Protein AF-0000000076995446 (afdb_homodimer)

Structure (mmCIF, N/CA/C/O backbone):
data_AF-0000000076995446-model_v1
#
loop_
_entity.id
_entity.type
_entity.pdbx_description
1 polymer 'Uncharacterized protein'
#
loop_
_atom_site.group_PDB
_atom_site.id
_atom_site.type_symbol
_atom_site.label_atom_id
_atom_site.label_alt_id
_atom_site.label_comp_id
_atom_site.label_asym_id
_atom_site.label_entity_id
_atom_site.label_seq_id
_atom_site.pdbx_PDB_ins_code
_atom_site.Cartn_x
_atom_site.Cartn_y
_atom_site.Cartn_z
_atom_site.occupancy
_atom_site.B_iso_or_equiv
_atom_site.auth_seq_id
_atom_site.auth_comp_id
_atom_site.auth_asym_id
_atom_site.auth_atom_id
_atom_site.pdbx_PDB_model_num
ATOM 1 N N . MET A 1 1 ? 25.984 18.891 -43.125 1 27.05 1 MET A N 1
ATOM 2 C CA . MET A 1 1 ? 24.797 18.078 -43.375 1 27.05 1 MET A CA 1
ATOM 3 C C . MET A 1 1 ? 23.609 18.578 -42.562 1 27.05 1 MET A C 1
ATOM 5 O O . MET A 1 1 ? 23.734 18.844 -41.375 1 27.05 1 MET A O 1
ATOM 9 N N . ASP A 1 2 ? 22.688 19.281 -43.188 1 31.23 2 ASP A N 1
ATOM 10 C CA . ASP A 1 2 ? 21.547 20.062 -42.719 1 31.23 2 ASP A CA 1
ATOM 11 C C . ASP A 1 2 ? 20.719 19.266 -41.719 1 31.23 2 ASP A C 1
ATOM 13 O O . ASP A 1 2 ? 20.219 18.203 -42.031 1 31.23 2 ASP A O 1
ATOM 17 N N . SER A 1 3 ? 21.016 19.406 -40.562 1 40.22 3 SER A N 1
ATOM 18 C CA . SER A 1 3 ? 20.422 18.797 -39.375 1 40.22 3 SER A CA 1
ATOM 19 C C . SER A 1 3 ? 18.906 18.766 -39.469 1 40.22 3 SER A C 1
ATOM 21 O O . SER A 1 3 ? 18.234 18.188 -38.594 1 40.22 3 SER A O 1
ATOM 23 N N . SER A 1 4 ? 18.359 19.656 -40.188 1 42.06 4 SER A N 1
ATOM 24 C CA . SER A 1 4 ? 16.922 19.797 -40.438 1 42.06 4 SER A CA 1
ATOM 25 C C . SER A 1 4 ? 16.391 18.609 -41.219 1 42.06 4 SER A C 1
ATOM 27 O O . SER A 1 4 ? 15.195 18.328 -41.188 1 42.06 4 SER A O 1
ATOM 29 N N . ALA A 1 5 ? 17.125 18.141 -42.25 1 45.09 5 ALA A N 1
ATOM 30 C CA . ALA A 1 5 ? 16.766 17 -43.094 1 45.09 5 ALA A CA 1
ATOM 31 C C . ALA A 1 5 ? 16.516 15.758 -42.25 1 45.09 5 ALA A C 1
ATOM 33 O O . ALA A 1 5 ? 15.789 14.859 -42.656 1 45.09 5 ALA A O 1
ATOM 34 N N . PHE A 1 6 ? 17.188 15.695 -41.25 1 43.59 6 PHE A N 1
ATOM 35 C CA . PHE A 1 6 ? 17.172 14.516 -40.375 1 43.59 6 PHE A CA 1
ATOM 36 C C . PHE A 1 6 ? 15.82 14.375 -39.688 1 43.59 6 PHE A C 1
ATOM 38 O O . PHE A 1 6 ? 15.445 13.289 -39.25 1 43.59 6 PHE A O 1
ATOM 45 N N . MET A 1 7 ? 15.102 15.492 -39.438 1 52.88 7 MET A N 1
ATOM 46 C CA . MET A 1 7 ? 13.922 15.367 -38.562 1 52.88 7 MET A CA 1
ATOM 47 C C . MET A 1 7 ? 12.664 15.188 -39.406 1 52.88 7 MET A C 1
ATOM 49 O O . MET A 1 7 ? 11.562 15.078 -38.875 1 52.88 7 MET A O 1
ATOM 53 N N . SER A 1 8 ? 12.828 15.18 -40.719 1 58.09 8 SER A N 1
ATOM 54 C CA . SER A 1 8 ? 11.719 15.008 -41.656 1 58.09 8 SER A CA 1
ATOM 55 C C . SER A 1 8 ? 11.078 13.633 -41.5 1 58.09 8 SER A C 1
ATOM 57 O O . SER A 1 8 ? 9.852 13.508 -41.5 1 58.09 8 SER A O 1
ATOM 59 N N . PRO A 1 9 ? 11.852 12.781 -41.375 1 59.41 9 PRO A N 1
ATOM 60 C CA . PRO A 1 9 ? 11.203 11.477 -41.219 1 59.41 9 PRO A CA 1
ATOM 61 C C . PRO A 1 9 ? 10.391 11.359 -39.938 1 59.41 9 PRO A C 1
ATOM 63 O O . PRO A 1 9 ? 9.344 10.703 -39.906 1 59.41 9 PRO A O 1
ATOM 66 N N . MET A 1 10 ? 10.773 12.086 -39 1 64.38 10 MET A N 1
ATOM 67 C CA . MET A 1 10 ? 10.047 12.023 -37.75 1 64.38 10 MET A CA 1
ATOM 68 C C . MET A 1 10 ? 8.688 12.703 -37.844 1 64.38 10 MET A C 1
ATOM 70 O O . MET A 1 10 ? 7.691 12.211 -37.312 1 64.38 10 MET A O 1
ATOM 74 N N . LEU A 1 11 ? 8.719 13.711 -38.531 1 70.06 11 LEU A N 1
ATOM 75 C CA . LEU A 1 11 ? 7.477 14.453 -38.75 1 70.06 11 LEU A CA 1
ATOM 76 C C . LEU A 1 11 ? 6.551 13.688 -39.688 1 70.06 11 LEU A C 1
ATOM 78 O O . LEU A 1 11 ? 5.332 13.688 -39.531 1 70.06 11 LEU A O 1
ATOM 82 N N . GLY A 1 12 ? 7.191 13.008 -40.656 1 65.94 12 GLY A N 1
ATOM 83 C CA . GLY A 1 12 ? 6.418 12.219 -41.594 1 65.94 12 GLY A CA 1
ATOM 84 C C . GLY A 1 12 ? 5.711 11.039 -40.969 1 65.94 12 GLY A C 1
ATOM 85 O O . GLY A 1 12 ? 4.582 10.711 -41.344 1 65.94 12 GLY A O 1
ATOM 86 N N . THR A 1 13 ? 6.27 10.609 -39.938 1 67.75 13 THR A N 1
ATOM 87 C CA . THR A 1 13 ? 5.707 9.445 -39.281 1 67.75 13 THR A CA 1
ATOM 88 C C . THR A 1 13 ? 4.609 9.875 -38.281 1 67.75 13 THR A C 1
ATOM 90 O O . THR A 1 13 ? 3.613 9.164 -38.125 1 67.75 13 THR A O 1
ATOM 93 N N . ASN A 1 14 ? 4.699 11.008 -37.812 1 68.75 14 ASN A N 1
ATOM 94 C CA . ASN A 1 14 ? 3.781 11.422 -36.75 1 68.75 14 ASN A CA 1
ATOM 95 C C . ASN A 1 14 ? 2.672 12.32 -37.312 1 68.75 14 ASN A C 1
ATOM 97 O O . ASN A 1 14 ? 1.592 12.398 -36.719 1 68.75 14 ASN A O 1
ATOM 101 N N . ILE A 1 15 ? 3.061 12.969 -38.406 1 74 15 ILE A N 1
ATOM 102 C CA . ILE A 1 15 ? 2.062 13.789 -39.062 1 74 15 ILE A CA 1
ATOM 103 C C . ILE A 1 15 ? 2.172 13.594 -40.594 1 74 15 ILE A C 1
ATOM 105 O O . ILE A 1 15 ? 2.59 14.5 -41.312 1 74 15 ILE A O 1
ATOM 109 N N . PRO A 1 16 ? 1.633 12.516 -41 1 71 16 PRO A N 1
ATOM 110 C CA . PRO A 1 16 ? 1.875 12.086 -42.375 1 71 16 PRO A CA 1
ATOM 111 C C . PRO A 1 16 ? 1.373 13.102 -43.406 1 71 16 PRO A C 1
ATOM 113 O O . PRO A 1 16 ? 2.047 13.352 -44.406 1 71 16 PRO A O 1
ATOM 116 N N . PRO A 1 17 ? 0.377 13.727 -43.094 1 71.19 17 PRO A N 1
ATOM 117 C CA . PRO A 1 17 ? -0.119 14.602 -44.156 1 71.19 17 PRO A CA 1
ATOM 118 C C . PRO A 1 17 ? 0.825 15.773 -44.438 1 71.19 17 PRO A C 1
ATOM 120 O O . PRO A 1 17 ? 0.764 16.359 -45.531 1 71.19 17 PRO A O 1
ATOM 123 N N . LEU A 1 18 ? 1.74 15.914 -43.594 1 75.62 18 LEU A N 1
ATOM 124 C CA . LEU A 1 18 ? 2.645 17.047 -43.781 1 75.62 18 LEU A CA 1
ATOM 125 C C . LEU A 1 18 ? 3.748 16.703 -44.781 1 75.62 18 LEU A C 1
ATOM 127 O O . LEU A 1 18 ? 4.297 17.594 -45.438 1 75.62 18 LEU A O 1
ATOM 131 N N . GLN A 1 19 ? 3.938 15.344 -44.969 1 69.19 19 GLN A N 1
ATOM 132 C CA . GLN A 1 19 ? 5.004 14.938 -45.875 1 69.19 19 GLN A CA 1
ATOM 133 C C . GLN A 1 19 ? 4.434 14.305 -47.156 1 69.19 19 GLN A C 1
ATOM 135 O O . GLN A 1 19 ? 5.168 14.039 -48.094 1 69.19 19 GLN A O 1
ATOM 140 N N . ASP A 1 20 ? 3.199 14.164 -47.094 1 72.75 20 ASP A N 1
ATOM 141 C CA . ASP A 1 20 ? 2.562 13.578 -48.281 1 72.75 20 ASP A CA 1
ATOM 142 C C . ASP A 1 20 ? 2.439 14.602 -49.406 1 72.75 20 ASP A C 1
ATOM 144 O O . ASP A 1 20 ? 1.846 15.664 -49.219 1 72.75 20 ASP A O 1
ATOM 148 N N . SER A 1 21 ? 2.965 14.336 -50.5 1 69.62 21 SER A N 1
ATOM 149 C CA . SER A 1 21 ? 2.969 15.234 -51.656 1 69.62 21 SER A CA 1
ATOM 150 C C . SER A 1 21 ? 1.562 15.422 -52.219 1 69.62 21 SER A C 1
ATOM 152 O O . SER A 1 21 ? 1.282 16.422 -52.875 1 69.62 21 SER A O 1
ATOM 154 N N . ARG A 1 22 ? 0.635 14.617 -51.969 1 65.12 22 ARG A N 1
ATOM 155 C CA . ARG A 1 22 ? -0.716 14.68 -52.5 1 65.12 22 ARG A CA 1
ATOM 156 C C . ARG A 1 22 ? -1.607 15.594 -51.688 1 65.12 22 ARG A C 1
ATOM 158 O O . ARG A 1 22 ? -2.723 15.922 -52.094 1 65.12 22 ARG A O 1
ATOM 165 N N . SER A 1 23 ? -1.071 16.016 -50.469 1 75.06 23 SER A N 1
ATOM 166 C CA . SER A 1 23 ? -1.89 16.844 -49.594 1 75.06 23 SER A CA 1
ATOM 167 C C . SER A 1 23 ? -1.974 18.281 -50.094 1 75.06 23 SER A C 1
ATOM 169 O O . SER A 1 23 ? -0.963 18.859 -50.5 1 75.06 23 SER A O 1
ATOM 171 N N . PRO A 1 24 ? -3.102 18.766 -50.156 1 77.75 24 PRO A N 1
ATOM 172 C CA . PRO A 1 24 ? -3.27 20.141 -50.656 1 77.75 24 PRO A CA 1
ATOM 173 C C . PRO A 1 24 ? -2.473 21.156 -49.844 1 77.75 24 PRO A C 1
ATOM 175 O O . PRO A 1 24 ? -2.34 21.016 -48.625 1 77.75 24 PRO A O 1
ATOM 178 N N . LEU A 1 25 ? -1.937 22.047 -50.562 1 77.44 25 LEU A N 1
ATOM 179 C CA . LEU A 1 25 ? -1.091 23.078 -49.969 1 77.44 25 LEU A CA 1
ATOM 180 C C . LEU A 1 25 ? -1.832 23.828 -48.875 1 77.44 25 LEU A C 1
ATOM 182 O O . LEU A 1 25 ? -1.242 24.172 -47.844 1 77.44 25 LEU A O 1
ATOM 186 N N . GLU A 1 26 ? -3.096 24.031 -49.094 1 78.5 26 GLU A N 1
ATOM 187 C CA . GLU A 1 26 ? -3.893 24.75 -48.125 1 78.5 26 GLU A CA 1
ATOM 188 C C . GLU A 1 26 ? -4.035 23.953 -46.812 1 78.5 26 GLU A C 1
ATOM 190 O O . GLU A 1 26 ? -4.012 24.531 -45.719 1 78.5 26 GLU A O 1
ATOM 195 N N . GLN A 1 27 ? -4.023 22.719 -46.969 1 81.5 27 GLN A N 1
ATOM 196 C CA . GLN A 1 27 ? -4.133 21.859 -45.812 1 81.5 27 GLN A CA 1
ATOM 197 C C . GLN A 1 27 ? -2.822 21.828 -45.031 1 81.5 27 GLN A C 1
ATOM 199 O O . GLN A 1 27 ? -2.828 21.875 -43.812 1 81.5 27 GLN A O 1
ATOM 204 N N . LYS A 1 28 ? -1.796 21.75 -45.719 1 81.62 28 LYS A N 1
ATOM 205 C CA . LYS A 1 28 ? -0.488 21.781 -45.062 1 81.62 28 LYS A CA 1
ATOM 206 C C . LYS A 1 28 ? -0.26 23.094 -44.344 1 81.62 28 LYS A C 1
ATOM 208 O O . LYS A 1 28 ? 0.239 23.094 -43.188 1 81.62 28 LYS A O 1
ATOM 213 N N . ARG A 1 29 ? -0.708 24.094 -44.969 1 81.44 29 ARG A N 1
ATOM 214 C CA . ARG A 1 29 ? -0.586 25.406 -44.344 1 81.44 29 ARG A CA 1
ATOM 215 C C . ARG A 1 29 ? -1.423 25.5 -43.062 1 81.44 29 ARG A C 1
ATOM 217 O O . ARG A 1 29 ? -0.958 26 -42.062 1 81.44 29 ARG A O 1
ATOM 224 N N . TRP A 1 30 ? -2.584 24.938 -43.25 1 82.19 30 TRP A N 1
ATOM 225 C CA . TRP A 1 30 ? -3.482 24.906 -42.094 1 82.19 30 TRP A CA 1
ATOM 226 C C . TRP A 1 30 ? -2.879 24.109 -40.969 1 82.19 30 TRP A C 1
ATOM 228 O O . TRP A 1 30 ? -2.914 24.531 -39.812 1 82.19 30 TRP A O 1
ATOM 238 N N . MET A 1 31 ? -2.285 22.984 -41.188 1 83.94 31 MET A N 1
ATOM 239 C CA . MET A 1 31 ? -1.716 22.125 -40.188 1 83.94 31 MET A CA 1
ATOM 240 C C . MET A 1 31 ? -0.51 22.781 -39.5 1 83.94 31 MET A C 1
ATOM 242 O O . MET A 1 31 ? -0.397 22.781 -38.281 1 83.94 31 MET A O 1
ATOM 246 N N . LEU A 1 32 ? 0.295 23.281 -40.312 1 85.25 32 LEU A N 1
ATOM 247 C CA . LEU A 1 32 ? 1.512 23.906 -39.812 1 85.25 32 LEU A CA 1
ATOM 248 C C . LEU A 1 32 ? 1.185 25.141 -39 1 85.25 32 LEU A C 1
ATOM 250 O O . LEU A 1 32 ? 1.78 25.375 -37.938 1 85.25 32 LEU A O 1
ATOM 254 N N . ASP A 1 33 ? 0.224 25.938 -39.438 1 81.81 33 ASP A N 1
ATOM 255 C CA . ASP A 1 33 ? -0.201 27.109 -38.688 1 81.81 33 ASP A CA 1
ATOM 256 C C . ASP A 1 33 ? -0.81 26.719 -37.344 1 81.81 33 ASP A C 1
ATOM 258 O O . ASP A 1 33 ? -0.53 27.344 -36.312 1 81.81 33 ASP A O 1
ATOM 262 N N . THR A 1 34 ? -1.568 25.641 -37.406 1 83.06 34 THR A N 1
ATOM 263 C CA . THR A 1 34 ? -2.176 25.156 -36.188 1 83.06 34 THR A CA 1
ATOM 264 C C . THR A 1 34 ? -1.106 24.703 -35.188 1 83.06 34 THR A C 1
ATOM 266 O O . THR A 1 34 ? -1.139 25.062 -34.031 1 83.06 34 THR A O 1
ATOM 269 N N . LEU A 1 35 ? -0.159 24 -35.625 1 86.12 35 LEU A N 1
ATOM 270 C CA . LEU A 1 35 ? 0.861 23.438 -34.75 1 86.12 35 LEU A CA 1
ATOM 271 C C . LEU A 1 35 ? 1.791 24.531 -34.219 1 86.12 35 LEU A C 1
ATOM 273 O O . LEU A 1 35 ? 2.133 24.531 -33.031 1 86.12 35 LEU A O 1
ATOM 277 N N . LEU A 1 36 ? 2.17 25.391 -35 1 84.06 36 LEU A N 1
ATOM 278 C CA . LEU A 1 36 ? 3.145 26.406 -34.625 1 84.06 36 LEU A CA 1
ATOM 279 C C . LEU A 1 36 ? 2.49 27.5 -33.781 1 84.06 36 LEU A C 1
ATOM 281 O O . LEU A 1 36 ? 3.051 27.922 -32.781 1 84.06 36 LEU A O 1
ATOM 285 N N . CYS A 1 37 ? 1.251 27.891 -34.125 1 80.62 37 CYS A N 1
ATOM 286 C CA . CYS A 1 37 ? 0.617 29.031 -33.469 1 80.62 37 CYS A CA 1
ATOM 287 C C . CYS A 1 37 ? -0.143 28.578 -32.219 1 80.62 37 CYS A C 1
ATOM 289 O O . CYS A 1 37 ? -0.201 29.297 -31.234 1 80.62 37 CYS A O 1
ATOM 291 N N . ASP A 1 38 ? -0.56 27.328 -32.312 1 80.62 38 ASP A N 1
ATOM 292 C CA . ASP A 1 38 ? -1.447 26.953 -31.219 1 80.62 38 ASP A CA 1
ATOM 293 C C . ASP A 1 38 ? -0.757 25.969 -30.281 1 80.62 38 ASP A C 1
ATOM 295 O O . ASP A 1 38 ? -1.185 25.797 -29.141 1 80.62 38 ASP A O 1
ATOM 299 N N . VAL A 1 39 ? 0.287 25.344 -30.734 1 82.75 39 VAL A N 1
ATOM 300 C CA . VAL A 1 39 ? 0.919 24.344 -29.875 1 82.75 39 VAL A CA 1
ATOM 301 C C . VAL A 1 39 ? 2.33 24.812 -29.5 1 82.75 39 VAL A C 1
ATOM 303 O O . VAL A 1 39 ? 2.627 25.047 -28.328 1 82.75 39 VAL A O 1
ATOM 306 N N . VAL A 1 40 ? 3.119 25 -30.453 1 82.81 40 VAL A N 1
ATOM 307 C CA . VAL A 1 40 ? 4.527 25.297 -30.234 1 82.81 40 VAL A CA 1
ATOM 308 C C . VAL A 1 40 ? 4.66 26.672 -29.547 1 82.81 40 VAL A C 1
ATOM 310 O O . VAL A 1 40 ? 5.574 26.875 -28.75 1 82.81 40 VAL A O 1
ATOM 313 N N . SER A 1 41 ? 3.736 27.547 -29.812 1 78.5 41 SER A N 1
ATOM 314 C CA . SER A 1 41 ? 3.791 28.906 -29.25 1 78.5 41 SER A CA 1
ATOM 315 C C . SER A 1 41 ? 3.668 28.875 -27.734 1 78.5 41 SER A C 1
ATOM 317 O O . SER A 1 41 ? 4.062 29.812 -27.062 1 78.5 41 SER A O 1
ATOM 319 N N . TRP A 1 42 ? 3.203 27.75 -27.266 1 77.06 42 TRP A N 1
ATOM 320 C CA . TRP A 1 42 ? 3.006 27.656 -25.828 1 77.06 42 TRP A CA 1
ATOM 321 C C . TRP A 1 42 ? 4.133 26.875 -25.172 1 77.06 42 TRP A C 1
ATOM 323 O O . TRP A 1 42 ? 4.113 26.641 -23.953 1 77.06 42 TRP A O 1
ATOM 333 N N . ARG A 1 43 ? 5.02 26.484 -25.891 1 79.56 43 ARG A N 1
ATOM 334 C CA . ARG A 1 43 ? 6.168 25.781 -25.328 1 79.56 43 ARG A CA 1
ATOM 335 C C . ARG A 1 43 ? 7.008 26.703 -24.453 1 79.56 43 ARG A C 1
ATOM 337 O O . ARG A 1 43 ? 7.273 27.844 -24.844 1 79.56 43 ARG A O 1
ATOM 344 N N . PHE A 1 44 ? 7.477 26.078 -23.406 1 66.19 44 PHE A N 1
ATOM 345 C CA . PHE A 1 44 ? 8.297 26.859 -22.5 1 66.19 44 PHE A CA 1
ATOM 346 C C . PHE A 1 44 ? 9.695 27.062 -23.078 1 66.19 44 PHE A C 1
ATOM 348 O O . PHE A 1 44 ? 10.297 26.141 -23.609 1 66.19 44 PHE A O 1
ATOM 355 N N . THR A 1 45 ? 10.203 28.188 -23.109 1 59.81 45 THR A N 1
ATOM 356 C CA . THR A 1 45 ? 11.5 28.484 -23.719 1 59.81 45 THR A CA 1
ATOM 357 C C . THR A 1 45 ? 12.586 28.578 -22.656 1 59.81 45 THR A C 1
ATOM 359 O O . THR A 1 45 ? 13.781 28.5 -22.969 1 59.81 45 THR A O 1
ATOM 362 N N . VAL A 1 46 ? 12.125 28.812 -21.438 1 52.41 46 VAL A N 1
ATOM 363 C CA . VAL A 1 46 ? 13.094 28.906 -20.344 1 52.41 46 VAL A CA 1
ATOM 364 C C . VAL A 1 46 ? 12.875 27.766 -19.359 1 52.41 46 VAL A C 1
ATOM 366 O O . VAL A 1 46 ? 11.734 27.391 -19.078 1 52.41 46 VAL A O 1
ATOM 369 N N . GLY A 1 47 ? 13.938 26.969 -18.984 1 52 47 GLY A N 1
ATOM 370 C CA . GLY A 1 47 ? 13.836 25.828 -18.094 1 52 47 GLY A CA 1
ATOM 371 C C . GLY A 1 47 ? 13.688 24.516 -18.828 1 52 47 GLY A C 1
ATOM 372 O O . GLY A 1 47 ? 14.312 24.297 -19.875 1 52 47 GLY A O 1
ATOM 373 N N . PRO A 1 48 ? 12.742 23.688 -18.297 1 61.53 48 PRO A N 1
ATOM 374 C CA . PRO A 1 48 ? 12.523 22.484 -19.094 1 61.53 48 PRO A CA 1
ATOM 375 C C . PRO A 1 48 ? 11.656 22.734 -20.328 1 61.53 48 PRO A C 1
ATOM 377 O O . PRO A 1 48 ? 10.531 23.234 -20.203 1 61.53 48 PRO A O 1
ATOM 380 N N . ARG A 1 49 ? 12.07 23.25 -21.359 1 68.88 49 ARG A N 1
ATOM 381 C CA . ARG A 1 49 ? 11.484 23.547 -22.656 1 68.88 49 ARG A CA 1
ATOM 382 C C . ARG A 1 49 ? 10.391 22.547 -23.016 1 68.88 49 ARG A C 1
ATOM 384 O O . ARG A 1 49 ? 10.438 21.922 -24.062 1 68.88 49 ARG A O 1
ATOM 391 N N . LEU A 1 50 ? 9.477 22.5 -22.109 1 74.25 50 LEU A N 1
ATOM 392 C CA . LEU A 1 50 ? 8.383 21.547 -22.266 1 74.25 50 LEU A CA 1
ATOM 393 C C . LEU A 1 50 ? 7.156 22.219 -22.875 1 74.25 50 LEU A C 1
ATOM 395 O O . LEU A 1 50 ? 7.07 23.438 -22.922 1 74.25 50 LEU A O 1
ATOM 399 N N . PHE A 1 51 ? 6.309 21.359 -23.297 1 80.19 51 PHE A N 1
ATOM 400 C CA . PHE A 1 51 ? 4.984 21.812 -23.703 1 80.19 51 PHE A CA 1
ATOM 401 C C . PHE A 1 51 ? 3.996 21.734 -22.547 1 80.19 51 PHE A C 1
ATOM 403 O O . PHE A 1 51 ? 4.141 20.875 -21.656 1 80.19 51 PHE A O 1
ATOM 410 N N . PRO A 1 52 ? 3.062 22.703 -22.594 1 75.94 52 PRO A N 1
ATOM 411 C CA . PRO A 1 52 ? 1.956 22.547 -21.641 1 75.94 52 PRO A CA 1
ATOM 412 C C . PRO A 1 52 ? 1.241 21.203 -21.781 1 75.94 52 PRO A C 1
ATOM 414 O O . PRO A 1 52 ? 1.337 20.547 -22.828 1 75.94 52 PRO A O 1
ATOM 417 N N . ASP A 1 53 ? 0.493 20.891 -20.844 1 73.75 53 ASP A N 1
ATOM 418 C CA . ASP A 1 53 ? -0.217 19.625 -20.812 1 73.75 53 ASP A CA 1
ATOM 419 C C . ASP A 1 53 ? -1.326 19.578 -21.859 1 73.75 53 ASP A C 1
ATOM 421 O O . ASP A 1 53 ? -1.805 20.625 -22.312 1 73.75 53 ASP A O 1
ATOM 425 N N . ARG A 1 54 ? -1.751 18.391 -22.125 1 74.75 54 ARG A N 1
ATOM 426 C CA . ARG A 1 54 ? -2.762 18.125 -23.141 1 74.75 54 ARG A CA 1
ATOM 427 C C . ARG A 1 54 ? -4.07 18.844 -22.812 1 74.75 54 ARG A C 1
ATOM 429 O O . ARG A 1 54 ? -4.734 19.375 -23.719 1 74.75 54 ARG A O 1
ATOM 436 N N . GLU A 1 55 ? -4.418 18.859 -21.594 1 71.69 55 GLU A N 1
ATOM 437 C CA . GLU A 1 55 ? -5.66 19.5 -21.172 1 71.69 55 GLU A CA 1
ATOM 438 C C . GLU A 1 55 ? -5.633 21 -21.484 1 71.69 55 GLU A C 1
ATOM 440 O O . GLU A 1 55 ? -6.672 21.594 -21.781 1 71.69 55 GLU A O 1
ATOM 445 N N . PHE A 1 56 ? -4.562 21.453 -21.375 1 77.81 56 PHE A N 1
ATOM 446 C CA . PHE A 1 56 ? -4.387 22.859 -21.703 1 77.81 56 PHE A CA 1
ATOM 447 C C . PHE A 1 56 ? -4.793 23.141 -23.141 1 77.81 56 PHE A C 1
ATOM 449 O O . PHE A 1 56 ? -5.582 24.047 -23.406 1 77.81 56 PHE A O 1
ATOM 456 N N . TYR A 1 57 ? -4.328 22.281 -23.953 1 78.88 57 TYR A N 1
ATOM 457 C CA . TYR A 1 57 ? -4.594 22.5 -25.375 1 78.88 57 TYR A CA 1
ATOM 458 C C . TYR A 1 57 ? -6.051 22.188 -25.703 1 78.88 57 TYR A C 1
ATOM 460 O O . TYR A 1 57 ? -6.66 22.859 -26.531 1 78.88 57 TYR A O 1
ATOM 468 N N . PHE A 1 58 ? -6.5 21.281 -25.016 1 75.94 58 PHE A N 1
ATOM 469 C CA . PHE A 1 58 ? -7.898 20.938 -25.234 1 75.94 58 PHE A CA 1
ATOM 470 C C . PHE A 1 58 ? -8.805 22.125 -24.875 1 75.94 58 PHE A C 1
ATOM 472 O O . PHE A 1 58 ? -9.703 22.469 -25.641 1 75.94 58 PHE A O 1
ATOM 479 N N . THR A 1 59 ? -8.516 22.672 -23.812 1 74.38 59 THR A N 1
ATOM 480 C CA . THR A 1 59 ? -9.305 23.812 -23.391 1 74.38 59 THR A CA 1
ATOM 481 C C . THR A 1 59 ? -9.07 25 -24.312 1 74.38 59 THR A C 1
ATOM 483 O O . THR A 1 59 ? -10.016 25.688 -24.688 1 74.38 59 THR A O 1
ATOM 486 N N . LEU A 1 60 ? -7.895 25.141 -24.609 1 76.19 60 LEU A N 1
ATOM 487 C CA . LEU A 1 60 ? -7.488 26.266 -25.453 1 76.19 60 LEU A CA 1
ATOM 488 C C . LEU A 1 60 ? -8.18 26.219 -26.812 1 76.19 60 LEU A C 1
ATOM 490 O O . LEU A 1 60 ? -8.672 27.234 -27.297 1 76.19 60 LEU A O 1
ATOM 494 N N . LEU A 1 61 ? -8.289 25.031 -27.266 1 73.44 61 LEU A N 1
ATOM 495 C CA . LEU A 1 61 ? -8.75 24.875 -28.641 1 73.44 61 LEU A CA 1
ATOM 496 C C . LEU A 1 61 ? -10.258 24.625 -28.688 1 73.44 61 LEU A C 1
ATOM 498 O O . LEU A 1 61 ? -10.867 24.672 -29.75 1 73.44 61 LEU A O 1
ATOM 502 N N . SER A 1 62 ? -10.797 24.422 -27.656 1 71.5 62 SER A N 1
ATOM 503 C CA . SER A 1 62 ? -12.219 24.094 -27.594 1 71.5 62 SER A CA 1
ATOM 504 C C . SER A 1 62 ? -13.078 25.25 -28.094 1 71.5 62 SER A C 1
ATOM 506 O O . SER A 1 62 ? -14.227 25.047 -28.5 1 71.5 62 SER A O 1
ATOM 508 N N . LYS A 1 63 ? -12.523 26.375 -28.203 1 66.31 63 LYS A N 1
ATOM 509 C CA . LYS A 1 63 ? -13.281 27.547 -28.609 1 66.31 63 LYS A CA 1
ATOM 510 C C . LYS A 1 63 ? -13.188 27.766 -30.125 1 66.31 63 LYS A C 1
ATOM 512 O O . LYS A 1 63 ? -13.852 28.656 -30.656 1 66.31 63 LYS A O 1
ATOM 517 N N . ARG A 1 64 ? -12.391 26.969 -30.656 1 68.44 64 ARG A N 1
ATOM 518 C CA . ARG A 1 64 ? -12.242 27.109 -32.094 1 68.44 64 ARG A CA 1
ATOM 519 C C . ARG A 1 64 ? -13.43 26.5 -32.844 1 68.44 64 ARG A C 1
ATOM 521 O O . ARG A 1 64 ? -13.953 25.469 -32.438 1 68.44 64 ARG A O 1
ATOM 528 N N . ASP A 1 65 ? -13.898 27.281 -33.812 1 67.31 65 ASP A N 1
ATOM 529 C CA . ASP A 1 65 ? -14.984 26.797 -34.656 1 67.31 65 ASP A CA 1
ATOM 530 C C . ASP A 1 65 ? -14.609 25.484 -35.312 1 67.31 65 ASP A C 1
ATOM 532 O O . ASP A 1 65 ? -15.477 24.641 -35.562 1 67.31 65 ASP A O 1
ATOM 536 N N . ASP A 1 66 ? -13.344 25.375 -35.594 1 66.69 66 ASP A N 1
ATOM 537 C CA . ASP A 1 66 ? -12.883 24.172 -36.281 1 66.69 66 ASP A CA 1
ATOM 538 C C . ASP A 1 66 ? -12.234 23.188 -35.312 1 66.69 66 ASP A C 1
ATOM 540 O O . ASP A 1 66 ? -11.336 22.438 -35.688 1 66.69 66 ASP A O 1
ATOM 544 N N . PHE A 1 67 ? -12.695 23.109 -34 1 75.56 67 PHE A N 1
ATOM 545 C CA . PHE A 1 67 ? -12.102 22.297 -32.938 1 75.56 67 PHE A CA 1
ATOM 546 C C . PHE A 1 67 ? -12.031 20.844 -33.344 1 75.56 67 PHE A C 1
ATOM 548 O O . PHE A 1 67 ? -11.008 20.188 -33.156 1 75.56 67 PHE A O 1
ATOM 555 N N . PHE A 1 68 ? -13.031 20.359 -33.906 1 72.5 68 PHE A N 1
ATOM 556 C CA . PHE A 1 68 ? -13.109 18.938 -34.188 1 72.5 68 PHE A CA 1
ATOM 557 C C . PHE A 1 68 ? -12.172 18.547 -35.312 1 72.5 68 PHE A C 1
ATOM 559 O O . PHE A 1 68 ? -11.758 17.391 -35.438 1 72.5 68 PHE A O 1
ATOM 566 N N . ALA A 1 69 ? -11.852 19.547 -36.062 1 70.25 69 ALA A N 1
ATOM 567 C CA . ALA A 1 69 ? -10.891 19.312 -37.125 1 70.25 69 ALA A CA 1
ATOM 568 C C . ALA A 1 69 ? -9.461 19.484 -36.625 1 70.25 69 ALA A C 1
ATOM 570 O O . ALA A 1 69 ? -8.555 18.766 -37.062 1 70.25 69 ALA A O 1
ATOM 571 N N . VAL A 1 70 ? -9.281 20.281 -35.625 1 77.88 70 VAL A N 1
ATOM 572 C CA . VAL A 1 70 ? -7.957 20.672 -35.156 1 77.88 70 VAL A CA 1
ATOM 573 C C . VAL A 1 70 ? -7.48 19.719 -34.062 1 77.88 70 VAL A C 1
ATOM 575 O O . VAL A 1 70 ? -6.305 19.359 -34.031 1 77.88 70 VAL A O 1
ATOM 578 N N . TRP A 1 71 ? -8.414 19.219 -33.406 1 79.25 71 TRP A N 1
ATOM 579 C CA . TRP A 1 71 ? -8.023 18.516 -32.188 1 79.25 71 TRP A CA 1
ATOM 580 C C . TRP A 1 71 ? -7.328 17.203 -32.531 1 79.25 71 TRP A C 1
ATOM 582 O O . TRP A 1 71 ? -6.297 16.875 -31.922 1 79.25 71 TRP A O 1
ATOM 592 N N . PRO A 1 72 ? -7.836 16.562 -33.438 1 75.44 72 PRO A N 1
ATOM 593 C CA . PRO A 1 72 ? -7.121 15.328 -33.75 1 75.44 72 PRO A CA 1
ATOM 594 C C . PRO A 1 72 ? -5.668 15.57 -34.156 1 75.44 72 PRO A C 1
ATOM 596 O O . PRO A 1 72 ? -4.781 14.789 -33.781 1 75.44 72 PRO A O 1
ATOM 599 N N . LEU A 1 73 ? -5.445 16.594 -34.781 1 79.88 73 LEU A N 1
ATOM 600 C CA . LEU A 1 73 ? -4.102 16.969 -35.219 1 79.88 73 LEU A CA 1
ATOM 601 C C . LEU A 1 73 ? -3.25 17.359 -34 1 79.88 73 LEU A C 1
ATOM 603 O O . LEU A 1 73 ? -2.121 16.891 -33.875 1 79.88 73 LEU A O 1
ATOM 607 N N . VAL A 1 74 ? -3.75 18.141 -33.156 1 82.25 74 VAL A N 1
ATOM 608 C CA . VAL A 1 74 ? -3.02 18.656 -32 1 82.25 74 VAL A CA 1
ATOM 609 C C . VAL A 1 74 ? -2.781 17.531 -31 1 82.25 74 VAL A C 1
ATOM 611 O O . VAL A 1 74 ? -1.69 17.406 -30.438 1 82.25 74 VAL A O 1
ATOM 614 N N . ASP A 1 75 ? -3.783 16.828 -30.953 1 78.75 75 ASP A N 1
ATOM 615 C CA . ASP A 1 75 ? -3.672 15.719 -30.016 1 78.75 75 ASP A CA 1
ATOM 616 C C . ASP A 1 75 ? -2.572 14.742 -30.438 1 78.75 75 ASP A C 1
ATOM 618 O O . ASP A 1 75 ? -1.749 14.336 -29.625 1 78.75 75 ASP A O 1
ATOM 622 N N . LYS A 1 76 ? -2.543 14.484 -31.625 1 76.25 76 LYS A N 1
ATOM 623 C CA . LYS A 1 76 ? -1.529 13.594 -32.188 1 76.25 76 LYS A CA 1
ATOM 624 C C . LYS A 1 76 ? -0.137 14.211 -32.062 1 76.25 76 LYS A C 1
ATOM 626 O O . LYS A 1 76 ? 0.813 13.539 -31.656 1 76.25 76 LYS A O 1
ATOM 631 N N . PHE A 1 77 ? -0.033 15.406 -32.375 1 81.19 77 PHE A N 1
ATOM 632 C CA . PHE A 1 77 ? 1.249 16.094 -32.344 1 81.19 77 PHE A CA 1
ATOM 633 C C . PHE A 1 77 ? 1.728 16.25 -30.906 1 81.19 77 PHE A C 1
ATOM 635 O O . PHE A 1 77 ? 2.895 15.992 -30.594 1 81.19 77 PHE A O 1
ATOM 642 N N . HIS A 1 78 ? 0.871 16.609 -30.078 1 81.56 78 HIS A N 1
ATOM 643 C CA . HIS A 1 78 ? 1.245 16.828 -28.688 1 81.56 78 HIS A CA 1
ATOM 644 C C . HIS A 1 78 ? 1.7 15.523 -28.031 1 81.56 78 HIS A C 1
ATOM 646 O O . HIS A 1 78 ? 2.672 15.516 -27.266 1 81.56 78 HIS A O 1
ATOM 652 N N . SER A 1 79 ? 1.009 14.625 -28.406 1 75.12 79 SER A N 1
ATOM 653 C CA . SER A 1 79 ? 1.352 13.336 -27.828 1 75.12 79 SER A CA 1
ATOM 654 C C . SER A 1 79 ? 2.771 12.922 -28.203 1 75.12 79 SER A C 1
ATOM 656 O O . SER A 1 79 ? 3.49 12.344 -27.375 1 75.12 79 SER A O 1
ATOM 658 N N . TRP A 1 80 ? 3.121 13.305 -29.312 1 76.88 80 TRP A N 1
ATOM 659 C CA . TRP A 1 80 ? 4.449 13.008 -29.844 1 76.88 80 TRP A CA 1
ATOM 660 C C . TRP A 1 80 ? 5.477 14.008 -29.328 1 76.88 80 TRP A C 1
ATOM 662 O O . TRP A 1 80 ? 6.516 13.617 -28.781 1 76.88 80 TRP A O 1
ATOM 672 N N . VAL A 1 81 ? 5.168 15.258 -29.344 1 79.56 81 VAL A N 1
ATOM 673 C CA . VAL A 1 81 ? 6.184 16.281 -29.078 1 79.56 81 VAL A CA 1
ATOM 674 C C . VAL A 1 81 ? 6.375 16.453 -27.578 1 79.56 81 VAL A C 1
ATOM 676 O O . VAL A 1 81 ? 7.465 16.797 -27.125 1 79.56 81 VAL A O 1
ATOM 679 N N . TYR A 1 82 ? 5.348 16.203 -26.938 1 77.62 82 TYR A N 1
ATOM 680 C CA . TYR A 1 82 ? 5.453 16.312 -25.484 1 77.62 82 TYR A CA 1
ATOM 681 C C . TYR A 1 82 ? 6.496 15.352 -24.938 1 77.62 82 TYR A C 1
ATOM 683 O O . TYR A 1 82 ? 7.348 15.742 -24.125 1 77.62 82 TYR A O 1
ATOM 691 N N . GLN A 1 83 ? 6.441 14.305 -25.422 1 71.69 83 GLN A N 1
ATOM 692 C CA . GLN A 1 83 ? 7.406 13.297 -24.984 1 71.69 83 GLN A CA 1
ATOM 693 C C . GLN A 1 83 ? 8.805 13.617 -25.516 1 71.69 83 GLN A C 1
ATOM 695 O O . GLN A 1 83 ? 9.789 13.469 -24.781 1 71.69 83 GLN A O 1
ATOM 700 N N . LEU A 1 84 ? 8.82 14.055 -26.641 1 74.62 84 LEU A N 1
ATOM 701 C CA . LEU A 1 84 ? 10.094 14.445 -27.234 1 74.62 84 LEU A CA 1
ATOM 702 C C . LEU A 1 84 ? 10.742 15.578 -26.438 1 74.62 84 LEU A C 1
ATOM 704 O O . LEU A 1 84 ? 11.953 15.562 -26.188 1 74.62 84 LEU A O 1
ATOM 708 N N . ALA A 1 85 ? 9.969 16.406 -25.969 1 77.31 85 ALA A N 1
ATOM 709 C CA . ALA A 1 85 ? 10.477 17.547 -25.219 1 77.31 85 ALA A CA 1
ATOM 710 C C . ALA A 1 85 ? 10.977 17.125 -23.828 1 77.31 85 ALA A C 1
ATOM 712 O O . ALA A 1 85 ? 11.945 17.688 -23.312 1 77.31 85 ALA A O 1
ATOM 713 N N . PHE A 1 86 ? 10.359 16.234 -23.406 1 68.75 86 PHE A N 1
ATOM 714 C CA . PHE A 1 86 ? 10.773 15.695 -22.109 1 68.75 86 PHE A CA 1
ATOM 715 C C . PHE A 1 86 ? 12.078 14.922 -22.219 1 68.75 86 PHE A C 1
ATOM 717 O O . PHE A 1 86 ? 12.969 15.062 -21.391 1 68.75 86 PHE A O 1
ATOM 724 N N . ASP A 1 87 ? 12.297 14.25 -23.328 1 68 87 ASP A N 1
ATOM 725 C CA . ASP A 1 87 ? 13.445 13.367 -23.531 1 68 87 ASP A CA 1
ATOM 726 C C . ASP A 1 87 ? 14.633 14.133 -24.109 1 68 87 ASP A C 1
ATOM 728 O O . ASP A 1 87 ? 15.781 13.875 -23.734 1 68 87 ASP A O 1
ATOM 732 N N . ASP A 1 88 ? 14.375 14.969 -24.953 1 73.06 88 ASP A N 1
ATOM 733 C CA . ASP A 1 88 ? 15.422 15.656 -25.719 1 73.06 88 ASP A CA 1
ATOM 734 C C . ASP A 1 88 ? 14.953 17.047 -26.156 1 73.06 88 ASP A C 1
ATOM 736 O O . ASP A 1 88 ? 14.445 17.203 -27.266 1 73.06 88 ASP A O 1
ATOM 740 N N . PRO A 1 89 ? 15.195 17.812 -25.328 1 74.12 89 PRO A N 1
ATOM 741 C CA . PRO A 1 89 ? 14.734 19.172 -25.672 1 74.12 89 PRO A CA 1
ATOM 742 C C . PRO A 1 89 ? 15.422 19.734 -26.906 1 74.12 89 PRO A C 1
ATOM 744 O O . PRO A 1 89 ? 14.828 20.531 -27.641 1 74.12 89 PRO A O 1
ATOM 747 N N . GLU A 1 90 ? 16.641 19.312 -27.031 1 75.19 90 GLU A N 1
ATOM 748 C CA . GLU A 1 90 ? 17.359 19.828 -28.203 1 75.19 90 GLU A CA 1
ATOM 749 C C . GLU A 1 90 ? 16.766 19.297 -29.5 1 75.19 90 GLU A C 1
ATOM 751 O O . GLU A 1 90 ? 16.656 20.047 -30.484 1 75.19 90 GLU A O 1
ATOM 756 N N . LYS A 1 91 ? 16.359 18.109 -29.453 1 78.31 91 LYS A N 1
ATOM 757 C CA . LYS A 1 91 ? 15.719 17.547 -30.641 1 78.31 91 LYS A CA 1
ATOM 758 C C . LYS A 1 91 ? 14.367 18.203 -30.891 1 78.31 91 LYS A C 1
ATOM 760 O O . LYS A 1 91 ? 13.969 18.391 -32.062 1 78.31 91 LYS A O 1
ATOM 765 N N . THR A 1 92 ? 13.836 18.453 -29.828 1 80.62 92 THR A N 1
ATOM 766 C CA . THR A 1 92 ? 12.562 19.141 -29.969 1 80.62 92 THR A CA 1
ATOM 767 C C . THR A 1 92 ? 12.75 20.516 -30.609 1 80.62 92 THR A C 1
ATOM 769 O O . THR A 1 92 ? 11.922 20.938 -31.406 1 80.62 92 THR A O 1
ATOM 772 N N . ASP A 1 93 ? 13.844 20.984 -30.203 1 79.12 93 ASP A N 1
ATOM 773 C CA . ASP A 1 93 ? 14.172 22.266 -30.828 1 79.12 93 ASP A CA 1
ATOM 774 C C . ASP A 1 93 ? 14.344 22.109 -32.344 1 79.12 93 ASP A C 1
ATOM 776 O O . ASP A 1 93 ? 13.922 22.969 -33.094 1 79.12 93 ASP A O 1
ATOM 780 N N . LEU A 1 94 ? 14.852 21.031 -32.656 1 80.06 94 LEU A N 1
ATOM 781 C CA . LEU A 1 94 ? 15.07 20.75 -34.062 1 80.06 94 LEU A CA 1
ATOM 782 C C . LEU A 1 94 ? 13.742 20.516 -34.781 1 80.06 94 LEU A C 1
ATOM 784 O O . LEU A 1 94 ? 13.555 20.953 -35.906 1 80.06 94 LEU A O 1
ATOM 788 N N . VAL A 1 95 ? 12.867 19.891 -34.094 1 81.62 95 VAL A N 1
ATOM 789 C CA . VAL A 1 95 ? 11.547 19.641 -34.688 1 81.62 95 VAL A CA 1
ATOM 790 C C . VAL A 1 95 ? 10.82 20.969 -34.906 1 81.62 95 VAL A C 1
ATOM 792 O O . VAL A 1 95 ? 10.211 21.172 -35.969 1 81.62 95 VAL A O 1
ATOM 795 N N . VAL A 1 96 ? 10.984 21.734 -33.969 1 81.69 96 VAL A N 1
ATOM 796 C CA . VAL A 1 96 ? 10.32 23.031 -34.031 1 81.69 96 VAL A CA 1
ATOM 797 C C . VAL A 1 96 ? 10.93 23.859 -35.15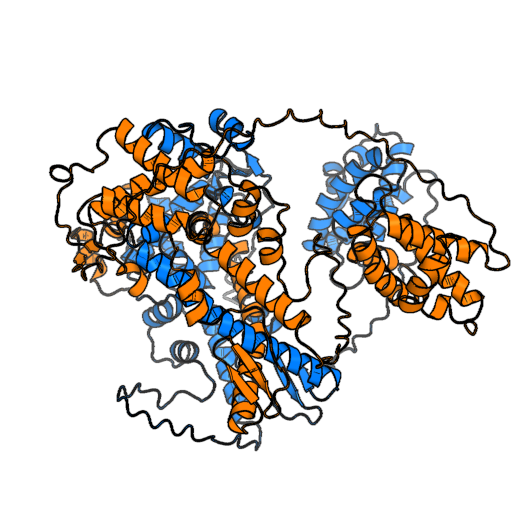6 1 81.69 96 VAL A C 1
ATOM 799 O O . VAL A 1 96 ? 10.203 24.5 -35.938 1 81.69 96 VAL A O 1
ATOM 802 N N . LYS A 1 97 ? 12.164 23.703 -35.25 1 81.62 97 LYS A N 1
ATOM 803 C CA . LYS A 1 97 ? 12.852 24.391 -36.344 1 81.62 97 LYS A CA 1
ATOM 804 C C . LYS A 1 97 ? 12.43 23.828 -37.719 1 81.62 97 LYS A C 1
ATOM 806 O O . LYS A 1 97 ? 12.258 24.594 -38.656 1 81.62 97 LYS A O 1
ATOM 811 N N . ALA A 1 98 ? 12.273 22.578 -37.719 1 80.88 98 ALA A N 1
ATOM 812 C CA . ALA A 1 98 ? 11.859 21.922 -38.969 1 80.88 98 ALA A CA 1
ATOM 813 C C . ALA A 1 98 ? 10.445 22.328 -39.344 1 80.88 98 ALA A C 1
ATOM 815 O O . ALA A 1 98 ? 10.18 22.578 -40.531 1 80.88 98 ALA A O 1
ATOM 816 N N . LEU A 1 99 ? 9.641 22.438 -38.406 1 82.38 99 LEU A N 1
ATOM 817 C CA . LEU A 1 99 ? 8.273 22.859 -38.656 1 82.38 99 LEU A CA 1
ATOM 818 C C . LEU A 1 99 ? 8.242 24.281 -39.219 1 82.38 99 LEU A C 1
ATOM 820 O O . LEU A 1 99 ? 7.5 24.562 -40.156 1 82.38 99 LEU A O 1
ATOM 824 N N . ARG A 1 100 ? 9.062 25.062 -38.656 1 82.06 100 ARG A N 1
ATOM 825 C CA . ARG A 1 100 ? 9.125 26.453 -39.094 1 82.06 100 ARG A CA 1
ATOM 826 C C . ARG A 1 100 ? 9.672 26.562 -40.5 1 82.06 100 ARG A C 1
ATOM 828 O O . ARG A 1 100 ? 9.172 27.344 -41.312 1 82.06 100 ARG A O 1
ATOM 835 N N . ARG A 1 101 ? 10.617 25.781 -40.719 1 80.44 101 ARG A N 1
ATOM 836 C CA . ARG A 1 101 ? 11.195 25.75 -42.062 1 80.44 101 ARG A CA 1
ATOM 837 C C . ARG A 1 101 ? 10.172 25.281 -43.094 1 80.44 101 ARG A C 1
ATOM 839 O O . ARG A 1 101 ? 10.07 25.844 -44.188 1 80.44 101 ARG A O 1
ATOM 846 N N . MET A 1 102 ? 9.461 24.328 -42.719 1 80.56 102 MET A N 1
ATOM 847 C CA . MET A 1 102 ? 8.438 23.781 -43.594 1 80.56 102 MET A CA 1
ATOM 848 C C . MET A 1 102 ? 7.383 24.828 -43.938 1 80.56 102 MET A C 1
ATOM 850 O O . MET A 1 102 ? 6.922 24.938 -45.062 1 80.56 102 MET A O 1
ATOM 854 N N . ARG A 1 103 ? 7.109 25.484 -42.906 1 82.44 103 ARG A N 1
ATOM 855 C CA . ARG A 1 103 ? 6.113 26.547 -43.094 1 82.44 103 ARG A CA 1
ATOM 856 C C . ARG A 1 103 ? 6.645 27.656 -44 1 82.44 103 ARG A C 1
ATOM 858 O O . ARG A 1 103 ? 5.93 28.141 -44.875 1 82.44 103 ARG A O 1
ATOM 865 N N . ASP A 1 104 ? 7.898 27.953 -43.719 1 78.81 104 ASP A N 1
ATOM 866 C CA . ASP A 1 104 ? 8.523 29.031 -44.5 1 78.81 104 ASP A CA 1
ATOM 867 C C . ASP A 1 104 ? 8.742 28.625 -45.938 1 78.81 104 ASP A C 1
ATOM 869 O O . ASP A 1 104 ? 8.781 29.484 -46.844 1 78.81 104 ASP A O 1
ATOM 873 N N . GLU A 1 105 ? 8.828 27.375 -46.156 1 76.25 105 GLU A N 1
ATOM 874 C CA . GLU A 1 105 ? 9.094 26.875 -47.5 1 76.25 105 GLU A CA 1
ATOM 875 C C . GLU A 1 105 ? 7.797 26.719 -48.281 1 76.25 105 GLU A C 1
ATOM 877 O O . GLU A 1 105 ? 7.832 26.484 -49.5 1 76.25 105 GLU A O 1
ATOM 882 N N . LEU A 1 106 ? 6.703 26.875 -47.5 1 76.69 106 LEU A N 1
ATOM 883 C CA . LEU A 1 106 ? 5.441 26.797 -48.219 1 76.69 106 LEU A CA 1
ATOM 884 C C . LEU A 1 106 ? 5.254 28.016 -49.125 1 76.69 106 LEU A C 1
ATOM 886 O O . LEU A 1 106 ? 5.543 29.141 -48.688 1 76.69 106 LEU A O 1
ATOM 890 N N . PRO A 1 107 ? 4.996 27.797 -50.188 1 72.19 107 PRO A N 1
ATOM 891 C CA . PRO A 1 107 ? 4.82 28.938 -51.094 1 72.19 107 PRO A CA 1
ATOM 892 C C . PRO A 1 107 ? 3.818 29.953 -50.562 1 72.19 107 PRO A C 1
ATOM 894 O O . PRO A 1 107 ? 2.76 29.578 -50.062 1 72.19 107 PRO A O 1
ATOM 897 N N . GLY A 1 108 ? 4.066 31.375 -50.375 1 64.38 108 GLY A N 1
ATOM 898 C CA . GLY A 1 108 ? 3.189 32.469 -49.969 1 64.38 108 GLY A CA 1
ATOM 899 C C . GLY A 1 108 ? 3.363 32.875 -48.531 1 64.38 108 GLY A C 1
ATOM 900 O O . GLY A 1 108 ? 2.639 33.75 -48.031 1 64.38 108 GLY A O 1
ATOM 901 N N . THR A 1 109 ? 3.916 31.953 -47.656 1 56.78 109 THR A N 1
ATOM 902 C CA . THR A 1 109 ? 4.023 32.312 -46.25 1 56.78 109 THR A CA 1
ATOM 903 C C . THR A 1 109 ? 5.09 33.375 -46.062 1 56.78 109 THR A C 1
ATOM 905 O O . THR A 1 109 ? 6.203 33.281 -46.562 1 56.78 109 THR A O 1
ATOM 908 N N . VAL A 1 110 ? 4.816 34.5 -45.594 1 51.22 110 VAL A N 1
ATOM 909 C CA . VAL A 1 110 ? 5.742 35.531 -45.156 1 51.22 110 VAL A CA 1
ATOM 910 C C . VAL A 1 110 ? 6.359 35.156 -43.812 1 51.22 110 VAL A C 1
ATOM 912 O O . VAL A 1 110 ? 5.652 34.688 -42.906 1 51.22 110 VAL A O 1
ATOM 915 N N . PRO A 1 111 ? 7.621 34.938 -43.594 1 44.09 111 PRO A N 1
ATOM 916 C CA . PRO A 1 111 ? 8.266 34.531 -42.312 1 44.09 111 PRO A CA 1
ATOM 917 C C . PRO A 1 111 ? 7.863 35.406 -41.156 1 44.09 111 PRO A C 1
ATOM 919 O O . PRO A 1 111 ? 7.984 36.625 -41.219 1 44.09 111 PRO A O 1
ATOM 922 N N . GLU A 1 112 ? 6.918 35.25 -40.375 1 38.72 112 GLU A N 1
ATOM 923 C CA . GLU A 1 112 ? 6.629 36.062 -39.219 1 38.72 112 GLU A CA 1
ATOM 924 C C . GLU A 1 112 ? 7.723 35.938 -38.156 1 38.72 112 GLU A C 1
ATOM 926 O O . GLU A 1 112 ? 8.125 34.844 -37.812 1 38.72 112 GLU A O 1
ATOM 931 N N . VAL A 1 113 ? 8.562 36.844 -37.781 1 33.53 113 VAL A N 1
ATOM 932 C CA . VAL A 1 113 ? 9.555 37 -36.719 1 33.53 113 VAL A CA 1
ATOM 933 C C . VAL A 1 113 ? 8.898 36.781 -35.375 1 33.53 113 VAL A C 1
ATOM 935 O O . VAL A 1 113 ? 8 37.531 -34.969 1 33.53 113 VAL A O 1
ATOM 938 N N . ALA A 1 114 ? 8.695 35.625 -34.938 1 35.09 114 ALA A N 1
ATOM 939 C CA . ALA A 1 114 ? 8.156 35.406 -33.594 1 35.09 114 ALA A CA 1
ATOM 940 C C . ALA A 1 114 ? 9 36.094 -32.531 1 35.09 114 ALA A C 1
ATOM 942 O O . ALA A 1 114 ? 10.219 35.906 -32.469 1 35.09 114 ALA A O 1
ATOM 943 N N . THR A 1 115 ? 8.742 37.125 -32 1 30.03 115 THR A N 1
ATOM 944 C CA . THR A 1 115 ? 9.352 37.812 -30.875 1 30.03 115 THR A CA 1
ATOM 945 C C . THR A 1 115 ? 9.422 36.906 -29.656 1 30.03 115 THR A C 1
ATOM 947 O O . THR A 1 115 ? 8.391 36.469 -29.141 1 30.03 115 THR A O 1
ATOM 950 N N . GLU A 1 116 ? 10.422 36.094 -29.516 1 30.55 116 GLU A N 1
ATOM 951 C CA . GLU A 1 116 ? 10.711 35.344 -28.312 1 30.55 116 GLU A CA 1
ATOM 952 C C . GLU A 1 116 ? 10.75 36.219 -27.078 1 30.55 116 GLU A C 1
ATOM 954 O O . GLU A 1 116 ? 11.516 37.188 -27.031 1 30.55 116 GLU A O 1
ATOM 959 N N . VAL A 1 117 ? 9.766 36.531 -26.453 1 26.95 117 VAL A N 1
ATOM 960 C CA . VAL A 1 117 ? 9.812 37.312 -25.219 1 26.95 117 VAL A CA 1
ATOM 961 C C . VAL A 1 117 ? 10.734 36.656 -24.203 1 26.95 117 VAL A C 1
ATOM 963 O O . VAL A 1 117 ? 10.484 35.5 -23.797 1 26.95 117 VAL A O 1
ATOM 966 N N . ALA A 1 118 ? 12.031 36.938 -24.141 1 25.52 118 ALA A N 1
ATOM 967 C CA . ALA A 1 118 ? 13.062 36.625 -23.156 1 25.52 118 ALA A CA 1
ATOM 968 C C . ALA A 1 118 ? 12.609 36.969 -21.75 1 25.52 118 ALA A C 1
ATOM 970 O O . ALA A 1 118 ? 12.305 38.125 -21.438 1 25.52 118 ALA A O 1
ATOM 971 N N . VAL A 1 119 ? 11.977 36.156 -21.031 1 26.06 119 VAL A N 1
ATOM 972 C CA . VAL A 1 119 ? 11.758 36.438 -19.625 1 26.06 119 VAL A CA 1
ATOM 973 C C . VAL A 1 119 ? 13.094 36.656 -18.922 1 26.06 119 VAL A C 1
ATOM 975 O O . VAL A 1 119 ? 14.055 35.906 -19.141 1 26.06 119 VAL A O 1
ATOM 978 N N . PRO A 1 120 ? 13.484 37.781 -18.422 1 24.59 120 PRO A N 1
ATOM 979 C CA . PRO A 1 120 ? 14.75 38.156 -17.797 1 24.59 120 PRO A CA 1
ATOM 980 C C . PRO A 1 120 ? 15.227 37.156 -16.766 1 24.59 120 PRO A C 1
ATOM 982 O O . PRO A 1 120 ? 14.414 36.469 -16.141 1 24.59 120 PRO A O 1
ATOM 985 N N . GLY A 1 121 ? 16.484 36.656 -16.891 1 24.78 121 GLY A N 1
ATOM 986 C CA . GLY A 1 121 ? 17.391 35.75 -16.234 1 24.78 121 GLY A CA 1
ATOM 987 C C . GLY A 1 121 ? 17.594 36.062 -14.758 1 24.78 121 GLY A C 1
ATOM 988 O O . GLY A 1 121 ? 18.359 36.969 -14.414 1 24.78 121 GLY A O 1
ATOM 989 N N . LEU A 1 122 ? 16.734 36.219 -13.875 1 23.47 122 LEU A N 1
ATOM 990 C CA . LEU A 1 122 ? 17.062 36.688 -12.539 1 23.47 122 LEU A CA 1
ATOM 991 C C . LEU A 1 122 ? 18.141 35.812 -11.891 1 23.47 122 LEU A C 1
ATOM 993 O O . LEU A 1 122 ? 18.484 36.031 -10.727 1 23.47 122 LEU A O 1
ATOM 997 N N . PHE A 1 123 ? 18.406 34.562 -12.273 1 21.34 123 PHE A N 1
ATOM 998 C CA . PHE A 1 123 ? 19.281 33.875 -11.328 1 21.34 123 PHE A CA 1
ATOM 999 C C . PHE A 1 123 ? 20.719 34.344 -11.508 1 21.34 123 PHE A C 1
ATOM 1001 O O . PHE A 1 123 ? 21.219 34.375 -12.633 1 21.34 123 PHE A O 1
ATOM 1008 N N . ARG A 1 124 ? 21.266 35.125 -10.578 1 21.89 124 ARG A N 1
ATOM 1009 C CA . ARG A 1 124 ? 22.656 35.531 -10.445 1 21.89 124 ARG A CA 1
ATOM 1010 C C . ARG A 1 124 ? 23.594 34.344 -10.523 1 21.89 124 ARG A C 1
ATOM 1012 O O . ARG A 1 124 ? 23.281 33.25 -10 1 21.89 124 ARG A O 1
ATOM 1019 N N . GLU A 1 125 ? 24.578 34.344 -11.336 1 22.81 125 GLU A N 1
ATOM 1020 C CA . GLU A 1 125 ? 25.656 33.406 -11.641 1 22.81 125 GLU A CA 1
ATOM 1021 C C . GLU A 1 125 ? 26.5 33.094 -10.406 1 22.81 125 GLU A C 1
ATOM 1023 O O . GLU A 1 125 ? 27 34.031 -9.758 1 22.81 125 GLU A O 1
ATOM 1028 N N . PRO A 1 126 ? 26.266 32.062 -9.562 1 20.42 126 PRO A N 1
ATOM 1029 C CA . PRO A 1 126 ? 27.188 31.922 -8.422 1 20.42 126 PRO A CA 1
ATOM 1030 C C . PRO A 1 126 ? 28.656 32.031 -8.836 1 20.42 126 PRO A C 1
ATOM 1032 O O . PRO A 1 126 ? 28.984 31.781 -9.992 1 20.42 126 PRO A O 1
ATOM 1035 N N . THR A 1 127 ? 29.469 32.656 -8.086 1 21.11 127 THR A N 1
ATOM 1036 C CA . THR A 1 127 ? 30.891 32.969 -8.211 1 21.11 127 THR A CA 1
ATOM 1037 C C . THR A 1 127 ? 31.688 31.688 -8.461 1 21.11 127 THR A C 1
ATOM 1039 O O . THR A 1 127 ? 31.359 30.625 -7.93 1 21.11 127 THR A O 1
ATOM 1042 N N . PRO A 1 128 ? 32.781 31.688 -9.297 1 21.47 128 PRO A N 1
ATOM 1043 C CA . PRO A 1 128 ? 33.688 30.703 -9.898 1 21.47 128 PRO A CA 1
ATOM 1044 C C . PRO A 1 128 ? 34.469 29.906 -8.852 1 21.47 128 PRO A C 1
ATOM 1046 O O . PRO A 1 128 ? 35.25 30.469 -8.102 1 21.47 128 PRO A O 1
ATOM 1049 N N . LEU A 1 129 ? 33.844 29.156 -7.898 1 19.97 129 LEU A N 1
ATOM 1050 C CA . LEU A 1 129 ? 34.719 28.578 -6.891 1 19.97 129 LEU A CA 1
ATOM 1051 C C . LEU A 1 129 ? 35.969 27.969 -7.539 1 19.97 129 LEU A C 1
ATOM 1053 O O . LEU A 1 129 ? 35.938 27.578 -8.703 1 19.97 129 LEU A O 1
ATOM 1057 N N . MET A 1 130 ? 37.156 27.844 -6.809 1 20.33 130 MET A N 1
ATOM 1058 C CA . MET A 1 130 ? 38.594 27.625 -7.012 1 20.33 130 MET A CA 1
ATOM 1059 C C . MET A 1 130 ? 38.844 26.297 -7.715 1 20.33 130 MET A C 1
ATOM 1061 O O . MET A 1 130 ? 38.031 25.375 -7.613 1 20.33 130 MET A O 1
ATOM 1065 N N . GLN A 1 131 ? 39.875 26.156 -8.523 1 21.56 131 GLN A N 1
ATOM 1066 C CA . GLN A 1 131 ? 40.594 25.312 -9.477 1 21.56 131 GLN A CA 1
ATOM 1067 C C . GLN A 1 131 ? 41 23.984 -8.844 1 21.56 131 GLN A C 1
ATOM 1069 O O . GLN A 1 131 ? 42 23.938 -8.109 1 21.56 131 GLN A O 1
ATOM 1074 N N . VAL A 1 132 ? 40.219 23.234 -8.062 1 21.02 132 VAL A N 1
ATOM 1075 C CA . VAL A 1 132 ? 40.906 22.094 -7.465 1 21.02 132 VAL A CA 1
ATOM 1076 C C . VAL A 1 132 ? 41.625 21.297 -8.547 1 21.02 132 VAL A C 1
ATOM 1078 O O . VAL A 1 132 ? 41.094 21.109 -9.648 1 21.02 132 VAL A O 1
ATOM 1081 N N . ILE A 1 133 ? 42.906 20.953 -8.414 1 21.19 133 ILE A N 1
ATOM 1082 C CA . ILE A 1 133 ? 44.062 20.406 -9.133 1 21.19 133 ILE A CA 1
ATOM 1083 C C . ILE A 1 133 ? 43.719 19.016 -9.656 1 21.19 133 ILE A C 1
ATOM 1085 O O . ILE A 1 133 ? 43.156 18.188 -8.93 1 21.19 133 ILE A O 1
ATOM 1089 N N . ASN A 1 134 ? 43.812 18.734 -10.984 1 21.77 134 ASN A N 1
ATOM 1090 C CA . ASN A 1 134 ? 43.594 17.766 -12.047 1 21.77 134 ASN A CA 1
ATOM 1091 C C . ASN A 1 134 ? 44.406 16.5 -11.828 1 21.77 134 ASN A C 1
ATOM 1093 O O . ASN A 1 134 ? 45.5 16.344 -12.398 1 21.77 134 ASN A O 1
ATOM 1097 N N . THR A 1 135 ? 44.625 15.922 -10.562 1 24.05 135 THR A N 1
ATOM 1098 C CA . THR A 1 135 ? 45.625 14.875 -10.742 1 24.05 135 THR A CA 1
ATOM 1099 C C . THR A 1 135 ? 45.188 13.852 -11.773 1 24.05 135 THR A C 1
ATOM 1101 O O . THR A 1 135 ? 44 13.508 -11.82 1 24.05 135 THR A O 1
ATOM 1104 N N . PRO A 1 136 ? 46 13.492 -12.789 1 25.14 136 PRO A N 1
ATOM 1105 C CA . PRO A 1 136 ? 45.844 12.734 -14.039 1 25.14 136 PRO A CA 1
ATOM 1106 C C . PRO A 1 136 ? 45.312 11.32 -13.805 1 25.14 136 PRO A C 1
ATOM 1108 O O . PRO A 1 136 ? 45.969 10.523 -13.102 1 25.14 136 PRO A O 1
ATOM 1111 N N . PRO A 1 137 ? 44.031 11.195 -13.438 1 24.28 137 PRO A N 1
ATOM 1112 C CA . PRO A 1 137 ? 43.656 9.828 -13.047 1 24.28 137 PRO A CA 1
ATOM 1113 C C . PRO A 1 137 ? 44 8.805 -14.133 1 24.28 137 PRO A C 1
ATOM 1115 O O . PRO A 1 137 ? 44.031 9.148 -15.312 1 24.28 137 PRO A O 1
ATOM 1118 N N . ASP A 1 138 ? 44.719 7.711 -13.82 1 24.22 138 ASP A N 1
ATOM 1119 C CA . ASP A 1 138 ? 45.25 6.598 -14.594 1 24.22 138 ASP A CA 1
ATOM 1120 C C . ASP A 1 138 ? 44.188 5.984 -15.484 1 24.22 138 ASP A C 1
ATOM 1122 O O . ASP A 1 138 ? 43 5.941 -15.109 1 24.22 138 ASP A O 1
ATOM 1126 N N . GLU A 1 139 ? 44.344 5.855 -16.875 1 25.55 139 GLU A N 1
ATOM 1127 C CA . GLU A 1 139 ? 43.688 5.602 -18.172 1 25.55 139 GLU A CA 1
ATOM 1128 C C . GLU A 1 139 ? 42.844 4.324 -18.125 1 25.55 139 GLU A C 1
ATOM 1130 O O . GLU A 1 139 ? 41.906 4.184 -18.891 1 25.55 139 GLU A O 1
ATOM 1135 N N . SER A 1 140 ? 43.375 3.197 -17.625 1 23.47 140 SER A N 1
ATOM 1136 C CA . SER A 1 140 ? 43.094 1.916 -18.281 1 23.47 140 SER A CA 1
ATOM 1137 C C . SER A 1 140 ? 41.656 1.498 -18.078 1 23.47 140 SER A C 1
ATOM 1139 O O . SER A 1 140 ? 41.031 0.915 -18.984 1 23.47 140 SER A O 1
ATOM 1141 N N . ALA A 1 141 ? 41.188 1.24 -16.859 1 22.02 141 ALA A N 1
ATOM 1142 C CA . ALA A 1 141 ? 40.094 0.292 -16.734 1 22.02 141 ALA A CA 1
ATOM 1143 C C . ALA A 1 141 ? 38.75 0.936 -17.141 1 22.02 141 ALA A C 1
ATOM 1145 O O . ALA A 1 141 ? 38.094 1.567 -16.328 1 22.02 141 ALA A O 1
ATOM 1146 N N . LYS A 1 142 ? 38.719 1.632 -18.25 1 25.94 142 LYS A N 1
ATOM 1147 C CA . LYS A 1 142 ? 37.469 2.176 -18.75 1 25.94 142 LYS A CA 1
ATOM 1148 C C . LYS A 1 142 ? 36.406 1.078 -18.906 1 25.94 142 LYS A C 1
ATOM 1150 O O . LYS A 1 142 ? 36.406 0.347 -19.891 1 25.94 142 LYS A O 1
ATOM 1155 N N . GLN A 1 143 ? 36.188 0.344 -17.844 1 23.94 143 GLN A N 1
ATOM 1156 C CA . GLN A 1 143 ? 35.094 -0.611 -17.953 1 23.94 143 GLN A CA 1
ATOM 1157 C C . GLN A 1 143 ? 33.812 0.051 -18.516 1 23.94 143 GLN A C 1
ATOM 1159 O O . GLN A 1 143 ? 33.469 1.147 -18.094 1 23.94 143 GLN A O 1
ATOM 1164 N N . GLN A 1 144 ? 33.5 -0.214 -19.812 1 26.22 144 GLN A N 1
ATOM 1165 C CA . GLN A 1 144 ? 32.344 0.138 -20.625 1 26.22 144 GLN A CA 1
ATOM 1166 C C . GLN A 1 144 ? 31.062 -0.012 -19.844 1 26.22 144 GLN A C 1
ATOM 1168 O O . GLN A 1 144 ? 30.672 -1.126 -19.484 1 26.22 144 GLN A O 1
ATOM 1173 N N . SER A 1 145 ? 30.938 0.792 -18.844 1 26.08 145 SER A N 1
ATOM 1174 C CA . SER A 1 145 ? 29.672 0.784 -18.125 1 26.08 145 SER A CA 1
ATOM 1175 C C . SER A 1 145 ? 28.484 0.949 -19.078 1 26.08 145 SER A C 1
ATOM 1177 O O . SER A 1 145 ? 28.453 1.886 -19.875 1 26.08 145 SER A O 1
ATOM 1179 N N . PHE A 1 146 ? 28.016 -0.115 -19.656 1 27.61 146 PHE A N 1
ATOM 1180 C CA . PHE A 1 146 ? 26.766 -0.276 -20.406 1 27.61 146 PHE A CA 1
ATOM 1181 C C . PHE A 1 146 ? 25.641 0.502 -19.766 1 27.61 146 PHE A C 1
ATOM 1183 O O . PHE A 1 146 ? 24.797 -0.076 -19.062 1 27.61 146 PHE A O 1
ATOM 1190 N N . LYS A 1 147 ? 25.906 1.582 -19.25 1 28.39 147 LYS A N 1
ATOM 1191 C CA . LYS A 1 147 ? 24.906 2.25 -18.422 1 28.39 147 LYS A CA 1
ATOM 1192 C C . LYS A 1 147 ? 23.719 2.703 -19.281 1 28.39 147 LYS A C 1
ATOM 1194 O O . LYS A 1 147 ? 22.906 3.523 -18.844 1 28.39 147 LYS A O 1
ATOM 1199 N N . LYS A 1 148 ? 23.656 2.346 -20.625 1 29.92 148 LYS A N 1
ATOM 1200 C CA . LYS A 1 148 ? 22.531 3.072 -21.219 1 29.92 148 LYS A CA 1
ATOM 1201 C C . LYS A 1 148 ? 21.234 2.748 -20.5 1 29.92 148 LYS A C 1
ATOM 1203 O O . LYS A 1 148 ? 20.812 1.59 -20.453 1 29.92 148 LYS A O 1
ATOM 1208 N N . LYS A 1 149 ? 20.766 3.557 -19.609 1 32.06 149 LYS A N 1
ATOM 1209 C CA . LYS A 1 149 ? 19.453 3.471 -19 1 32.06 149 LYS A CA 1
ATOM 1210 C C . LYS A 1 149 ? 18.344 3.434 -20.062 1 32.06 149 LYS A C 1
ATOM 1212 O O . LYS A 1 149 ? 18.141 4.41 -20.781 1 32.06 149 LYS A O 1
ATOM 1217 N N . THR A 1 150 ? 18.141 2.414 -20.859 1 31.19 150 THR A N 1
ATOM 1218 C CA . THR A 1 150 ? 17.047 2.238 -21.797 1 31.19 150 THR A CA 1
ATOM 1219 C C . THR A 1 150 ? 15.711 2.607 -21.141 1 31.19 150 THR A C 1
ATOM 1221 O O . THR A 1 150 ? 15.32 1.997 -20.141 1 31.19 150 THR A O 1
ATOM 1224 N N . ARG A 1 151 ? 15.258 3.912 -21.203 1 34.16 151 ARG A N 1
ATOM 1225 C CA . ARG A 1 151 ? 13.969 4.422 -20.75 1 34.16 151 ARG A CA 1
ATOM 1226 C C . ARG A 1 151 ? 12.82 3.574 -21.281 1 34.16 151 ARG A C 1
ATOM 1228 O O . ARG A 1 151 ? 12.781 3.266 -22.469 1 34.16 151 ARG A O 1
ATOM 1235 N N . ALA A 1 152 ? 12.031 2.943 -20.516 1 40.47 152 ALA A N 1
ATOM 1236 C CA . ALA A 1 152 ? 10.875 2.094 -20.797 1 40.47 152 ALA A CA 1
ATOM 1237 C C . ALA A 1 152 ? 9.852 2.83 -21.656 1 40.47 152 ALA A C 1
ATOM 1239 O O . ALA A 1 152 ? 9.484 3.967 -21.344 1 40.47 152 ALA A O 1
ATOM 1240 N N . ARG A 1 153 ? 9.523 2.686 -22.922 1 40.5 153 ARG A N 1
ATOM 1241 C CA . ARG A 1 153 ? 8.531 3.16 -23.875 1 40.5 153 ARG A CA 1
ATOM 1242 C C . ARG A 1 153 ? 7.113 2.967 -23.344 1 40.5 153 ARG A C 1
ATOM 1244 O O . ARG A 1 153 ? 6.824 1.961 -22.688 1 40.5 153 ARG A O 1
ATOM 1251 N N . ARG A 1 154 ? 6.23 4.043 -23.328 1 42.81 154 ARG A N 1
ATOM 1252 C CA . ARG A 1 154 ? 4.848 4.086 -22.859 1 42.81 154 ARG A CA 1
ATOM 1253 C C . ARG A 1 154 ? 3.986 3.084 -23.625 1 42.81 154 ARG A C 1
ATOM 1255 O O . ARG A 1 154 ? 3.904 3.133 -24.859 1 42.81 154 ARG A O 1
ATOM 1262 N N . SER A 1 155 ? 3.637 1.869 -23.266 1 51.97 155 SER A N 1
ATOM 1263 C CA . SER A 1 155 ? 2.902 0.759 -23.859 1 51.97 155 SER A CA 1
ATOM 1264 C C . SER A 1 155 ? 1.396 0.994 -23.797 1 51.97 155 SER A C 1
ATOM 1266 O O . SER A 1 155 ? 0.909 1.688 -22.891 1 51.97 155 SER A O 1
ATOM 1268 N N . GLN A 1 156 ? 0.717 1.146 -25.031 1 53.53 156 GLN A N 1
ATOM 1269 C CA . GLN A 1 156 ? -0.738 1.199 -25.125 1 53.53 156 GLN A CA 1
ATOM 1270 C C . GLN A 1 156 ? -1.376 -0.04 -24.5 1 53.53 156 GLN A C 1
ATOM 1272 O O . GLN A 1 156 ? -0.885 -1.155 -24.688 1 53.53 156 GLN A O 1
ATOM 1277 N N . GLN A 1 157 ? -2.289 0.292 -23.656 1 62.31 157 GLN A N 1
ATOM 1278 C CA . GLN A 1 157 ? -3.037 -0.769 -22.984 1 62.31 157 GLN A CA 1
ATOM 1279 C C . GLN A 1 157 ? -4.062 -1.397 -23.938 1 62.31 157 GLN A C 1
ATOM 1281 O O . GLN A 1 157 ? -4.762 -0.689 -24.656 1 62.31 157 GLN A O 1
ATOM 1286 N N . THR A 1 158 ? -3.826 -2.594 -24.406 1 61.59 158 THR A N 1
ATOM 1287 C CA . THR A 1 158 ? -4.867 -3.336 -25.109 1 61.59 158 THR A CA 1
ATOM 1288 C C . THR A 1 158 ? -5.574 -4.305 -24.172 1 61.59 158 THR A C 1
ATOM 1290 O O . THR A 1 158 ? -4.941 -4.914 -23.297 1 61.59 158 THR A O 1
ATOM 1293 N N . ALA A 1 159 ? -6.793 -4.078 -23.938 1 59.16 159 ALA A N 1
ATOM 1294 C CA . ALA A 1 159 ? -7.492 -4.988 -23.031 1 59.16 159 ALA A CA 1
ATOM 1295 C C . ALA A 1 159 ? -7.645 -6.371 -23.656 1 59.16 159 ALA A C 1
ATOM 1297 O O . ALA A 1 159 ? -7.945 -6.492 -24.844 1 59.16 159 ALA A O 1
ATOM 1298 N N . HIS A 1 160 ? -6.887 -7.426 -23.109 1 62.81 160 HIS A N 1
ATOM 1299 C CA . HIS A 1 160 ? -7.184 -8.812 -23.453 1 62.81 160 HIS A CA 1
ATOM 1300 C C . HIS A 1 160 ? -8.617 -9.172 -23.094 1 62.81 160 HIS A C 1
ATOM 1302 O O . HIS A 1 160 ? -9.07 -8.914 -21.984 1 62.81 160 HIS A O 1
ATOM 1308 N N . GLN A 1 161 ? -9.328 -9.422 -24.156 1 67.75 161 GLN A N 1
ATOM 1309 C CA . GLN A 1 161 ? -10.75 -9.367 -23.844 1 67.75 161 GLN A CA 1
ATOM 1310 C C . GLN A 1 161 ? -11.328 -10.766 -23.672 1 67.75 161 GLN A C 1
ATOM 1312 O O . GLN A 1 161 ? -11.148 -11.625 -24.531 1 67.75 161 GLN A O 1
ATOM 1317 N N . HIS A 1 162 ? -11.398 -11.25 -22.5 1 86.88 162 HIS A N 1
ATOM 1318 C CA . HIS A 1 162 ? -12.344 -12.305 -22.156 1 86.88 162 HIS A CA 1
ATOM 1319 C C . HIS A 1 162 ? -13.781 -11.82 -22.281 1 86.88 162 HIS A C 1
ATOM 1321 O O . HIS A 1 162 ? -14.227 -10.992 -21.469 1 86.88 162 HIS A O 1
ATOM 1327 N N . PRO A 1 163 ? -14.43 -12.289 -23.344 1 89.12 163 PRO A N 1
ATOM 1328 C CA . PRO A 1 163 ? -15.727 -11.703 -23.688 1 89.12 163 PRO A CA 1
ATOM 1329 C C . PRO A 1 163 ? -16.688 -11.656 -22.484 1 89.12 163 PRO A C 1
ATOM 1331 O O . PRO A 1 163 ? -17.328 -10.633 -22.25 1 89.12 163 PRO A O 1
ATOM 1334 N N . PHE A 1 164 ? -16.75 -12.773 -21.781 1 93.06 164 PHE A N 1
ATOM 1335 C CA . PHE A 1 164 ? -17.641 -12.844 -20.625 1 93.06 164 PHE A CA 1
ATOM 1336 C C . PHE A 1 164 ? -17.312 -11.758 -19.625 1 93.06 164 PHE A C 1
ATOM 1338 O O . PHE A 1 164 ? -18.188 -11.023 -19.172 1 93.06 164 PHE A O 1
ATOM 1345 N N . LEU A 1 165 ? -16.047 -11.695 -19.266 1 94.38 165 LEU A N 1
ATOM 1346 C CA . LEU A 1 165 ? -15.617 -10.727 -18.266 1 94.38 165 LEU A CA 1
ATOM 1347 C C . LEU A 1 165 ? -15.812 -9.297 -18.766 1 94.38 165 LEU A C 1
ATOM 1349 O O . LEU A 1 165 ? -16.266 -8.43 -18.016 1 94.38 165 LEU A O 1
ATOM 1353 N N . ALA A 1 166 ? -15.492 -9.062 -20 1 90.56 166 ALA A N 1
ATOM 1354 C CA . ALA A 1 166 ? -15.625 -7.734 -20.594 1 90.56 166 ALA A CA 1
ATOM 1355 C C . ALA A 1 166 ? -17.062 -7.242 -20.516 1 90.56 166 ALA A C 1
ATOM 1357 O O . ALA A 1 166 ? -17.328 -6.078 -20.203 1 90.56 166 ALA A O 1
ATOM 1358 N N . GLU A 1 167 ? -17.938 -8.133 -20.75 1 92.06 167 GLU A N 1
ATOM 1359 C CA . GLU A 1 167 ? -19.359 -7.789 -20.719 1 92.06 167 GLU A CA 1
ATOM 1360 C C . GLU A 1 167 ? -19.812 -7.504 -19.281 1 92.06 167 GLU A C 1
ATOM 1362 O O . GLU A 1 167 ? -20.531 -6.535 -19.047 1 92.06 167 GLU A O 1
ATOM 1367 N N . GLU A 1 168 ? -19.375 -8.297 -18.375 1 94.62 168 GLU A N 1
ATOM 1368 C CA . GLU A 1 168 ? -19.781 -8.141 -16.984 1 94.62 168 GLU A CA 1
ATOM 1369 C C . GLU A 1 168 ? -19.234 -6.855 -16.391 1 94.62 168 GLU A C 1
ATOM 1371 O O . GLU A 1 168 ? -19.891 -6.211 -15.57 1 94.62 168 GLU A O 1
ATOM 1376 N N . LEU A 1 169 ? -18.062 -6.465 -16.781 1 92.62 169 LEU A N 1
ATOM 1377 C CA . LEU A 1 169 ? -17.438 -5.266 -16.25 1 92.62 169 LEU A CA 1
ATOM 1378 C C . LEU A 1 169 ? -18.141 -4.012 -16.75 1 92.62 169 LEU A C 1
ATOM 1380 O O . LEU A 1 169 ? -18.094 -2.965 -16.094 1 92.62 169 LEU A O 1
ATOM 1384 N N . LYS A 1 170 ? -18.812 -4.117 -17.828 1 90.19 170 LYS A N 1
ATOM 1385 C CA . LYS A 1 170 ? -19.484 -2.973 -18.438 1 90.19 170 LYS A CA 1
ATOM 1386 C C . LYS A 1 170 ? -20.922 -2.846 -17.906 1 90.19 170 LYS A C 1
ATOM 1388 O O . LYS A 1 170 ? -21.547 -1.797 -18.062 1 90.19 170 LYS A O 1
ATOM 1393 N N . ARG A 1 171 ? -21.375 -3.887 -17.328 1 90.94 171 ARG A N 1
ATOM 1394 C CA . ARG A 1 171 ? -22.734 -3.887 -16.828 1 90.94 171 ARG A CA 1
ATOM 1395 C C . ARG A 1 171 ? -22.891 -2.938 -15.633 1 90.94 171 ARG A C 1
ATOM 1397 O O . ARG A 1 171 ? -22 -2.84 -14.797 1 90.94 171 ARG A O 1
ATOM 1404 N N . GLN A 1 172 ? -24 -2.314 -15.633 1 88 172 GLN A N 1
ATOM 1405 C CA . GLN A 1 172 ? -24.297 -1.481 -14.477 1 88 172 GLN A CA 1
ATOM 1406 C C . GLN A 1 172 ? -24.438 -2.326 -13.211 1 88 172 GLN A C 1
ATOM 1408 O O . GLN A 1 172 ? -25.156 -3.316 -13.195 1 88 172 GLN A O 1
ATOM 1413 N N . PRO A 1 173 ? -23.781 -1.918 -12.25 1 89.94 173 PRO A N 1
ATOM 1414 C CA . PRO A 1 173 ? -23.844 -2.703 -11.016 1 89.94 173 PRO A CA 1
ATOM 1415 C C . PRO A 1 173 ? -25.234 -2.699 -10.383 1 89.94 173 PRO A C 1
ATOM 1417 O O . PRO A 1 173 ? -25.906 -1.665 -10.367 1 89.94 173 PRO A O 1
ATOM 1420 N N . THR A 1 174 ? -25.672 -3.811 -9.953 1 90.56 174 THR A N 1
ATOM 1421 C CA . THR A 1 174 ? -26.969 -3.947 -9.281 1 90.56 174 THR A CA 1
ATOM 1422 C C . THR A 1 174 ? -26.766 -4.082 -7.77 1 90.56 174 THR A C 1
ATOM 1424 O O . THR A 1 174 ? -27.719 -3.877 -7 1 90.56 174 THR A O 1
ATOM 1427 N N . TYR A 1 175 ? -25.609 -4.551 -7.367 1 90.44 175 TYR A N 1
ATOM 1428 C CA . TYR A 1 175 ? -25.234 -4.789 -5.977 1 90.44 175 TYR A CA 1
ATOM 1429 C C . TYR A 1 175 ? -26.156 -5.809 -5.328 1 90.44 175 TYR A C 1
ATOM 1431 O O . TYR A 1 175 ? -26.547 -5.66 -4.168 1 90.44 175 TYR A O 1
ATOM 1439 N N . ALA A 1 176 ? -26.625 -6.594 -6.168 1 94.5 176 ALA A N 1
ATOM 1440 C CA . ALA A 1 176 ? -27.344 -7.801 -5.77 1 94.5 176 ALA A CA 1
ATOM 1441 C C . ALA A 1 176 ? -26.625 -9.055 -6.27 1 94.5 176 ALA A C 1
ATOM 1443 O O . ALA A 1 176 ? -26.156 -9.094 -7.41 1 94.5 176 ALA A O 1
ATOM 1444 N N . TYR A 1 177 ? -26.562 -9.867 -5.281 1 97.12 177 TYR A N 1
ATOM 1445 C CA . TYR A 1 177 ? -25.891 -11.102 -5.668 1 97.12 177 TYR A CA 1
ATOM 1446 C C . TYR A 1 177 ? -26.672 -11.852 -6.734 1 97.12 177 TYR A C 1
ATOM 1448 O O . TYR A 1 177 ? -27.875 -12.094 -6.57 1 97.12 177 TYR A O 1
ATOM 1456 N N . SER A 1 178 ? -26.031 -12.25 -7.855 1 96.12 178 SER A N 1
ATOM 1457 C CA . SER A 1 178 ? -26.719 -12.953 -8.938 1 96.12 178 SER A CA 1
ATOM 1458 C C . SER A 1 178 ? -25.969 -14.219 -9.336 1 96.12 178 SER A C 1
ATOM 1460 O O . SER A 1 178 ? -26.391 -14.922 -10.258 1 96.12 178 SER A O 1
ATOM 1462 N N . GLY A 1 179 ? -24.875 -14.5 -8.672 1 97.69 179 GLY A N 1
ATOM 1463 C CA . GLY A 1 179 ? -24.109 -15.703 -9 1 97.69 179 GLY A CA 1
ATOM 1464 C C . GLY A 1 179 ? -23.484 -15.656 -10.383 1 97.69 179 GLY A C 1
ATOM 1465 O O . GLY A 1 179 ? -23.594 -16.609 -11.148 1 97.69 179 GLY A O 1
ATOM 1466 N N . ILE A 1 180 ? -22.891 -14.484 -10.672 1 97.75 180 ILE A N 1
ATOM 1467 C CA . ILE A 1 180 ? -22.219 -14.328 -11.961 1 97.75 180 ILE A CA 1
ATOM 1468 C C . ILE A 1 180 ? -21.156 -15.406 -12.117 1 97.75 180 ILE A C 1
ATOM 1470 O O . ILE A 1 180 ? -21.016 -16.016 -13.18 1 97.75 180 ILE A O 1
ATOM 1474 N N . ILE A 1 181 ? -20.359 -15.641 -11.062 1 98.44 181 ILE A N 1
ATOM 1475 C CA . ILE A 1 181 ? -19.375 -16.703 -11.016 1 98.44 181 ILE A CA 1
ATOM 1476 C C . ILE A 1 181 ? -20 -17.984 -10.453 1 98.44 181 ILE A C 1
ATOM 1478 O O . ILE A 1 181 ? -20.484 -17.984 -9.312 1 98.44 181 ILE A O 1
ATOM 1482 N N . ARG A 1 182 ? -19.922 -19.031 -11.094 1 96.94 182 ARG A N 1
ATOM 1483 C CA . ARG A 1 182 ? -20.75 -20.203 -10.852 1 96.94 182 ARG A CA 1
ATOM 1484 C C . ARG A 1 182 ? -20.094 -21.156 -9.852 1 96.94 182 ARG A C 1
ATOM 1486 O O . ARG A 1 182 ? -20.766 -21.781 -9.039 1 96.94 182 ARG A O 1
ATOM 1493 N N . ASP A 1 183 ? -18.797 -21.328 -10.07 1 96.94 183 ASP A N 1
ATOM 1494 C CA . ASP A 1 183 ? -18.031 -22.281 -9.242 1 96.94 183 ASP A CA 1
ATOM 1495 C C . ASP A 1 183 ? -16.547 -21.938 -9.25 1 96.94 183 ASP A C 1
ATOM 1497 O O . ASP A 1 183 ? -16.141 -20.906 -9.812 1 96.94 183 ASP A O 1
ATOM 1501 N N . ASN A 1 184 ? -15.789 -22.75 -8.586 1 96.62 184 ASN A N 1
ATOM 1502 C CA . ASN A 1 184 ? -14.367 -22.5 -8.438 1 96.62 184 ASN A CA 1
ATOM 1503 C C . ASN A 1 184 ? -13.641 -22.547 -9.773 1 96.62 184 ASN A C 1
ATOM 1505 O O . ASN A 1 184 ? -12.672 -21.812 -9.992 1 96.62 184 ASN A O 1
ATOM 1509 N N . LYS A 1 185 ? -14.062 -23.5 -10.562 1 95.5 185 LYS A N 1
ATOM 1510 C CA . LYS A 1 185 ? -13.461 -23.578 -11.883 1 95.5 185 LYS A CA 1
ATOM 1511 C C . LYS A 1 185 ? -13.711 -22.297 -12.68 1 95.5 185 LYS A C 1
ATOM 1513 O O . LYS A 1 185 ? -12.789 -21.75 -13.297 1 95.5 185 LYS A O 1
ATOM 1518 N N . HIS A 1 186 ? -14.977 -21.844 -12.672 1 97.12 186 HIS A N 1
ATOM 1519 C CA . HIS A 1 186 ? -15.32 -20.594 -13.328 1 97.12 186 HIS A CA 1
ATOM 1520 C C . HIS A 1 186 ? -14.562 -19.422 -12.711 1 97.12 186 HIS A C 1
ATOM 1522 O O . HIS A 1 186 ? -14.102 -18.531 -13.422 1 97.12 186 HIS A O 1
ATOM 1528 N N . PHE A 1 187 ? -14.422 -19.391 -11.414 1 98.19 187 PHE A N 1
ATOM 1529 C CA . PHE A 1 187 ? -13.664 -18.375 -10.711 1 98.19 187 PHE A CA 1
ATOM 1530 C C . PHE A 1 187 ? -12.234 -18.297 -11.227 1 98.19 187 PHE A C 1
ATOM 1532 O O . PHE A 1 187 ? -11.727 -17.219 -11.523 1 98.19 187 PHE A O 1
ATOM 1539 N N . ALA A 1 188 ? -11.586 -19.438 -11.242 1 96.75 188 ALA A N 1
ATOM 1540 C CA . ALA A 1 188 ? -10.195 -19.484 -11.695 1 96.75 188 ALA A CA 1
ATOM 1541 C C . ALA A 1 188 ? -10.055 -18.891 -13.094 1 96.75 188 ALA A C 1
ATOM 1543 O O . ALA A 1 188 ? -9.102 -18.156 -13.367 1 96.75 188 ALA A O 1
ATOM 1544 N N . GLU A 1 189 ? -11.031 -19.203 -13.93 1 95.38 189 GLU A N 1
ATOM 1545 C CA . GLU A 1 189 ? -11.023 -18.688 -15.297 1 95.38 189 GLU A CA 1
ATOM 1546 C C . GLU A 1 189 ? -11.203 -17.172 -15.312 1 95.38 189 GLU A C 1
ATOM 1548 O O . GLU A 1 189 ? -10.438 -16.469 -15.969 1 95.38 189 GLU A O 1
ATOM 1553 N N . VAL A 1 190 ? -12.18 -16.703 -14.57 1 96.38 190 VAL A N 1
ATOM 1554 C CA . VAL A 1 190 ? -12.5 -15.281 -14.57 1 96.38 190 VAL A CA 1
ATOM 1555 C C . VAL A 1 190 ? -11.391 -14.508 -13.867 1 96.38 190 VAL A C 1
ATOM 1557 O O . VAL A 1 190 ? -11.047 -13.391 -14.281 1 96.38 190 VAL A O 1
ATOM 1560 N N . LYS A 1 191 ? -10.859 -15.078 -12.828 1 96.38 191 LYS A N 1
ATOM 1561 C CA . LYS A 1 191 ? -9.758 -14.461 -12.102 1 96.38 191 LYS A CA 1
ATOM 1562 C C . LYS A 1 191 ? -8.547 -14.266 -13.008 1 96.38 191 LYS A C 1
ATOM 1564 O O . LYS A 1 191 ? -7.918 -13.203 -13 1 96.38 191 LYS A O 1
ATOM 1569 N N . TRP A 1 192 ? -8.227 -15.289 -13.711 1 93.81 192 TRP A N 1
ATOM 1570 C CA . TRP A 1 192 ? -7.125 -15.195 -14.656 1 93.81 192 TRP A CA 1
ATOM 1571 C C . TRP A 1 192 ? -7.395 -14.117 -15.703 1 93.81 192 TRP A C 1
ATOM 1573 O O . TRP A 1 192 ? -6.516 -13.32 -16.016 1 93.81 192 TRP A O 1
ATOM 1583 N N . ALA A 1 193 ? -8.602 -14.125 -16.234 1 93.56 193 ALA A N 1
ATOM 1584 C CA . ALA A 1 193 ? -8.992 -13.117 -17.219 1 93.56 193 ALA A CA 1
ATOM 1585 C C . ALA A 1 193 ? -8.891 -11.711 -16.625 1 93.56 193 ALA A C 1
ATOM 1587 O O . ALA A 1 193 ? -8.469 -10.773 -17.297 1 93.56 193 ALA A O 1
ATOM 1588 N N . TYR A 1 194 ? -9.242 -11.586 -15.367 1 94.75 194 TYR A N 1
ATOM 1589 C CA . TYR A 1 194 ? -9.227 -10.289 -14.695 1 94.75 194 TYR A CA 1
ATOM 1590 C C . TYR A 1 194 ? -7.801 -9.812 -14.477 1 94.75 194 TYR A C 1
ATOM 1592 O O . TYR A 1 194 ? -7.488 -8.641 -14.711 1 94.75 194 TYR A O 1
ATOM 1600 N N . ASP A 1 195 ? -6.938 -10.688 -14.039 1 92.44 195 ASP A N 1
ATOM 1601 C CA . ASP A 1 195 ? -5.535 -10.367 -13.789 1 92.44 195 ASP A CA 1
ATOM 1602 C C . ASP A 1 195 ? -4.816 -10 -15.078 1 92.44 195 ASP A C 1
ATOM 1604 O O . ASP A 1 195 ? -3.861 -9.219 -15.062 1 92.44 195 ASP A O 1
ATOM 1608 N N . THR A 1 196 ? -5.281 -10.555 -16.172 1 89.88 196 THR A N 1
ATOM 1609 C CA . THR A 1 196 ? -4.633 -10.328 -17.453 1 89.88 196 THR A CA 1
ATOM 1610 C C . THR A 1 196 ? -5.457 -9.367 -18.312 1 89.88 196 THR A C 1
ATOM 1612 O O . THR A 1 196 ? -5.254 -9.281 -19.531 1 89.88 196 THR A O 1
ATOM 1615 N N . HIS A 1 197 ? -6.348 -8.75 -17.672 1 88.69 197 HIS A N 1
ATOM 1616 C CA . HIS A 1 197 ? -7.293 -7.918 -18.406 1 88.69 197 HIS A CA 1
ATOM 1617 C C . HIS A 1 197 ? -6.586 -6.754 -19.094 1 88.69 197 HIS A C 1
ATOM 1619 O O . HIS A 1 197 ? -6.953 -6.375 -20.203 1 88.69 197 HIS A O 1
ATOM 1625 N N . LEU A 1 198 ? -5.664 -6.254 -18.422 1 83.06 198 LEU A N 1
ATOM 1626 C CA . LEU A 1 198 ? -4.902 -5.133 -18.969 1 83.06 198 LEU A CA 1
ATOM 1627 C C . LEU A 1 198 ? -3.658 -5.625 -19.703 1 83.06 198 LEU A C 1
ATOM 1629 O O . LEU A 1 198 ? -2.875 -6.402 -19.141 1 83.06 198 LEU A O 1
ATOM 1633 N N . LYS A 1 199 ? -3.678 -5.324 -20.969 1 79.62 199 LYS A N 1
ATOM 1634 C CA . LYS A 1 199 ? -2.557 -5.734 -21.812 1 79.62 199 LYS A CA 1
ATOM 1635 C C . LYS A 1 199 ? -1.932 -4.531 -22.516 1 79.62 199 LYS A C 1
ATOM 1637 O O . LYS A 1 199 ? -2.635 -3.592 -22.891 1 79.62 199 LYS A O 1
ATOM 1642 N N . TRP A 1 200 ? -0.624 -4.707 -22.562 1 80.06 200 TRP A N 1
ATOM 1643 C CA . TRP A 1 200 ? 0.118 -3.611 -23.172 1 80.06 200 TRP A CA 1
ATOM 1644 C C . TRP A 1 200 ? 0.763 -4.055 -24.484 1 80.06 200 TRP A C 1
ATOM 1646 O O . TRP A 1 200 ? 0.816 -5.25 -24.781 1 80.06 200 TRP A O 1
ATOM 1656 N N . GLU A 1 201 ? 0.98 -3.148 -25.344 1 68.44 201 GLU A N 1
ATOM 1657 C CA . GLU A 1 201 ? 1.539 -3.496 -26.641 1 68.44 201 GLU A CA 1
ATOM 1658 C C . GLU A 1 201 ? 3.039 -3.758 -26.547 1 68.44 201 GLU A C 1
ATOM 1660 O O . GLU A 1 201 ? 3.742 -3.096 -25.781 1 68.44 201 GLU A O 1
ATOM 1665 N N . THR A 1 202 ? 3.396 -5.07 -26.75 1 64.62 202 THR A N 1
ATOM 1666 C CA . THR A 1 202 ? 4.836 -5.301 -26.828 1 64.62 202 THR A CA 1
ATOM 1667 C C . THR A 1 202 ? 5.297 -5.379 -28.281 1 64.62 202 THR A C 1
ATOM 1669 O O . THR A 1 202 ? 4.523 -5.75 -29.172 1 64.62 202 THR A O 1
ATOM 1672 N N . ARG A 1 203 ? 6.543 -5.105 -28.406 1 62.56 203 ARG A N 1
ATOM 1673 C CA . ARG A 1 203 ? 7.148 -5.039 -29.734 1 62.56 203 ARG A CA 1
ATOM 1674 C C . ARG A 1 203 ? 7.57 -6.426 -30.203 1 62.56 203 ARG A C 1
ATOM 1676 O O . ARG A 1 203 ? 7.387 -6.766 -31.375 1 62.56 203 ARG A O 1
ATOM 1683 N N . LEU A 1 204 ? 8.125 -7.262 -29.219 1 78 204 LEU A N 1
ATOM 1684 C CA . LEU A 1 204 ? 8.711 -8.516 -29.688 1 78 204 LEU A CA 1
ATOM 1685 C C . LEU A 1 204 ? 8.023 -9.711 -29.031 1 78 204 LEU A C 1
ATOM 1687 O O . LEU A 1 204 ? 7.766 -9.695 -27.828 1 78 204 LEU A O 1
ATOM 1691 N N . ALA A 1 205 ? 7.746 -10.688 -29.844 1 81.94 205 ALA A N 1
ATOM 1692 C CA . ALA A 1 205 ? 7.289 -11.977 -29.328 1 81.94 205 ALA A CA 1
ATOM 1693 C C . ALA A 1 205 ? 8.445 -12.758 -28.703 1 81.94 205 ALA A C 1
ATOM 1695 O O . ALA A 1 205 ? 9.609 -12.547 -29.062 1 81.94 205 ALA A O 1
ATOM 1696 N N . PRO A 1 206 ? 8.086 -13.625 -27.766 1 87.81 206 PRO A N 1
ATOM 1697 C CA . PRO A 1 206 ? 9.133 -14.406 -27.109 1 87.81 206 PRO A CA 1
ATOM 1698 C C . PRO A 1 206 ? 10.047 -15.125 -28.109 1 87.81 206 PRO A C 1
ATOM 1700 O O . PRO A 1 206 ? 11.25 -15.219 -27.891 1 87.81 206 PRO A O 1
ATOM 1703 N N . GLU A 1 207 ? 9.477 -15.594 -29.125 1 86.69 207 GLU A N 1
ATOM 1704 C CA . GLU A 1 207 ? 10.234 -16.344 -30.125 1 86.69 207 GLU A CA 1
ATOM 1705 C C . GLU A 1 207 ? 11.234 -15.453 -30.859 1 86.69 207 GLU A C 1
ATOM 1707 O O . GLU A 1 207 ? 12.266 -15.93 -31.328 1 86.69 207 GLU A O 1
ATOM 1712 N N . ASP A 1 208 ? 10.945 -14.227 -30.844 1 89 208 ASP A N 1
ATOM 1713 C CA . ASP A 1 208 ? 11.797 -13.273 -31.547 1 89 208 ASP A CA 1
ATOM 1714 C C . ASP A 1 208 ? 12.766 -12.578 -30.594 1 89 208 ASP A C 1
ATOM 1716 O O . ASP A 1 208 ? 13.594 -11.773 -31.016 1 89 208 ASP A O 1
ATOM 1720 N N . ASP A 1 209 ? 12.594 -12.781 -29.359 1 92.62 209 ASP A N 1
ATOM 1721 C CA . ASP A 1 209 ? 13.461 -12.211 -28.328 1 92.62 209 ASP A CA 1
ATOM 1722 C C . ASP A 1 209 ? 14.547 -13.203 -27.922 1 92.62 209 ASP A C 1
ATOM 1724 O O . ASP A 1 209 ? 14.281 -14.141 -27.156 1 92.62 209 ASP A O 1
ATOM 1728 N N . PHE A 1 210 ? 15.758 -12.984 -28.375 1 92.25 210 PHE A N 1
ATOM 1729 C CA . PHE A 1 210 ? 16.859 -13.891 -28.094 1 92.25 210 PHE A CA 1
ATOM 1730 C C . PHE A 1 210 ? 17.156 -13.961 -26.609 1 92.25 210 PHE A C 1
ATOM 1732 O O . PHE A 1 210 ? 17.766 -14.922 -26.141 1 92.25 210 PHE A O 1
ATOM 1739 N N . SER A 1 211 ? 16.672 -12.945 -25.906 1 95.69 211 SER A N 1
ATOM 1740 C CA . SER A 1 211 ? 16.984 -12.883 -24.484 1 95.69 211 SER A CA 1
ATOM 1741 C C . SER A 1 211 ? 15.891 -13.555 -23.656 1 95.69 211 SER A C 1
ATOM 1743 O O . SER A 1 211 ? 16.016 -13.648 -22.422 1 95.69 211 SER A O 1
ATOM 1745 N N . TRP A 1 212 ? 14.914 -14.031 -24.312 1 96.5 212 TRP A N 1
ATOM 1746 C CA . TRP A 1 212 ? 13.844 -14.703 -23.578 1 96.5 212 TRP A CA 1
ATOM 1747 C C . TRP A 1 212 ? 14.367 -15.93 -22.844 1 96.5 212 TRP A C 1
ATOM 1749 O O . TRP A 1 212 ? 15.109 -16.734 -23.406 1 96.5 212 TRP A O 1
ATOM 1759 N N . PRO A 1 213 ? 14.062 -16 -21.578 1 96.5 213 PRO A N 1
ATOM 1760 C CA . PRO A 1 213 ? 14.547 -17.141 -20.812 1 96.5 213 PRO A CA 1
ATOM 1761 C C . PRO A 1 213 ? 13.789 -18.438 -21.125 1 96.5 213 PRO A C 1
ATOM 1763 O O . PRO A 1 213 ? 12.961 -18.875 -20.328 1 96.5 213 PRO A O 1
ATOM 1766 N N . ASN A 1 214 ? 14.273 -19.156 -22.125 1 92.25 214 ASN A N 1
ATOM 1767 C CA . ASN A 1 214 ? 13.555 -20.312 -22.641 1 92.25 214 ASN A CA 1
ATOM 1768 C C . ASN A 1 214 ? 14.18 -21.609 -22.156 1 92.25 214 ASN A C 1
ATOM 1770 O O . ASN A 1 214 ? 13.656 -22.703 -22.438 1 92.25 214 ASN A O 1
ATOM 1774 N N . THR A 1 215 ? 15.297 -21.547 -21.516 1 93.81 215 THR A N 1
ATOM 1775 C CA . THR A 1 215 ? 15.945 -22.719 -20.953 1 93.81 215 THR A CA 1
ATOM 1776 C C . THR A 1 215 ? 16.188 -22.531 -19.453 1 93.81 215 THR A C 1
ATOM 1778 O O . THR A 1 215 ? 16.266 -21.391 -18.969 1 93.81 215 THR A O 1
ATOM 1781 N N . THR A 1 216 ? 16.297 -23.625 -18.766 1 96.25 216 THR A N 1
ATOM 1782 C CA . THR A 1 216 ? 16.547 -23.578 -17.328 1 96.25 216 THR A CA 1
ATOM 1783 C C . THR A 1 216 ? 17.875 -22.891 -17.031 1 96.25 216 THR A C 1
ATOM 1785 O O . THR A 1 216 ? 17.984 -22.156 -16.047 1 96.25 216 THR A O 1
ATOM 1788 N N . ASP A 1 217 ? 18.828 -23.172 -17.844 1 96 217 ASP A N 1
ATOM 1789 C CA . ASP A 1 217 ? 20.141 -22.562 -17.656 1 96 217 ASP A CA 1
ATOM 1790 C C . ASP A 1 217 ? 20.047 -21.031 -17.781 1 96 217 ASP A C 1
ATOM 1792 O O . ASP A 1 217 ? 20.641 -20.297 -16.984 1 96 217 ASP A O 1
ATOM 1796 N N . LYS A 1 218 ? 19.328 -20.594 -18.734 1 96.56 218 LYS A N 1
ATOM 1797 C CA . LYS A 1 218 ? 19.141 -19.156 -18.922 1 96.56 218 LYS A CA 1
ATOM 1798 C C . LYS A 1 218 ? 18.375 -18.547 -17.766 1 96.56 218 LYS A C 1
ATOM 1800 O O . LYS A 1 218 ? 18.688 -17.438 -17.312 1 96.56 218 LYS A O 1
ATOM 1805 N N . GLU A 1 219 ? 17.359 -19.219 -17.328 1 98.25 219 GLU A N 1
ATOM 1806 C CA . GLU A 1 219 ? 16.609 -18.766 -16.156 1 98.25 219 GLU A CA 1
ATOM 1807 C C . GLU A 1 219 ? 17.5 -18.625 -14.938 1 98.25 219 GLU A C 1
ATOM 1809 O O . GLU A 1 219 ? 17.438 -17.625 -14.219 1 98.25 219 GLU A O 1
ATOM 1814 N N . ARG A 1 220 ? 18.391 -19.562 -14.734 1 98.38 220 ARG A N 1
ATOM 1815 C CA . ARG A 1 220 ? 19.297 -19.531 -13.594 1 98.38 220 ARG A CA 1
ATOM 1816 C C . ARG A 1 220 ? 20.281 -18.375 -13.711 1 98.38 220 ARG A C 1
ATOM 1818 O O . ARG A 1 220 ? 20.656 -17.766 -12.703 1 98.38 220 ARG A O 1
ATOM 1825 N N . GLU A 1 221 ? 20.656 -18.109 -14.898 1 98.19 221 GLU A N 1
ATOM 1826 C CA . GLU A 1 221 ? 21.547 -16.969 -15.125 1 98.19 221 GLU A CA 1
ATOM 1827 C C . GLU A 1 221 ? 20.875 -15.664 -14.688 1 98.19 221 GLU A C 1
ATOM 1829 O O . GLU A 1 221 ? 21.516 -14.82 -14.047 1 98.19 221 GLU A O 1
ATOM 1834 N N . TYR A 1 222 ? 19.656 -15.5 -15.078 1 98.75 222 TYR A N 1
ATOM 1835 C CA . TYR A 1 222 ? 18.906 -14.312 -14.695 1 98.75 222 TYR A CA 1
ATOM 1836 C C . TYR A 1 222 ? 18.703 -14.25 -13.188 1 98.75 222 TYR A C 1
ATOM 1838 O O . TYR A 1 222 ? 18.906 -13.203 -12.57 1 98.75 222 TYR A O 1
ATOM 1846 N N . VAL A 1 223 ? 18.375 -15.352 -12.594 1 98.81 223 VAL A N 1
ATOM 1847 C CA . VAL A 1 223 ? 18.156 -15.422 -11.156 1 98.81 223 VAL A CA 1
ATOM 1848 C C . VAL A 1 223 ? 19.438 -15.07 -10.414 1 98.81 223 VAL A C 1
ATOM 1850 O O . VAL A 1 223 ? 19.422 -14.312 -9.445 1 98.81 223 VAL A O 1
ATOM 1853 N N . GLU A 1 224 ? 20.531 -15.594 -10.906 1 98.75 224 GLU A N 1
ATOM 1854 C CA . GLU A 1 224 ? 21.828 -15.305 -10.297 1 98.75 224 GLU A CA 1
ATOM 1855 C C . GLU A 1 224 ? 22.141 -13.812 -10.367 1 98.75 224 GLU A C 1
ATOM 1857 O O . GLU A 1 224 ? 22.625 -13.234 -9.391 1 98.75 224 GLU A O 1
ATOM 1862 N N . ALA A 1 225 ? 21.844 -13.234 -11.453 1 98.69 225 ALA A N 1
ATOM 1863 C CA . ALA A 1 225 ? 22.109 -11.812 -11.625 1 98.69 225 ALA A CA 1
ATOM 1864 C C . ALA A 1 225 ? 21.328 -10.984 -10.617 1 98.69 225 ALA A C 1
ATOM 1866 O O . ALA A 1 225 ? 21.875 -10.062 -10 1 98.69 225 ALA A O 1
ATOM 1867 N N . MET A 1 226 ? 20.141 -11.312 -10.453 1 98.75 226 MET A N 1
ATOM 1868 C CA . MET A 1 226 ? 19.297 -10.562 -9.516 1 98.75 226 MET A CA 1
ATOM 1869 C C . MET A 1 226 ? 19.719 -10.836 -8.078 1 98.75 226 MET A C 1
ATOM 1871 O O . MET A 1 226 ? 19.75 -9.93 -7.25 1 98.75 226 MET A O 1
ATOM 1875 N N . PHE A 1 227 ? 19.969 -12.117 -7.82 1 98.69 227 PHE A N 1
ATOM 1876 C CA . PHE A 1 227 ? 20.484 -12.484 -6.504 1 98.69 227 PHE A CA 1
ATOM 1877 C C . PHE A 1 227 ? 21.672 -11.609 -6.125 1 98.69 227 PHE A C 1
ATOM 1879 O O . PHE A 1 227 ? 21.719 -11.039 -5.035 1 98.69 227 PHE A O 1
ATOM 1886 N N . ASN A 1 228 ? 22.547 -11.477 -6.992 1 98.31 228 ASN A N 1
ATOM 1887 C CA . ASN A 1 228 ? 23.766 -10.703 -6.77 1 98.31 228 ASN A CA 1
ATOM 1888 C C . ASN A 1 228 ? 23.453 -9.219 -6.578 1 98.31 228 ASN A C 1
ATOM 1890 O O . ASN A 1 228 ? 24.125 -8.539 -5.793 1 98.31 228 ASN A O 1
ATOM 1894 N N . SER A 1 229 ? 22.484 -8.758 -7.297 1 97.81 229 SER A N 1
ATOM 1895 C CA . SER A 1 229 ? 22.078 -7.371 -7.137 1 97.81 229 SER A CA 1
ATOM 1896 C C . SER A 1 229 ? 21.5 -7.121 -5.742 1 97.81 229 SER A C 1
ATOM 1898 O O . SER A 1 229 ? 21.797 -6.105 -5.117 1 97.81 229 SER A O 1
ATOM 1900 N N . ILE A 1 230 ? 20.703 -8.008 -5.238 1 97.81 230 ILE A N 1
ATOM 1901 C CA . ILE A 1 230 ? 20.031 -7.859 -3.957 1 97.81 230 ILE A CA 1
ATOM 1902 C C . ILE A 1 230 ? 21.047 -7.914 -2.824 1 97.81 230 ILE A C 1
ATOM 1904 O O . ILE A 1 230 ? 21 -7.109 -1.891 1 97.81 230 ILE A O 1
ATOM 1908 N N . VAL A 1 231 ? 22.047 -8.758 -2.926 1 96.94 231 VAL A N 1
ATOM 1909 C CA . VAL A 1 231 ? 22.938 -9.008 -1.789 1 96.94 231 VAL A CA 1
ATOM 1910 C C . VAL A 1 231 ? 24.094 -8.008 -1.809 1 96.94 231 VAL A C 1
ATOM 1912 O O . VAL A 1 231 ? 24.828 -7.895 -0.833 1 96.94 231 VAL A O 1
ATOM 1915 N N . ASN A 1 232 ? 24.266 -7.305 -2.891 1 95.25 232 ASN A N 1
ATOM 1916 C CA . ASN A 1 232 ? 25.297 -6.277 -2.938 1 95.25 232 ASN A CA 1
ATOM 1917 C C . ASN A 1 232 ? 24.953 -5.086 -2.053 1 95.25 232 ASN A C 1
ATOM 1919 O O . ASN A 1 232 ? 24.031 -4.316 -2.371 1 95.25 232 ASN A O 1
ATOM 1923 N N . THR A 1 233 ? 25.641 -4.891 -0.965 1 93.12 233 THR A N 1
ATOM 1924 C CA . THR A 1 233 ? 25.328 -3.832 -0.012 1 93.12 233 THR A CA 1
ATOM 1925 C C . THR A 1 233 ? 26.484 -2.828 0.074 1 93.12 233 THR A C 1
ATOM 1927 O O . THR A 1 233 ? 26.672 -2.178 1.104 1 93.12 233 THR A O 1
ATOM 1930 N N . GLU A 1 234 ? 27.234 -2.736 -0.843 1 89.56 234 GLU A N 1
ATOM 1931 C CA . GLU A 1 234 ? 28.406 -1.86 -0.825 1 89.56 234 GLU A CA 1
ATOM 1932 C C . GLU A 1 234 ? 28 -0.396 -0.957 1 89.56 234 GLU A C 1
ATOM 1934 O O . GLU A 1 234 ? 28.594 0.48 -0.329 1 89.56 234 GLU A O 1
ATOM 1939 N N . ASN A 1 235 ? 27.062 -0.1 -1.84 1 92 235 ASN A N 1
ATOM 1940 C CA . ASN A 1 235 ? 26.734 1.289 -2.146 1 92 235 ASN A CA 1
ATOM 1941 C C . ASN A 1 235 ? 25.281 1.438 -2.586 1 92 235 ASN A C 1
ATOM 1943 O O . ASN A 1 235 ? 25.016 1.974 -3.66 1 92 235 ASN A O 1
ATOM 1947 N N . PHE A 1 236 ? 24.438 1.13 -1.668 1 93.62 236 PHE A N 1
ATOM 1948 C CA . PHE A 1 236 ? 23.031 1.257 -2.021 1 93.62 236 PHE A CA 1
ATOM 1949 C C . PHE A 1 236 ? 22.438 2.539 -1.447 1 93.62 236 PHE A C 1
ATOM 1951 O O . PHE A 1 236 ? 23.062 3.193 -0.608 1 93.62 236 PHE A O 1
ATOM 1958 N N . PHE A 1 237 ? 21.359 2.939 -1.901 1 93.75 237 PHE A N 1
ATOM 1959 C CA . PHE A 1 237 ? 20.75 4.254 -1.723 1 93.75 237 PHE A CA 1
ATOM 1960 C C . PHE A 1 237 ? 20.594 4.574 -0.242 1 93.75 237 PHE A C 1
ATOM 1962 O O . PHE A 1 237 ? 20.984 5.652 0.214 1 93.75 237 PHE A O 1
ATOM 1969 N N . GLU A 1 238 ? 20.016 3.697 0.561 1 93.19 238 GLU A N 1
ATOM 1970 C CA . GLU A 1 238 ? 19.766 3.934 1.981 1 93.19 238 GLU A CA 1
ATOM 1971 C C . GLU A 1 238 ? 21.078 4.156 2.736 1 93.19 238 GLU A C 1
ATOM 1973 O O . GLU A 1 238 ? 21.125 4.945 3.68 1 93.19 238 GLU A O 1
ATOM 1978 N N . LEU A 1 239 ? 22.047 3.398 2.318 1 93.62 239 LEU A N 1
ATOM 1979 C CA . LEU A 1 239 ? 23.359 3.572 2.926 1 93.62 239 LEU A CA 1
ATOM 1980 C C . LEU A 1 239 ? 23.922 4.953 2.613 1 93.62 239 LEU A C 1
ATOM 1982 O O . LEU A 1 239 ? 24.453 5.625 3.498 1 93.62 239 LEU A O 1
ATOM 1986 N N . ARG A 1 240 ? 23.859 5.359 1.39 1 93.12 240 ARG A N 1
ATOM 1987 C CA . ARG A 1 240 ? 24.344 6.684 0.997 1 93.12 240 ARG A CA 1
ATOM 1988 C C . ARG A 1 240 ? 23.594 7.777 1.76 1 93.12 240 ARG A C 1
ATOM 1990 O O . ARG A 1 240 ? 24.203 8.75 2.199 1 93.12 240 ARG A O 1
ATOM 1997 N N . LYS A 1 241 ? 22.391 7.605 1.905 1 90.5 241 LYS A N 1
ATOM 1998 C CA . LYS A 1 241 ? 21.594 8.57 2.656 1 90.5 241 LYS A CA 1
ATOM 1999 C C . LYS A 1 241 ? 22.062 8.656 4.105 1 90.5 241 LYS A C 1
ATOM 2001 O O . LYS A 1 241 ? 22.188 9.75 4.66 1 90.5 241 LYS A O 1
ATOM 2006 N N . ALA A 1 242 ? 22.219 7.48 4.684 1 90.81 242 ALA A N 1
ATOM 2007 C CA . ALA A 1 242 ? 22.672 7.434 6.07 1 90.81 242 ALA A CA 1
ATOM 2008 C C . ALA A 1 242 ? 24.031 8.125 6.238 1 90.81 242 ALA A C 1
ATOM 2010 O O . ALA A 1 242 ? 24.25 8.844 7.215 1 90.81 242 ALA A O 1
ATOM 2011 N N . ARG A 1 243 ? 24.891 7.918 5.348 1 91.62 243 ARG A N 1
ATOM 2012 C CA . ARG A 1 243 ? 26.203 8.547 5.383 1 91.62 243 ARG A CA 1
ATOM 2013 C C . ARG A 1 243 ? 26.094 10.062 5.266 1 91.62 243 ARG A C 1
ATOM 2015 O O . ARG A 1 243 ? 26.781 10.797 5.965 1 91.62 243 ARG A O 1
ATOM 2022 N N . GLU A 1 244 ? 25.281 10.461 4.352 1 88.88 244 GLU A N 1
ATOM 2023 C CA . GLU A 1 244 ? 25.062 11.891 4.168 1 88.88 244 GLU A CA 1
ATOM 2024 C C . GLU A 1 244 ? 24.516 12.539 5.438 1 88.88 244 GLU A C 1
ATOM 2026 O O . GLU A 1 244 ? 24.938 13.617 5.828 1 88.88 244 GLU A O 1
ATOM 2031 N N . ARG A 1 245 ? 23.625 11.891 6.094 1 85.75 245 ARG A N 1
ATOM 2032 C CA . ARG A 1 245 ? 23.047 12.406 7.328 1 85.75 245 ARG A CA 1
ATOM 2033 C C . ARG A 1 245 ? 24.062 12.445 8.453 1 85.75 245 ARG A C 1
ATOM 2035 O O . ARG A 1 245 ? 24.078 13.375 9.258 1 85.75 245 ARG A O 1
ATOM 2042 N N . LEU A 1 246 ? 24.812 11.422 8.523 1 86.94 246 LEU A N 1
ATOM 2043 C CA . LEU A 1 246 ? 25.891 11.398 9.516 1 86.94 246 LEU A CA 1
ATOM 2044 C C . LEU A 1 246 ? 26.859 12.555 9.297 1 86.94 246 LEU A C 1
ATOM 2046 O O . LEU A 1 246 ? 27.281 13.195 10.266 1 86.94 246 LEU A O 1
ATOM 2050 N N . GLN A 1 247 ? 27.25 12.781 8.117 1 85.75 247 GLN A N 1
ATOM 2051 C CA . GLN A 1 247 ? 28.156 13.867 7.793 1 85.75 247 GLN A CA 1
ATOM 2052 C C . GLN A 1 247 ? 27.578 15.219 8.195 1 85.75 247 GLN A C 1
ATOM 2054 O O . GLN A 1 247 ? 28.281 16.078 8.742 1 85.75 247 GLN A O 1
ATOM 2059 N N . ARG A 1 248 ? 26.406 15.406 7.941 1 77.88 248 ARG A N 1
ATOM 2060 C CA . ARG A 1 248 ? 25.734 16.656 8.273 1 77.88 248 ARG A CA 1
ATOM 2061 C C . ARG A 1 248 ? 25.641 16.844 9.789 1 77.88 248 ARG A C 1
ATOM 2063 O O . ARG A 1 248 ? 25.828 17.953 10.289 1 77.88 248 ARG A O 1
ATOM 2070 N N . THR A 1 249 ? 25.328 15.82 10.414 1 76.31 249 THR A N 1
ATOM 2071 C CA . THR A 1 249 ? 25.219 15.875 11.867 1 76.31 249 THR A CA 1
ATOM 2072 C C . THR A 1 249 ? 26.578 16.172 12.5 1 76.31 249 THR A C 1
ATOM 2074 O O . THR A 1 249 ? 26.656 16.922 13.469 1 76.31 249 THR A O 1
ATOM 2077 N N . THR A 1 250 ? 27.609 15.625 12.016 1 76.56 250 THR A N 1
ATOM 2078 C CA . THR A 1 250 ? 28.953 15.836 12.547 1 76.56 250 THR A CA 1
ATOM 2079 C C . THR A 1 250 ? 29.453 17.234 12.219 1 76.56 250 THR A C 1
ATOM 2081 O O . THR A 1 250 ? 30.156 17.859 13.023 1 76.56 250 THR A O 1
ATOM 2084 N N . ALA A 1 251 ? 29.172 17.688 11.031 1 73.75 251 ALA A N 1
ATOM 2085 C CA . ALA A 1 251 ? 29.562 19.047 10.641 1 73.75 251 ALA A CA 1
ATOM 2086 C C . ALA A 1 251 ? 28.891 20.094 11.531 1 73.75 251 ALA A C 1
ATOM 2088 O O . ALA A 1 251 ? 29.5 21.109 11.859 1 73.75 251 ALA A O 1
ATOM 2089 N N . ASN A 1 252 ? 27.766 19.828 11.82 1 64.81 252 ASN A N 1
ATOM 2090 C CA . ASN A 1 252 ? 27.031 20.734 12.695 1 64.81 252 ASN A CA 1
ATOM 2091 C C . ASN A 1 252 ? 27.594 20.734 14.109 1 64.81 252 ASN A C 1
ATOM 2093 O O . ASN A 1 252 ? 27.547 21.75 14.805 1 64.81 252 ASN A O 1
ATOM 2097 N N . LEU A 1 253 ? 28.125 19.641 14.586 1 59.72 253 LEU A N 1
ATOM 2098 C CA . LEU A 1 253 ? 28.75 19.562 15.898 1 59.72 253 LEU A CA 1
ATOM 2099 C C . LEU A 1 253 ? 30.094 20.281 15.906 1 59.72 253 LEU A C 1
ATOM 2101 O O . LEU A 1 253 ? 30.484 20.859 16.922 1 59.72 253 LEU A O 1
ATOM 2105 N N . GLY A 1 254 ? 30.953 20.141 14.867 1 52.81 254 GLY A N 1
ATOM 2106 C CA . GLY A 1 254 ? 32.25 20.812 14.805 1 52.81 254 GLY A CA 1
ATOM 2107 C C . GLY A 1 254 ? 32.125 22.312 14.656 1 52.81 254 GLY A C 1
ATOM 2108 O O . GLY A 1 254 ? 33.062 23.047 14.961 1 52.81 254 GLY A O 1
ATOM 2109 N N . SER A 1 255 ? 31.469 22.812 13.609 1 48.47 255 SER A N 1
ATOM 2110 C CA . SER A 1 255 ? 31.406 24.266 13.469 1 48.47 255 SER A CA 1
ATOM 2111 C C . SER A 1 255 ? 30.906 24.938 14.742 1 48.47 255 SER A C 1
ATOM 2113 O O . SER A 1 255 ? 30.234 24.297 15.555 1 48.47 255 SER A O 1
ATOM 2115 N N . GLY A 1 256 ? 30.719 26.031 15.383 1 38.56 256 GLY A N 1
ATOM 2116 C CA . GLY A 1 256 ? 30.641 26.75 16.641 1 38.56 256 GLY A CA 1
ATOM 2117 C C . GLY A 1 256 ? 29.844 26.016 17.688 1 38.56 256 GLY A C 1
ATOM 2118 O O . GLY A 1 256 ? 29.25 24.969 17.406 1 38.56 256 GLY A O 1
ATOM 2119 N N . GLY A 1 257 ? 29.266 27 18.969 1 35.06 257 GLY A N 1
ATOM 2120 C CA . GLY A 1 257 ? 28.828 27.375 20.297 1 35.06 257 GLY A CA 1
ATOM 2121 C C . GLY A 1 257 ? 27.484 26.766 20.688 1 35.06 257 GLY A C 1
ATOM 2122 O O . GLY A 1 257 ? 26.922 27.109 21.719 1 35.06 257 GLY A O 1
ATOM 2123 N N . GLY A 1 258 ? 26.531 26.609 19.734 1 33.03 258 GLY A N 1
ATOM 2124 C CA . GLY A 1 258 ? 25.234 26.531 20.406 1 33.03 258 GLY A CA 1
ATOM 2125 C C . GLY A 1 258 ? 25.031 25.234 21.172 1 33.03 258 GLY A C 1
ATOM 2126 O O . GLY A 1 258 ? 25.141 24.156 20.594 1 33.03 258 GLY A O 1
ATOM 2127 N N . ALA A 1 259 ? 25.578 25.203 22.391 1 32.75 259 ALA A N 1
ATOM 2128 C CA . ALA A 1 259 ? 25.141 24.391 23.531 1 32.75 259 ALA A CA 1
ATOM 2129 C C . ALA A 1 259 ? 23.688 23.984 23.375 1 32.75 259 ALA A C 1
ATOM 2131 O O . ALA A 1 259 ? 22.781 24.781 23.688 1 32.75 259 ALA A O 1
ATOM 2132 N N . GLY A 1 260 ? 23.156 23.75 22.344 1 32.56 260 GLY A N 1
ATOM 2133 C CA . GLY A 1 260 ? 21.781 23.375 22.625 1 32.56 260 GLY A CA 1
ATOM 2134 C C . GLY A 1 260 ? 21.625 22.594 23.906 1 32.56 260 GLY A C 1
ATOM 2135 O O . GLY A 1 260 ? 22.531 21.875 24.328 1 32.56 260 GLY A O 1
ATOM 2136 N N . SER A 1 261 ? 20.875 23.188 24.844 1 30.92 261 SER A N 1
ATOM 2137 C CA . SER A 1 261 ? 20.438 22.703 26.141 1 30.92 261 SER A CA 1
ATOM 2138 C C . SER A 1 261 ? 20.266 21.188 26.109 1 30.92 261 SER A C 1
ATOM 2140 O O . SER A 1 261 ? 19.531 20.641 25.281 1 30.92 261 SER A O 1
ATOM 2142 N N . LYS A 1 262 ? 21.219 20.5 26.484 1 33.47 262 LYS A N 1
ATOM 2143 C CA . LYS A 1 262 ? 20.984 19.188 27.094 1 33.47 262 LYS A CA 1
ATOM 2144 C C . LYS A 1 262 ? 19.625 19.156 27.797 1 33.47 262 LYS A C 1
ATOM 2146 O O . LYS A 1 262 ? 19.531 19.531 28.969 1 33.47 262 LYS A O 1
ATOM 2151 N N . ARG A 1 263 ? 18.516 19.547 27.25 1 32.16 263 ARG A N 1
ATOM 2152 C CA . ARG A 1 263 ? 17.422 19.094 28.109 1 32.16 263 ARG A CA 1
ATOM 2153 C C . ARG A 1 263 ? 17.625 17.641 28.531 1 32.16 263 ARG A C 1
ATOM 2155 O O . ARG A 1 263 ? 17.766 16.75 27.688 1 32.16 263 ARG A O 1
ATOM 2162 N N . LYS A 1 264 ? 18.312 17.453 29.641 1 29.88 264 LYS A N 1
ATOM 2163 C CA . LYS A 1 264 ? 18.25 16.25 30.453 1 29.88 264 LYS A CA 1
ATOM 2164 C C . LYS A 1 264 ? 16.875 15.578 30.344 1 29.88 264 LYS A C 1
ATOM 2166 O O . LYS A 1 264 ? 15.891 16.094 30.875 1 29.88 264 LYS A O 1
ATOM 2171 N N . ARG A 1 265 ? 16.469 15.055 29.25 1 28.44 265 ARG A N 1
ATOM 2172 C CA . ARG A 1 265 ? 15.375 14.125 29.484 1 28.44 265 ARG A CA 1
ATOM 2173 C C . ARG A 1 265 ? 15.68 13.211 30.672 1 28.44 265 ARG A C 1
ATOM 2175 O O . ARG A 1 265 ? 16.719 12.539 30.688 1 28.44 265 ARG A O 1
ATOM 2182 N N . ASP A 1 266 ? 15.375 13.719 31.812 1 27.47 266 ASP A N 1
ATOM 2183 C CA . ASP A 1 266 ? 15.219 12.828 32.969 1 27.47 266 ASP A CA 1
ATOM 2184 C C . ASP A 1 266 ? 14.609 11.492 32.531 1 27.47 266 ASP A C 1
ATOM 2186 O O . ASP A 1 266 ? 13.406 11.398 32.281 1 27.47 266 ASP A O 1
ATOM 2190 N N . MET A 1 267 ? 15.164 10.898 31.516 1 28.64 267 MET A N 1
ATOM 2191 C CA . MET A 1 267 ? 14.703 9.531 31.312 1 28.64 267 MET A CA 1
ATOM 2192 C C . MET A 1 267 ? 14.812 8.727 32.625 1 28.64 267 MET A C 1
ATOM 2194 O O . MET A 1 267 ? 15.906 8.352 33.031 1 28.64 267 MET A O 1
ATOM 2198 N N . ASP A 1 268 ? 14.047 9.055 33.594 1 28.36 268 ASP A N 1
ATOM 2199 C CA . ASP A 1 268 ? 13.945 8.078 34.688 1 28.36 268 ASP A CA 1
ATOM 2200 C C . ASP A 1 268 ? 13.773 6.664 34.125 1 28.36 268 ASP A C 1
ATOM 2202 O O . ASP A 1 268 ? 13.703 5.699 34.906 1 28.36 268 ASP A O 1
ATOM 2206 N N . HIS A 1 269 ? 12.945 6.516 33.094 1 29.81 269 HIS A N 1
ATOM 2207 C CA . HIS A 1 269 ? 12.508 5.129 33.188 1 29.81 269 HIS A CA 1
ATOM 2208 C C . HIS A 1 269 ? 13.672 4.168 32.969 1 29.81 269 HIS A C 1
ATOM 2210 O O . HIS A 1 269 ? 14.469 4.348 32.031 1 29.81 269 HIS A O 1
ATOM 2216 N N . ASP A 1 270 ? 14.117 3.432 33.969 1 27.8 270 ASP A N 1
ATOM 2217 C CA . ASP A 1 270 ? 15.016 2.324 34.312 1 27.8 270 ASP A CA 1
ATOM 2218 C C . AS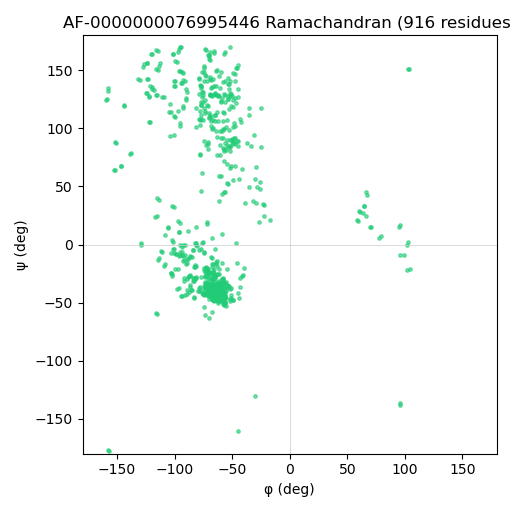P A 1 270 ? 14.945 1.235 33.219 1 27.8 270 ASP A C 1
ATOM 2220 O O . ASP A 1 270 ? 15.438 0.125 33.438 1 27.8 270 ASP A O 1
ATOM 2224 N N . ASP A 1 271 ? 13.961 1.143 32.406 1 31.08 271 ASP A N 1
ATOM 2225 C CA . ASP A 1 271 ? 14.07 -0.254 31.984 1 31.08 271 ASP A CA 1
ATOM 2226 C C . ASP A 1 271 ? 15.43 -0.534 31.344 1 31.08 271 ASP A C 1
ATOM 2228 O O . ASP A 1 271 ? 16 0.337 30.688 1 31.08 271 ASP A O 1
ATOM 2232 N N . GLY A 1 272 ? 16.234 -1.517 31.75 1 29.3 272 GLY A N 1
ATOM 2233 C CA . GLY A 1 272 ? 17.516 -2.193 31.594 1 29.3 272 GLY A CA 1
ATOM 2234 C C . GLY A 1 272 ? 17.906 -2.402 30.156 1 29.3 272 GLY A C 1
ATOM 2235 O O . GLY A 1 272 ? 18.859 -3.133 29.859 1 29.3 272 GLY A O 1
ATOM 2236 N N . ALA A 1 273 ? 17.047 -2.533 29.266 1 30.86 273 ALA A N 1
ATOM 2237 C CA . ALA A 1 273 ? 17.844 -3.037 28.141 1 30.86 273 ALA A CA 1
ATOM 2238 C C . ALA A 1 273 ? 18.922 -2.039 27.75 1 30.86 273 ALA A C 1
ATOM 2240 O O . ALA A 1 273 ? 18.625 -0.885 27.422 1 30.86 273 ALA A O 1
ATOM 2241 N N . GLU A 1 274 ? 20.047 -2.008 28.312 1 33.31 274 GLU A N 1
ATOM 2242 C CA . GLU A 1 274 ? 21.344 -1.442 27.938 1 33.31 274 GLU A CA 1
ATOM 2243 C C . GLU A 1 274 ? 21.531 -1.484 26.422 1 33.31 274 GLU A C 1
ATOM 2245 O O . GLU A 1 274 ? 21.953 -2.504 25.875 1 33.31 274 GLU A O 1
ATOM 2250 N N . SER A 1 275 ? 20.594 -1.283 25.594 1 36.56 275 SER A N 1
ATOM 2251 C CA . SER A 1 275 ? 21.141 -1.163 24.25 1 36.56 275 SER A CA 1
ATOM 2252 C C . SER A 1 275 ? 22.406 -0.316 24.234 1 36.56 275 SER A C 1
ATOM 2254 O O . SER A 1 275 ? 22.469 0.724 24.891 1 36.56 275 SER A O 1
ATOM 2256 N N . SER A 1 276 ? 23.578 -0.891 24.094 1 38.75 276 SER A N 1
ATOM 2257 C CA . SER A 1 276 ? 24.906 -0.379 23.75 1 38.75 276 SER A CA 1
ATOM 2258 C C . SER A 1 276 ? 24.812 0.893 22.906 1 38.75 276 SER A C 1
ATOM 2260 O O . SER A 1 276 ? 25.156 0.897 21.734 1 38.75 276 SER A O 1
ATOM 2262 N N . ASN A 1 277 ? 23.781 1.527 22.906 1 44.78 277 ASN A N 1
ATOM 2263 C CA . ASN A 1 277 ? 23.609 2.801 22.219 1 44.78 277 ASN A CA 1
ATOM 2264 C C . ASN A 1 277 ? 24.609 3.846 22.719 1 44.78 277 ASN A C 1
ATOM 2266 O O . ASN A 1 277 ? 24.359 5.047 22.609 1 44.78 277 ASN A O 1
ATOM 2270 N N . GLU A 1 278 ? 25.547 3.506 23.484 1 50.16 278 GLU A N 1
ATOM 2271 C CA . GLU A 1 278 ? 26.422 4.484 24.125 1 50.16 278 GLU A CA 1
ATOM 2272 C C . GLU A 1 278 ? 27.125 5.352 23.094 1 50.16 278 GLU A C 1
ATOM 2274 O O . GLU A 1 278 ? 27.359 6.539 23.312 1 50.16 278 GLU A O 1
ATOM 2279 N N . ASP A 1 279 ? 27.406 4.766 21.766 1 64.81 279 ASP A N 1
ATOM 2280 C CA . ASP A 1 279 ? 28.312 5.531 20.922 1 64.81 279 ASP A CA 1
ATOM 2281 C C . ASP A 1 279 ? 27.578 6.188 19.766 1 64.81 279 ASP A C 1
ATOM 2283 O O . ASP A 1 279 ? 28.188 6.723 18.844 1 64.81 279 ASP A O 1
ATOM 2287 N N . LYS A 1 280 ? 26.281 6.125 19.766 1 76.31 280 LYS A N 1
ATOM 2288 C CA . LYS A 1 280 ? 25.578 6.762 18.672 1 76.31 280 LYS A CA 1
ATOM 2289 C C . LYS A 1 280 ? 25.547 8.281 18.844 1 76.31 280 LYS A C 1
ATOM 2291 O O . LYS A 1 280 ? 25.109 8.781 19.875 1 76.31 280 LYS A O 1
ATOM 2296 N N . PRO A 1 281 ? 25.984 8.938 17.828 1 75.81 281 PRO A N 1
ATOM 2297 C CA . PRO A 1 281 ? 25.922 10.398 17.906 1 75.81 281 PRO A CA 1
ATOM 2298 C C . PRO A 1 281 ? 24.484 10.914 18.047 1 75.81 281 PRO A C 1
ATOM 2300 O O . PRO A 1 281 ? 23.547 10.297 17.516 1 75.81 281 PRO A O 1
ATOM 2303 N N . HIS A 1 282 ? 24.297 11.898 18.719 1 70.62 282 HIS A N 1
ATOM 2304 C CA . HIS A 1 282 ? 23 12.523 18.891 1 70.62 282 HIS A CA 1
ATOM 2305 C C . HIS A 1 282 ? 22.438 13 17.547 1 70.62 282 HIS A C 1
ATOM 2307 O O . HIS A 1 282 ? 23.172 13.547 16.734 1 70.62 282 HIS A O 1
ATOM 2313 N N . GLY A 1 283 ? 21.141 12.719 17.281 1 69.19 283 GLY A N 1
ATOM 2314 C CA . GLY A 1 283 ? 20.484 13.234 16.094 1 69.19 283 GLY A CA 1
ATOM 2315 C C . GLY A 1 283 ? 20.406 12.211 14.969 1 69.19 283 GLY A C 1
ATOM 2316 O O . GLY A 1 283 ? 19.734 12.438 13.969 1 69.19 283 GLY A O 1
ATOM 2317 N N . ILE A 1 284 ? 21.062 11.164 15.172 1 78.31 284 ILE A N 1
ATOM 2318 C CA . ILE A 1 284 ? 21.031 10.133 14.141 1 78.31 284 ILE A CA 1
ATOM 2319 C C . ILE A 1 284 ? 20.062 9.023 14.531 1 78.31 284 ILE A C 1
ATOM 2321 O O . ILE A 1 284 ? 20 8.633 15.703 1 78.31 284 ILE A O 1
ATOM 2325 N N . SER A 1 285 ? 19.312 8.617 13.57 1 80.38 285 SER A N 1
ATOM 2326 C CA . SER A 1 285 ? 18.375 7.543 13.859 1 80.38 285 SER A CA 1
ATOM 2327 C C . SER A 1 285 ? 19.094 6.223 14.109 1 80.38 285 SER A C 1
ATOM 2329 O O . SER A 1 285 ? 20.25 6.055 13.703 1 80.38 285 SER A O 1
ATOM 2331 N N . LYS A 1 286 ? 18.391 5.391 14.758 1 82.44 286 LYS A N 1
ATOM 2332 C CA . LYS A 1 286 ? 18.953 4.062 14.992 1 82.44 286 LYS A CA 1
ATOM 2333 C C . LYS A 1 286 ? 19.234 3.338 13.68 1 82.44 286 LYS A C 1
ATOM 2335 O O . LYS A 1 286 ? 20.266 2.691 13.523 1 82.44 286 LYS A O 1
ATOM 2340 N N . LEU A 1 287 ? 18.359 3.412 12.781 1 86.44 287 LEU A N 1
ATOM 2341 C CA . LEU A 1 287 ? 18.5 2.764 11.484 1 86.44 287 LEU A CA 1
ATOM 2342 C C . LEU A 1 287 ? 19.734 3.287 10.758 1 86.44 287 LEU A C 1
ATOM 2344 O O . LEU A 1 287 ? 20.547 2.504 10.242 1 86.44 287 LEU A O 1
ATOM 2348 N N . ASP A 1 288 ? 19.875 4.562 10.742 1 88.5 288 ASP A N 1
ATOM 2349 C CA . ASP A 1 288 ? 21.016 5.16 10.078 1 88.5 288 ASP A CA 1
ATOM 2350 C C . ASP A 1 288 ? 22.328 4.719 10.742 1 88.5 288 ASP A C 1
ATOM 2352 O O . ASP A 1 288 ? 23.297 4.41 10.055 1 88.5 288 ASP A O 1
ATOM 2356 N N . TRP A 1 289 ? 22.25 4.766 12 1 89.19 289 TRP A N 1
ATOM 2357 C CA . TRP A 1 289 ? 23.453 4.379 12.734 1 89.19 289 TRP A CA 1
ATOM 2358 C C . TRP A 1 289 ? 23.812 2.926 12.445 1 89.19 289 TRP A C 1
ATOM 2360 O O . TRP A 1 289 ? 24.984 2.607 12.219 1 89.19 289 TRP A O 1
ATOM 2370 N N . ASP A 1 290 ? 22.859 2.088 12.438 1 89.88 290 ASP A N 1
ATOM 2371 C CA . ASP A 1 290 ? 23.078 0.674 12.148 1 89.88 290 ASP A CA 1
ATOM 2372 C C . ASP A 1 290 ? 23.719 0.489 10.766 1 89.88 290 ASP A C 1
ATOM 2374 O O . ASP A 1 290 ? 24.484 -0.444 10.562 1 89.88 290 ASP A O 1
ATOM 2378 N N . LEU A 1 291 ? 23.438 1.361 9.891 1 92.81 291 LEU A N 1
ATOM 2379 C CA . LEU A 1 291 ? 23.922 1.247 8.516 1 92.81 291 LEU A CA 1
ATOM 2380 C C . LEU A 1 291 ? 25.359 1.756 8.406 1 92.81 291 LEU A C 1
ATOM 2382 O O . LEU A 1 291 ? 26.141 1.271 7.578 1 92.81 291 LEU A O 1
ATOM 2386 N N . VAL A 1 292 ? 25.75 2.703 9.281 1 91.38 292 VAL A N 1
ATOM 2387 C CA . VAL A 1 292 ? 26.984 3.408 8.992 1 91.38 292 VAL A CA 1
ATOM 2388 C C . VAL A 1 292 ? 28.031 3.08 10.055 1 91.38 292 VAL A C 1
ATOM 2390 O O . VAL A 1 292 ? 29.219 3.346 9.867 1 91.38 292 VAL A O 1
ATOM 2393 N N . ASN A 1 293 ? 27.734 2.496 11.164 1 86.88 293 ASN A N 1
ATOM 2394 C CA . ASN A 1 293 ? 28.656 2.367 12.273 1 86.88 293 ASN A CA 1
ATOM 2395 C C . ASN A 1 293 ? 29.688 1.271 12.016 1 86.88 293 ASN A C 1
ATOM 2397 O O . ASN A 1 293 ? 30.594 1.049 12.836 1 86.88 293 ASN A O 1
ATOM 2401 N N . GLY A 1 294 ? 29.609 0.59 11.008 1 85.31 294 GLY A N 1
ATOM 2402 C CA . GLY A 1 294 ? 30.625 -0.343 10.562 1 85.31 294 GLY A CA 1
ATOM 2403 C C . GLY A 1 294 ? 30.625 -1.65 11.328 1 85.31 294 GLY A C 1
ATOM 2404 O O . GLY A 1 294 ? 31.484 -2.51 11.117 1 85.31 294 GLY A O 1
ATOM 2405 N N . THR A 1 295 ? 29.672 -1.83 12.188 1 84 295 THR A N 1
ATOM 2406 C CA . THR A 1 295 ? 29.656 -3.012 13.039 1 84 295 THR A CA 1
ATOM 2407 C C . THR A 1 295 ? 28.859 -4.137 12.391 1 84 295 THR A C 1
ATOM 2409 O O . THR A 1 295 ? 28.953 -5.293 12.805 1 84 295 THR A O 1
ATOM 2412 N N . LYS A 1 296 ? 28.156 -3.777 11.406 1 86.12 296 LYS A N 1
ATOM 2413 C CA . LYS A 1 296 ? 27.25 -4.766 10.828 1 86.12 296 LYS A CA 1
ATOM 2414 C C . LYS A 1 296 ? 27.844 -5.379 9.562 1 86.12 296 LYS A C 1
ATOM 2416 O O . LYS A 1 296 ? 28.5 -4.688 8.789 1 86.12 296 LYS A O 1
ATOM 2421 N N . THR A 1 297 ? 27.594 -6.684 9.477 1 83.81 297 THR A N 1
ATOM 2422 C CA . THR A 1 297 ? 27.953 -7.402 8.266 1 83.81 297 THR A CA 1
ATOM 2423 C C . THR A 1 297 ? 27.031 -7.008 7.105 1 83.81 297 THR A C 1
ATOM 2425 O O . THR A 1 297 ? 25.969 -6.418 7.324 1 83.81 297 THR A O 1
ATOM 2428 N N . PRO A 1 298 ? 27.438 -7.301 5.949 1 79.94 298 PRO A N 1
ATOM 2429 C CA . PRO A 1 298 ? 26.578 -7.023 4.797 1 79.94 298 PRO A CA 1
ATOM 2430 C C . PRO A 1 298 ? 25.188 -7.629 4.938 1 79.94 298 PRO A C 1
ATOM 2432 O O . PRO A 1 298 ? 24.188 -7.004 4.547 1 79.94 298 PRO A O 1
ATOM 2435 N N . PHE A 1 299 ? 25.109 -8.742 5.523 1 80.19 299 PHE A N 1
ATOM 2436 C CA . PHE A 1 299 ? 23.844 -9.422 5.73 1 80.19 299 PHE A CA 1
ATOM 2437 C C . PHE A 1 299 ? 22.969 -8.648 6.707 1 80.19 299 PHE A C 1
ATOM 2439 O O . PHE A 1 299 ? 21.766 -8.492 6.484 1 80.19 299 PHE A O 1
ATOM 2446 N N . GLN A 1 300 ? 23.641 -8.211 7.672 1 85.88 300 GLN A N 1
ATOM 2447 C CA . GLN A 1 300 ? 22.922 -7.473 8.703 1 85.88 300 GLN A CA 1
ATOM 2448 C C . GLN A 1 300 ? 22.453 -6.117 8.18 1 85.88 300 GLN A C 1
ATOM 2450 O O . GLN A 1 300 ? 21.406 -5.605 8.602 1 85.88 300 GLN A O 1
ATOM 2455 N N . LEU A 1 301 ? 23.203 -5.598 7.219 1 91.5 301 LEU A N 1
ATOM 2456 C CA . LEU A 1 301 ? 22.812 -4.336 6.613 1 91.5 301 LEU A CA 1
ATOM 2457 C C . LEU A 1 301 ? 21.516 -4.5 5.824 1 91.5 301 LEU A C 1
ATOM 2459 O O . LEU A 1 301 ? 20.578 -3.705 5.977 1 91.5 301 LEU A O 1
ATOM 2463 N N . LEU A 1 302 ? 21.469 -5.527 5.016 1 93.12 302 LEU A N 1
ATOM 2464 C CA . LEU A 1 302 ? 20.266 -5.816 4.25 1 93.12 302 LEU A CA 1
ATOM 2465 C C . LEU A 1 302 ? 19.078 -6.078 5.176 1 93.12 302 LEU A C 1
ATOM 2467 O O . LEU A 1 302 ? 17.984 -5.543 4.969 1 93.12 302 LEU A O 1
ATOM 2471 N N . GLY A 1 303 ? 19.328 -6.848 6.215 1 91.75 303 GLY A N 1
ATOM 2472 C CA . GLY A 1 303 ? 18.297 -7.148 7.195 1 91.75 303 GLY A CA 1
ATOM 2473 C C . GLY A 1 303 ? 17.766 -5.914 7.902 1 91.75 303 GLY A C 1
ATOM 2474 O O . GLY A 1 303 ? 16.578 -5.84 8.227 1 91.75 303 GLY A O 1
ATOM 2475 N N . THR A 1 304 ? 18.641 -4.977 8.102 1 90.81 304 THR A N 1
ATOM 2476 C CA . THR A 1 304 ? 18.266 -3.729 8.75 1 90.81 304 THR A CA 1
ATOM 2477 C C . THR A 1 304 ? 17.266 -2.959 7.891 1 90.81 304 THR A C 1
ATOM 2479 O O . THR A 1 304 ? 16.297 -2.395 8.406 1 90.81 304 THR A O 1
ATOM 2482 N N . VAL A 1 305 ? 17.484 -2.996 6.605 1 93.44 305 VAL A N 1
ATOM 2483 C CA . VAL A 1 305 ? 16.625 -2.234 5.707 1 93.44 305 VAL A CA 1
ATOM 2484 C C . VAL A 1 305 ? 15.312 -2.99 5.477 1 93.44 305 VAL A C 1
ATOM 2486 O O . VAL A 1 305 ? 14.234 -2.395 5.484 1 93.44 305 VAL A O 1
ATOM 2489 N N . ILE A 1 306 ? 15.312 -4.254 5.332 1 93.06 306 ILE A N 1
ATOM 2490 C CA . ILE A 1 306 ? 14.133 -5.012 4.93 1 93.06 306 ILE A CA 1
ATOM 2491 C C . ILE A 1 306 ? 13.391 -5.504 6.168 1 93.06 306 ILE A C 1
ATOM 2493 O O . ILE A 1 306 ? 12.273 -6.031 6.062 1 93.06 306 ILE A O 1
ATOM 2497 N N . HIS A 1 307 ? 14 -5.363 7.41 1 89.75 307 HIS A N 1
ATOM 2498 C CA . HIS A 1 307 ? 13.414 -5.734 8.695 1 89.75 307 HIS A CA 1
ATOM 2499 C C . HIS A 1 307 ? 13.18 -7.238 8.781 1 89.75 307 HIS A C 1
ATOM 2501 O O . HIS A 1 307 ? 12.148 -7.68 9.289 1 89.75 307 HIS A O 1
ATOM 2507 N N . HIS A 1 308 ? 14.109 -7.953 8.109 1 91.56 308 HIS A N 1
ATOM 2508 C CA . HIS A 1 308 ? 14.102 -9.414 8.094 1 91.56 308 HIS A CA 1
ATOM 2509 C C . HIS A 1 308 ? 15.469 -9.969 7.734 1 91.56 308 HIS A C 1
ATOM 2511 O O . HIS A 1 308 ? 16.078 -9.547 6.75 1 91.56 308 HIS A O 1
ATOM 2517 N N . ASN A 1 309 ? 15.969 -10.828 8.625 1 90.5 309 ASN A N 1
ATOM 2518 C CA . ASN A 1 309 ? 17.203 -11.523 8.266 1 90.5 309 ASN A CA 1
ATOM 2519 C C . ASN A 1 309 ? 16.953 -12.562 7.18 1 90.5 309 ASN A C 1
ATOM 2521 O O . ASN A 1 309 ? 16.766 -13.742 7.477 1 90.5 309 ASN A O 1
ATOM 2525 N N . ILE A 1 310 ? 17.031 -12.156 6.008 1 94.56 310 ILE A N 1
ATOM 2526 C CA . ILE A 1 310 ? 16.625 -12.945 4.848 1 94.56 310 ILE A CA 1
ATOM 2527 C C . ILE A 1 310 ? 17.703 -13.977 4.531 1 94.56 310 ILE A C 1
ATOM 2529 O O . ILE A 1 310 ? 18.891 -13.68 4.59 1 94.56 310 ILE A O 1
ATOM 2533 N N . THR A 1 311 ? 17.344 -15.211 4.219 1 95.06 311 THR A N 1
ATOM 2534 C CA . THR A 1 311 ? 18.266 -16.312 3.938 1 95.06 311 THR A CA 1
ATOM 2535 C C . THR A 1 311 ? 18.5 -16.453 2.438 1 95.06 311 THR A C 1
ATOM 2537 O O . THR A 1 311 ? 17.797 -15.828 1.633 1 95.06 311 THR A O 1
ATOM 2540 N N . ASP A 1 312 ? 19.484 -17.297 2.074 1 96.5 312 ASP A N 1
ATOM 2541 C CA . ASP A 1 312 ? 19.812 -17.516 0.67 1 96.5 312 ASP A CA 1
ATOM 2542 C C . ASP A 1 312 ? 18.625 -18.094 -0.098 1 96.5 312 ASP A C 1
ATOM 2544 O O . ASP A 1 312 ? 18.328 -17.656 -1.207 1 96.5 312 ASP A O 1
ATOM 2548 N N . VAL A 1 313 ? 18 -19 0.523 1 97.75 313 VAL A N 1
ATOM 2549 C CA . VAL A 1 313 ? 16.891 -19.672 -0.154 1 97.75 313 VAL A CA 1
ATOM 2550 C C . VAL A 1 313 ? 15.734 -18.688 -0.355 1 97.75 313 VAL A C 1
ATOM 2552 O O . VAL A 1 313 ? 15.047 -18.734 -1.377 1 97.75 313 VAL A O 1
ATOM 2555 N N . GLU A 1 314 ? 15.508 -17.797 0.62 1 97.44 314 GLU A N 1
ATOM 2556 C CA . GLU A 1 314 ? 14.461 -16.797 0.496 1 97.44 314 GLU A CA 1
ATOM 2557 C C . GLU A 1 314 ? 14.758 -15.82 -0.637 1 97.44 314 GLU A C 1
ATOM 2559 O O . GLU A 1 314 ? 13.859 -15.43 -1.384 1 97.44 314 GLU A O 1
ATOM 2564 N N . ILE A 1 315 ? 15.977 -15.43 -0.743 1 98.06 315 ILE A N 1
ATOM 2565 C CA . ILE A 1 315 ? 16.359 -14.531 -1.824 1 98.06 315 ILE A CA 1
ATOM 2566 C C . ILE A 1 315 ? 16.156 -15.219 -3.17 1 98.06 315 ILE A C 1
ATOM 2568 O O . ILE A 1 315 ? 15.633 -14.617 -4.113 1 98.06 315 ILE A O 1
ATOM 2572 N N . GLU A 1 316 ? 16.547 -16.484 -3.279 1 98.62 316 GLU A N 1
ATOM 2573 C CA . GLU A 1 316 ? 16.328 -17.203 -4.531 1 98.62 316 GLU A CA 1
ATOM 2574 C C . GLU A 1 316 ? 14.836 -17.344 -4.832 1 98.62 316 GLU A C 1
ATOM 2576 O O . GLU A 1 316 ? 14.414 -17.219 -5.984 1 98.62 316 GLU A O 1
ATOM 2581 N N . LEU A 1 317 ? 14.039 -17.641 -3.758 1 98.56 317 LEU A N 1
ATOM 2582 C CA . LEU A 1 317 ? 12.594 -17.688 -3.932 1 98.56 317 LEU A CA 1
ATOM 2583 C C . LEU A 1 317 ? 12.07 -16.375 -4.512 1 98.56 317 LEU A C 1
ATOM 2585 O O . LEU A 1 317 ? 11.258 -16.375 -5.441 1 98.56 317 LEU A O 1
ATOM 2589 N N . LEU A 1 318 ? 12.539 -15.344 -3.939 1 98.56 318 LEU A N 1
ATOM 2590 C CA . LEU A 1 318 ? 12.148 -14.016 -4.387 1 98.56 318 LEU A CA 1
ATOM 2591 C C . LEU A 1 318 ? 12.523 -13.797 -5.848 1 98.56 318 LEU A C 1
ATOM 2593 O O . LEU A 1 318 ? 11.711 -13.32 -6.641 1 98.56 318 LEU A O 1
ATOM 2597 N N . CYS A 1 319 ? 13.656 -14.172 -6.246 1 98.81 319 CYS A N 1
ATOM 2598 C CA . CYS A 1 319 ? 14.172 -13.977 -7.594 1 98.81 319 CYS A CA 1
ATOM 2599 C C . CYS A 1 319 ? 13.391 -14.812 -8.602 1 98.81 319 CYS A C 1
ATOM 2601 O O . CYS A 1 319 ? 13.055 -14.336 -9.688 1 98.81 319 CYS A O 1
ATOM 2603 N N . TRP A 1 320 ? 13.148 -16.031 -8.258 1 98.81 320 TRP A N 1
ATOM 2604 C CA . TRP A 1 320 ? 12.383 -16.906 -9.148 1 98.81 320 TRP A CA 1
ATOM 2605 C C . TRP A 1 320 ? 10.969 -16.375 -9.344 1 98.81 320 TRP A C 1
ATOM 2607 O O . TRP A 1 320 ? 10.43 -16.422 -10.453 1 98.81 320 TRP A O 1
ATOM 2617 N N . ASN A 1 321 ? 10.406 -15.914 -8.25 1 98.62 321 ASN A N 1
ATOM 2618 C CA . ASN A 1 321 ? 9.086 -15.312 -8.367 1 98.62 321 ASN A CA 1
ATOM 2619 C C . ASN A 1 321 ? 9.102 -14.102 -9.297 1 98.62 321 ASN A C 1
ATOM 2621 O O . ASN A 1 321 ? 8.211 -13.953 -10.141 1 98.62 321 ASN A O 1
ATOM 2625 N N . LEU A 1 322 ? 10.062 -13.297 -9.141 1 98.75 322 LEU A N 1
ATOM 2626 C CA . LEU A 1 322 ? 10.195 -12.125 -10 1 98.75 322 LEU A CA 1
ATOM 2627 C C . LEU A 1 322 ? 10.422 -12.531 -11.453 1 98.75 322 LEU A C 1
ATOM 2629 O O . LEU A 1 322 ? 9.938 -11.875 -12.375 1 98.75 322 LEU A O 1
ATOM 2633 N N . LEU A 1 323 ? 11.227 -13.594 -11.648 1 98.69 323 LEU A N 1
ATOM 2634 C CA . LEU A 1 323 ? 11.461 -14.078 -13.008 1 98.69 323 LEU A CA 1
ATOM 2635 C C . LEU A 1 323 ? 10.148 -14.438 -13.688 1 98.69 323 LEU A C 1
ATOM 2637 O O . LEU A 1 323 ? 9.891 -14 -14.812 1 98.69 323 LEU A O 1
ATOM 2641 N N . ASN A 1 324 ? 9.352 -15.188 -13.016 1 97.88 324 ASN A N 1
ATOM 2642 C CA . ASN A 1 324 ? 8.078 -15.617 -13.57 1 97.88 324 ASN A CA 1
ATOM 2643 C C . ASN A 1 324 ? 7.141 -14.43 -13.805 1 97.88 324 ASN A C 1
ATOM 2645 O O . ASN A 1 324 ? 6.445 -14.375 -14.82 1 97.88 324 ASN A O 1
ATOM 2649 N N . THR A 1 325 ? 7.129 -13.516 -12.875 1 97.75 325 THR A N 1
ATOM 2650 C CA . THR A 1 325 ? 6.285 -12.336 -13 1 97.75 325 THR A CA 1
ATOM 2651 C C . THR A 1 325 ? 6.777 -11.445 -14.141 1 97.75 325 THR A C 1
ATOM 2653 O O . THR A 1 325 ? 5.973 -10.859 -14.867 1 97.75 325 THR A O 1
ATOM 2656 N N . ALA A 1 326 ? 8.055 -11.336 -14.25 1 97.69 326 ALA A N 1
ATOM 2657 C CA . ALA A 1 326 ? 8.641 -10.531 -15.32 1 97.69 326 ALA A CA 1
ATOM 2658 C C . ALA A 1 326 ? 8.328 -11.117 -16.688 1 97.69 326 ALA A C 1
ATOM 2660 O O . ALA A 1 326 ? 8.148 -10.383 -17.656 1 97.69 326 ALA A O 1
ATOM 2661 N N . LYS A 1 327 ? 8.359 -12.453 -16.766 1 95.69 327 LYS A N 1
ATOM 2662 C CA . LYS A 1 327 ? 7.969 -13.094 -18.016 1 95.69 327 LYS A CA 1
ATOM 2663 C C . LYS A 1 327 ? 6.559 -12.68 -18.422 1 95.69 327 LYS A C 1
ATOM 2665 O O . LYS A 1 327 ? 6.312 -12.352 -19.594 1 95.69 327 LYS A O 1
ATOM 2670 N N . MET A 1 328 ? 5.676 -12.664 -17.453 1 93.94 328 MET A N 1
ATOM 2671 C CA . MET A 1 328 ? 4.301 -12.258 -17.734 1 93.94 328 MET A CA 1
ATOM 2672 C C . MET A 1 328 ? 4.25 -10.797 -18.172 1 93.94 328 MET A C 1
ATOM 2674 O O . MET A 1 328 ? 3.521 -10.445 -19.109 1 93.94 328 MET A O 1
ATOM 2678 N N . ALA A 1 329 ? 4.988 -9.992 -17.484 1 93.94 329 ALA A N 1
ATOM 2679 C CA . ALA A 1 329 ? 5.043 -8.578 -17.844 1 93.94 329 ALA A CA 1
ATOM 2680 C C . ALA A 1 329 ? 5.559 -8.391 -19.266 1 93.94 329 ALA A C 1
ATOM 2682 O O . ALA A 1 329 ? 5.027 -7.578 -20.031 1 93.94 329 ALA A O 1
ATOM 2683 N N . GLN A 1 330 ? 6.578 -9.195 -19.578 1 93.12 330 GLN A N 1
ATOM 2684 C CA . GLN A 1 330 ? 7.16 -9.07 -20.906 1 93.12 330 GLN A CA 1
ATOM 2685 C C . GLN A 1 330 ? 6.195 -9.57 -21.984 1 93.12 330 GLN A C 1
ATOM 2687 O O . GLN A 1 330 ? 6.277 -9.164 -23.141 1 93.12 330 GLN A O 1
ATOM 2692 N N . LEU A 1 331 ? 5.32 -10.438 -21.578 1 89.5 331 LEU A N 1
ATOM 2693 C CA . LEU A 1 331 ? 4.258 -10.883 -22.484 1 89.5 331 LEU A CA 1
ATOM 2694 C C . LEU A 1 331 ? 3.129 -9.859 -22.531 1 89.5 331 LEU A C 1
ATOM 2696 O O . LEU A 1 331 ? 2.072 -10.125 -23.109 1 89.5 331 LEU A O 1
ATOM 2700 N N . ARG A 1 332 ? 3.244 -8.797 -21.781 1 85.62 332 ARG A N 1
ATOM 2701 C CA . ARG A 1 332 ? 2.385 -7.621 -21.891 1 85.62 332 ARG A CA 1
ATOM 2702 C C . ARG A 1 332 ? 1.244 -7.684 -20.875 1 85.62 332 ARG A C 1
ATOM 2704 O O . ARG A 1 332 ? 0.253 -6.961 -21.016 1 85.62 332 ARG A O 1
ATOM 2711 N N . PHE A 1 333 ? 1.438 -8.531 -19.938 1 86.81 333 PHE A N 1
ATOM 2712 C CA . PHE A 1 333 ? 0.474 -8.594 -18.844 1 86.81 333 PHE A CA 1
ATOM 2713 C C . PHE A 1 333 ? 1.032 -7.945 -17.594 1 86.81 333 PHE A C 1
ATOM 2715 O O . PHE A 1 333 ? 2.006 -8.43 -17.016 1 86.81 333 PHE A O 1
ATOM 2722 N N . SER A 1 334 ? 0.402 -6.848 -17.203 1 84.69 334 SER A N 1
ATOM 2723 C CA . SER A 1 334 ? 0.883 -6.18 -15.992 1 84.69 334 SER A CA 1
ATOM 2724 C C . SER A 1 334 ? 0.517 -6.965 -14.742 1 84.69 334 SER A C 1
ATOM 2726 O O . SER A 1 334 ? 1.124 -6.777 -13.688 1 84.69 334 SER A O 1
ATOM 2728 N N . MET A 1 335 ? -0.453 -7.832 -14.875 1 89.31 335 MET A N 1
ATOM 2729 C CA . MET A 1 335 ? -0.967 -8.625 -13.766 1 89.31 335 MET A CA 1
ATOM 2730 C C . MET A 1 335 ? -1.475 -7.723 -12.641 1 89.31 335 MET A C 1
ATOM 2732 O O . MET A 1 335 ? -1.472 -8.117 -11.477 1 89.31 335 MET A O 1
ATOM 2736 N N . ARG A 1 336 ? -1.783 -6.473 -12.945 1 91.56 336 ARG A N 1
ATOM 2737 C CA . ARG A 1 336 ? -2.395 -5.52 -12.031 1 91.56 336 ARG A CA 1
ATOM 2738 C C . ARG A 1 336 ? -3.895 -5.402 -12.273 1 91.56 336 ARG A C 1
ATOM 2740 O O . ARG A 1 336 ? -4.32 -4.84 -13.289 1 91.56 336 ARG A O 1
ATOM 2747 N N . PRO A 1 337 ? -4.621 -5.914 -11.32 1 92.69 337 PRO A N 1
ATOM 2748 C CA . PRO A 1 337 ? -6.07 -5.883 -11.547 1 92.69 337 PRO A CA 1
ATOM 2749 C C . PRO A 1 337 ? -6.621 -4.461 -11.641 1 92.69 337 PRO A C 1
ATOM 2751 O O . PRO A 1 337 ? -6.148 -3.564 -10.938 1 92.69 337 PRO A O 1
ATOM 2754 N N . PRO A 1 338 ? -7.66 -4.293 -12.383 1 91.06 338 PRO A N 1
ATOM 2755 C CA . PRO A 1 338 ? -8.266 -2.969 -12.555 1 91.06 338 PRO A CA 1
ATOM 2756 C C . PRO A 1 338 ? -8.727 -2.354 -11.234 1 91.06 338 PRO A C 1
ATOM 2758 O O . PRO A 1 338 ? -8.648 -1.135 -11.055 1 91.06 338 PRO A O 1
ATOM 2761 N N . TRP A 1 339 ? -9.086 -3.131 -10.328 1 95.31 339 TRP A N 1
ATOM 2762 C CA . TRP A 1 339 ? -9.641 -2.586 -9.094 1 95.31 339 TRP A CA 1
ATOM 2763 C C . TRP A 1 339 ? -8.539 -1.981 -8.227 1 95.31 339 TRP A C 1
ATOM 2765 O O . TRP A 1 339 ? -8.828 -1.367 -7.195 1 95.31 339 TRP A O 1
ATOM 2775 N N . SER A 1 340 ? -7.305 -2.131 -8.578 1 93.94 340 SER A N 1
ATOM 2776 C CA . SER A 1 340 ? -6.207 -1.613 -7.766 1 93.94 340 SER A CA 1
ATOM 2777 C C . SER A 1 340 ? -6.082 -0.101 -7.91 1 93.94 340 SER A C 1
ATOM 2779 O O . SER A 1 340 ? -5.219 0.517 -7.281 1 93.94 340 SER A O 1
ATOM 2781 N N . GLY A 1 341 ? -6.879 0.507 -8.617 1 88 341 GLY A N 1
ATOM 2782 C CA . GLY A 1 341 ? -6.828 1.942 -8.844 1 88 341 GLY A CA 1
ATOM 2783 C C . GLY A 1 341 ? -6.25 2.309 -10.195 1 88 341 GLY A C 1
ATOM 2784 O O . GLY A 1 341 ? -5.352 1.629 -10.695 1 88 341 GLY A O 1
ATOM 2785 N N . GLN A 1 342 ? -6.676 3.33 -10.602 1 82.69 342 GLN A N 1
ATOM 2786 C CA . GLN A 1 342 ? -6.316 3.734 -11.961 1 82.69 342 GLN A CA 1
ATOM 2787 C C . GLN A 1 342 ? -4.812 3.93 -12.094 1 82.69 342 GLN A C 1
ATOM 2789 O O . GLN A 1 342 ? -4.195 3.414 -13.031 1 82.69 342 GLN A O 1
ATOM 2794 N N . LYS A 1 343 ? -4.246 4.598 -11.227 1 83.81 343 LYS A N 1
ATOM 2795 C CA . LYS A 1 343 ? -2.814 4.879 -11.289 1 83.81 343 LYS A CA 1
ATOM 2796 C C . LYS A 1 343 ? -1.997 3.596 -11.195 1 83.81 343 LYS A C 1
ATOM 2798 O O . LYS A 1 343 ? -1.086 3.375 -12 1 83.81 343 LYS A O 1
ATOM 2803 N N . SER A 1 344 ? -2.355 2.811 -10.281 1 89.69 344 SER A N 1
ATOM 2804 C CA . SER A 1 344 ? -1.642 1.554 -10.094 1 89.69 344 SER A CA 1
ATOM 2805 C C . SER A 1 344 ? -1.824 0.625 -11.289 1 89.69 344 SER A C 1
ATOM 2807 O O . SER A 1 344 ? -0.854 0.054 -11.789 1 89.69 344 SER A O 1
ATOM 2809 N N . ALA A 1 345 ? -2.979 0.532 -11.781 1 86.56 345 ALA A N 1
ATOM 2810 C CA . ALA A 1 345 ? -3.307 -0.405 -12.852 1 86.56 345 ALA A CA 1
ATOM 2811 C C . ALA A 1 345 ? -2.67 0.024 -14.172 1 86.56 345 ALA A C 1
ATOM 2813 O O . ALA A 1 345 ? -2.346 -0.815 -15.016 1 86.56 345 ALA A O 1
ATOM 2814 N N . SER A 1 346 ? -2.406 1.284 -14.258 1 84.31 346 SER A N 1
ATOM 2815 C CA . SER A 1 346 ? -1.953 1.783 -15.555 1 84.31 346 SER A CA 1
ATOM 2816 C C . SER A 1 346 ? -0.442 1.984 -15.57 1 84.31 346 SER A C 1
ATOM 2818 O O . SER A 1 346 ? 0.132 2.34 -16.594 1 84.31 346 SER A O 1
ATOM 2820 N N . SER A 1 347 ? 0.217 1.782 -14.492 1 89.06 347 SER A N 1
ATOM 2821 C CA . SER A 1 347 ? 1.667 1.936 -14.438 1 89.06 347 SER A CA 1
ATOM 2822 C C . SER A 1 347 ? 2.367 0.864 -15.266 1 89.06 347 SER A C 1
ATOM 2824 O O . SER A 1 347 ? 2.09 -0.327 -15.109 1 89.06 347 SER A O 1
ATOM 2826 N N . TRP A 1 348 ? 3.275 1.319 -16.156 1 90.44 348 TRP A N 1
ATOM 2827 C CA . TRP A 1 348 ? 3.9 0.38 -17.078 1 90.44 348 TRP A CA 1
ATOM 2828 C C . TRP A 1 348 ? 5.223 0.93 -17.594 1 90.44 348 TRP A C 1
ATOM 2830 O O . TRP A 1 348 ? 5.328 2.119 -17.906 1 90.44 348 TRP A O 1
ATOM 2840 N N . ASN A 1 349 ? 6.23 0.053 -17.594 1 91.62 349 ASN A N 1
ATOM 2841 C CA . ASN A 1 349 ? 7.477 0.332 -18.297 1 91.62 349 ASN A CA 1
ATOM 2842 C C . ASN A 1 349 ? 7.652 -0.589 -19.516 1 91.62 349 ASN A C 1
ATOM 2844 O O . ASN A 1 349 ? 7.586 -1.812 -19.375 1 91.62 349 ASN A O 1
ATOM 2848 N N . GLN A 1 350 ? 7.883 0.034 -20.594 1 88.62 350 GLN A N 1
ATOM 2849 C CA . GLN A 1 350 ? 8.055 -0.745 -21.812 1 88.62 350 GLN A CA 1
ATOM 2850 C C . GLN A 1 350 ? 9.523 -1.119 -22.016 1 88.62 350 GLN A C 1
ATOM 2852 O O . GLN A 1 350 ? 10.414 -0.29 -21.828 1 88.62 350 GLN A O 1
ATOM 2857 N N . PHE A 1 351 ? 9.719 -2.377 -22.344 1 92.12 351 PHE A N 1
ATOM 2858 C CA . PHE A 1 351 ? 11.031 -2.889 -22.719 1 92.12 351 PHE A CA 1
ATOM 2859 C C . PHE A 1 351 ? 10.945 -3.719 -24 1 92.12 351 PHE A C 1
ATOM 2861 O O . PHE A 1 351 ? 9.984 -4.469 -24.188 1 92.12 351 PH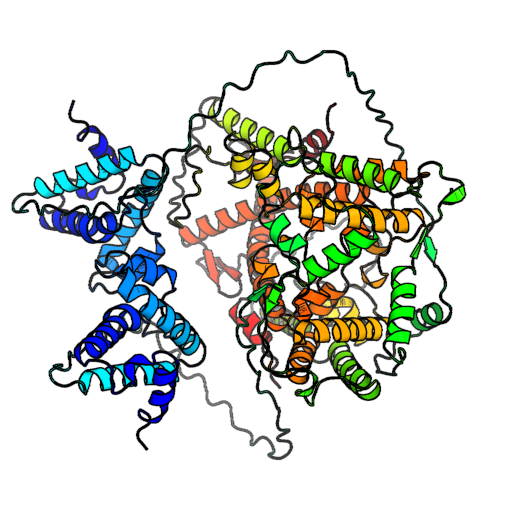E A O 1
ATOM 2868 N N . ASP A 1 352 ? 11.914 -3.6 -24.797 1 89.12 352 ASP A N 1
ATOM 2869 C CA . ASP A 1 352 ? 11.898 -4.328 -26.062 1 89.12 352 ASP A CA 1
ATOM 2870 C C . ASP A 1 352 ? 12.188 -5.812 -25.844 1 89.12 352 ASP A C 1
ATOM 2872 O O . ASP A 1 352 ? 11.586 -6.672 -26.5 1 89.12 352 ASP A O 1
ATOM 2876 N N . THR A 1 353 ? 13.133 -6.039 -25.031 1 93.38 353 THR A N 1
ATOM 2877 C CA . THR A 1 353 ? 13.531 -7.418 -24.781 1 93.38 353 THR A CA 1
ATOM 2878 C C . THR A 1 353 ? 13.367 -7.777 -23.312 1 93.38 353 THR A C 1
ATOM 2880 O O . THR A 1 353 ? 13.25 -6.895 -22.453 1 93.38 353 THR A O 1
ATOM 2883 N N . PHE A 1 354 ? 13.383 -9.039 -23.062 1 96.44 354 PHE A N 1
ATOM 2884 C CA . PHE A 1 354 ? 13.297 -9.516 -21.688 1 96.44 354 PHE A CA 1
ATOM 2885 C C . PHE A 1 354 ? 14.523 -9.078 -20.891 1 96.44 354 PHE A C 1
ATOM 2887 O O . PHE A 1 354 ? 14.398 -8.68 -19.734 1 96.44 354 PHE A O 1
ATOM 2894 N N . GLN A 1 355 ? 15.617 -9.156 -21.516 1 97.56 355 GLN A N 1
ATOM 2895 C CA . GLN A 1 355 ? 16.875 -8.797 -20.859 1 97.56 355 GLN A CA 1
ATOM 2896 C C . GLN A 1 355 ? 16.844 -7.34 -20.391 1 97.56 355 GLN A C 1
ATOM 2898 O O . GLN A 1 355 ? 17.344 -7.02 -19.312 1 97.56 355 GLN A O 1
ATOM 2903 N N . GLU A 1 356 ? 16.328 -6.512 -21.172 1 96.06 356 GLU A N 1
ATOM 2904 C CA . GLU A 1 356 ? 16.234 -5.105 -20.797 1 96.06 356 GLU A CA 1
ATOM 2905 C C . GLU A 1 356 ? 15.375 -4.922 -19.547 1 96.06 356 GLU A C 1
ATOM 2907 O O . GLU A 1 356 ? 15.742 -4.188 -18.641 1 96.06 356 GLU A O 1
ATOM 2912 N N . ARG A 1 357 ? 14.266 -5.551 -19.547 1 96.25 357 ARG A N 1
ATOM 2913 C CA . ARG A 1 357 ? 13.391 -5.496 -18.391 1 96.25 357 ARG A CA 1
ATOM 2914 C C . ARG A 1 357 ? 14.086 -6.039 -17.141 1 96.25 357 ARG A C 1
ATOM 2916 O O . ARG A 1 357 ? 14.055 -5.41 -16.078 1 96.25 357 ARG A O 1
ATOM 2923 N N . TRP A 1 358 ? 14.711 -7.176 -17.344 1 98.56 358 TRP A N 1
ATOM 2924 C CA . TRP A 1 358 ? 15.367 -7.832 -16.219 1 98.56 358 TRP A CA 1
ATOM 2925 C C . TRP A 1 358 ? 16.5 -6.965 -15.672 1 98.56 358 TRP A C 1
ATOM 2927 O O . TRP A 1 358 ? 16.656 -6.828 -14.461 1 98.56 358 TRP A O 1
ATOM 2937 N N . SER A 1 359 ? 17.234 -6.398 -16.516 1 98.12 359 SER A N 1
ATOM 2938 C CA . SER A 1 359 ? 18.344 -5.551 -16.109 1 98.12 359 SER A CA 1
ATOM 2939 C C . SER A 1 359 ? 17.859 -4.32 -15.359 1 98.12 359 SER A C 1
ATOM 2941 O O . SER A 1 359 ? 18.484 -3.902 -14.383 1 98.12 359 SER A O 1
ATOM 2943 N N . ALA A 1 360 ? 16.797 -3.82 -15.836 1 97.56 360 ALA A N 1
ATOM 2944 C CA . ALA A 1 360 ? 16.219 -2.674 -15.141 1 97.56 360 ALA A CA 1
ATOM 2945 C C . ALA A 1 360 ? 15.828 -3.043 -13.711 1 97.56 360 ALA A C 1
ATOM 2947 O O . ALA A 1 360 ? 16.094 -2.285 -12.773 1 97.56 360 ALA A O 1
ATOM 2948 N N . MET A 1 361 ? 15.242 -4.141 -13.578 1 98.56 361 MET A N 1
ATOM 2949 C CA . MET A 1 361 ? 14.844 -4.613 -12.258 1 98.56 361 MET A CA 1
ATOM 2950 C C . MET A 1 361 ? 16.062 -4.848 -11.367 1 98.56 361 MET A C 1
ATOM 2952 O O . MET A 1 361 ? 16.078 -4.445 -10.203 1 98.56 361 MET A O 1
ATOM 2956 N N . CYS A 1 362 ? 17.062 -5.469 -11.906 1 98.56 362 CYS A N 1
ATOM 2957 C CA . CYS A 1 362 ? 18.281 -5.734 -11.156 1 98.56 362 CYS A CA 1
ATOM 2958 C C . CYS A 1 362 ? 18.938 -4.434 -10.695 1 98.56 362 CYS A C 1
ATOM 2960 O O . CYS A 1 362 ? 19.391 -4.328 -9.555 1 98.56 362 CYS A O 1
ATOM 2962 N N . ASP A 1 363 ? 18.922 -3.49 -11.547 1 97.06 363 ASP A N 1
ATOM 2963 C CA . ASP A 1 363 ? 19.516 -2.199 -11.227 1 97.06 363 ASP A CA 1
ATOM 2964 C C . ASP A 1 363 ? 18.797 -1.538 -10.055 1 97.06 363 ASP A C 1
ATOM 2966 O O . ASP A 1 363 ? 19.438 -0.985 -9.156 1 97.06 363 ASP A O 1
ATOM 2970 N N . GLU A 1 364 ? 17.531 -1.578 -10.133 1 97.38 364 GLU A N 1
ATOM 2971 C CA . GLU A 1 364 ? 16.75 -0.968 -9.055 1 97.38 364 GLU A CA 1
ATOM 2972 C C . GLU A 1 364 ? 17 -1.685 -7.73 1 97.38 364 GLU A C 1
ATOM 2974 O O . GLU A 1 364 ? 17.172 -1.042 -6.691 1 97.38 364 GLU A O 1
ATOM 2979 N N . LEU A 1 365 ? 17.078 -3.01 -7.742 1 97.81 365 LEU A N 1
ATOM 2980 C CA . LEU A 1 365 ? 17.281 -3.781 -6.52 1 97.81 365 LEU A CA 1
ATOM 2981 C C . LEU A 1 365 ? 18.703 -3.654 -6.02 1 97.81 365 LEU A C 1
ATOM 2983 O O . LEU A 1 365 ? 18.969 -3.832 -4.824 1 97.81 365 LEU A O 1
ATOM 2987 N N . LEU A 1 366 ? 19.578 -3.404 -6.945 1 96.81 366 LEU A N 1
ATOM 2988 C CA . LEU A 1 366 ? 20.953 -3.125 -6.562 1 96.81 366 LEU A CA 1
ATOM 2989 C C . LEU A 1 366 ? 21.047 -1.832 -5.762 1 96.81 366 LEU A C 1
ATOM 2991 O O . LEU A 1 366 ? 21.766 -1.764 -4.766 1 96.81 366 LEU A O 1
ATOM 2995 N N . ASP A 1 367 ? 20.25 -0.953 -6.121 1 95.38 367 ASP A N 1
ATOM 2996 C CA . ASP A 1 367 ? 20.406 0.399 -5.594 1 95.38 367 ASP A CA 1
ATOM 2997 C C . ASP A 1 367 ? 19.469 0.643 -4.418 1 95.38 367 ASP A C 1
ATOM 2999 O O . ASP A 1 367 ? 19.797 1.406 -3.504 1 95.38 367 ASP A O 1
ATOM 3003 N N . CYS A 1 368 ? 18.297 0.131 -4.477 1 96.06 368 CYS A N 1
ATOM 3004 C CA . CYS A 1 368 ? 17.281 0.429 -3.467 1 96.06 368 CYS A CA 1
ATOM 3005 C C . CYS A 1 368 ? 16.797 -0.846 -2.787 1 96.06 368 CYS A C 1
ATOM 3007 O O . CYS A 1 368 ? 15.922 -1.541 -3.309 1 96.06 368 CYS A O 1
ATOM 3009 N N . LYS A 1 369 ? 17.234 -1.031 -1.574 1 96.44 369 LYS A N 1
ATOM 3010 C CA . LYS A 1 369 ? 16.938 -2.266 -0.858 1 96.44 369 LYS A CA 1
ATOM 3011 C C . LYS A 1 369 ? 15.539 -2.205 -0.236 1 96.44 369 LYS A C 1
ATOM 3013 O O . LYS A 1 369 ? 14.961 -3.238 0.104 1 96.44 369 LYS A O 1
ATOM 3018 N N . THR A 1 370 ? 14.984 -0.975 -0.11 1 96.12 370 THR A N 1
ATOM 3019 C CA . THR A 1 370 ? 13.617 -0.838 0.377 1 96.12 370 THR A CA 1
ATOM 3020 C C . THR A 1 370 ? 12.633 -1.512 -0.576 1 96.12 370 THR A C 1
ATOM 3022 O O . THR A 1 370 ? 11.555 -1.941 -0.162 1 96.12 370 THR A O 1
ATOM 3025 N N . LEU A 1 371 ? 12.977 -1.646 -1.825 1 97.69 371 LEU A N 1
ATOM 3026 C CA . LEU A 1 371 ? 12.141 -2.357 -2.785 1 97.69 371 LEU A CA 1
ATOM 3027 C C . LEU A 1 371 ? 12.023 -3.832 -2.412 1 97.69 371 LEU A C 1
ATOM 3029 O O . LEU A 1 371 ? 10.969 -4.441 -2.611 1 97.69 371 LEU A O 1
ATOM 3033 N N . VAL A 1 372 ? 13.094 -4.367 -1.862 1 97.81 372 VAL A N 1
ATOM 3034 C CA . VAL A 1 372 ? 13.055 -5.75 -1.398 1 97.81 372 VAL A CA 1
ATOM 3035 C C . VAL A 1 372 ? 12.062 -5.879 -0.243 1 97.81 372 VAL A C 1
ATOM 3037 O O . VAL A 1 372 ? 11.297 -6.844 -0.178 1 97.81 372 VAL A O 1
ATOM 3040 N N . HIS A 1 373 ? 12.094 -4.906 0.593 1 97 373 HIS A N 1
ATOM 3041 C CA . HIS A 1 373 ? 11.133 -4.891 1.689 1 97 373 HIS A CA 1
ATOM 3042 C C . HIS A 1 373 ? 9.695 -4.891 1.166 1 97 373 HIS A C 1
ATOM 3044 O O . HIS A 1 373 ? 8.844 -5.609 1.69 1 97 373 HIS A O 1
ATOM 3050 N N . SER A 1 374 ? 9.445 -4.121 0.175 1 97.25 374 SER A N 1
ATOM 3051 C CA . SER A 1 374 ? 8.117 -4.059 -0.426 1 97.25 374 SER A CA 1
ATOM 3052 C C . SER A 1 374 ? 7.699 -5.41 -0.994 1 97.25 374 SER A C 1
ATOM 3054 O O . SER A 1 374 ? 6.535 -5.801 -0.895 1 97.25 374 SER A O 1
ATOM 3056 N N . LEU A 1 375 ? 8.602 -6.113 -1.53 1 97.94 375 LEU A N 1
ATOM 3057 C CA . LEU A 1 375 ? 8.344 -7.398 -2.172 1 97.94 375 LEU A CA 1
ATOM 3058 C C . LEU A 1 375 ? 8.008 -8.469 -1.136 1 97.94 375 LEU A C 1
ATOM 3060 O O . LEU A 1 375 ? 7.402 -9.484 -1.464 1 97.94 375 LEU A O 1
ATOM 3064 N N . THR A 1 376 ? 8.398 -8.273 0.127 1 96.69 376 THR A N 1
ATOM 3065 C CA . THR A 1 376 ? 8.242 -9.305 1.147 1 96.69 376 THR A CA 1
ATOM 3066 C C . THR A 1 376 ? 6.961 -9.078 1.947 1 96.69 376 THR A C 1
ATOM 3068 O O . THR A 1 376 ? 6.727 -9.75 2.957 1 96.69 376 THR A O 1
ATOM 3071 N N . ARG A 1 377 ? 6.113 -8.18 1.481 1 95.19 377 ARG A N 1
ATOM 3072 C CA . ARG A 1 377 ? 4.855 -7.922 2.18 1 95.19 377 ARG A CA 1
ATOM 3073 C C . ARG A 1 377 ? 3.879 -9.078 1.994 1 95.19 377 ARG A C 1
ATOM 3075 O O . ARG A 1 377 ? 3.809 -9.672 0.916 1 95.19 377 ARG A O 1
ATOM 3082 N N . ALA A 1 378 ? 3.129 -9.305 3.055 1 94.81 378 ALA A N 1
ATOM 3083 C CA . ALA A 1 378 ? 2.135 -10.375 2.996 1 94.81 378 ALA A CA 1
ATOM 3084 C C . ALA A 1 378 ? 0.932 -9.961 2.152 1 94.81 378 ALA A C 1
ATOM 3086 O O . ALA A 1 378 ? 0.569 -8.781 2.113 1 94.81 378 ALA A O 1
ATOM 3087 N N . ASP A 1 379 ? 0.337 -10.945 1.505 1 94.94 379 ASP A N 1
ATOM 3088 C CA . ASP A 1 379 ? -0.868 -10.758 0.704 1 94.94 379 ASP A CA 1
ATOM 3089 C C . ASP A 1 379 ? -2.064 -10.406 1.586 1 94.94 379 ASP A C 1
ATOM 3091 O O . ASP A 1 379 ? -2.258 -11.008 2.645 1 94.94 379 ASP A O 1
ATOM 3095 N N . TRP A 1 380 ? -2.852 -9.438 1.204 1 96.94 380 TRP A N 1
ATOM 3096 C CA . TRP A 1 380 ? -3.949 -8.938 2.027 1 96.94 380 TRP A CA 1
ATOM 3097 C C . TRP A 1 380 ? -5.039 -9.992 2.176 1 96.94 380 TRP A C 1
ATOM 3099 O O . TRP A 1 380 ? -5.707 -10.062 3.209 1 96.94 380 TRP A O 1
ATOM 3109 N N . PHE A 1 381 ? -5.309 -10.844 1.106 1 98 381 PHE A N 1
ATOM 3110 C CA . PHE A 1 381 ? -6.309 -11.898 1.237 1 98 381 PHE A CA 1
ATOM 3111 C C . PHE A 1 381 ? -5.914 -12.891 2.326 1 98 381 PHE A C 1
ATOM 3113 O O . PHE A 1 381 ? -6.75 -13.281 3.143 1 98 381 PHE A O 1
ATOM 3120 N N . ALA A 1 382 ? -4.625 -13.172 2.35 1 96.56 382 ALA A N 1
ATOM 3121 C CA . ALA A 1 382 ? -4.113 -14.086 3.369 1 96.56 382 ALA A CA 1
ATOM 3122 C C . ALA A 1 382 ? -4.188 -13.461 4.758 1 96.56 382 ALA A C 1
ATOM 3124 O O . ALA A 1 382 ? -4.613 -14.109 5.715 1 96.56 382 ALA A O 1
ATOM 3125 N N . ARG A 1 383 ? -3.775 -12.203 4.852 1 96.5 383 ARG A N 1
ATOM 3126 C CA . ARG A 1 383 ? -3.805 -11.484 6.121 1 96.5 383 ARG A CA 1
ATOM 3127 C C . ARG A 1 383 ? -5.215 -11.453 6.699 1 96.5 383 ARG A C 1
ATOM 3129 O O . ARG A 1 383 ? -5.426 -11.844 7.852 1 96.5 383 ARG A O 1
ATOM 3136 N N . PHE A 1 384 ? -6.168 -11.109 5.859 1 98 384 PHE A N 1
ATOM 3137 C CA . PHE A 1 384 ? -7.527 -10.914 6.34 1 98 384 PHE A CA 1
ATOM 3138 C C . PHE A 1 384 ? -8.195 -12.242 6.648 1 98 384 PHE A C 1
ATOM 3140 O O . PHE A 1 384 ? -8.891 -12.383 7.656 1 98 384 PHE A O 1
ATOM 3147 N N . ALA A 1 385 ? -8 -13.25 5.797 1 97.81 385 ALA A N 1
ATOM 3148 C CA . ALA A 1 385 ? -8.641 -14.547 5.992 1 97.81 385 ALA A CA 1
ATOM 3149 C C . ALA A 1 385 ? -8.109 -15.234 7.246 1 97.81 385 ALA A C 1
ATOM 3151 O O . ALA A 1 385 ? -8.859 -15.922 7.949 1 97.81 385 ALA A O 1
ATOM 3152 N N . SER A 1 386 ? -6.84 -15.023 7.551 1 94.94 386 SER A N 1
ATOM 3153 C CA . SER A 1 386 ? -6.23 -15.734 8.664 1 94.94 386 SER A CA 1
ATOM 3154 C C . SER A 1 386 ? -6.504 -15.031 9.992 1 94.94 386 SER A C 1
ATOM 3156 O O . SER A 1 386 ? -6.582 -15.672 11.039 1 94.94 386 SER A O 1
ATOM 3158 N N . ALA A 1 387 ? -6.617 -13.727 9.906 1 95.56 387 ALA A N 1
ATOM 3159 C CA . ALA A 1 387 ? -6.789 -12.969 11.148 1 95.56 387 ALA A CA 1
ATOM 3160 C C . ALA A 1 387 ? -7.676 -11.75 10.93 1 95.56 387 ALA A C 1
ATOM 3162 O O . ALA A 1 387 ? -7.238 -10.609 11.125 1 95.56 387 ALA A O 1
ATOM 3163 N N . PRO A 1 388 ? -8.977 -12.031 10.641 1 96.69 388 PRO A N 1
ATOM 3164 C CA . PRO A 1 388 ? -9.867 -10.922 10.312 1 96.69 388 PRO A CA 1
ATOM 3165 C C . PRO A 1 388 ? -10 -9.914 11.453 1 96.69 388 PRO A C 1
ATOM 3167 O O . PRO A 1 388 ? -10.008 -8.703 11.219 1 96.69 388 PRO A O 1
ATOM 3170 N N . SER A 1 389 ? -10 -10.297 12.703 1 91.88 389 SER A N 1
ATOM 3171 C CA . SER A 1 389 ? -10.156 -9.398 13.836 1 91.88 389 SER A CA 1
ATOM 3172 C C . SER A 1 389 ? -8.891 -8.578 14.078 1 91.88 389 SER A C 1
ATOM 3174 O O . SER A 1 389 ? -8.969 -7.406 14.453 1 91.88 389 SER A O 1
ATOM 3176 N N . GLU A 1 390 ? -7.762 -9.227 13.859 1 92 390 GLU A N 1
ATOM 3177 C CA . GLU A 1 390 ? -6.5 -8.516 14.031 1 92 390 GLU A CA 1
ATOM 3178 C C . GLU A 1 390 ? -6.348 -7.414 12.984 1 92 390 GLU A C 1
ATOM 3180 O O . GLU A 1 390 ? -5.871 -6.32 13.289 1 92 390 GLU A O 1
ATOM 3185 N N . GLU A 1 391 ? -6.793 -7.766 11.789 1 95 391 GLU A N 1
ATOM 3186 C CA . GLU A 1 391 ? -6.688 -6.773 10.719 1 95 391 GLU A CA 1
ATOM 3187 C C . GLU A 1 391 ? -7.621 -5.594 10.977 1 95 391 GLU A C 1
ATOM 3189 O O . GLU A 1 391 ? -7.25 -4.441 10.742 1 95 391 GLU A O 1
ATOM 3194 N N . ARG A 1 392 ? -8.805 -5.848 11.461 1 92.69 392 ARG A N 1
ATOM 3195 C CA . ARG A 1 392 ? -9.727 -4.781 11.844 1 92.69 392 ARG A CA 1
ATOM 3196 C C . ARG A 1 392 ? -9.164 -3.943 12.984 1 92.69 392 ARG A C 1
ATOM 3198 O O . ARG A 1 392 ? -9.242 -2.713 12.953 1 92.69 392 ARG A O 1
ATOM 3205 N N . GLY A 1 393 ? -8.664 -4.652 13.969 1 88.44 393 GLY A N 1
ATOM 3206 C CA . GLY A 1 393 ? -8.031 -3.949 15.078 1 88.44 393 GLY A CA 1
ATOM 3207 C C . GLY A 1 393 ? -6.883 -3.062 14.641 1 88.44 393 GLY A C 1
ATOM 3208 O O . GLY A 1 393 ? -6.711 -1.959 15.156 1 88.44 393 GLY A O 1
ATOM 3209 N N . GLY A 1 394 ? -6.152 -3.564 13.656 1 89.56 394 GLY A N 1
ATOM 3210 C CA . GLY A 1 394 ? -5.062 -2.771 13.117 1 89.56 394 GLY A CA 1
ATOM 3211 C C . GLY A 1 394 ? -5.531 -1.493 12.445 1 89.56 394 GLY A C 1
ATOM 3212 O O . GLY A 1 394 ? -4.914 -0.439 12.609 1 89.56 394 GLY A O 1
ATOM 3213 N N . LYS A 1 395 ? -6.621 -1.588 11.695 1 91.44 395 LYS A N 1
ATOM 3214 C CA . LYS A 1 395 ? -7.184 -0.406 11.047 1 91.44 395 LYS A CA 1
ATOM 3215 C C . LYS A 1 395 ? -7.605 0.638 12.078 1 91.44 395 LYS A C 1
ATOM 3217 O O . LYS A 1 395 ? -7.379 1.834 11.883 1 91.44 395 LYS A O 1
ATOM 3222 N N . LEU A 1 396 ? -8.195 0.243 13.164 1 85 396 LEU A N 1
ATOM 3223 C CA . LEU A 1 396 ? -8.672 1.145 14.211 1 85 396 LEU A CA 1
ATOM 3224 C C . LEU A 1 396 ? -7.496 1.816 14.914 1 85 396 LEU A C 1
ATOM 3226 O O . LEU A 1 396 ? -7.508 3.031 15.125 1 85 396 LEU A O 1
ATOM 3230 N N . THR A 1 397 ? -6.531 0.986 15.227 1 85.19 397 THR A N 1
ATOM 3231 C CA . THR A 1 397 ? -5.348 1.509 15.906 1 85.19 397 THR A CA 1
ATOM 3232 C C . THR A 1 397 ? -4.617 2.512 15.016 1 85.19 397 THR A C 1
ATOM 3234 O O . THR A 1 397 ? -4.199 3.572 15.484 1 85.19 397 THR A O 1
ATOM 3237 N N . ASN A 1 398 ? -4.543 2.148 13.789 1 87.31 398 ASN A N 1
ATOM 3238 C CA . ASN A 1 398 ? -3.863 3.029 12.844 1 87.31 398 ASN A CA 1
ATOM 3239 C C . ASN A 1 398 ? -4.613 4.348 12.672 1 87.31 398 ASN A C 1
ATOM 3241 O O . ASN A 1 398 ? -3.996 5.395 12.477 1 87.31 398 ASN A O 1
ATOM 3245 N N . GLU A 1 399 ? -5.812 4.344 12.688 1 85.31 399 GLU A N 1
ATOM 3246 C CA . GLU A 1 399 ? -6.609 5.562 12.555 1 85.31 399 GLU A CA 1
ATOM 3247 C C . GLU A 1 399 ? -6.367 6.508 13.727 1 85.31 399 GLU A C 1
ATOM 3249 O O . GLU A 1 399 ? -6.27 7.723 13.539 1 85.31 399 GLU A O 1
ATOM 3254 N N . VAL A 1 400 ? -6.312 5.996 14.898 1 80.06 400 VAL A N 1
ATOM 3255 C CA . VAL A 1 400 ? -6.07 6.797 16.094 1 80.06 400 VAL A CA 1
ATOM 3256 C C . VAL A 1 400 ? -4.676 7.418 16.031 1 80.06 400 VAL A C 1
ATOM 3258 O O . VAL A 1 400 ? -4.508 8.609 16.297 1 80.06 400 VAL A O 1
ATOM 3261 N N . LEU A 1 401 ? -3.764 6.602 15.656 1 84.38 401 LEU A N 1
ATOM 3262 C CA . LEU A 1 401 ? -2.391 7.078 15.562 1 84.38 401 LEU A CA 1
ATOM 3263 C C . LEU A 1 401 ? -2.26 8.141 14.477 1 84.38 401 LEU A C 1
ATOM 3265 O O . LEU A 1 401 ? -1.556 9.141 14.656 1 84.38 401 LEU A O 1
ATOM 3269 N N . ASN A 1 402 ? -2.961 7.918 13.406 1 85.31 402 ASN A N 1
ATOM 3270 C CA . ASN A 1 402 ? -2.922 8.883 12.312 1 85.31 402 ASN A CA 1
ATOM 3271 C C . ASN A 1 402 ? -3.598 10.195 12.695 1 85.31 402 ASN A C 1
ATOM 3273 O O . ASN A 1 402 ? -3.17 11.266 12.266 1 85.31 402 ASN A O 1
ATOM 3277 N N . ALA A 1 403 ? -4.621 10.102 13.438 1 81.12 403 ALA A N 1
ATOM 3278 C CA . ALA A 1 403 ? -5.297 11.305 13.914 1 81.12 403 ALA A CA 1
ATOM 3279 C C . ALA A 1 403 ? -4.363 12.156 14.766 1 81.12 403 ALA A C 1
ATOM 3281 O O . ALA A 1 403 ? -4.289 13.375 14.594 1 81.12 403 ALA A O 1
ATOM 3282 N N . LYS A 1 404 ? -3.68 11.516 15.656 1 80.62 404 LYS A N 1
ATOM 3283 C CA . LYS A 1 404 ? -2.717 12.211 16.5 1 80.62 404 LYS A CA 1
ATOM 3284 C C . LYS A 1 404 ? -1.631 12.883 15.672 1 80.62 404 LYS A C 1
ATOM 3286 O O . LYS A 1 404 ? -1.286 14.039 15.906 1 80.62 404 LYS A O 1
ATOM 3291 N N . ARG A 1 405 ? -1.161 12.125 14.773 1 85.69 405 ARG A N 1
ATOM 3292 C CA . ARG A 1 405 ? -0.117 12.641 13.891 1 85.69 405 ARG A CA 1
ATOM 3293 C C . ARG A 1 405 ? -0.63 13.812 13.062 1 85.69 405 ARG A C 1
ATOM 3295 O O . ARG A 1 405 ? 0.092 14.789 12.836 1 85.69 405 ARG A O 1
ATOM 3302 N N . ASP A 1 406 ? -1.795 13.703 12.586 1 83.69 406 ASP A N 1
ATOM 3303 C CA . ASP A 1 406 ? -2.387 14.742 11.75 1 83.69 406 ASP A CA 1
ATOM 3304 C C . ASP A 1 406 ? -2.525 16.047 12.516 1 83.69 406 ASP A C 1
ATOM 3306 O O . ASP A 1 406 ? -2.338 17.125 11.953 1 83.69 406 ASP A O 1
ATOM 3310 N N . VAL A 1 407 ? -2.883 15.961 13.758 1 81.5 407 VAL A N 1
ATOM 3311 C CA . VAL A 1 407 ? -3 17.141 14.594 1 81.5 407 VAL A CA 1
ATOM 3312 C C . VAL A 1 407 ? -1.638 17.828 14.727 1 81.5 407 VAL A C 1
ATOM 3314 O O . VAL A 1 407 ? -1.524 19.047 14.547 1 81.5 407 VAL A O 1
ATOM 3317 N N . GLN A 1 408 ? -0.69 17.031 15.062 1 84.81 408 GLN A N 1
ATOM 3318 C CA . GLN A 1 408 ? 0.665 17.562 15.18 1 84.81 408 GLN A CA 1
ATOM 3319 C C . GLN A 1 408 ? 1.126 18.188 13.867 1 84.81 408 GLN A C 1
ATOM 3321 O O . GLN A 1 408 ? 1.704 19.281 13.867 1 84.81 408 GLN A O 1
ATOM 3326 N N . ASN A 1 409 ? 0.841 17.469 12.828 1 87.75 409 ASN A N 1
ATOM 3327 C CA . ASN A 1 409 ? 1.233 17.953 11.508 1 87.75 409 ASN A CA 1
ATOM 3328 C C . ASN A 1 409 ? 0.549 19.266 11.156 1 87.75 409 ASN A C 1
ATOM 3330 O O . ASN A 1 409 ? 1.174 20.156 10.586 1 87.75 409 ASN A O 1
ATOM 3334 N N . GLN A 1 410 ? -0.664 19.359 11.438 1 84.88 410 GLN A N 1
ATOM 3335 C CA . GLN A 1 410 ? -1.411 20.578 11.117 1 84.88 410 GLN A CA 1
ATOM 3336 C C . GLN A 1 410 ? -0.901 21.766 11.93 1 84.88 410 GLN A C 1
ATOM 3338 O O . GLN A 1 410 ? -0.75 22.859 11.391 1 84.88 410 GLN A O 1
ATOM 3343 N N . ILE A 1 411 ? -0.702 21.562 13.164 1 85.19 411 ILE A N 1
ATOM 3344 C CA . ILE A 1 411 ? -0.179 22.625 14.016 1 85.19 411 ILE A CA 1
ATOM 3345 C C . ILE A 1 411 ? 1.199 23.047 13.523 1 85.19 411 ILE A C 1
ATOM 3347 O O . ILE A 1 411 ? 1.481 24.25 13.406 1 85.19 411 ILE A O 1
ATOM 3351 N N . GLY A 1 412 ? 1.957 22.078 13.266 1 87.12 412 GLY A N 1
ATOM 3352 C CA . GLY A 1 412 ? 3.273 22.391 12.734 1 87.12 412 GLY A CA 1
ATOM 3353 C C . GLY A 1 412 ? 3.221 23.188 11.445 1 87.12 412 GLY A C 1
ATOM 3354 O O . GLY A 1 412 ? 3.975 24.141 11.273 1 87.12 412 GLY A O 1
ATOM 3355 N N . ARG A 1 413 ? 2.402 22.75 10.57 1 87.25 413 ARG A N 1
ATOM 3356 C CA . ARG A 1 413 ? 2.246 23.422 9.289 1 87.25 413 ARG A CA 1
ATOM 3357 C C . ARG A 1 413 ? 1.802 24.875 9.484 1 87.25 413 ARG A C 1
ATOM 3359 O O . ARG A 1 413 ? 2.311 25.781 8.82 1 87.25 413 ARG A O 1
ATOM 3366 N N . GLU A 1 414 ? 0.882 25.125 10.359 1 85 414 GLU A N 1
ATOM 3367 C CA . GLU A 1 414 ? 0.342 26.453 10.609 1 85 414 GLU A CA 1
ATOM 3368 C C . GLU A 1 414 ? 1.384 27.359 11.258 1 85 414 GLU A C 1
ATOM 3370 O O . GLU A 1 414 ? 1.496 28.547 10.906 1 85 414 GLU A O 1
ATOM 3375 N N . ILE A 1 415 ? 2.053 26.828 12.133 1 86.06 415 ILE A N 1
ATOM 3376 C CA . ILE A 1 415 ? 3.068 27.625 12.812 1 86.06 415 ILE A CA 1
ATOM 3377 C C . ILE A 1 415 ? 4.18 27.984 11.836 1 86.06 415 ILE A C 1
ATOM 3379 O O . ILE A 1 415 ? 4.664 29.125 11.836 1 86.06 415 ILE A O 1
ATOM 3383 N N . ILE A 1 416 ? 4.559 27.047 11.086 1 85.31 416 ILE A N 1
ATOM 3384 C CA . ILE A 1 416 ? 5.594 27.312 10.094 1 85.31 416 ILE A CA 1
ATOM 3385 C C . ILE A 1 416 ? 5.121 28.391 9.133 1 85.31 416 ILE A C 1
ATOM 3387 O O . ILE A 1 416 ? 5.875 29.312 8.805 1 85.31 416 ILE A O 1
ATOM 3391 N N . LYS A 1 417 ? 3.922 28.25 8.711 1 85.75 417 LYS A N 1
ATOM 3392 C CA . LYS A 1 417 ? 3.348 29.234 7.805 1 85.75 417 LYS A CA 1
ATOM 3393 C C . LYS A 1 417 ? 3.307 30.625 8.453 1 85.75 417 LYS A C 1
ATOM 3395 O O . LYS A 1 417 ? 3.656 31.625 7.816 1 85.75 417 LYS A O 1
ATOM 3400 N N . GLU A 1 418 ? 2.854 30.672 9.656 1 87.19 418 GLU A N 1
ATOM 3401 C CA . GLU A 1 418 ? 2.736 31.922 10.398 1 87.19 418 GLU A CA 1
ATOM 3402 C C . GLU A 1 418 ? 4.102 32.594 10.594 1 87.19 418 GLU A C 1
ATOM 3404 O O . GLU A 1 418 ? 4.273 33.781 10.312 1 87.19 418 GLU A O 1
ATOM 3409 N N . LYS A 1 419 ? 5.008 31.844 11.008 1 89.12 419 LYS A N 1
ATOM 3410 C CA . LYS A 1 419 ? 6.32 32.406 11.336 1 89.12 419 LYS A CA 1
ATOM 3411 C C . LYS A 1 419 ? 7.098 32.75 10.07 1 89.12 419 LYS A C 1
ATOM 3413 O O . LYS A 1 419 ? 7.879 33.688 10.062 1 89.12 419 LYS A O 1
ATOM 3418 N N . THR A 1 420 ? 6.914 31.953 9.117 1 86.38 420 THR A N 1
ATOM 3419 C CA . THR A 1 420 ? 7.562 32.281 7.848 1 86.38 420 THR A CA 1
ATOM 3420 C C . THR A 1 420 ? 6.918 33.5 7.203 1 86.38 420 THR A C 1
ATOM 3422 O O . THR A 1 420 ? 7.609 34.312 6.598 1 86.38 420 THR A O 1
ATOM 3425 N N . GLY A 1 421 ? 5.582 33.562 7.27 1 84 421 GLY A N 1
ATOM 3426 C CA . GLY A 1 421 ? 4.871 34.719 6.773 1 84 421 GLY A CA 1
ATOM 3427 C C . GLY A 1 421 ? 5.277 36.031 7.465 1 84 421 GLY A C 1
ATOM 3428 O O . GLY A 1 421 ? 5.363 37.062 6.828 1 84 421 GLY A O 1
ATOM 3429 N N . ALA A 1 422 ? 5.543 35.938 8.727 1 90.44 422 ALA A N 1
ATOM 3430 C CA . ALA A 1 422 ? 5.973 37.094 9.523 1 90.44 422 ALA A CA 1
ATOM 3431 C C . ALA A 1 422 ? 7.465 37.344 9.359 1 90.44 422 ALA A C 1
ATOM 3433 O O . ALA A 1 422 ? 8.031 38.219 10.023 1 90.44 422 ALA A O 1
ATOM 3434 N N . LYS A 1 423 ? 8.156 36.562 8.555 1 88.38 423 LYS A N 1
ATOM 3435 C CA . LYS A 1 423 ? 9.578 36.688 8.258 1 88.38 423 LYS A CA 1
ATOM 3436 C C . LYS A 1 423 ? 10.422 36.406 9.5 1 88.38 423 LYS A C 1
ATOM 3438 O O . LYS A 1 423 ? 11.516 36.969 9.641 1 88.38 423 LYS A O 1
ATOM 3443 N N . GLU A 1 424 ? 9.836 35.656 10.383 1 89.25 424 GLU A N 1
ATOM 3444 C CA . GLU A 1 424 ? 10.57 35.281 11.578 1 89.25 424 GLU A CA 1
ATOM 3445 C C . GLU A 1 424 ? 11.406 34 11.312 1 89.25 424 GLU A C 1
ATOM 3447 O O . GLU A 1 424 ? 12.422 33.781 11.977 1 89.25 424 GLU A O 1
ATOM 3452 N N . TRP A 1 425 ? 10.75 33.188 10.484 1 88.94 425 TRP A N 1
ATOM 3453 C CA . TRP A 1 425 ? 11.438 31.953 10.102 1 88.94 425 TRP A CA 1
ATOM 3454 C C . TRP A 1 425 ? 11.734 31.922 8.609 1 88.94 425 TRP A C 1
ATOM 3456 O O . TRP A 1 425 ? 11.047 32.594 7.824 1 88.94 425 TRP A O 1
ATOM 3466 N N . ARG A 1 426 ? 12.828 31.219 8.266 1 83.19 426 ARG A N 1
ATOM 3467 C CA . ARG A 1 426 ? 13.195 30.938 6.879 1 83.19 426 ARG A CA 1
ATOM 3468 C C . ARG A 1 426 ? 13.359 29.438 6.652 1 83.19 426 ARG A C 1
ATOM 3470 O O . ARG A 1 426 ? 13.969 28.75 7.469 1 83.19 426 ARG A O 1
ATOM 3477 N N . ASN A 1 427 ? 12.68 29.016 5.566 1 78.75 427 ASN A N 1
ATOM 3478 C CA . ASN A 1 427 ? 12.773 27.609 5.188 1 78.75 427 ASN A CA 1
ATOM 3479 C C . ASN A 1 427 ? 13.883 27.375 4.168 1 78.75 427 ASN A C 1
ATOM 3481 O O . ASN A 1 427 ? 14.102 28.203 3.279 1 78.75 427 ASN A O 1
ATOM 3485 N N . PHE A 1 428 ? 14.562 26.25 4.355 1 74.5 428 PHE A N 1
ATOM 3486 C CA . PHE A 1 428 ? 15.617 25.906 3.412 1 74.5 428 PHE A CA 1
ATOM 3487 C C . PHE A 1 428 ? 15.273 24.625 2.662 1 74.5 428 PHE A C 1
ATOM 3489 O O . PHE A 1 428 ? 14.367 23.875 3.064 1 74.5 428 PHE A O 1
ATOM 3496 N N . GLU A 1 429 ? 15.992 24.312 1.589 1 70.44 429 GLU A N 1
ATOM 3497 C CA . GLU A 1 429 ? 15.75 23.156 0.721 1 70.44 429 GLU A CA 1
ATOM 3498 C C . GLU A 1 429 ? 16.016 21.844 1.453 1 70.44 429 GLU A C 1
ATOM 3500 O O . GLU A 1 429 ? 15.453 20.812 1.089 1 70.44 429 GLU A O 1
ATOM 3505 N N . ASP A 1 430 ? 16.812 21.953 2.457 1 72 430 ASP A N 1
ATOM 3506 C CA . ASP A 1 430 ? 17.109 20.734 3.211 1 72 430 ASP A CA 1
ATOM 3507 C C . ASP A 1 430 ? 16.188 20.609 4.43 1 72 430 ASP A C 1
ATOM 3509 O O . ASP A 1 430 ? 16.547 19.969 5.418 1 72 430 ASP A O 1
ATOM 3513 N N . PHE A 1 431 ? 15.07 21.344 4.422 1 75.5 431 PHE A N 1
ATOM 3514 C CA . PHE A 1 431 ? 14 21.297 5.41 1 75.5 431 PHE A CA 1
ATOM 3515 C C . PHE A 1 431 ? 14.461 21.906 6.73 1 75.5 431 PHE A C 1
ATOM 3517 O O . PHE A 1 431 ? 13.875 21.641 7.781 1 75.5 431 PHE A O 1
ATOM 3524 N N . ARG A 1 432 ? 15.609 22.641 6.633 1 77.31 432 ARG A N 1
ATOM 3525 C CA . ARG A 1 432 ? 16.031 23.375 7.816 1 77.31 432 ARG A CA 1
ATOM 3526 C C . ARG A 1 432 ? 15.234 24.656 7.977 1 77.31 432 ARG A C 1
ATOM 3528 O O . ARG A 1 432 ? 14.844 25.281 6.988 1 77.31 432 ARG A O 1
ATOM 3535 N N . ILE A 1 433 ? 14.969 24.953 9.172 1 82.56 433 ILE A N 1
ATOM 3536 C CA . ILE A 1 433 ? 14.273 26.188 9.492 1 82.56 433 ILE A CA 1
ATOM 3537 C C . ILE A 1 433 ? 15.125 27.016 10.445 1 82.56 433 ILE A C 1
ATOM 3539 O O . ILE A 1 433 ? 15.625 26.516 11.453 1 82.56 433 ILE A O 1
ATOM 3543 N N . ARG A 1 434 ? 15.328 28.266 10.062 1 83.38 434 ARG A N 1
ATOM 3544 C CA . ARG A 1 434 ? 16.078 29.203 10.898 1 83.38 434 ARG A CA 1
ATOM 3545 C C . ARG A 1 434 ? 15.289 30.484 11.141 1 83.38 434 ARG A C 1
ATOM 3547 O O . ARG A 1 434 ? 14.398 30.828 10.367 1 83.38 434 ARG A O 1
ATOM 3554 N N . THR A 1 435 ? 15.625 31.031 12.227 1 86.94 435 THR A N 1
ATOM 3555 C CA . THR A 1 435 ? 15.039 32.344 12.5 1 86.94 435 THR A CA 1
ATOM 3556 C C . THR A 1 435 ? 15.664 33.406 11.602 1 86.94 435 THR A C 1
ATOM 3558 O O . THR A 1 435 ? 16.656 33.156 10.914 1 86.94 435 THR A O 1
ATOM 3561 N N . LYS A 1 436 ? 15.016 34.531 11.617 1 83.69 436 LYS A N 1
ATOM 3562 C CA . LYS A 1 436 ? 15.531 35.688 10.859 1 83.69 436 LYS A CA 1
ATOM 3563 C C . LYS A 1 436 ? 16.969 36 11.242 1 83.69 436 LYS A C 1
ATOM 3565 O O . LYS A 1 436 ? 17.781 36.375 10.391 1 83.69 436 LYS A O 1
ATOM 3570 N N . ASP A 1 437 ? 17.297 35.812 12.469 1 86.38 437 ASP A N 1
ATOM 3571 C CA . ASP A 1 437 ? 18.625 36.125 12.984 1 86.38 437 ASP A CA 1
ATOM 3572 C C . ASP A 1 437 ? 19.594 34.969 12.727 1 86.38 437 ASP A C 1
ATOM 3574 O O . ASP A 1 437 ? 20.766 35.031 13.109 1 86.38 437 ASP A O 1
ATOM 3578 N N . GLY A 1 438 ? 19.062 33.781 12.148 1 79.31 438 GLY A N 1
ATOM 3579 C CA . GLY A 1 438 ? 19.938 32.719 11.734 1 79.31 438 GLY A CA 1
ATOM 3580 C C . GLY A 1 438 ? 19.969 31.562 12.719 1 79.31 438 GLY A C 1
ATOM 3581 O O . GLY A 1 438 ? 20.672 30.578 12.508 1 79.31 438 GLY A O 1
ATOM 3582 N N . GLU A 1 439 ? 19.188 31.734 13.789 1 80.69 439 GLU A N 1
ATOM 3583 C CA . GLU A 1 439 ? 19.156 30.672 14.789 1 80.69 439 GLU A CA 1
ATOM 3584 C C . GLU A 1 439 ? 18.406 29.453 14.273 1 80.69 439 GLU A C 1
ATOM 3586 O O . GLU A 1 439 ? 17.359 29.594 13.625 1 80.69 439 GLU A O 1
ATOM 3591 N N . LEU A 1 440 ? 18.922 28.312 14.594 1 78.56 440 LEU A N 1
ATOM 3592 C CA . LEU A 1 440 ? 18.344 27.078 14.117 1 78.56 440 LEU A CA 1
ATOM 3593 C C . LEU A 1 440 ? 17.078 26.719 14.898 1 78.56 440 LEU A C 1
ATOM 3595 O O . LEU A 1 440 ? 17.109 26.672 16.125 1 78.56 440 LEU A O 1
ATOM 3599 N N . VAL A 1 441 ? 16 26.625 14.211 1 76.62 441 VAL A N 1
ATOM 3600 C CA . VAL A 1 441 ? 14.734 26.203 14.805 1 76.62 441 VAL A CA 1
ATOM 3601 C C . VAL A 1 441 ? 14.562 24.688 14.633 1 76.62 441 VAL A C 1
ATOM 3603 O O . VAL A 1 441 ? 14.133 24 15.562 1 76.62 441 VAL A O 1
ATOM 3606 N N . TYR A 1 442 ? 14.859 24.219 13.438 1 77.62 442 TYR A N 1
ATOM 3607 C CA . TYR A 1 442 ? 14.719 22.797 13.141 1 77.62 442 TYR A CA 1
ATOM 3608 C C . TYR A 1 442 ? 15.82 22.328 12.203 1 77.62 442 TYR A C 1
ATOM 3610 O O . TYR A 1 442 ? 16.094 22.969 11.188 1 77.62 442 TYR A O 1
ATOM 3618 N N . ASP A 1 443 ? 16.547 21.438 12.656 1 66.62 443 ASP A N 1
ATOM 3619 C CA . ASP A 1 443 ? 17.578 20.828 11.82 1 66.62 443 ASP A CA 1
ATOM 3620 C C . ASP A 1 443 ? 17.281 19.344 11.586 1 66.62 443 ASP A C 1
ATOM 3622 O O . ASP A 1 443 ? 18.125 18.609 11.086 1 66.62 443 ASP A O 1
ATOM 3626 N N . GLY A 1 444 ? 16.047 19.078 11.391 1 59.59 444 GLY A N 1
ATOM 3627 C CA . GLY A 1 444 ? 15.773 17.656 11.281 1 59.59 444 GLY A CA 1
ATOM 3628 C C . GLY A 1 444 ? 16.734 16.938 10.352 1 59.59 444 GLY A C 1
ATOM 3629 O O . GLY A 1 444 ? 17.516 17.562 9.656 1 59.59 444 GLY A O 1
ATOM 3630 N N . SER A 1 445 ? 17.062 15.625 10.484 1 65.12 445 SER A N 1
ATOM 3631 C CA . SER A 1 445 ? 18 14.727 9.812 1 65.12 445 SER A CA 1
ATOM 3632 C C . SER A 1 445 ? 17.531 14.391 8.406 1 65.12 445 SER A C 1
ATOM 3634 O O . SER A 1 445 ? 18.094 13.508 7.754 1 65.12 445 SER A O 1
ATOM 3636 N N . HIS A 1 446 ? 16.578 15.281 7.836 1 77.38 446 HIS A N 1
ATOM 3637 C CA . HIS A 1 446 ? 16.047 14.891 6.535 1 77.38 446 HIS A CA 1
ATOM 3638 C C . HIS A 1 446 ? 16.828 15.562 5.402 1 77.38 446 HIS A C 1
ATOM 3640 O O . HIS A 1 446 ? 17.375 16.656 5.582 1 77.38 446 HIS A O 1
ATOM 3646 N N . LEU A 1 447 ? 16.875 14.867 4.355 1 81 447 LEU A N 1
ATOM 3647 C CA . LEU A 1 447 ? 17.531 15.367 3.158 1 81 447 LEU A CA 1
ATOM 3648 C C . LEU A 1 447 ? 16.531 16.031 2.221 1 81 447 LEU A C 1
ATOM 3650 O O . LEU A 1 447 ? 15.391 15.562 2.09 1 81 447 LEU A O 1
ATOM 3654 N N . GLY A 1 448 ? 16.953 17.172 1.638 1 77.94 448 GLY A N 1
ATOM 3655 C CA . GLY A 1 448 ? 16.125 17.844 0.663 1 77.94 448 GLY A CA 1
ATOM 3656 C C . GLY A 1 448 ? 15.922 17.047 -0.611 1 77.94 448 GLY A C 1
ATOM 3657 O O . GLY A 1 448 ? 16.609 16.031 -0.829 1 77.94 448 GLY A O 1
ATOM 3658 N N . ASP A 1 449 ? 14.977 17.453 -1.344 1 79.12 449 ASP A N 1
ATOM 3659 C CA . ASP A 1 449 ? 14.609 16.75 -2.57 1 79.12 449 ASP A CA 1
ATOM 3660 C C . ASP A 1 449 ? 15.805 16.625 -3.514 1 79.12 449 ASP A C 1
ATOM 3662 O O . ASP A 1 449 ? 16.125 15.539 -3.988 1 79.12 449 ASP A O 1
ATOM 3666 N N . ALA A 1 450 ? 16.469 17.734 -3.738 1 78.31 450 ALA A N 1
ATOM 3667 C CA . ALA A 1 450 ? 17.609 17.75 -4.656 1 78.31 450 ALA A CA 1
ATOM 3668 C C . ALA A 1 450 ? 18.703 16.797 -4.18 1 78.31 450 ALA A C 1
ATOM 3670 O O . ALA A 1 450 ? 19.266 16.047 -4.973 1 78.31 450 ALA A O 1
ATOM 3671 N N . ALA A 1 451 ? 18.984 16.891 -2.926 1 82.06 451 ALA A N 1
ATOM 3672 C CA . ALA A 1 451 ? 20.016 16.031 -2.357 1 82.06 451 ALA A CA 1
ATOM 3673 C C . ALA A 1 451 ? 19.641 14.562 -2.479 1 82.06 451 ALA A C 1
ATOM 3675 O O . ALA A 1 451 ? 20.484 13.727 -2.789 1 82.06 451 ALA A O 1
ATOM 3676 N N . GLN A 1 452 ? 18.469 14.266 -2.234 1 82.38 452 GLN A N 1
ATOM 3677 C CA . GLN A 1 452 ? 18 12.883 -2.318 1 82.38 452 GLN A CA 1
ATOM 3678 C C . GLN A 1 452 ? 18.109 12.352 -3.744 1 82.38 452 GLN A C 1
ATOM 3680 O O . GLN A 1 452 ? 18.547 11.219 -3.957 1 82.38 452 GLN A O 1
ATOM 3685 N N . ARG A 1 453 ? 17.719 13.117 -4.617 1 81.25 453 ARG A N 1
ATOM 3686 C CA . ARG A 1 453 ? 17.75 12.688 -6.012 1 81.25 453 ARG A CA 1
ATOM 3687 C C . ARG A 1 453 ? 19.188 12.516 -6.496 1 81.25 453 ARG A C 1
ATOM 3689 O O . ARG A 1 453 ? 19.469 11.641 -7.316 1 81.25 453 ARG A O 1
ATOM 3696 N N . ASP A 1 454 ? 19.984 13.406 -5.996 1 83.25 454 ASP A N 1
ATOM 3697 C CA . ASP A 1 454 ? 21.391 13.266 -6.328 1 83.25 454 ASP A CA 1
ATOM 3698 C C . ASP A 1 454 ? 21.953 11.945 -5.801 1 83.25 454 ASP A C 1
ATOM 3700 O O . ASP A 1 454 ? 22.719 11.266 -6.492 1 83.25 454 ASP A O 1
ATOM 3704 N N . LEU A 1 455 ? 21.531 11.633 -4.637 1 86.44 455 LEU A N 1
ATOM 3705 C CA . LEU A 1 455 ? 22.031 10.414 -4 1 86.44 455 LEU A CA 1
ATOM 3706 C C . LEU A 1 455 ? 21.422 9.172 -4.664 1 86.44 455 LEU A C 1
ATOM 3708 O O . LEU A 1 455 ? 21.969 8.078 -4.547 1 86.44 455 LEU A O 1
ATOM 3712 N N . ALA A 1 456 ? 20.281 9.359 -5.277 1 83.06 456 ALA A N 1
ATOM 3713 C CA . ALA A 1 456 ? 19.594 8.227 -5.91 1 83.06 456 ALA A CA 1
ATOM 3714 C C . ALA A 1 456 ? 20.297 7.82 -7.203 1 83.06 456 ALA A C 1
ATOM 3716 O O . ALA A 1 456 ? 20.078 6.715 -7.707 1 83.06 456 ALA A O 1
ATOM 3717 N N . MET A 1 457 ? 21.062 8.766 -7.758 1 74.56 457 MET A N 1
ATOM 3718 C CA . MET A 1 457 ? 21.859 8.43 -8.938 1 74.56 457 MET A CA 1
ATOM 3719 C C . MET A 1 457 ? 23.109 7.648 -8.547 1 74.56 457 MET A C 1
ATOM 3721 O O . MET A 1 457 ? 23.906 8.109 -7.734 1 74.56 457 MET A O 1
ATOM 3725 N N . ARG A 1 458 ? 23.094 6.348 -8.844 1 64.5 458 ARG A N 1
ATOM 3726 C CA . ARG A 1 458 ? 24.266 5.539 -8.508 1 64.5 458 ARG A CA 1
ATOM 3727 C C . ARG A 1 458 ? 25.5 5.992 -9.297 1 64.5 458 ARG A C 1
ATOM 3729 O O . ARG A 1 458 ? 25.453 6.086 -10.523 1 64.5 458 ARG A O 1
ATOM 3736 N N . ARG A 1 459 ? 26.344 6.758 -8.773 1 49 459 ARG A N 1
ATOM 3737 C CA . ARG A 1 459 ? 27.578 7.141 -9.445 1 49 459 ARG A CA 1
ATOM 3738 C C . ARG A 1 459 ? 28.516 5.945 -9.578 1 49 459 ARG A C 1
ATOM 3740 O O . ARG A 1 459 ? 28.688 5.172 -8.633 1 49 459 ARG A O 1
ATOM 3747 N N . SER A 1 460 ? 28.609 5.328 -10.766 1 42.5 460 SER A N 1
ATOM 3748 C CA . SER A 1 460 ? 29.578 4.293 -11.102 1 42.5 460 SER A CA 1
ATOM 3749 C C . SER A 1 460 ? 30.969 4.652 -10.586 1 42.5 460 SER A C 1
ATOM 3751 O O . SER A 1 460 ? 31.328 5.832 -10.531 1 42.5 460 SER A O 1
ATOM 3753 N N . MET B 1 1 ? -37.031 44.719 -9.023 1 26.72 1 MET B N 1
ATOM 3754 C CA . MET B 1 1 ? -35.781 45.031 -8.32 1 26.72 1 MET B CA 1
ATOM 3755 C C . MET B 1 1 ? -34.594 44.406 -9.016 1 26.72 1 MET B C 1
ATOM 3757 O O . MET B 1 1 ? -34.625 43.219 -9.352 1 26.72 1 MET B O 1
ATOM 3761 N N . ASP B 1 2 ? -33.875 45.156 -9.797 1 30.11 2 ASP B N 1
ATOM 3762 C CA . ASP B 1 2 ? -32.812 44.875 -10.75 1 30.11 2 ASP B CA 1
ATOM 3763 C C . ASP B 1 2 ? -31.781 43.938 -10.141 1 30.11 2 ASP B C 1
ATOM 3765 O O . ASP B 1 2 ? -31.188 44.219 -9.102 1 30.11 2 ASP B O 1
ATOM 3769 N N . SER B 1 3 ? -31.984 42.719 -10.344 1 39.81 3 SER B N 1
ATOM 3770 C CA . SER B 1 3 ? -31.203 41.562 -9.898 1 39.81 3 SER B CA 1
ATOM 3771 C C . SER B 1 3 ? -29.703 41.844 -10.023 1 39.81 3 SER B C 1
ATOM 3773 O O . SER B 1 3 ? -28.891 40.969 -9.648 1 39.81 3 SER B O 1
ATOM 3775 N N . SER B 1 4 ? -29.344 42.688 -10.891 1 41.72 4 SER B N 1
ATOM 3776 C CA . SER B 1 4 ? -27.969 43.062 -11.148 1 41.72 4 SER B CA 1
ATOM 3777 C C . SER B 1 4 ? -27.375 43.844 -9.969 1 41.72 4 SER B C 1
ATOM 3779 O O . SER B 1 4 ? -26.156 43.875 -9.797 1 41.72 4 SER B O 1
ATOM 3781 N N . ALA B 1 5 ? -28.141 44.688 -9.352 1 45.41 5 ALA B N 1
ATOM 3782 C CA . ALA B 1 5 ? -27.75 45.5 -8.195 1 45.41 5 ALA B CA 1
ATOM 3783 C C . ALA B 1 5 ? -27.266 44.625 -7.047 1 45.41 5 ALA B C 1
ATOM 3785 O O . ALA B 1 5 ? -26.422 45.031 -6.242 1 45.41 5 ALA B O 1
ATOM 3786 N N . PHE B 1 6 ? -27.859 43.531 -6.996 1 43.91 6 PHE B N 1
ATOM 3787 C CA . PHE B 1 6 ? -27.594 42.594 -5.914 1 43.91 6 PHE B CA 1
ATOM 3788 C C . PHE B 1 6 ? -26.188 42.031 -6.004 1 43.91 6 PHE B C 1
ATOM 3790 O O . PHE B 1 6 ? -25.625 41.594 -5.008 1 43.91 6 PHE B O 1
ATOM 3797 N N . MET B 1 7 ? -25.641 41.938 -7.215 1 52.56 7 MET B N 1
ATOM 3798 C CA . MET B 1 7 ? -24.375 41.219 -7.305 1 52.56 7 MET B CA 1
ATOM 3799 C C . MET B 1 7 ? -23.203 42.156 -7.203 1 52.56 7 MET B C 1
ATOM 3801 O O . MET B 1 7 ? -22.047 41.75 -7.273 1 52.56 7 MET B O 1
ATOM 3805 N N . SER B 1 8 ? -23.484 43.438 -7.094 1 57.47 8 SER B N 1
ATOM 3806 C CA . SER B 1 8 ? -22.469 44.5 -6.969 1 57.47 8 SER B CA 1
ATOM 3807 C C . SER B 1 8 ? -21.672 44.312 -5.68 1 57.47 8 SER B C 1
ATOM 3809 O O . SER B 1 8 ? -20.453 44.469 -5.684 1 57.47 8 SER B O 1
ATOM 3811 N N . PRO B 1 9 ? -22.297 44.062 -4.742 1 58.69 9 PRO B N 1
ATOM 3812 C CA . PRO B 1 9 ? -21.5 43.875 -3.523 1 58.69 9 PRO B CA 1
ATOM 3813 C C . PRO B 1 9 ? -20.562 42.688 -3.602 1 58.69 9 PRO B C 1
ATOM 3815 O O . PRO B 1 9 ? -19.453 42.719 -3.055 1 58.69 9 PRO B O 1
ATOM 3818 N N . MET B 1 10 ? -20.938 41.781 -4.383 1 64.44 10 MET B N 1
ATOM 3819 C CA . MET B 1 10 ? -20.078 40.594 -4.5 1 64.44 10 MET B CA 1
ATOM 3820 C C . MET B 1 10 ? -18.828 40.906 -5.301 1 64.44 10 MET B C 1
ATOM 3822 O O . MET B 1 10 ? -17.734 40.469 -4.965 1 64.44 10 MET B O 1
ATOM 3826 N N . LEU B 1 11 ? -19.062 41.656 -6.246 1 70.31 11 LEU B N 1
ATOM 3827 C CA . LEU B 1 11 ? -17.938 42.094 -7.074 1 70.31 11 LEU B CA 1
ATOM 3828 C C . LEU B 1 11 ? -17.031 43.062 -6.32 1 70.31 11 LEU B C 1
ATOM 3830 O O . LEU B 1 11 ? -15.812 43.031 -6.457 1 70.31 11 LEU B O 1
ATOM 3834 N N . GLY B 1 12 ? -17.703 43.906 -5.535 1 65.69 12 GLY B N 1
ATOM 3835 C CA . GLY B 1 12 ? -16.953 44.844 -4.742 1 65.69 12 GLY B CA 1
ATOM 3836 C C . GLY B 1 12 ? -16.078 44.219 -3.688 1 65.69 12 GLY B C 1
ATOM 3837 O O . GLY B 1 12 ? -14.969 44.656 -3.428 1 65.69 12 GLY B O 1
ATOM 3838 N N . THR B 1 13 ? -16.469 43.125 -3.268 1 68.62 13 THR B N 1
ATOM 3839 C CA . THR B 1 13 ? -15.727 42.406 -2.229 1 68.62 13 THR B CA 1
ATOM 3840 C C . THR B 1 13 ? -14.586 41.594 -2.834 1 68.62 13 THR B C 1
ATOM 3842 O O . THR B 1 13 ? -13.523 41.469 -2.232 1 68.62 13 THR B O 1
ATOM 3845 N N . ASN B 1 14 ? -14.75 41.188 -4.004 1 69.5 14 ASN B N 1
ATOM 3846 C CA . ASN B 1 14 ? -13.781 40.25 -4.578 1 69.5 14 ASN B CA 1
ATOM 3847 C C . ASN B 1 14 ? -12.828 40.969 -5.535 1 69.5 14 ASN B C 1
ATOM 3849 O O . ASN B 1 14 ? -11.703 40.5 -5.754 1 69.5 14 ASN B O 1
ATOM 3853 N N . ILE B 1 15 ? -13.398 42.094 -6.055 1 74.81 15 ILE B N 1
ATOM 3854 C CA . ILE B 1 15 ? -12.562 42.906 -6.91 1 74.81 15 ILE B CA 1
ATOM 3855 C C . ILE B 1 15 ? -12.805 44.406 -6.586 1 74.81 15 ILE B C 1
ATOM 3857 O O . ILE B 1 15 ? -13.391 45.125 -7.391 1 74.81 15 ILE B O 1
ATOM 3861 N N . PRO B 1 16 ? -12.227 44.781 -5.566 1 70.44 16 PRO B N 1
ATOM 3862 C CA . PRO B 1 16 ? -12.562 46.094 -5.012 1 70.44 16 PRO B CA 1
ATOM 3863 C C . PRO B 1 16 ? -12.266 47.219 -5.977 1 70.44 16 PRO B C 1
ATOM 3865 O O . PRO B 1 16 ? -13.055 48.156 -6.094 1 70.44 16 PRO B O 1
ATOM 3868 N N . PRO B 1 17 ? -11.289 47.062 -6.711 1 71.88 17 PRO B N 1
ATOM 3869 C CA . PRO B 1 17 ? -10.992 48.25 -7.547 1 71.88 17 PRO B CA 1
ATOM 3870 C C . PRO B 1 17 ? -12.078 48.5 -8.586 1 71.88 17 PRO B C 1
ATOM 3872 O O . PRO B 1 17 ? -12.195 49.625 -9.086 1 71.88 17 PRO B O 1
ATOM 3875 N N . LEU B 1 18 ? -12.891 47.594 -8.727 1 75.44 18 LEU B N 1
ATOM 3876 C CA . LEU B 1 18 ? -13.922 47.75 -9.742 1 75.44 18 LEU B CA 1
ATOM 3877 C C . LEU B 1 18 ? -15.078 48.594 -9.219 1 75.44 18 LEU B C 1
ATOM 3879 O O . LEU B 1 18 ? -15.781 49.25 -9.984 1 75.44 18 LEU B O 1
ATOM 3883 N N . GLN B 1 19 ? -15.125 48.656 -7.859 1 68.31 19 GLN B N 1
ATOM 3884 C CA . GLN B 1 19 ? -16.234 49.438 -7.277 1 68.31 19 GLN B CA 1
ATOM 3885 C C . GLN B 1 19 ? -15.727 50.688 -6.605 1 68.31 19 GLN B C 1
ATOM 3887 O O . GLN B 1 19 ? -16.516 51.531 -6.195 1 68.31 19 GLN B O 1
ATOM 3892 N N . ASP B 1 20 ? -14.461 50.781 -6.559 1 70.25 20 ASP B N 1
ATOM 3893 C CA . ASP B 1 20 ? -13.891 51.969 -5.945 1 70.25 20 ASP B CA 1
ATOM 3894 C C . ASP B 1 20 ? -14 53.188 -6.879 1 70.25 20 ASP B C 1
ATOM 3896 O O . ASP B 1 20 ? -13.492 53.156 -8.008 1 70.25 20 ASP B O 1
ATOM 3900 N N . SER B 1 21 ? -14.57 54.125 -6.457 1 68.12 21 SER B N 1
ATOM 3901 C CA . SER B 1 21 ? -14.797 55.344 -7.238 1 68.12 21 SER B CA 1
ATOM 3902 C C . SER B 1 21 ? -13.492 56.062 -7.508 1 68.12 21 SER B C 1
ATOM 3904 O O . SER B 1 21 ? -13.398 56.844 -8.461 1 68.12 21 SER B O 1
ATOM 3906 N N . ARG B 1 22 ? -12.508 55.812 -6.883 1 66.25 22 ARG B N 1
ATOM 3907 C CA . ARG B 1 22 ? -11.242 56.531 -7.035 1 66.25 22 ARG B CA 1
ATOM 3908 C C . ARG B 1 22 ? -10.367 55.844 -8.094 1 66.25 22 ARG B C 1
ATOM 3910 O O . ARG B 1 22 ? -9.344 56.406 -8.5 1 66.25 22 ARG B O 1
ATOM 3917 N N . SER B 1 23 ? -10.766 54.719 -8.516 1 74.75 23 SER B N 1
ATOM 3918 C CA . SER B 1 23 ? -9.961 54 -9.5 1 74.75 23 SER B CA 1
ATOM 3919 C C . SER B 1 23 ? -10.094 54.625 -10.883 1 74.75 23 SER B C 1
ATOM 3921 O O . SER B 1 23 ? -11.203 54.938 -11.32 1 74.75 23 SER B O 1
ATOM 3923 N N . PRO B 1 24 ? -9.047 54.875 -11.438 1 77.5 24 PRO B N 1
ATOM 3924 C CA . PRO B 1 24 ? -9.086 55.5 -12.773 1 77.5 24 PRO B CA 1
ATOM 3925 C C . PRO B 1 24 ? -9.906 54.656 -13.766 1 77.5 24 PRO B C 1
ATOM 3927 O O . PRO B 1 24 ? -9.898 53.438 -13.703 1 77.5 24 PRO B O 1
ATOM 3930 N N . LEU B 1 25 ? -10.602 55.344 -14.539 1 77.06 25 LEU B N 1
ATOM 3931 C CA . LEU B 1 25 ? -11.484 54.75 -15.531 1 77.06 25 LEU B CA 1
ATOM 3932 C C . LEU B 1 25 ? -10.719 53.781 -16.438 1 77.06 25 LEU B C 1
ATOM 3934 O O . LEU B 1 25 ? -11.234 52.719 -16.797 1 77.06 25 LEU B O 1
ATOM 3938 N N . GLU B 1 26 ? -9.547 54.125 -16.75 1 78.06 26 GLU B N 1
ATOM 3939 C CA . GLU B 1 26 ? -8.734 53.281 -17.625 1 78.06 26 GLU B CA 1
ATOM 3940 C C . GLU B 1 26 ? -8.375 51.969 -16.953 1 78.06 26 GLU B C 1
ATOM 3942 O O . GLU B 1 26 ? -8.352 50.938 -17.609 1 78.06 26 GLU B O 1
ATOM 3947 N N . GLN B 1 27 ? -8.281 52.031 -15.727 1 81.25 27 GLN B N 1
ATOM 3948 C CA . GLN B 1 27 ? -7.953 50.812 -14.984 1 81.25 27 GLN B CA 1
ATOM 3949 C C . GLN B 1 27 ? -9.164 49.906 -14.875 1 81.25 27 GLN B C 1
ATOM 3951 O O . GLN B 1 27 ? -9.039 48.688 -15.016 1 81.25 27 GLN B O 1
ATOM 3956 N N . LYS B 1 28 ? -10.234 50.469 -14.641 1 80.38 28 LYS B N 1
ATOM 3957 C CA . LYS B 1 28 ? -11.461 49.688 -14.578 1 80.38 28 LYS B CA 1
ATOM 3958 C C . LYS B 1 28 ? -11.75 49.031 -15.914 1 80.38 28 LYS B C 1
ATOM 3960 O O . LYS B 1 28 ? -12.133 47.844 -15.953 1 80.38 28 LYS B O 1
ATOM 3965 N N . ARG B 1 29 ? -11.484 49.75 -16.922 1 81.06 29 ARG B N 1
ATOM 3966 C CA . ARG B 1 29 ? -11.688 49.219 -18.25 1 81.06 29 ARG B CA 1
ATOM 3967 C C . ARG B 1 29 ? -10.734 48.062 -18.516 1 81.06 29 ARG B C 1
ATOM 3969 O O . ARG B 1 29 ? -11.141 47.031 -19.062 1 81.06 29 ARG B O 1
ATOM 3976 N N . TRP B 1 30 ? -9.547 48.312 -18.094 1 82.12 30 TRP B N 1
ATOM 3977 C CA . TRP B 1 30 ? -8.539 47.25 -18.25 1 82.12 30 TRP B CA 1
ATOM 3978 C C . TRP B 1 30 ? -8.93 46 -17.484 1 82.12 30 TRP B C 1
ATOM 3980 O O . TRP B 1 30 ? -8.82 44.875 -18 1 82.12 30 TRP B O 1
ATOM 3990 N N . MET B 1 31 ? -9.406 46.125 -16.312 1 83.56 31 MET B N 1
ATOM 3991 C CA . MET B 1 31 ? -9.773 44.969 -15.477 1 83.56 31 MET B CA 1
ATOM 3992 C C . MET B 1 31 ? -10.969 44.25 -16.062 1 83.56 31 MET B C 1
ATOM 3994 O O . MET B 1 31 ? -10.961 43 -16.141 1 83.56 31 MET B O 1
ATOM 3998 N N . LEU B 1 32 ? -11.883 44.969 -16.391 1 84 32 LEU B N 1
ATOM 3999 C CA . LEU B 1 32 ? -13.109 44.375 -16.922 1 84 32 LEU B CA 1
ATOM 4000 C C . LEU B 1 32 ? -12.844 43.688 -18.266 1 84 32 LEU B C 1
ATOM 4002 O O . LEU B 1 32 ? -13.352 42.594 -18.516 1 84 32 LEU B O 1
ATOM 4006 N N . ASP B 1 33 ? -12.016 44.281 -19.109 1 81.38 33 ASP B N 1
ATOM 4007 C CA . ASP B 1 33 ? -11.648 43.656 -20.375 1 81.38 33 ASP B CA 1
ATOM 4008 C C . ASP B 1 33 ? -10.867 42.344 -20.156 1 81.38 33 ASP B C 1
ATOM 4010 O O . ASP B 1 33 ? -11.109 41.344 -20.828 1 81.38 33 ASP B O 1
ATOM 4014 N N . THR B 1 34 ? -10.016 42.469 -19.188 1 82.88 34 THR B N 1
ATOM 4015 C CA . THR B 1 34 ? -9.234 41.281 -18.875 1 82.88 34 THR B CA 1
ATOM 4016 C C . THR B 1 34 ? -10.141 40.156 -18.375 1 82.88 34 THR B C 1
ATOM 4018 O O . THR B 1 34 ? -10.023 39 -18.828 1 82.88 34 THR B O 1
ATOM 4021 N N . LEU B 1 35 ? -11.031 40.406 -17.578 1 85.69 35 LEU B N 1
ATOM 4022 C CA . LEU B 1 35 ? -11.891 39.406 -16.969 1 85.69 35 LEU B CA 1
ATOM 4023 C C . LEU B 1 35 ? -12.875 38.844 -18 1 85.69 35 LEU B C 1
ATOM 4025 O O . LEU B 1 35 ? -13.094 37.625 -18.062 1 85.69 35 LEU B O 1
ATOM 4029 N N . LEU B 1 36 ? -13.414 39.688 -18.75 1 82.75 36 LEU B N 1
ATOM 4030 C CA . LEU B 1 36 ? -14.453 39.25 -19.688 1 82.75 36 LEU B CA 1
ATOM 4031 C C . LEU B 1 36 ? -13.836 38.562 -20.906 1 82.75 36 LEU B C 1
ATOM 4033 O O . LEU B 1 36 ? -14.336 37.531 -21.344 1 82.75 36 LEU B O 1
ATOM 4037 N N . CYS B 1 37 ? -12.688 39.031 -21.375 1 80.12 37 CYS B N 1
ATOM 4038 C CA . CYS B 1 37 ? -12.109 38.531 -22.609 1 80.12 37 CYS B CA 1
ATOM 4039 C C . CYS B 1 37 ? -11.195 37.344 -22.328 1 80.12 37 CYS B C 1
ATOM 4041 O O . CYS B 1 37 ? -11.117 36.406 -23.125 1 80.12 37 CYS B O 1
ATOM 4043 N N . ASP B 1 38 ? -10.656 37.406 -21.156 1 80.62 38 ASP B N 1
ATOM 4044 C CA . ASP B 1 38 ? -9.633 36.375 -20.938 1 80.62 38 ASP B CA 1
ATOM 4045 C C . ASP B 1 38 ? -10.109 35.312 -19.969 1 80.62 38 ASP B C 1
ATOM 4047 O O . ASP B 1 38 ? -9.555 34.219 -19.922 1 80.62 38 ASP B O 1
ATOM 4051 N N . VAL B 1 39 ? -11.125 35.594 -19.234 1 82 39 VAL B N 1
ATOM 4052 C CA . VAL B 1 39 ? -11.555 34.625 -18.25 1 82 39 VAL B CA 1
ATOM 4053 C C . VAL B 1 39 ? -12.969 34.125 -18.578 1 82 39 VAL B C 1
ATOM 4055 O O . VAL B 1 39 ? -13.172 32.938 -18.875 1 82 39 VAL B O 1
ATOM 4058 N N . VAL B 1 40 ? -13.859 35.062 -18.625 1 82.12 40 VAL B N 1
ATOM 4059 C CA . VAL B 1 40 ? -15.273 34.719 -18.812 1 82.12 40 VAL B CA 1
ATOM 4060 C C . VAL B 1 40 ? -15.484 34.125 -20.203 1 82.12 40 VAL B C 1
ATOM 4062 O O . VAL B 1 40 ? -16.344 33.25 -20.375 1 82.12 40 VAL B O 1
ATOM 4065 N N . SER B 1 41 ? -14.68 34.5 -21.125 1 78.62 41 SER B N 1
ATOM 4066 C CA . SER B 1 41 ? -14.82 34.031 -22.5 1 78.62 41 SER B CA 1
ATOM 4067 C C . SER B 1 41 ? -14.547 32.531 -22.594 1 78.62 41 SER B C 1
ATOM 4069 O O . SER B 1 41 ? -14.977 31.875 -23.547 1 78.62 41 SER B O 1
ATOM 4071 N N . TRP B 1 42 ? -13.938 32.062 -21.562 1 77.38 42 TRP B N 1
ATOM 4072 C CA . TRP B 1 42 ? -13.594 30.641 -21.609 1 77.38 42 TRP B CA 1
ATOM 4073 C C . TRP B 1 42 ? -14.555 29.812 -20.766 1 77.38 42 TRP B C 1
ATOM 4075 O O . TRP B 1 42 ? -14.391 28.594 -20.641 1 77.38 42 TRP B O 1
ATOM 4085 N N . ARG B 1 43 ? -15.477 30.422 -20.266 1 79.12 43 ARG B N 1
ATOM 4086 C CA . ARG B 1 43 ? -16.484 29.703 -19.5 1 79.12 43 ARG B CA 1
ATOM 4087 C C . ARG B 1 43 ? -17.344 28.828 -20.391 1 79.12 43 ARG B C 1
ATOM 4089 O O . ARG B 1 43 ? -17.75 29.25 -21.484 1 79.12 43 ARG B O 1
ATOM 4096 N N . PHE B 1 44 ? -17.672 27.719 -19.812 1 66.5 44 PHE B N 1
ATOM 4097 C CA . PHE B 1 44 ? -18.484 26.781 -20.594 1 66.5 44 PHE B CA 1
ATOM 4098 C C . PHE B 1 44 ? -19.938 27.219 -20.609 1 66.5 44 PHE B C 1
ATOM 4100 O O . PHE B 1 44 ? -20.484 27.625 -19.578 1 66.5 44 PHE B O 1
ATOM 4107 N N . THR B 1 45 ? -20.547 27.312 -21.641 1 59.06 45 THR B N 1
ATOM 4108 C CA . THR B 1 45 ? -21.906 27.812 -21.75 1 59.06 45 THR B CA 1
ATOM 4109 C C . THR B 1 45 ? -22.906 26.656 -21.797 1 59.06 45 THR B C 1
ATOM 4111 O O . THR B 1 45 ? -24.094 26.844 -21.516 1 59.06 45 THR B O 1
ATOM 4114 N N . VAL B 1 46 ? -22.391 25.469 -22.172 1 51.91 46 VAL B N 1
ATOM 4115 C CA . VAL B 1 46 ? -23.266 24.312 -22.234 1 51.91 46 VAL B CA 1
ATOM 4116 C C . VAL B 1 46 ? -22.812 23.266 -21.203 1 51.91 46 VAL B C 1
ATOM 4118 O O . VAL B 1 46 ? -21.625 23.078 -20.984 1 51.91 46 VAL B O 1
ATOM 4121 N N . GLY B 1 47 ? -23.766 22.75 -20.312 1 51.84 47 GLY B N 1
ATOM 4122 C CA . GLY B 1 47 ? -23.453 21.797 -19.266 1 51.84 47 GLY B CA 1
ATOM 4123 C C . GLY B 1 47 ? -23.203 22.453 -17.922 1 51.84 47 GLY B C 1
ATOM 4124 O O . GLY B 1 47 ? -23.875 23.422 -17.562 1 51.84 47 GLY B O 1
ATOM 4125 N N . PRO B 1 48 ? -22.141 21.938 -17.219 1 60.75 48 PRO B N 1
ATOM 4126 C CA . PRO B 1 48 ? -21.875 22.688 -15.984 1 60.75 48 PRO B CA 1
ATOM 4127 C C . PRO B 1 48 ? -21.125 24 -16.234 1 60.75 48 PRO B C 1
ATOM 4129 O O . PRO B 1 48 ? -20.047 23.984 -16.812 1 60.75 48 PRO B O 1
ATOM 4132 N N . ARG B 1 49 ? -21.688 25.062 -16.688 1 66.5 49 ARG B N 1
ATOM 4133 C CA . ARG B 1 49 ? -21.266 26.438 -16.938 1 66.5 49 ARG B CA 1
ATOM 4134 C C . ARG B 1 49 ? -20.109 26.828 -16.031 1 66.5 49 ARG B C 1
ATOM 4136 O O . ARG B 1 49 ? -20.188 27.828 -15.312 1 66.5 49 ARG B O 1
ATOM 4143 N N . LEU B 1 50 ? -19.094 25.969 -16.125 1 73.75 50 LEU B N 1
ATOM 4144 C CA . LEU B 1 50 ? -17.922 26.188 -15.281 1 73.75 50 LEU B CA 1
ATOM 4145 C C . LEU B 1 50 ? -16.828 26.938 -16.031 1 73.75 50 LEU B C 1
ATOM 4147 O O . LEU B 1 50 ? -16.891 27.078 -17.25 1 73.75 50 LEU B O 1
ATOM 4151 N N . PHE B 1 51 ? -15.906 27.344 -15.273 1 79.25 51 PHE B N 1
ATOM 4152 C CA . PHE B 1 51 ? -14.695 27.922 -15.828 1 79.25 51 PHE B CA 1
ATOM 4153 C C . PHE B 1 51 ? -13.586 26.875 -15.922 1 79.25 51 PHE B C 1
ATOM 4155 O O . PHE B 1 51 ? -13.555 25.938 -15.125 1 79.25 51 PHE B O 1
ATOM 4162 N N . PRO B 1 52 ? -12.773 27.062 -16.891 1 75.69 52 PRO B N 1
ATOM 4163 C CA . PRO B 1 52 ? -11.57 26.234 -16.922 1 75.69 52 PRO B CA 1
ATOM 4164 C C . PRO B 1 52 ? -10.734 26.359 -15.656 1 75.69 52 PRO B C 1
ATOM 4166 O O . PRO B 1 52 ? -10.859 27.344 -14.914 1 75.69 52 PRO B O 1
ATOM 4169 N N . ASP B 1 53 ? -9.883 25.484 -15.453 1 74.31 53 ASP B N 1
ATOM 4170 C CA . ASP B 1 53 ? -9.039 25.469 -14.266 1 74.31 53 ASP B CA 1
ATOM 4171 C C . ASP B 1 53 ? -8.039 26.625 -14.281 1 74.31 53 ASP B C 1
ATOM 4173 O O . ASP B 1 53 ? -7.719 27.156 -15.344 1 74.31 53 ASP B O 1
ATOM 4177 N N . ARG B 1 54 ? -7.527 26.766 -13.109 1 76.19 54 ARG B N 1
ATOM 4178 C CA . ARG B 1 54 ? -6.598 27.875 -12.875 1 76.19 54 ARG B CA 1
ATOM 4179 C C . ARG B 1 54 ? -5.348 27.719 -13.734 1 76.19 54 ARG B C 1
ATOM 4181 O O . ARG B 1 54 ? -4.828 28.719 -14.258 1 76.19 54 ARG B O 1
ATOM 4188 N N . GLU B 1 55 ? -4.926 26.578 -13.836 1 73.31 55 GLU B N 1
ATOM 4189 C CA . GLU B 1 55 ? -3.717 26.328 -14.625 1 73.31 55 GLU B CA 1
ATOM 4190 C C . GLU B 1 55 ? -3.922 26.703 -16.094 1 73.31 55 GLU B C 1
ATOM 4192 O O . GLU B 1 55 ? -2.982 27.141 -16.75 1 73.31 55 GLU B O 1
ATOM 4197 N N . PHE B 1 56 ? -4.984 26.516 -16.406 1 77.88 56 PHE B N 1
ATOM 4198 C CA . PHE B 1 56 ? -5.324 26.906 -17.766 1 77.88 56 PHE B CA 1
ATOM 4199 C C . PHE B 1 56 ? -5.086 28.391 -17.984 1 77.88 56 PHE B C 1
ATOM 4201 O O . PHE B 1 56 ? -4.418 28.797 -18.938 1 77.88 56 PHE B O 1
ATOM 4208 N N . TYR B 1 57 ? -5.562 29.109 -17.094 1 78.56 57 TYR B N 1
ATOM 4209 C CA . TYR B 1 57 ? -5.453 30.562 -17.234 1 78.56 57 TYR B CA 1
ATOM 4210 C C . TYR B 1 57 ? -4.012 31.016 -17.031 1 78.56 57 TYR B C 1
ATOM 4212 O O . TYR B 1 57 ? -3.555 31.953 -17.703 1 78.56 57 TYR B O 1
ATOM 4220 N N . PHE B 1 58 ? -3.453 30.312 -16.219 1 76.19 58 PHE B N 1
ATOM 4221 C CA . PHE B 1 58 ? -2.053 30.656 -15.984 1 76.19 58 PHE B CA 1
ATOM 4222 C C . PHE B 1 58 ? -1.239 30.469 -17.266 1 76.19 58 PHE B C 1
ATOM 4224 O O . PHE B 1 58 ? -0.455 31.344 -17.641 1 76.19 58 PHE B O 1
ATOM 4231 N N . THR B 1 59 ? -1.495 29.422 -17.875 1 74.88 59 THR B N 1
ATOM 4232 C CA . THR B 1 59 ? -0.793 29.141 -19.125 1 74.88 59 THR B CA 1
ATOM 4233 C C . THR B 1 59 ? -1.235 30.109 -20.219 1 74.88 59 THR B C 1
ATOM 4235 O O . THR B 1 59 ? -0.404 30.641 -20.953 1 74.88 59 THR B O 1
ATOM 4238 N N . LEU B 1 60 ? -2.43 30.328 -20.188 1 75.94 60 LEU B N 1
ATOM 4239 C CA . LEU B 1 60 ? -3.027 31.188 -21.203 1 75.94 60 LEU B CA 1
ATOM 4240 C C . LEU B 1 60 ? -2.471 32.594 -21.125 1 75.94 60 LEU B C 1
ATOM 4242 O O . LEU B 1 60 ? -2.131 33.188 -22.141 1 75.94 60 LEU B O 1
ATOM 4246 N N . LEU B 1 61 ? -2.281 33 -19.938 1 74.12 61 LEU B N 1
ATOM 4247 C CA . LEU B 1 61 ? -1.941 34.406 -19.75 1 74.12 61 LEU B CA 1
ATOM 4248 C C . LEU B 1 61 ? -0.431 34.594 -19.641 1 74.12 61 LEU B C 1
ATOM 4250 O O . LEU B 1 61 ? 0.065 35.719 -19.672 1 74.12 61 LEU B O 1
ATOM 4254 N N . SER B 1 62 ? 0.206 33.625 -19.547 1 71.38 62 SER B N 1
ATOM 4255 C CA . SER B 1 62 ? 1.65 33.688 -19.359 1 71.38 62 SER B CA 1
ATOM 4256 C C . SER B 1 62 ? 2.334 34.344 -20.547 1 71.38 62 SER B C 1
ATOM 4258 O O . SER B 1 62 ? 3.451 34.844 -20.438 1 71.38 62 SER B O 1
ATOM 4260 N N . LYS B 1 63 ? 1.632 34.469 -21.578 1 66.5 63 LYS B N 1
ATOM 4261 C CA . LYS B 1 63 ? 2.223 35.031 -22.797 1 66.5 63 LYS B CA 1
ATOM 4262 C C . LYS B 1 63 ? 1.949 36.531 -22.891 1 66.5 63 LYS B C 1
ATOM 4264 O O . LYS B 1 63 ? 2.455 37.219 -23.797 1 66.5 63 LYS B O 1
ATOM 4269 N N . ARG B 1 64 ? 1.191 36.969 -22.016 1 68 64 ARG B N 1
ATOM 4270 C CA . ARG B 1 64 ? 0.878 38.406 -22.047 1 68 64 ARG B CA 1
ATOM 4271 C C . ARG B 1 64 ? 2.039 39.219 -21.5 1 68 64 ARG B C 1
ATOM 4273 O O . ARG B 1 64 ? 2.709 38.812 -20.547 1 68 64 ARG B O 1
ATOM 4280 N N . ASP B 1 65 ? 2.283 40.281 -22.234 1 67.12 65 ASP B N 1
ATOM 4281 C CA . ASP B 1 65 ? 3.316 41.219 -21.797 1 67.12 65 ASP B CA 1
ATOM 4282 C C . ASP B 1 65 ? 3.016 41.75 -20.406 1 67.12 65 ASP B C 1
ATOM 4284 O O . ASP B 1 65 ? 3.932 42.062 -19.641 1 67.12 65 ASP B O 1
ATOM 4288 N N . ASP B 1 66 ? 1.775 41.875 -20.156 1 67.62 66 ASP B N 1
ATOM 4289 C CA . ASP B 1 66 ? 1.381 42.469 -18.875 1 67.62 66 ASP B CA 1
ATOM 4290 C C . ASP B 1 66 ? 0.942 41.344 -17.906 1 67.62 66 ASP B C 1
ATOM 4292 O O . ASP B 1 66 ? 0.089 41.594 -17.047 1 67.62 66 ASP B O 1
ATOM 4296 N N . PHE B 1 67 ? 1.549 40.125 -17.969 1 74.88 67 PHE B N 1
ATOM 4297 C CA . PHE B 1 67 ? 1.153 38.938 -17.188 1 74.88 67 PHE B CA 1
ATOM 4298 C C . PHE B 1 67 ? 1.185 39.281 -15.695 1 74.88 67 PHE B C 1
ATOM 4300 O O . PHE B 1 67 ? 0.247 38.938 -14.969 1 74.88 67 PHE B O 1
ATOM 4307 N N . PHE B 1 68 ? 2.129 39.906 -15.273 1 73.62 68 PHE B N 1
ATOM 4308 C CA . PHE B 1 68 ? 2.32 40.094 -13.844 1 73.62 68 PHE B CA 1
ATOM 4309 C C . PHE B 1 68 ? 1.312 41.125 -13.305 1 73.62 68 PHE B C 1
ATOM 4311 O O . PHE B 1 68 ? 1.002 41.125 -12.109 1 73.62 68 PHE B O 1
ATOM 4318 N N . ALA B 1 69 ? 0.839 41.875 -14.203 1 71.06 69 ALA B N 1
ATOM 4319 C CA . ALA B 1 69 ? -0.199 42.812 -13.812 1 71.06 69 ALA B CA 1
ATOM 4320 C C . ALA B 1 69 ? -1.58 42.188 -13.867 1 71.06 69 ALA B C 1
ATOM 4322 O O . ALA B 1 69 ? -2.441 42.469 -13.031 1 71.06 69 ALA B O 1
ATOM 4323 N N . VAL B 1 70 ? -1.684 41.219 -14.727 1 78.56 70 VAL B N 1
ATOM 4324 C CA . VAL B 1 70 ? -2.99 40.625 -15.016 1 78.56 70 VAL B CA 1
ATOM 4325 C C . VAL B 1 70 ? -3.248 39.438 -14.102 1 78.56 70 VAL B C 1
ATOM 4327 O O . VAL B 1 70 ? -4.371 39.25 -13.625 1 78.56 70 VAL B O 1
ATOM 4330 N N . TRP B 1 71 ? -2.201 38.812 -13.758 1 79.75 71 TRP B N 1
ATOM 4331 C CA . TRP B 1 71 ? -2.389 37.531 -13.117 1 79.75 71 TRP B CA 1
ATOM 4332 C C . TRP B 1 71 ? -2.979 37.688 -11.719 1 79.75 71 TRP B C 1
ATOM 4334 O O . TRP B 1 71 ? -3.908 36.969 -11.336 1 79.75 71 TRP B O 1
ATOM 4344 N N . PRO B 1 72 ? -2.529 38.625 -11.086 1 76.06 72 PRO B N 1
ATOM 4345 C CA . PRO B 1 72 ? -3.148 38.781 -9.766 1 76.06 72 PRO B CA 1
ATOM 4346 C C . PRO B 1 72 ? -4.652 39.031 -9.844 1 76.06 72 PRO B C 1
ATOM 4348 O O . PRO B 1 72 ? -5.414 38.531 -9.016 1 76.06 72 PRO B O 1
ATOM 4351 N N . LEU B 1 73 ? -5.008 39.75 -10.797 1 80.38 73 LEU B N 1
ATOM 4352 C CA . LEU B 1 73 ? -6.422 40.031 -11.016 1 80.38 73 LEU B CA 1
ATOM 4353 C C . LEU B 1 73 ? -7.176 38.75 -11.414 1 80.38 73 LEU B C 1
ATOM 4355 O O . LEU B 1 73 ? -8.227 38.438 -10.844 1 80.38 73 LEU B O 1
ATOM 4359 N N . VAL B 1 74 ? -6.648 38.031 -12.289 1 82.75 74 VAL B N 1
ATOM 4360 C CA . VAL B 1 74 ? -7.301 36.812 -12.812 1 82.75 74 VAL B CA 1
ATOM 4361 C C . VAL B 1 74 ? -7.312 35.719 -11.75 1 82.75 74 VAL B C 1
ATOM 4363 O O . VAL B 1 74 ? -8.32 35.031 -11.57 1 82.75 74 VAL B O 1
ATOM 4366 N N . ASP B 1 75 ? -6.266 35.719 -11.133 1 79.81 75 ASP B N 1
ATOM 4367 C CA . ASP B 1 75 ? -6.16 34.719 -10.078 1 79.81 75 ASP B CA 1
ATOM 4368 C C . ASP B 1 75 ? -7.195 34.969 -8.984 1 79.81 75 ASP B C 1
ATOM 4370 O O . ASP B 1 75 ? -7.879 34.031 -8.555 1 79.81 75 ASP B O 1
ATOM 4374 N N . LYS B 1 76 ? -7.332 36.125 -8.641 1 77.38 76 LYS B N 1
ATOM 4375 C CA . LYS B 1 76 ? -8.297 36.5 -7.609 1 77.38 76 LYS B CA 1
ATOM 4376 C C . LYS B 1 76 ? -9.727 36.281 -8.102 1 77.38 76 LYS B C 1
ATOM 4378 O O . LYS B 1 76 ? -10.562 35.75 -7.371 1 77.38 76 LYS B O 1
ATOM 4383 N N . PHE B 1 77 ? -9.969 36.656 -9.195 1 81.25 77 PHE B N 1
ATOM 4384 C CA . PHE B 1 77 ? -11.305 36.531 -9.766 1 81.25 77 PHE B CA 1
ATOM 4385 C C . PHE B 1 77 ? -11.656 35.062 -9.984 1 81.25 77 PHE B C 1
ATOM 4387 O O . PHE B 1 77 ? -12.758 34.625 -9.641 1 81.25 77 PHE B O 1
ATOM 4394 N N . HIS B 1 78 ? -10.742 34.375 -10.547 1 81.88 78 HIS B N 1
ATOM 4395 C CA . HIS B 1 78 ? -10.992 32.969 -10.836 1 81.88 78 HIS B CA 1
ATOM 4396 C C . HIS B 1 78 ? -11.234 32.188 -9.555 1 81.88 78 HIS B C 1
ATOM 4398 O O . HIS B 1 78 ? -12.109 31.312 -9.508 1 81.88 78 HIS B O 1
ATOM 4404 N N . SER B 1 79 ? -10.516 32.5 -8.68 1 76.56 79 SER B N 1
ATOM 4405 C CA . SER B 1 79 ? -10.664 31.812 -7.406 1 76.56 79 SER B CA 1
ATOM 4406 C C . SER B 1 79 ? -12.07 32 -6.84 1 76.56 79 SER B C 1
ATOM 4408 O O . SER B 1 79 ? -12.641 31.078 -6.27 1 76.56 79 SER B O 1
ATOM 4410 N N . TRP B 1 80 ? -12.578 33.094 -7.109 1 77.75 80 TRP B N 1
ATOM 4411 C CA . TRP B 1 80 ? -13.914 33.469 -6.637 1 77.75 80 TRP B CA 1
ATOM 4412 C C . TRP B 1 80 ? -14.992 32.906 -7.566 1 77.75 80 TRP B C 1
ATOM 4414 O O . TRP B 1 80 ? -15.914 32.25 -7.121 1 77.75 80 TRP B O 1
ATOM 4424 N N . VAL B 1 81 ? -14.805 33.062 -8.859 1 79.56 81 VAL B N 1
ATOM 4425 C CA . VAL B 1 81 ? -15.891 32.75 -9.781 1 79.56 81 VAL B CA 1
ATOM 4426 C C . VAL B 1 81 ? -15.945 31.266 -10.055 1 79.56 81 VAL B C 1
ATOM 4428 O O . VAL B 1 81 ? -17.016 30.719 -10.32 1 79.56 81 VAL B O 1
ATOM 4431 N N . TYR B 1 82 ? -14.852 30.719 -9.961 1 77.06 82 TYR B N 1
ATOM 4432 C CA . TYR B 1 82 ? -14.812 29.266 -10.172 1 77.06 82 TYR B CA 1
ATOM 4433 C C . TYR B 1 82 ? -15.672 28.547 -9.148 1 77.06 82 TYR B C 1
ATOM 4435 O O . TYR B 1 82 ? -16.469 27.672 -9.508 1 77.06 82 TYR B O 1
ATOM 4443 N N . GLN B 1 83 ? -15.562 28.953 -8.07 1 73.69 83 GLN B N 1
ATOM 4444 C CA . GLN B 1 83 ? -16.375 28.359 -7.012 1 73.69 83 GLN B CA 1
ATOM 4445 C C . GLN B 1 83 ? -17.844 28.75 -7.156 1 73.69 83 GLN B C 1
ATOM 4447 O O . GLN B 1 83 ? -18.734 27.922 -6.969 1 73.69 83 GLN B O 1
ATOM 4452 N N . LEU B 1 84 ? -18.016 29.891 -7.5 1 75.25 84 LEU B N 1
ATOM 4453 C CA . LEU B 1 84 ? -19.391 30.359 -7.703 1 75.25 84 LEU B CA 1
ATOM 4454 C C . LEU B 1 84 ? -20.062 29.578 -8.82 1 75.25 84 LEU B C 1
ATOM 4456 O O . LEU B 1 84 ? -21.234 29.219 -8.703 1 75.25 84 LEU B O 1
ATOM 4460 N N . ALA B 1 85 ? -19.359 29.281 -9.773 1 76.56 85 ALA B N 1
ATOM 4461 C CA . ALA B 1 85 ? -19.906 28.562 -10.93 1 76.56 85 ALA B CA 1
ATOM 4462 C C . ALA B 1 85 ? -20.219 27.109 -10.578 1 76.56 85 ALA B C 1
ATOM 4464 O O . ALA B 1 85 ? -21.188 26.547 -11.086 1 76.56 85 ALA B O 1
ATOM 4465 N N . PHE B 1 86 ? -19.516 26.656 -9.773 1 68.81 86 PHE B N 1
ATOM 4466 C CA . PHE B 1 86 ? -19.719 25.281 -9.32 1 68.81 86 PHE B CA 1
ATOM 4467 C C . PHE B 1 86 ? -20.953 25.188 -8.414 1 68.81 86 PHE B C 1
ATOM 4469 O O . PHE B 1 86 ? -21.766 24.281 -8.547 1 68.81 86 PHE B O 1
ATOM 4476 N N . ASP B 1 87 ? -21.203 26.188 -7.625 1 68.81 87 ASP B N 1
ATOM 4477 C CA . ASP B 1 87 ? -22.281 26.203 -6.629 1 68.81 87 ASP B CA 1
ATOM 4478 C C . ASP B 1 87 ? -23.594 26.703 -7.234 1 68.81 87 ASP B C 1
ATOM 4480 O O . ASP B 1 87 ? -24.656 26.203 -6.918 1 68.81 87 ASP B O 1
ATOM 4484 N N . ASP B 1 88 ? -23.484 27.641 -8 1 73.44 88 ASP B N 1
ATOM 4485 C CA . ASP B 1 88 ? -24.656 28.328 -8.523 1 73.44 88 ASP B CA 1
ATOM 4486 C C . ASP B 1 88 ? -24.391 28.922 -9.898 1 73.44 88 ASP B C 1
ATOM 4488 O O . ASP B 1 88 ? -24.016 30.094 -10.008 1 73.44 88 ASP B O 1
ATOM 4492 N N . PRO B 1 89 ? -24.594 28.172 -10.711 1 72.31 89 PRO B N 1
ATOM 4493 C CA . PRO B 1 89 ? -24.328 28.656 -12.07 1 72.31 89 PRO B CA 1
ATOM 4494 C C . PRO B 1 89 ? -25.188 29.859 -12.453 1 72.31 89 PRO B C 1
ATOM 4496 O O . PRO B 1 89 ? -24.766 30.703 -13.242 1 72.31 89 PRO B O 1
ATOM 4499 N N . GLU B 1 90 ? -26.344 29.812 -11.875 1 75 90 GLU B N 1
ATOM 4500 C CA . GLU B 1 90 ? -27.234 30.922 -12.203 1 75 90 GLU B CA 1
ATOM 4501 C C . GLU B 1 90 ? -26.719 32.219 -11.625 1 75 90 GLU B C 1
ATOM 4503 O O . GLU B 1 90 ? -26.781 33.281 -12.289 1 75 90 GLU B O 1
ATOM 4508 N N . LYS B 1 91 ? -26.141 32.156 -10.508 1 77.5 91 LYS B N 1
ATOM 4509 C CA . LYS B 1 91 ? -25.562 33.375 -9.914 1 77.5 91 LYS B CA 1
ATOM 4510 C C . LYS B 1 91 ? -24.328 33.812 -10.68 1 77.5 91 LYS B C 1
ATOM 4512 O O . LYS B 1 91 ? -24.062 35 -10.805 1 77.5 91 LYS B O 1
ATOM 4517 N N . THR B 1 92 ? -23.734 32.812 -11.102 1 79.69 92 THR B N 1
ATOM 4518 C CA . THR B 1 92 ? -22.562 33.156 -11.906 1 79.69 92 THR B CA 1
ATOM 4519 C C . THR B 1 92 ? -22.969 33.844 -13.195 1 79.69 92 THR B C 1
ATOM 4521 O O . THR B 1 92 ? -22.281 34.781 -13.648 1 79.69 92 THR B O 1
ATOM 4524 N N . ASP B 1 93 ? -24.062 33.344 -13.57 1 79.06 93 ASP B N 1
ATOM 4525 C CA . ASP B 1 93 ? -24.594 34.031 -14.75 1 79.06 93 ASP B CA 1
ATOM 4526 C C . ASP B 1 93 ? -24.891 35.5 -14.453 1 79.06 93 ASP B C 1
ATOM 4528 O O . ASP B 1 93 ? -24.641 36.375 -15.289 1 79.06 93 ASP B O 1
ATOM 4532 N N . LEU B 1 94 ? -25.297 35.688 -13.305 1 79.5 94 LEU B N 1
ATOM 4533 C CA . LEU B 1 94 ? -25.625 37.031 -12.898 1 79.5 94 LEU B CA 1
ATOM 4534 C C . LEU B 1 94 ? -24.359 37.875 -12.742 1 79.5 94 LEU B C 1
ATOM 4536 O O . LEU B 1 94 ? -24.344 39.062 -13.102 1 79.5 94 LEU B O 1
ATOM 4540 N N . VAL B 1 95 ? -23.344 37.281 -12.289 1 81.31 95 VAL B N 1
ATOM 4541 C CA . VAL B 1 95 ? -22.078 37.969 -12.125 1 81.31 95 VAL B CA 1
ATOM 4542 C C . VAL B 1 95 ? -21.516 38.344 -13.492 1 81.31 95 VAL B C 1
ATOM 4544 O O . VAL B 1 95 ? -21.047 39.469 -13.68 1 81.31 95 VAL B O 1
ATOM 4547 N N . VAL B 1 96 ? -21.672 37.438 -14.305 1 81.5 96 VAL B N 1
ATOM 4548 C CA . VAL B 1 96 ? -21.156 37.688 -15.648 1 81.5 96 VAL B CA 1
ATOM 4549 C C . VAL B 1 96 ? -21.969 38.812 -16.328 1 81.5 96 VAL B C 1
ATOM 4551 O O . VAL B 1 96 ? -21.391 39.688 -16.969 1 81.5 96 VAL B O 1
ATOM 4554 N N . LYS B 1 97 ? -23.172 38.719 -16.031 1 81.5 97 LYS B N 1
ATOM 4555 C CA . LYS B 1 97 ? -24.031 39.781 -16.562 1 81.5 97 LYS B CA 1
ATOM 4556 C C . LYS B 1 97 ? -23.703 41.125 -15.938 1 81.5 97 LYS B C 1
ATOM 4558 O O . LYS B 1 97 ? -23.703 42.156 -16.625 1 81.5 97 LYS B O 1
ATOM 4563 N N . ALA B 1 98 ? -23.391 41.094 -14.711 1 79.94 98 ALA B N 1
ATOM 4564 C CA . ALA B 1 98 ? -23.047 42.312 -14 1 79.94 98 ALA B CA 1
ATOM 4565 C C . ALA B 1 98 ? -21.734 42.906 -14.523 1 79.94 98 ALA B C 1
ATOM 4567 O O . ALA B 1 98 ? -21.609 44.125 -14.703 1 79.94 98 ALA B O 1
ATOM 4568 N N . LEU B 1 99 ? -20.859 42.062 -14.781 1 82.19 99 LEU B N 1
ATOM 4569 C CA . LEU B 1 99 ? -19.578 42.469 -15.32 1 82.19 99 LEU B CA 1
ATOM 4570 C C . LEU B 1 99 ? -19.75 43.125 -16.688 1 82.19 99 LEU B C 1
ATOM 4572 O O . LEU B 1 99 ? -19.141 44.156 -16.969 1 82.19 99 LEU B O 1
ATOM 4576 N N . ARG B 1 100 ? -20.578 42.531 -17.406 1 81.88 100 ARG B N 1
ATOM 4577 C CA . ARG B 1 100 ? -20.828 43.062 -18.75 1 81.88 100 ARG B CA 1
ATOM 4578 C C . ARG B 1 100 ? -21.516 44.406 -18.688 1 81.88 100 ARG B C 1
ATOM 4580 O O . ARG B 1 100 ? -21.188 45.312 -19.453 1 81.88 100 ARG B O 1
ATOM 4587 N N . ARG B 1 101 ? -22.406 44.469 -17.781 1 79.94 101 ARG B N 1
ATOM 4588 C CA . ARG B 1 101 ? -23.109 45.719 -17.594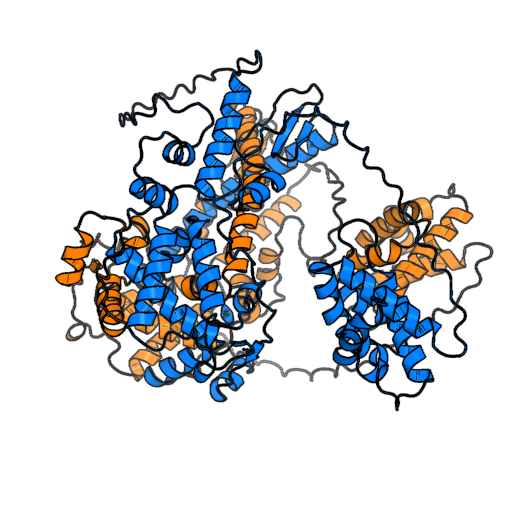 1 79.94 101 ARG B CA 1
ATOM 4589 C C . ARG B 1 101 ? -22.141 46.844 -17.141 1 79.94 101 ARG B C 1
ATOM 4591 O O . ARG B 1 101 ? -22.219 47.969 -17.625 1 79.94 101 ARG B O 1
ATOM 4598 N N . MET B 1 102 ? -21.281 46.469 -16.297 1 80.38 102 MET B N 1
ATOM 4599 C CA . MET B 1 102 ? -20.297 47.438 -15.797 1 80.38 102 MET B CA 1
ATOM 4600 C C . MET B 1 102 ? -19.406 47.938 -16.922 1 80.38 102 MET B C 1
ATOM 4602 O O . MET B 1 102 ? -19.078 49.125 -16.984 1 80.38 102 MET B O 1
ATOM 4606 N N . ARG B 1 103 ? -19.109 47 -17.672 1 82.25 103 ARG B N 1
ATOM 4607 C CA . ARG B 1 103 ? -18.266 47.375 -18.797 1 82.25 103 ARG B CA 1
ATOM 4608 C C . ARG B 1 103 ? -19 48.281 -19.781 1 82.25 103 ARG B C 1
ATOM 4610 O O . ARG B 1 103 ? -18.438 49.25 -20.266 1 82.25 103 ARG B O 1
ATOM 4617 N N . ASP B 1 104 ? -20.234 47.906 -19.938 1 78.44 104 ASP B N 1
ATOM 4618 C CA . ASP B 1 104 ? -21.031 48.656 -20.891 1 78.44 104 ASP B CA 1
ATOM 4619 C C . ASP B 1 104 ? -21.344 50.062 -20.344 1 78.44 104 ASP B C 1
ATOM 4621 O O . ASP B 1 104 ? -21.562 51 -21.125 1 78.44 104 ASP B O 1
ATOM 4625 N N . GLU B 1 105 ? -21.312 50.188 -19.062 1 75.19 105 GLU B N 1
ATOM 4626 C CA . GLU B 1 105 ? -21.656 51.469 -18.438 1 75.19 105 GLU B CA 1
ATOM 4627 C C . GLU B 1 105 ? -20.438 52.375 -18.359 1 75.19 105 GLU B C 1
ATOM 4629 O O . GLU B 1 105 ? -20.562 53.562 -18.047 1 75.19 105 GLU B O 1
ATOM 4634 N N . LEU B 1 106 ? -19.281 51.75 -18.656 1 76.06 106 LEU B N 1
ATOM 4635 C CA . LEU B 1 106 ? -18.094 52.594 -18.656 1 76.06 106 LEU B CA 1
ATOM 4636 C C . LEU B 1 106 ? -18.125 53.562 -19.828 1 76.06 106 LEU B C 1
ATOM 4638 O O . LEU B 1 106 ? -18.484 53.188 -20.938 1 76.06 106 LEU B O 1
ATOM 4642 N N . PRO B 1 107 ? -17.953 54.656 -19.531 1 71 107 PRO B N 1
ATOM 4643 C CA . PRO B 1 107 ? -18.016 55.625 -20.625 1 71 107 PRO B CA 1
ATOM 4644 C C . PRO B 1 107 ? -17.078 55.281 -21.781 1 71 107 PRO B C 1
ATOM 4646 O O . PRO B 1 107 ? -15.938 54.875 -21.562 1 71 107 PRO B O 1
ATOM 4649 N N . GLY B 1 108 ? -17.453 55.125 -23.141 1 64.12 108 GLY B N 1
ATOM 4650 C CA . GLY B 1 108 ? -16.688 54.906 -24.359 1 64.12 108 GLY B CA 1
ATOM 4651 C C . GLY B 1 108 ? -16.766 53.469 -24.859 1 64.12 108 GLY B C 1
ATOM 4652 O O . GLY B 1 108 ? -16.125 53.125 -25.844 1 64.12 108 GLY B O 1
ATOM 4653 N N . THR B 1 109 ? -17.125 52.469 -23.922 1 56.03 109 THR B N 1
ATOM 4654 C CA . THR B 1 109 ? -17.125 51.094 -24.391 1 56.03 109 THR B CA 1
ATOM 4655 C C . THR B 1 109 ? -18.297 50.844 -25.328 1 56.03 109 THR B C 1
ATOM 4657 O O . THR B 1 109 ? -19.438 51.219 -25.031 1 56.03 109 THR B O 1
ATOM 4660 N N . VAL B 1 110 ? -18.125 50.5 -26.438 1 51.41 110 VAL B N 1
ATOM 4661 C CA . VAL B 1 110 ? -19.125 50.031 -27.375 1 51.41 110 VAL B CA 1
ATOM 4662 C C . VAL B 1 110 ? -19.578 48.625 -27.016 1 51.41 110 VAL B C 1
ATOM 4664 O O . VAL B 1 110 ? -18.75 47.75 -26.734 1 51.41 110 VAL B O 1
ATOM 4667 N N . PRO B 1 111 ? -20.75 48.219 -26.625 1 43.38 111 PRO B N 1
ATOM 4668 C CA . PRO B 1 111 ? -21.234 46.906 -26.234 1 43.38 111 PRO B CA 1
ATOM 4669 C C . PRO B 1 111 ? -20.875 45.812 -27.25 1 43.38 111 PRO B C 1
ATOM 4671 O O . PRO B 1 111 ? -21.188 45.938 -28.438 1 43.38 111 PRO B O 1
ATOM 4674 N N . GLU B 1 112 ? -19.844 45.125 -27.25 1 38.34 112 GLU B N 1
ATOM 4675 C CA . GLU B 1 112 ? -19.609 44.062 -28.203 1 38.34 112 GLU B CA 1
ATOM 4676 C C . GLU B 1 112 ? -20.547 42.875 -27.953 1 38.34 112 GLU B C 1
ATOM 4678 O O . GLU B 1 112 ? -20.719 42.469 -26.797 1 38.34 112 GLU B O 1
ATOM 4683 N N . VAL B 1 113 ? -21.469 42.5 -28.672 1 33.22 113 VAL B N 1
ATOM 4684 C CA . VAL B 1 113 ? -22.391 41.344 -28.719 1 33.22 113 VAL B CA 1
ATOM 4685 C C . VAL B 1 113 ? -21.609 40.062 -28.656 1 33.22 113 VAL B C 1
ATOM 4687 O O . VAL B 1 113 ? -20.828 39.75 -29.562 1 33.22 113 VAL B O 1
ATOM 4690 N N . ALA B 1 114 ? -21.188 39.625 -27.578 1 33.91 114 ALA B N 1
ATOM 4691 C CA . ALA B 1 114 ? -20.484 38.344 -27.484 1 33.91 114 ALA B CA 1
ATOM 4692 C C . ALA B 1 114 ? -21.344 37.219 -28.031 1 33.91 114 ALA B C 1
ATOM 4694 O O . ALA B 1 114 ? -22.5 37.062 -27.641 1 33.91 114 ALA B O 1
ATOM 4695 N N . THR B 1 115 ? -21.219 36.75 -29.141 1 29.77 115 THR B N 1
ATOM 4696 C CA . THR B 1 115 ? -21.844 35.594 -29.781 1 29.77 115 THR B CA 1
ATOM 4697 C C . THR B 1 115 ? -21.656 34.344 -28.922 1 29.77 115 THR B C 1
ATOM 4699 O O . THR B 1 115 ? -20.531 33.906 -28.672 1 29.77 115 THR B O 1
ATOM 4702 N N . GLU B 1 116 ? -22.5 34.125 -27.953 1 30.5 116 GLU B N 1
ATOM 4703 C CA . GLU B 1 116 ? -22.578 32.875 -27.188 1 30.5 116 GLU B CA 1
ATOM 4704 C C . GLU B 1 116 ? -22.656 31.672 -28.109 1 30.5 116 GLU B C 1
ATOM 4706 O O . GLU B 1 116 ? -23.562 31.594 -28.969 1 30.5 116 GLU B O 1
ATOM 4711 N N . VAL B 1 117 ? -21.703 31.125 -28.562 1 26.12 117 VAL B N 1
ATOM 4712 C CA . VAL B 1 117 ? -21.812 29.922 -29.375 1 26.12 117 VAL B CA 1
ATOM 4713 C C . VAL B 1 117 ? -22.484 28.812 -28.562 1 26.12 117 VAL B C 1
ATOM 4715 O O . VAL B 1 117 ? -21.984 28.406 -27.5 1 26.12 117 VAL B O 1
ATOM 4718 N N . ALA B 1 118 ? -23.781 28.641 -28.594 1 25.31 118 ALA B N 1
ATOM 4719 C CA . ALA B 1 118 ? -24.672 27.578 -28.078 1 25.31 118 ALA B CA 1
ATOM 4720 C C . ALA B 1 118 ? -24.156 26.203 -28.484 1 25.31 118 ALA B C 1
ATOM 4722 O O . ALA B 1 118 ? -24.047 25.891 -29.672 1 25.31 118 ALA B O 1
ATOM 4723 N N . VAL B 1 119 ? -23.328 25.578 -27.797 1 25.66 119 VAL B N 1
ATOM 4724 C CA . VAL B 1 119 ? -23.016 24.203 -28.141 1 25.66 119 VAL B CA 1
ATOM 4725 C C . VAL B 1 119 ? -24.25 23.328 -28 1 25.66 119 VAL B C 1
ATOM 4727 O O . VAL B 1 119 ? -25.016 23.469 -27.047 1 25.66 119 VAL B O 1
ATOM 4730 N N . PRO B 1 120 ? -24.891 22.719 -28.969 1 23.72 120 PRO B N 1
ATOM 4731 C CA . PRO B 1 120 ? -26.125 21.938 -29.047 1 23.72 120 PRO B CA 1
ATOM 4732 C C . PRO B 1 120 ? -26.25 20.922 -27.922 1 23.72 120 PRO B C 1
ATOM 4734 O O . PRO B 1 120 ? -25.234 20.484 -27.375 1 23.72 120 PRO B O 1
ATOM 4737 N N . GLY B 1 121 ? -27.469 20.844 -27.266 1 23.78 121 GLY B N 1
ATOM 4738 C CA . GLY B 1 121 ? -28.125 20.172 -26.156 1 23.78 121 GLY B CA 1
ATOM 4739 C C . GLY B 1 121 ? -28.078 18.672 -26.266 1 23.78 121 GLY B C 1
ATOM 4740 O O . GLY B 1 121 ? -28.938 18.062 -26.922 1 23.78 121 GLY B O 1
ATOM 4741 N N . LEU B 1 122 ? -27.172 17.922 -26.547 1 22.47 122 LEU B N 1
ATOM 4742 C CA . LEU B 1 122 ? -27.391 16.5 -26.844 1 22.47 122 LEU B CA 1
ATOM 4743 C C . LEU B 1 122 ? -28.047 15.797 -25.672 1 22.47 122 LEU B C 1
ATOM 4745 O O . LEU B 1 122 ? -28.203 14.57 -25.688 1 22.47 122 LEU B O 1
ATOM 4749 N N . PHE B 1 123 ? -28.094 16.328 -24.438 1 20.86 123 PHE B N 1
ATOM 4750 C CA . PHE B 1 123 ? -28.453 15.344 -23.422 1 20.86 123 PHE B CA 1
ATOM 4751 C C . PHE B 1 123 ? -29.953 15.133 -23.375 1 20.86 123 PHE B C 1
ATOM 4753 O O . PHE B 1 123 ? -30.719 16.094 -23.266 1 20.86 123 PHE B O 1
ATOM 4760 N N . ARG B 1 124 ? -30.469 14.055 -23.969 1 21.38 124 ARG B N 1
ATOM 4761 C CA . ARG B 1 124 ? -31.844 13.602 -23.906 1 21.38 124 ARG B CA 1
ATOM 4762 C C . ARG B 1 124 ? -32.312 13.484 -22.469 1 21.38 124 ARG B C 1
ATOM 4764 O O . ARG B 1 124 ? -31.547 13.133 -21.578 1 21.38 124 ARG B O 1
ATOM 4771 N N . GLU B 1 125 ? -33.438 13.953 -22.109 1 22.02 125 GLU B N 1
ATOM 4772 C CA . GLU B 1 125 ? -34.188 14.07 -20.859 1 22.02 125 GLU B CA 1
ATOM 4773 C C . GLU B 1 125 ? -34.531 12.703 -20.281 1 22.02 125 GLU B C 1
ATOM 4775 O O . GLU B 1 125 ? -35.094 11.852 -20.953 1 22.02 125 GLU B O 1
ATOM 4780 N N . PRO B 1 126 ? -33.781 12.031 -19.391 1 19.88 126 PRO B N 1
ATOM 4781 C CA . PRO B 1 126 ? -34.156 10.695 -18.953 1 19.88 126 PRO B CA 1
ATOM 4782 C C . PRO B 1 126 ? -35.625 10.625 -18.484 1 19.88 126 PRO B C 1
ATOM 4784 O O . PRO B 1 126 ? -36.188 11.641 -18.047 1 19.88 126 PRO B O 1
ATOM 4787 N N . THR B 1 127 ? -36.375 9.711 -18.969 1 21.11 127 THR B N 1
ATOM 4788 C CA . THR B 1 127 ? -37.781 9.398 -18.75 1 21.11 127 THR B CA 1
ATOM 4789 C C . THR B 1 127 ? -38.094 9.273 -17.266 1 21.11 127 THR B C 1
ATOM 4791 O O . THR B 1 127 ? -37.25 8.82 -16.484 1 21.11 127 THR B O 1
ATOM 4794 N N . PRO B 1 128 ? -39.188 9.727 -16.797 1 20.89 128 PRO B N 1
ATOM 4795 C CA . PRO B 1 128 ? -39.75 9.914 -15.445 1 20.89 128 PRO B CA 1
ATOM 4796 C C . PRO B 1 128 ? -39.812 8.609 -14.656 1 20.89 128 PRO B C 1
ATOM 4798 O O . PRO B 1 128 ? -40.406 7.633 -15.133 1 20.89 128 PRO B O 1
ATOM 4801 N N . LEU B 1 129 ? -38.812 8.133 -14.008 1 19.08 129 LEU B N 1
ATOM 4802 C CA . LEU B 1 129 ? -38.781 6.879 -13.258 1 19.08 129 LEU B CA 1
ATOM 4803 C C . LEU B 1 129 ? -40 6.754 -12.375 1 19.08 129 LEU B C 1
ATOM 4805 O O . LEU B 1 129 ? -40.438 7.73 -11.758 1 19.08 129 LEU B O 1
ATOM 4809 N N . MET B 1 130 ? -40.812 5.672 -12.562 1 20.48 130 MET B N 1
ATOM 4810 C CA . MET B 1 130 ? -42.062 5.145 -12 1 20.48 130 MET B CA 1
ATOM 4811 C C . MET B 1 130 ? -42 5.133 -10.477 1 20.48 130 MET B C 1
ATOM 4813 O O . MET B 1 130 ? -40.906 5.07 -9.891 1 20.48 130 MET B O 1
ATOM 4817 N N . GLN B 1 131 ? -43.094 5.328 -9.766 1 21.5 131 GLN B N 1
ATOM 4818 C CA . GLN B 1 131 ? -43.594 5.508 -8.414 1 21.5 131 GLN B CA 1
ATOM 4819 C C . GLN B 1 131 ? -43.281 4.297 -7.539 1 21.5 131 GLN B C 1
ATOM 4821 O O . GLN B 1 131 ? -43.75 3.188 -7.82 1 21.5 131 GLN B O 1
ATOM 4826 N N . VAL B 1 132 ? -42.094 4.113 -7.062 1 20 132 VAL B N 1
ATOM 4827 C CA . VAL B 1 132 ? -41.719 3.008 -6.188 1 20 132 VAL B CA 1
ATOM 4828 C C . VAL B 1 132 ? -42.719 2.898 -5.035 1 20 132 VAL B C 1
ATOM 4830 O O . VAL B 1 132 ? -42.969 3.871 -4.312 1 20 132 VAL B O 1
ATOM 4833 N N . ILE B 1 133 ? -43.656 1.958 -5.109 1 21.61 133 ILE B N 1
ATOM 4834 C CA . ILE B 1 133 ? -44.719 1.522 -4.215 1 21.61 133 ILE B CA 1
ATOM 4835 C C . ILE B 1 133 ? -44.125 1.221 -2.832 1 21.61 133 ILE B C 1
ATOM 4837 O O . ILE B 1 133 ? -43.125 0.523 -2.715 1 21.61 133 ILE B O 1
ATOM 4841 N N . ASN B 1 134 ? -44.469 1.915 -1.77 1 21.36 134 ASN B N 1
ATOM 4842 C CA . ASN B 1 134 ? -44.25 2.025 -0.33 1 21.36 134 ASN B CA 1
ATOM 4843 C C . ASN B 1 134 ? -44.562 0.709 0.382 1 21.36 134 ASN B C 1
ATOM 4845 O O . ASN B 1 134 ? -45.719 0.444 0.749 1 21.36 134 ASN B O 1
ATOM 4849 N N . THR B 1 135 ? -44.125 -0.495 -0.087 1 23.2 135 THR B N 1
ATOM 4850 C CA . THR B 1 135 ? -44.688 -1.594 0.685 1 23.2 135 THR B CA 1
ATOM 4851 C C . THR B 1 135 ? -44.25 -1.533 2.137 1 23.2 135 THR B C 1
ATOM 4853 O O . THR B 1 135 ? -43.062 -1.258 2.408 1 23.2 135 THR B O 1
ATOM 4856 N N . PRO B 1 136 ? -45.094 -1.567 3.137 1 25.12 136 PRO B N 1
ATOM 4857 C CA . PRO B 1 136 ? -45 -1.399 4.586 1 25.12 136 PRO B CA 1
ATOM 4858 C C . PRO B 1 136 ? -44 -2.373 5.215 1 25.12 136 PRO B C 1
ATOM 4860 O O . PRO B 1 136 ? -43.812 -3.482 4.711 1 25.12 136 PRO B O 1
ATOM 4863 N N . PRO B 1 137 ? -42.969 -1.883 5.945 1 24.19 137 PRO B N 1
ATOM 4864 C CA . PRO B 1 137 ? -41.844 -2.561 6.57 1 24.19 137 PRO B CA 1
ATOM 4865 C C . PRO B 1 137 ? -42.281 -3.658 7.543 1 24.19 137 PRO B C 1
ATOM 4867 O O . PRO B 1 137 ? -43.094 -3.418 8.422 1 24.19 137 PRO B O 1
ATOM 4870 N N . ASP B 1 138 ? -42.5 -4.898 7.082 1 23.56 138 ASP B N 1
ATOM 4871 C CA . ASP B 1 138 ? -42.875 -6.004 7.957 1 23.56 138 ASP B CA 1
ATOM 4872 C C . ASP B 1 138 ? -41.938 -6.121 9.148 1 23.56 138 ASP B C 1
ATOM 4874 O O . ASP B 1 138 ? -40.719 -5.93 9 1 23.56 138 ASP B O 1
ATOM 4878 N N . GLU B 1 139 ? -42.312 -6.016 10.5 1 25.22 139 GLU B N 1
ATOM 4879 C CA . GLU B 1 139 ? -41.906 -5.918 11.898 1 25.22 139 GLU B CA 1
ATOM 4880 C C . GLU B 1 139 ? -40.906 -7.02 12.266 1 25.22 139 GLU B C 1
ATOM 4882 O O . GLU B 1 139 ? -40.094 -6.848 13.172 1 25.22 139 GLU B O 1
ATOM 4887 N N . SER B 1 140 ? -41.062 -8.312 11.867 1 24.03 140 SER B N 1
ATOM 4888 C CA . SER B 1 140 ? -40.719 -9.461 12.703 1 24.03 140 SER B CA 1
ATOM 4889 C C . SER B 1 140 ? -39.219 -9.711 12.734 1 24.03 140 SER B C 1
ATOM 4891 O O . SER B 1 140 ? -38.75 -10.648 13.383 1 24.03 140 SER B O 1
ATOM 4893 N N . ALA B 1 141 ? -38.375 -9.406 11.805 1 21.39 141 ALA B N 1
ATOM 4894 C CA . ALA B 1 141 ? -37.125 -10.18 11.805 1 21.39 141 ALA B CA 1
ATOM 4895 C C . ALA B 1 141 ? -36.188 -9.711 12.914 1 21.39 141 ALA B C 1
ATOM 4897 O O . ALA B 1 141 ? -35.469 -8.711 12.75 1 21.39 141 ALA B O 1
ATOM 4898 N N . LYS B 1 142 ? -36.469 -9.758 14.211 1 25.84 142 LYS B N 1
ATOM 4899 C CA . LYS B 1 142 ? -35.594 -9.586 15.344 1 25.84 142 LYS B CA 1
ATOM 4900 C C . LYS B 1 142 ? -34.375 -10.508 15.234 1 25.84 142 LYS B C 1
ATOM 4902 O O . LYS B 1 142 ? -34.5 -11.719 15.469 1 25.84 142 LYS B O 1
ATOM 4907 N N . GLN B 1 143 ? -33.469 -10.359 14.273 1 24.08 143 GLN B N 1
ATOM 4908 C CA . GLN B 1 143 ? -32.281 -11.203 14.18 1 24.08 143 GLN B CA 1
ATOM 4909 C C . GLN B 1 143 ? -31.453 -11.125 15.453 1 24.08 143 GLN B C 1
ATOM 4911 O O . GLN B 1 143 ? -31.156 -10.039 15.945 1 24.08 143 GLN B O 1
ATOM 4916 N N . GLN B 1 144 ? -31.438 -12.141 16.328 1 26 144 GLN B N 1
ATOM 4917 C CA . GLN B 1 144 ? -30.672 -12.484 17.516 1 26 144 GLN B CA 1
ATOM 4918 C C . GLN B 1 144 ? -29.172 -12.305 17.281 1 26 144 GLN B C 1
ATOM 4920 O O . GLN B 1 144 ? -28.609 -12.945 16.391 1 26 144 GLN B O 1
ATOM 4925 N N . SER B 1 145 ? -28.672 -11.148 17.484 1 26.41 145 SER B N 1
ATOM 4926 C CA . SER B 1 145 ? -27.281 -10.75 17.391 1 26.41 145 SER B CA 1
ATOM 4927 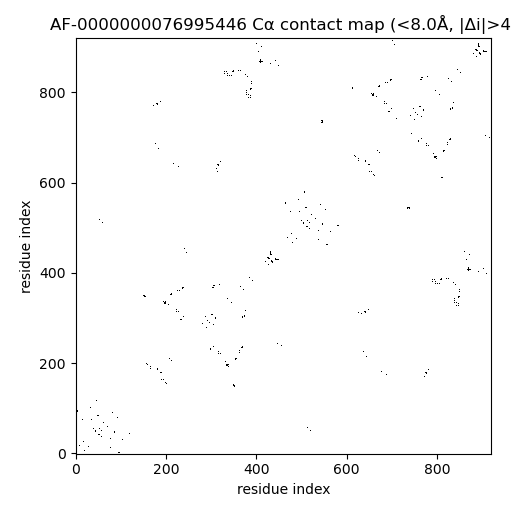C C . SER B 1 145 ? -26.406 -11.602 18.312 1 26.41 145 SER B C 1
ATOM 4929 O O . SER B 1 145 ? -26.656 -11.672 19.516 1 26.41 145 SER B O 1
ATOM 4931 N N . PHE B 1 146 ? -26.016 -12.789 17.969 1 26.67 146 PHE B N 1
ATOM 4932 C CA . PHE B 1 146 ? -25.031 -13.633 18.625 1 26.67 146 PHE B CA 1
ATOM 4933 C C . PHE B 1 146 ? -23.75 -12.852 18.938 1 26.67 146 PHE B C 1
ATOM 4935 O O . PHE B 1 146 ? -22.891 -12.688 18.078 1 26.67 146 PHE B O 1
ATOM 4942 N N . LYS B 1 147 ? -23.734 -11.891 19.828 1 29.14 147 LYS B N 1
ATOM 4943 C CA . LYS B 1 147 ? -22.656 -11.008 20.25 1 29.14 147 LYS B CA 1
ATOM 4944 C C . LYS B 1 147 ? -21.531 -11.797 20.922 1 29.14 147 LYS B C 1
ATOM 4946 O O . LYS B 1 147 ? -20.656 -11.211 21.578 1 29.14 147 LYS B O 1
ATOM 4951 N N . LYS B 1 148 ? -21.531 -13.148 21.188 1 31.31 148 LYS B N 1
ATOM 4952 C CA . LYS B 1 148 ? -20.469 -13.492 22.125 1 31.31 148 LYS B CA 1
ATOM 4953 C C . LYS B 1 148 ? -19.094 -13.273 21.5 1 31.31 148 LYS B C 1
ATOM 4955 O O . LYS B 1 148 ? -18.781 -13.852 20.453 1 31.31 148 LYS B O 1
ATOM 4960 N N . LYS B 1 149 ? -18.359 -12.258 21.891 1 32.72 149 LYS B N 1
ATOM 4961 C CA . LYS B 1 149 ? -16.969 -11.945 21.547 1 32.72 149 LYS B CA 1
ATOM 4962 C C . LYS B 1 149 ? -16.031 -13.078 21.969 1 32.72 149 LYS B C 1
ATOM 4964 O O . LYS B 1 149 ? -15.766 -13.273 23.156 1 32.72 149 LYS B O 1
ATOM 4969 N N . THR B 1 150 ? -16.125 -14.344 21.531 1 31.09 150 THR B N 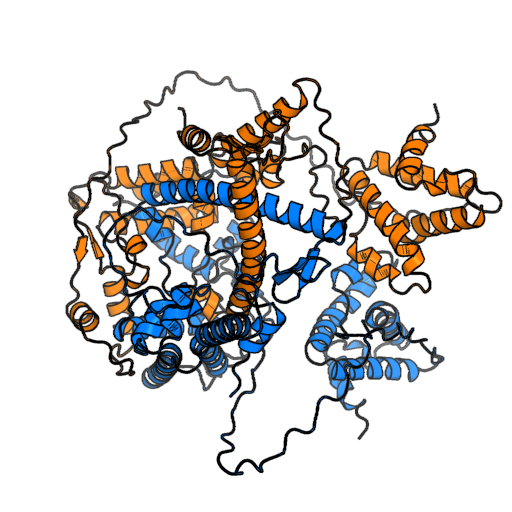1
ATOM 4970 C CA . THR B 1 150 ? -15.125 -15.344 21.906 1 31.09 150 THR B CA 1
ATOM 4971 C C . THR B 1 150 ? -13.719 -14.859 21.594 1 31.09 150 THR B C 1
ATOM 4973 O O . THR B 1 150 ? -13.422 -14.492 20.453 1 31.09 150 THR B O 1
ATOM 4976 N N . ARG B 1 151 ? -12.961 -14.32 22.594 1 34.09 151 ARG B N 1
ATOM 4977 C CA . ARG B 1 151 ? -11.539 -14.008 22.531 1 34.09 151 ARG B CA 1
ATOM 4978 C C . ARG B 1 151 ? -10.766 -15.141 21.859 1 34.09 151 ARG B C 1
ATOM 4980 O O . ARG B 1 151 ? -10.922 -16.312 22.219 1 34.09 151 ARG B O 1
ATOM 4987 N N . ALA B 1 152 ? -10.289 -15.023 20.719 1 41.88 152 ALA B N 1
ATOM 4988 C CA . ALA B 1 152 ? -9.469 -15.961 19.953 1 41.88 152 ALA B CA 1
ATOM 4989 C C . ALA B 1 152 ? -8.328 -16.516 20.797 1 41.88 152 ALA B C 1
ATOM 4991 O O . ALA B 1 152 ? -7.602 -15.75 21.438 1 41.88 152 ALA B O 1
ATOM 4992 N N . ARG B 1 153 ? -8.32 -17.672 21.328 1 42.25 153 ARG B N 1
ATOM 4993 C CA . ARG B 1 153 ? -7.277 -18.406 22.016 1 42.25 153 ARG B CA 1
ATOM 4994 C C . ARG B 1 153 ? -5.949 -18.328 21.266 1 42.25 153 ARG B C 1
ATOM 4996 O O . ARG B 1 153 ? -5.926 -18.312 20.031 1 42.25 153 ARG B O 1
ATOM 5003 N N . ARG B 1 154 ? -4.887 -17.922 21.953 1 46.16 154 ARG B N 1
ATOM 5004 C CA . ARG B 1 154 ? -3.514 -17.844 21.469 1 46.16 154 ARG B CA 1
ATOM 5005 C C . ARG B 1 154 ? -3.08 -19.172 20.844 1 46.16 154 ARG B C 1
ATOM 5007 O O . ARG B 1 154 ? -3.111 -20.219 21.5 1 46.16 154 ARG B O 1
ATOM 5014 N N . SER B 1 155 ? -3.246 -19.438 19.609 1 54.16 155 SER B N 1
ATOM 5015 C CA . SER B 1 155 ? -2.869 -20.656 18.891 1 54.16 155 SER B CA 1
ATOM 5016 C C . SER B 1 155 ? -1.354 -20.781 18.766 1 54.16 155 SER B C 1
ATOM 5018 O O . SER B 1 155 ? -0.646 -19.766 18.766 1 54.16 155 SER B O 1
ATOM 5020 N N . GLN B 1 156 ? -0.857 -21.953 19.141 1 59 156 GLN B N 1
ATOM 5021 C CA . GLN B 1 156 ? 0.559 -22.281 19.016 1 59 156 GLN B CA 1
ATOM 5022 C C . GLN B 1 156 ? 0.941 -22.547 17.562 1 59 156 GLN B C 1
ATOM 5024 O O . GLN B 1 156 ? 0.187 -23.188 16.828 1 59 156 GLN B O 1
ATOM 5029 N N . GLN B 1 157 ? 1.868 -21.875 17.062 1 63.94 157 GLN B N 1
ATOM 5030 C CA . GLN B 1 157 ? 2.436 -22.016 15.727 1 63.94 157 GLN B CA 1
ATOM 5031 C C . GLN B 1 157 ? 3.234 -23.312 15.594 1 63.94 157 GLN B C 1
ATOM 5033 O O . GLN B 1 157 ? 3.998 -23.672 16.5 1 63.94 157 GLN B O 1
ATOM 5038 N N . THR B 1 158 ? 2.682 -24.266 14.711 1 64.94 158 THR B N 1
ATOM 5039 C CA . THR B 1 158 ? 3.496 -25.438 14.383 1 64.94 158 THR B CA 1
ATOM 5040 C C . THR B 1 158 ? 4.09 -25.297 12.984 1 64.94 158 THR B C 1
ATOM 5042 O O . THR B 1 158 ? 3.455 -24.75 12.086 1 64.94 158 THR B O 1
ATOM 5045 N N . ALA B 1 159 ? 5.324 -25.312 12.836 1 60.16 159 ALA B N 1
ATOM 5046 C CA . ALA B 1 159 ? 5.938 -25.172 11.516 1 60.16 159 ALA B CA 1
ATOM 5047 C C . ALA B 1 159 ? 5.758 -26.453 10.703 1 60.16 159 ALA B C 1
ATOM 5049 O O . ALA B 1 159 ? 5.871 -27.562 11.234 1 60.16 159 ALA B O 1
ATOM 5050 N N . HIS B 1 160 ? 4.914 -26.406 9.523 1 63.56 160 HIS B N 1
ATOM 5051 C CA . HIS B 1 160 ? 4.883 -27.484 8.555 1 63.56 160 HIS B CA 1
ATOM 5052 C C . HIS B 1 160 ? 6.262 -27.719 7.941 1 63.56 160 HIS B C 1
ATOM 5054 O O . HIS B 1 160 ? 6.957 -26.766 7.594 1 63.56 160 HIS B O 1
ATOM 5060 N N . GLN B 1 161 ? 6.637 -28.984 8.117 1 68.88 161 GLN B N 1
ATOM 5061 C CA . GLN B 1 161 ? 8.062 -29.078 7.84 1 68.88 161 GLN B CA 1
ATOM 5062 C C . GLN B 1 161 ? 8.328 -29.719 6.48 1 68.88 161 GLN B C 1
ATOM 5064 O O . GLN B 1 161 ? 7.84 -30.812 6.203 1 68.88 161 GLN B O 1
ATOM 5069 N N . HIS B 1 162 ? 8.484 -29 5.398 1 87.38 162 HIS B N 1
ATOM 5070 C CA . HIS B 1 162 ? 9.211 -29.422 4.207 1 87.38 162 HIS B CA 1
ATOM 5071 C C . HIS B 1 162 ? 10.703 -29.531 4.484 1 87.38 162 HIS B C 1
ATOM 5073 O O . HIS B 1 162 ? 11.383 -28.531 4.668 1 87.38 162 HIS B O 1
ATOM 5079 N N . PRO B 1 163 ? 11.156 -30.781 4.57 1 90.19 163 PRO B N 1
ATOM 5080 C CA . PRO B 1 163 ? 12.508 -31.016 5.094 1 90.19 163 PRO B CA 1
ATOM 5081 C C . PRO B 1 163 ? 13.562 -30.172 4.375 1 90.19 163 PRO B C 1
ATOM 5083 O O . PRO B 1 163 ? 14.422 -29.578 5.02 1 90.19 163 PRO B O 1
ATOM 5086 N N . PHE B 1 164 ? 13.461 -30.188 3.051 1 94.12 164 PHE B N 1
ATOM 5087 C CA . PHE B 1 164 ? 14.43 -29.438 2.266 1 94.12 164 PHE B CA 1
ATOM 5088 C C . PHE B 1 164 ? 14.414 -27.953 2.648 1 94.12 164 PHE B C 1
ATOM 5090 O O . PHE B 1 164 ? 15.461 -27.359 2.926 1 94.12 164 PHE B O 1
ATOM 5097 N N . LEU B 1 165 ? 13.219 -27.359 2.658 1 94 165 LEU B N 1
ATOM 5098 C CA . LEU B 1 165 ? 13.086 -25.938 2.969 1 94 165 LEU B CA 1
ATOM 5099 C C . LEU B 1 165 ? 13.5 -25.656 4.406 1 94 165 LEU B C 1
ATOM 5101 O O . LEU B 1 165 ? 14.188 -24.672 4.676 1 94 165 LEU B O 1
ATOM 5105 N N . ALA B 1 166 ? 13.109 -26.484 5.336 1 90.19 166 ALA B N 1
ATOM 5106 C CA . ALA B 1 166 ? 13.438 -26.312 6.746 1 90.19 166 ALA B CA 1
ATOM 5107 C C . ALA B 1 166 ? 14.953 -26.281 6.957 1 90.19 166 ALA B C 1
ATOM 5109 O O . ALA B 1 166 ? 15.453 -25.469 7.738 1 90.19 166 ALA B O 1
ATOM 5110 N N . GLU B 1 167 ? 15.617 -27.141 6.273 1 92.88 167 GLU B N 1
ATOM 5111 C CA . GLU B 1 167 ? 17.062 -27.188 6.379 1 92.88 167 GLU B CA 1
ATOM 5112 C C . GLU B 1 167 ? 17.719 -25.938 5.797 1 92.88 167 GLU B C 1
ATOM 5114 O O . GLU B 1 167 ? 18.625 -25.375 6.391 1 92.88 167 GLU B O 1
ATOM 5119 N N . GLU B 1 168 ? 17.219 -25.5 4.656 1 94.75 168 GLU B N 1
ATOM 5120 C CA . GLU B 1 168 ? 17.781 -24.344 3.986 1 94.75 168 GLU B CA 1
ATOM 5121 C C . GLU B 1 168 ? 17.547 -23.062 4.793 1 94.75 168 GLU B C 1
ATOM 5123 O O . GLU B 1 168 ? 18.406 -22.172 4.82 1 94.75 168 GLU B O 1
ATOM 5128 N N . LEU B 1 169 ? 16.453 -22.969 5.477 1 92.12 169 LEU B N 1
ATOM 5129 C CA . LEU B 1 169 ? 16.109 -21.781 6.254 1 92.12 169 LEU B CA 1
ATOM 5130 C C . LEU B 1 169 ? 17 -21.672 7.496 1 92.12 169 LEU B C 1
ATOM 5132 O O . LEU B 1 169 ? 17.203 -20.578 8.023 1 92.12 169 LEU B O 1
ATOM 5136 N N . LYS B 1 170 ? 17.531 -22.766 7.949 1 89.88 170 LYS B N 1
ATOM 5137 C CA . LYS B 1 170 ? 18.359 -22.797 9.156 1 89.88 170 LYS B CA 1
ATOM 5138 C C . LYS B 1 170 ? 19.828 -22.562 8.82 1 89.88 170 LYS B C 1
ATOM 5140 O O . LYS B 1 170 ? 20.625 -22.266 9.703 1 89.88 170 LYS B O 1
ATOM 5145 N N . ARG B 1 171 ? 20.125 -22.703 7.574 1 91.75 171 ARG B N 1
ATOM 5146 C CA . ARG B 1 171 ? 21.516 -22.547 7.156 1 91.75 171 ARG B CA 1
ATOM 5147 C C . ARG B 1 171 ? 21.953 -21.094 7.289 1 91.75 171 ARG B C 1
ATOM 5149 O O . ARG B 1 171 ? 21.188 -20.172 7.016 1 91.75 171 ARG B O 1
ATOM 5156 N N . GLN B 1 172 ? 23.156 -20.969 7.688 1 88.19 172 GLN B N 1
ATOM 5157 C CA . GLN B 1 172 ? 23.719 -19.625 7.727 1 88.19 172 GLN B CA 1
ATOM 5158 C C . GLN B 1 172 ? 23.828 -19.031 6.324 1 88.19 172 GLN B C 1
ATOM 5160 O O . GLN B 1 172 ? 24.344 -19.672 5.41 1 88.19 172 GLN B O 1
ATOM 5165 N N . PRO B 1 173 ? 23.344 -17.906 6.191 1 89.44 173 PRO B N 1
ATOM 5166 C CA . PRO B 1 173 ? 23.375 -17.297 4.863 1 89.44 173 PRO B CA 1
ATOM 5167 C C . PRO B 1 173 ? 24.797 -17.031 4.375 1 89.44 173 PRO B C 1
ATOM 5169 O O . PRO B 1 173 ? 25.656 -16.609 5.156 1 89.44 173 PRO B O 1
ATOM 5172 N N . THR B 1 174 ? 25.062 -17.328 3.166 1 90.75 174 THR B N 1
ATOM 5173 C CA . THR B 1 174 ? 26.359 -17.094 2.553 1 90.75 174 THR B CA 1
ATOM 5174 C C . THR B 1 174 ? 26.312 -15.867 1.642 1 90.75 174 THR B C 1
ATOM 5176 O O . THR B 1 174 ? 27.344 -15.289 1.303 1 90.75 174 THR B O 1
ATOM 5179 N N . TYR B 1 175 ? 25.109 -15.547 1.154 1 90.44 175 TYR B N 1
ATOM 5180 C CA . TYR B 1 175 ? 24.844 -14.438 0.244 1 90.44 175 TYR B CA 1
ATOM 5181 C C . TYR B 1 175 ? 25.625 -14.602 -1.057 1 90.44 175 TYR B C 1
ATOM 5183 O O . TYR B 1 175 ? 26.141 -13.625 -1.604 1 90.44 175 TYR B O 1
ATOM 5191 N N . ALA B 1 176 ? 25.828 -15.797 -1.324 1 93.69 176 ALA B N 1
ATOM 5192 C CA . ALA B 1 176 ? 26.344 -16.219 -2.623 1 93.69 176 ALA B CA 1
ATOM 5193 C C . ALA B 1 176 ? 25.359 -17.156 -3.318 1 93.69 176 ALA B C 1
ATOM 5195 O O . ALA B 1 176 ? 24.766 -18.031 -2.684 1 93.69 176 ALA B O 1
ATOM 5196 N N . TYR B 1 177 ? 25.234 -16.766 -4.531 1 97.06 177 TYR B N 1
ATOM 5197 C CA . TYR B 1 177 ? 24.297 -17.594 -5.277 1 97.06 177 TYR B CA 1
ATOM 5198 C C . TYR B 1 177 ? 24.812 -19.016 -5.406 1 97.06 177 TYR B C 1
ATOM 5200 O O . TYR B 1 177 ? 25.953 -19.234 -5.824 1 97.06 177 TYR B O 1
ATOM 5208 N N . SER B 1 178 ? 24 -20.047 -5.066 1 96.25 178 SER B N 1
ATOM 5209 C CA . SER B 1 178 ? 24.422 -21.438 -5.133 1 96.25 178 SER B CA 1
ATOM 5210 C C . SER B 1 178 ? 23.422 -22.297 -5.898 1 96.25 178 SER B C 1
ATOM 5212 O O . SER B 1 178 ? 23.594 -23.5 -6.023 1 96.25 178 SER B O 1
ATOM 5214 N N . GLY B 1 179 ? 22.328 -21.656 -6.379 1 97.56 179 GLY B N 1
ATOM 5215 C CA . GLY B 1 179 ? 21.344 -22.406 -7.125 1 97.56 179 GLY B CA 1
ATOM 5216 C C . GLY B 1 179 ? 20.594 -23.422 -6.273 1 97.56 179 GLY B C 1
ATOM 5217 O O . GLY B 1 179 ? 20.438 -24.578 -6.668 1 97.56 179 GLY B O 1
ATOM 5218 N N . ILE B 1 180 ? 20.219 -22.969 -5.062 1 97.75 180 ILE B N 1
ATOM 5219 C CA . ILE B 1 180 ? 19.469 -23.828 -4.164 1 97.75 180 ILE B CA 1
ATOM 5220 C C . ILE B 1 180 ? 18.188 -24.312 -4.867 1 97.75 180 ILE B C 1
ATOM 5222 O O . ILE B 1 180 ? 17.828 -25.5 -4.77 1 97.75 180 ILE B O 1
ATOM 5226 N N . ILE B 1 181 ? 17.484 -23.391 -5.547 1 98.38 181 ILE B N 1
ATOM 5227 C CA . ILE B 1 181 ? 16.312 -23.719 -6.355 1 98.38 181 ILE B CA 1
ATOM 5228 C C . ILE B 1 181 ? 16.75 -24.031 -7.785 1 98.38 181 ILE B C 1
ATOM 5230 O O . ILE B 1 181 ? 17.328 -23.188 -8.461 1 98.38 181 ILE B O 1
ATOM 5234 N N . ARG B 1 182 ? 16.422 -25.125 -8.289 1 97 182 ARG B N 1
ATOM 5235 C CA . ARG B 1 182 ? 17.031 -25.688 -9.484 1 97 182 ARG B CA 1
ATOM 5236 C C . ARG B 1 182 ? 16.312 -25.234 -10.742 1 97 182 ARG B C 1
ATOM 5238 O O . ARG B 1 182 ? 16.938 -25.016 -11.781 1 97 182 ARG B O 1
ATOM 5245 N N . ASP B 1 183 ? 14.984 -25.234 -10.648 1 96.62 183 ASP B N 1
ATOM 5246 C CA . ASP B 1 183 ? 14.148 -24.891 -11.797 1 96.62 183 ASP B CA 1
ATOM 5247 C C . ASP B 1 183 ? 12.766 -24.438 -11.352 1 96.62 183 ASP B C 1
ATOM 5249 O O . ASP B 1 183 ? 12.5 -24.281 -10.156 1 96.62 183 ASP B O 1
ATOM 5253 N N . ASN B 1 184 ? 11.938 -24.172 -12.328 1 96.44 184 ASN B N 1
ATOM 5254 C CA . ASN B 1 184 ? 10.609 -23.625 -12.039 1 96.44 184 ASN B CA 1
ATOM 5255 C C . ASN B 1 184 ? 9.75 -24.641 -11.281 1 96.44 184 ASN B C 1
ATOM 5257 O O . ASN B 1 184 ? 8.922 -24.25 -10.453 1 96.44 184 ASN B O 1
ATOM 5261 N N . LYS B 1 185 ? 9.906 -25.859 -11.688 1 95.31 185 LYS B N 1
ATOM 5262 C CA . LYS B 1 185 ? 9.164 -26.891 -10.969 1 95.31 185 LYS B CA 1
ATOM 5263 C C . LYS B 1 185 ? 9.562 -26.938 -9.492 1 95.31 185 LYS B C 1
ATOM 5265 O O . LYS B 1 185 ? 8.711 -26.984 -8.609 1 95.31 185 LYS B O 1
ATOM 5270 N N . HIS B 1 186 ? 10.891 -26.953 -9.273 1 97.25 186 HIS B N 1
ATOM 5271 C CA . HIS B 1 186 ? 11.398 -26.922 -7.906 1 97.25 186 HIS B CA 1
ATOM 5272 C C . HIS B 1 186 ? 10.945 -25.641 -7.191 1 97.25 186 HIS B C 1
ATOM 5274 O O . HIS B 1 186 ? 10.602 -25.688 -6.012 1 97.25 186 HIS B O 1
ATOM 5280 N N . PHE B 1 187 ? 10.93 -24.5 -7.867 1 98.31 187 PHE B N 1
ATOM 5281 C CA . PHE B 1 187 ? 10.461 -23.234 -7.32 1 98.31 187 PHE B CA 1
ATOM 5282 C C . PHE B 1 187 ? 9.023 -23.359 -6.824 1 98.31 187 PHE B C 1
ATOM 5284 O O . PHE B 1 187 ? 8.711 -22.953 -5.707 1 98.31 187 PHE B O 1
ATOM 5291 N N . ALA B 1 188 ? 8.188 -23.859 -7.668 1 96.5 188 ALA B N 1
ATOM 5292 C CA . ALA B 1 188 ? 6.773 -24 -7.316 1 96.5 188 ALA B CA 1
ATOM 5293 C C . ALA B 1 188 ? 6.605 -24.828 -6.043 1 96.5 188 ALA B C 1
ATOM 5295 O O . ALA B 1 188 ? 5.785 -24.5 -5.184 1 96.5 188 ALA B O 1
ATOM 5296 N N . GLU B 1 189 ? 7.41 -25.875 -5.957 1 95.44 189 GLU B N 1
ATOM 5297 C CA . GLU B 1 189 ? 7.363 -26.75 -4.785 1 95.44 189 GLU B CA 1
ATOM 5298 C C . GLU B 1 189 ? 7.824 -26.016 -3.531 1 95.44 189 GLU B C 1
ATOM 5300 O O . GLU B 1 189 ? 7.145 -26.031 -2.504 1 95.44 189 GLU B O 1
ATOM 5305 N N . VAL B 1 190 ? 8.961 -25.344 -3.641 1 96.38 190 VAL B N 1
ATOM 5306 C CA . VAL B 1 190 ? 9.539 -24.656 -2.488 1 96.38 190 VAL B CA 1
ATOM 5307 C C . VAL B 1 190 ? 8.68 -23.469 -2.107 1 96.38 190 VAL B C 1
ATOM 5309 O O . VAL B 1 190 ? 8.516 -23.156 -0.923 1 96.38 190 VAL B O 1
ATOM 5312 N N . LYS B 1 191 ? 8.141 -22.797 -3.121 1 96.56 191 LYS B N 1
ATOM 5313 C CA . LYS B 1 191 ? 7.262 -21.656 -2.879 1 96.56 191 LYS B CA 1
ATOM 5314 C C . LYS B 1 191 ? 6.02 -22.062 -2.1 1 96.56 191 LYS B C 1
ATOM 5316 O O . LYS B 1 191 ? 5.609 -21.391 -1.156 1 96.56 191 LYS B O 1
ATOM 5321 N N . TRP B 1 192 ? 5.453 -23.125 -2.527 1 93.25 192 TRP B N 1
ATOM 5322 C CA . TRP B 1 192 ? 4.293 -23.641 -1.817 1 93.25 192 TRP B CA 1
ATOM 5323 C C . TRP B 1 192 ? 4.652 -24.016 -0.382 1 93.25 192 TRP B C 1
ATOM 5325 O O . TRP B 1 192 ? 3.914 -23.688 0.552 1 93.25 192 TRP B O 1
ATOM 5335 N N . ALA B 1 193 ? 5.777 -24.703 -0.201 1 93.75 193 ALA B N 1
ATOM 5336 C CA . ALA B 1 193 ? 6.246 -25.062 1.134 1 93.75 193 ALA B CA 1
ATOM 5337 C C . ALA B 1 193 ? 6.48 -23.828 1.99 1 93.75 193 ALA B C 1
ATOM 5339 O O . ALA B 1 193 ? 6.18 -23.828 3.188 1 93.75 193 ALA B O 1
ATOM 5340 N N . TYR B 1 194 ? 6.973 -22.766 1.349 1 94.81 194 TYR B N 1
ATOM 5341 C CA . TYR B 1 194 ? 7.277 -21.531 2.064 1 94.81 194 TYR B CA 1
ATOM 5342 C C . TYR B 1 194 ? 6 -20.828 2.492 1 94.81 194 TYR B C 1
ATOM 5344 O O . TYR B 1 194 ? 5.895 -20.359 3.627 1 94.81 194 TYR B O 1
ATOM 5352 N N . ASP B 1 195 ? 5.027 -20.766 1.616 1 92.44 195 ASP B N 1
ATOM 5353 C CA . ASP B 1 195 ? 3.75 -20.125 1.891 1 92.44 195 ASP B CA 1
ATOM 5354 C C . ASP B 1 195 ? 2.982 -20.859 2.984 1 92.44 195 ASP B C 1
ATOM 5356 O O . ASP B 1 195 ? 2.209 -20.25 3.727 1 92.44 195 ASP B O 1
ATOM 5360 N N . THR B 1 196 ? 3.225 -22.172 3.096 1 89.88 196 THR B N 1
ATOM 5361 C CA . THR B 1 196 ? 2.504 -23 4.059 1 89.88 196 THR B CA 1
ATOM 5362 C C . THR B 1 196 ? 3.404 -23.359 5.23 1 89.88 196 THR B C 1
ATOM 5364 O O . THR B 1 196 ? 3.104 -24.297 5.98 1 89.88 196 THR B O 1
ATOM 5367 N N . HIS B 1 197 ? 4.465 -22.672 5.324 1 88.56 197 HIS B N 1
ATOM 5368 C CA . HIS B 1 197 ? 5.477 -23.047 6.312 1 88.56 197 HIS B CA 1
ATOM 5369 C C . HIS B 1 197 ? 4.941 -22.875 7.73 1 88.56 197 HIS B C 1
ATOM 5371 O O . HIS B 1 197 ? 5.254 -23.688 8.609 1 88.56 197 HIS B O 1
ATOM 5377 N N . LEU B 1 198 ? 4.203 -21.875 7.906 1 83 198 LEU B N 1
ATOM 5378 C CA . LEU B 1 198 ? 3.619 -21.609 9.219 1 83 198 LEU B CA 1
ATOM 5379 C C . LEU B 1 198 ? 2.232 -22.234 9.328 1 83 198 LEU B C 1
ATOM 5381 O O . LEU B 1 198 ? 1.385 -22.031 8.453 1 83 198 LEU B O 1
ATOM 5385 N N . LYS B 1 199 ? 2.143 -23.125 10.281 1 80.5 199 LYS B N 1
ATOM 5386 C CA . LYS B 1 199 ? 0.882 -23.828 10.523 1 80.5 199 LYS B CA 1
ATOM 5387 C C . LYS B 1 199 ? 0.425 -23.656 11.969 1 80.5 199 LYS B C 1
ATOM 5389 O O . LYS B 1 199 ? 1.249 -23.578 12.883 1 80.5 199 LYS B O 1
ATOM 5394 N N . TRP B 1 200 ? -0.891 -23.531 11.992 1 80.25 200 TRP B N 1
ATOM 5395 C CA . TRP B 1 200 ? -1.463 -23.328 13.32 1 80.25 200 TRP B CA 1
ATOM 5396 C C . TRP B 1 200 ? -2.307 -24.531 13.742 1 80.25 200 TRP B C 1
ATOM 5398 O O . TRP B 1 200 ? -2.605 -25.391 12.922 1 80.25 200 TRP B O 1
ATOM 5408 N N . GLU B 1 201 ? -2.449 -24.672 15 1 69.62 201 GLU B N 1
ATOM 5409 C CA . GLU B 1 201 ? -3.188 -25.828 15.508 1 69.62 201 GLU B CA 1
ATOM 5410 C C . GLU B 1 201 ? -4.695 -25.609 15.398 1 69.62 201 GLU B C 1
ATOM 5412 O O . GLU B 1 201 ? -5.18 -24.484 15.578 1 69.62 201 GLU B O 1
ATOM 5417 N N . THR B 1 202 ? -5.32 -26.359 14.43 1 65.12 202 THR B N 1
ATOM 5418 C CA . THR B 1 202 ? -6.777 -26.281 14.461 1 65.12 202 THR B CA 1
ATOM 5419 C C . THR B 1 202 ? -7.367 -27.5 15.156 1 65.12 202 THR B C 1
ATOM 5421 O O . THR B 1 202 ? -6.746 -28.562 15.203 1 65.12 202 THR B O 1
ATOM 5424 N N . ARG B 1 203 ? -8.555 -27.281 15.609 1 63.62 203 ARG B N 1
ATOM 5425 C CA . ARG B 1 203 ? -9.234 -28.266 16.438 1 63.62 203 ARG B CA 1
ATOM 5426 C C . ARG B 1 203 ? -9.961 -29.297 15.57 1 63.62 203 ARG B C 1
ATOM 5428 O O . ARG B 1 203 ? -9.945 -30.484 15.867 1 63.62 203 ARG B O 1
ATOM 5435 N N . LEU B 1 204 ? -10.617 -28.781 14.367 1 78.75 204 LEU B N 1
ATOM 5436 C CA . LEU B 1 204 ? -11.492 -29.703 13.648 1 78.75 204 LEU B CA 1
ATOM 5437 C C . LEU B 1 204 ? -10.992 -29.922 12.219 1 78.75 204 LEU B C 1
ATOM 5439 O O . LEU B 1 204 ? -10.625 -28.953 11.539 1 78.75 204 LEU B O 1
ATOM 5443 N N . ALA B 1 205 ? -10.984 -31.156 11.773 1 82.62 205 ALA B N 1
ATOM 5444 C CA . ALA B 1 205 ? -10.734 -31.5 10.383 1 82.62 205 ALA B CA 1
ATOM 5445 C C . ALA B 1 205 ? -11.945 -31.172 9.508 1 82.62 205 ALA B C 1
ATOM 5447 O O . ALA B 1 205 ? -13.07 -31.125 10 1 82.62 205 ALA B O 1
ATOM 5448 N N . PRO B 1 206 ? -11.664 -30.891 8.242 1 87.5 206 PRO B N 1
ATOM 5449 C CA . PRO B 1 206 ? -12.766 -30.547 7.336 1 87.5 206 PRO B CA 1
ATOM 5450 C C . PRO B 1 206 ? -13.898 -31.578 7.379 1 87.5 206 PRO B C 1
ATOM 5452 O O . PRO B 1 206 ? -15.07 -31.219 7.305 1 87.5 206 PRO B O 1
ATOM 5455 N N . GLU B 1 207 ? -13.523 -32.781 7.496 1 87.81 207 GLU B N 1
ATOM 5456 C CA . GLU B 1 207 ? -14.516 -33.875 7.492 1 87.81 207 GLU B CA 1
ATOM 5457 C C . GLU B 1 207 ? -15.398 -33.812 8.734 1 87.81 207 GLU B C 1
ATOM 5459 O O . GLU B 1 207 ? -16.547 -34.25 8.703 1 87.81 207 GLU B O 1
ATOM 5464 N N . ASP B 1 208 ? -14.891 -33.219 9.75 1 89.88 208 ASP B N 1
ATOM 5465 C CA . ASP B 1 208 ? -15.617 -33.156 11.008 1 89.88 208 ASP B CA 1
ATOM 5466 C C . ASP B 1 208 ? -16.328 -31.812 11.156 1 89.88 208 ASP B C 1
ATOM 5468 O O . ASP B 1 208 ? -17.047 -31.578 12.125 1 89.88 208 ASP B O 1
ATOM 5472 N N . ASP B 1 209 ? -16.062 -30.891 10.266 1 92.88 209 ASP B N 1
ATOM 5473 C CA . ASP B 1 209 ? -16.688 -29.562 10.258 1 92.88 209 ASP B CA 1
ATOM 5474 C C . ASP B 1 209 ? -17.891 -29.531 9.32 1 92.88 209 ASP B C 1
ATOM 5476 O O . ASP B 1 209 ? -17.734 -29.453 8.102 1 92.88 209 ASP B O 1
ATOM 5480 N N . PHE B 1 210 ? -19.078 -29.594 9.875 1 92.81 210 PHE B N 1
ATOM 5481 C CA . PHE B 1 210 ? -20.297 -29.625 9.094 1 92.81 210 PHE B CA 1
ATOM 5482 C C . PHE B 1 210 ? -20.438 -28.359 8.258 1 92.81 210 PHE B C 1
ATOM 5484 O O . PHE B 1 210 ? -21.172 -28.344 7.266 1 92.81 210 PHE B O 1
ATOM 5491 N N . SER B 1 211 ? -19.734 -27.312 8.672 1 95.75 211 SER B N 1
ATOM 5492 C CA . SER B 1 211 ? -19.859 -26.047 7.977 1 95.75 211 SER B CA 1
ATOM 5493 C C . SER B 1 211 ? -18.844 -25.906 6.855 1 95.75 211 SER B C 1
ATOM 5495 O O . SER B 1 211 ? -18.844 -24.906 6.125 1 95.75 211 SER B O 1
ATOM 5497 N N . TRP B 1 212 ? -18.031 -26.922 6.699 1 96.31 212 TRP B N 1
ATOM 5498 C CA . TRP B 1 212 ? -17.047 -26.875 5.633 1 96.31 212 TRP B CA 1
ATOM 5499 C C . TRP B 1 212 ? -17.719 -26.781 4.266 1 96.31 212 TRP B C 1
ATOM 5501 O O . TRP B 1 212 ? -18.656 -27.516 3.982 1 96.31 212 TRP B O 1
ATOM 5511 N N . PRO B 1 213 ? -17.312 -25.797 3.479 1 96.56 213 PRO B N 1
ATOM 5512 C CA . PRO B 1 213 ? -17.922 -25.656 2.156 1 96.56 213 PRO B CA 1
ATOM 5513 C C . PRO B 1 213 ? -17.469 -26.734 1.176 1 96.56 213 PRO B C 1
ATOM 5515 O O . PRO B 1 213 ? -16.656 -26.469 0.281 1 96.56 213 PRO B O 1
ATOM 5518 N N . ASN B 1 214 ? -18.141 -27.891 1.183 1 92.5 214 ASN B N 1
ATOM 5519 C CA . ASN B 1 214 ? -17.719 -29.047 0.42 1 92.5 214 ASN B CA 1
ATOM 5520 C C . ASN B 1 214 ? -18.516 -29.203 -0.87 1 92.5 214 ASN B C 1
ATOM 5522 O O . ASN B 1 214 ? -18.25 -30.094 -1.676 1 92.5 214 ASN B O 1
ATOM 5526 N N . THR B 1 215 ? -19.531 -28.406 -1.033 1 94.25 215 THR B N 1
ATOM 5527 C CA . THR B 1 215 ? -20.328 -28.422 -2.258 1 94.25 215 THR B CA 1
ATOM 5528 C C . THR B 1 215 ? -20.359 -27.031 -2.889 1 94.25 215 THR B C 1
ATOM 5530 O O . THR B 1 215 ? -20.188 -26.016 -2.201 1 94.25 215 THR B O 1
ATOM 5533 N N . THR B 1 216 ? -20.609 -27 -4.184 1 96.44 216 THR B N 1
ATOM 5534 C CA . THR B 1 216 ? -20.703 -25.734 -4.906 1 96.44 216 THR B CA 1
ATOM 5535 C C . THR B 1 216 ? -21.828 -24.875 -4.355 1 96.44 216 THR B C 1
ATOM 5537 O O . THR B 1 216 ? -21.703 -23.656 -4.25 1 96.44 216 THR B O 1
ATOM 5540 N N . ASP B 1 217 ? -22.906 -25.516 -4.047 1 95.69 217 ASP B N 1
ATOM 5541 C CA . ASP B 1 217 ? -24.047 -24.781 -3.5 1 95.69 217 ASP B CA 1
ATOM 5542 C C . ASP B 1 217 ? -23.688 -24.125 -2.172 1 95.69 217 ASP B C 1
ATOM 5544 O O . ASP B 1 217 ? -24.047 -22.969 -1.933 1 95.69 217 ASP B O 1
ATOM 5548 N N . LYS B 1 218 ? -23 -24.844 -1.358 1 96.75 218 LYS B N 1
ATOM 5549 C CA . LYS B 1 218 ? -22.578 -24.281 -0.077 1 96.75 218 LYS B CA 1
ATOM 5550 C C . LYS B 1 218 ? -21.578 -23.141 -0.274 1 96.75 218 LYS B C 1
ATOM 5552 O O . LYS B 1 218 ? -21.641 -22.141 0.433 1 96.75 218 LYS B O 1
ATOM 5557 N N . GLU B 1 219 ? -20.672 -23.312 -1.2 1 98.38 219 GLU B N 1
ATOM 5558 C CA . GLU B 1 219 ? -19.734 -22.266 -1.536 1 98.38 219 GLU B CA 1
ATOM 5559 C C . GLU B 1 219 ? -20.453 -21 -1.987 1 98.38 219 GLU B C 1
ATOM 5561 O O . GLU B 1 219 ? -20.125 -19.891 -1.548 1 98.38 219 GLU B O 1
ATOM 5566 N N . ARG B 1 220 ? -21.453 -21.156 -2.766 1 98.38 220 ARG B N 1
ATOM 5567 C CA . ARG B 1 220 ? -22.219 -20.016 -3.268 1 98.38 220 ARG B CA 1
ATOM 5568 C C . ARG B 1 220 ? -22.969 -19.312 -2.141 1 98.38 220 ARG B C 1
ATOM 5570 O O . ARG B 1 220 ? -23.125 -18.094 -2.141 1 98.38 220 ARG B O 1
ATOM 5577 N N . GLU B 1 221 ? -23.438 -20.094 -1.239 1 98.12 221 GLU B N 1
ATOM 5578 C CA . GLU B 1 221 ? -24.109 -19.516 -0.077 1 98.12 221 GLU B CA 1
ATOM 5579 C C . GLU B 1 221 ? -23.172 -18.609 0.707 1 98.12 221 GLU B C 1
ATOM 5581 O O . GLU B 1 221 ? -23.562 -17.516 1.119 1 98.12 221 GLU B O 1
ATOM 5586 N N . TYR B 1 222 ? -21.984 -19.078 0.937 1 98.75 222 TYR B N 1
ATOM 5587 C CA . TYR B 1 222 ? -20.984 -18.281 1.645 1 98.75 222 TYR B CA 1
ATOM 5588 C C . TYR B 1 222 ? -20.625 -17.031 0.85 1 98.75 222 TYR B C 1
ATOM 5590 O O . TYR B 1 222 ? -20.562 -15.938 1.404 1 98.75 222 TYR B O 1
ATOM 5598 N N . VAL B 1 223 ? -20.438 -17.188 -0.432 1 98.81 223 VAL B N 1
ATOM 5599 C CA . VAL B 1 223 ? -20.094 -16.062 -1.297 1 98.81 223 VAL B CA 1
ATOM 5600 C C . VAL B 1 223 ? -21.203 -15.023 -1.272 1 98.81 223 VAL B C 1
ATOM 5602 O O . VAL B 1 223 ? -20.938 -13.82 -1.172 1 98.81 223 VAL B O 1
ATOM 5605 N N . GLU B 1 224 ? -22.406 -15.477 -1.33 1 98.69 224 GLU B N 1
ATOM 5606 C CA . GLU B 1 224 ? -23.547 -14.57 -1.282 1 98.69 224 GLU B CA 1
ATOM 5607 C C . GLU B 1 224 ? -23.578 -13.797 0.029 1 98.69 224 GLU B C 1
ATOM 5609 O O . GLU B 1 224 ? -23.844 -12.594 0.035 1 98.69 224 GLU B O 1
ATOM 5614 N N . ALA B 1 225 ? -23.312 -14.469 1.074 1 98.69 225 ALA B N 1
ATOM 5615 C CA . ALA B 1 225 ? -23.328 -13.82 2.383 1 98.69 225 ALA B CA 1
ATOM 5616 C C . ALA B 1 225 ? -22.297 -12.695 2.443 1 98.69 225 ALA B C 1
ATOM 5618 O O . ALA B 1 225 ? -22.594 -11.602 2.93 1 98.69 225 ALA B O 1
ATOM 5619 N N . MET B 1 226 ? -21.172 -12.977 1.968 1 98.81 226 MET B N 1
ATOM 5620 C CA . MET B 1 226 ? -20.109 -11.969 2.002 1 98.81 226 MET B CA 1
ATOM 5621 C C . MET B 1 226 ? -20.422 -10.836 1.027 1 98.81 226 MET B C 1
ATOM 5623 O O . MET B 1 226 ? -20.188 -9.664 1.34 1 98.81 226 MET B O 1
ATOM 5627 N N . PHE B 1 227 ? -20.875 -11.227 -0.151 1 98.69 227 PHE B N 1
ATOM 5628 C CA . PHE B 1 227 ? -21.312 -10.219 -1.116 1 98.69 227 PHE B CA 1
ATOM 5629 C C . PHE B 1 227 ? -22.266 -9.219 -0.472 1 98.69 227 PHE B C 1
ATOM 5631 O O . PHE B 1 227 ? -22.062 -8.008 -0.575 1 98.69 227 PHE B O 1
ATOM 5638 N N . ASN B 1 228 ? -23.188 -9.711 0.202 1 98.25 228 ASN B N 1
ATOM 5639 C CA . ASN B 1 228 ? -24.203 -8.883 0.851 1 98.25 228 ASN B CA 1
ATOM 5640 C C . ASN B 1 228 ? -23.609 -8.023 1.955 1 98.25 228 ASN B C 1
ATOM 5642 O O . ASN B 1 228 ? -24.031 -6.887 2.168 1 98.25 228 ASN B O 1
ATOM 5646 N N . SER B 1 229 ? -22.641 -8.57 2.645 1 97.81 229 SER B N 1
ATOM 5647 C CA . SER B 1 229 ? -21.953 -7.793 3.672 1 97.81 229 SER B CA 1
ATOM 5648 C C . SER B 1 229 ? -21.203 -6.613 3.062 1 97.81 229 SER B C 1
ATOM 5650 O O . SER B 1 229 ? -21.234 -5.504 3.602 1 97.81 229 SER B O 1
ATOM 5652 N N . ILE B 1 230 ? -20.547 -6.816 1.947 1 98 230 ILE B N 1
ATOM 5653 C CA . ILE B 1 230 ? -19.719 -5.797 1.306 1 98 230 ILE B CA 1
ATOM 5654 C C . ILE B 1 230 ? -20.609 -4.684 0.753 1 98 230 ILE B C 1
ATOM 5656 O O . ILE B 1 230 ? -20.297 -3.5 0.914 1 98 230 ILE B O 1
ATOM 5660 N N . VAL B 1 231 ? -21.75 -5.004 0.218 1 97 231 VAL B N 1
ATOM 5661 C CA . VAL B 1 231 ? -22.531 -4.016 -0.511 1 97 231 VAL B CA 1
ATOM 5662 C C . VAL B 1 231 ? -23.469 -3.295 0.45 1 97 231 VAL B C 1
ATOM 5664 O O . VAL B 1 231 ? -24.094 -2.291 0.088 1 97 231 VAL B O 1
ATOM 5667 N N . ASN B 1 232 ? -23.625 -3.787 1.636 1 95.06 232 ASN B N 1
ATOM 5668 C CA . ASN B 1 232 ? -24.453 -3.102 2.623 1 95.06 232 ASN B CA 1
ATOM 5669 C C . ASN B 1 232 ? -23.797 -1.815 3.111 1 95.06 232 ASN B C 1
ATOM 5671 O O . ASN B 1 232 ? -22.797 -1.859 3.832 1 95.06 232 ASN B O 1
ATOM 5675 N N . THR B 1 233 ? -24.312 -0.677 2.742 1 93.56 233 THR B N 1
ATOM 5676 C CA . THR B 1 233 ? -23.719 0.605 3.088 1 93.56 233 THR B CA 1
ATOM 5677 C C . THR B 1 233 ? -24.641 1.411 3.996 1 93.56 233 THR B C 1
ATOM 5679 O O . THR B 1 233 ? -24.594 2.643 4.004 1 93.56 233 THR B O 1
ATOM 5682 N N . GLU B 1 234 ? -25.453 0.821 4.676 1 89.56 234 GLU B N 1
ATOM 5683 C CA . GLU B 1 234 ? -26.438 1.504 5.52 1 89.56 234 GLU B CA 1
ATOM 5684 C C . GLU B 1 234 ? -25.781 2.078 6.77 1 89.56 234 GLU B C 1
ATOM 5686 O O . GLU B 1 234 ? -26.141 3.16 7.23 1 89.56 234 GLU B O 1
ATOM 5691 N N . ASN B 1 235 ? -24.906 1.33 7.371 1 91.94 235 ASN B N 1
ATOM 5692 C CA . ASN B 1 235 ? -24.344 1.732 8.664 1 91.94 235 ASN B CA 1
ATOM 5693 C C . ASN B 1 235 ? -22.953 1.17 8.875 1 91.94 235 ASN B C 1
ATOM 5695 O O . ASN B 1 235 ? -22.688 0.5 9.875 1 91.94 235 ASN B O 1
ATOM 5699 N N . PHE B 1 236 ? -22.062 1.596 8.047 1 93.88 236 PHE B N 1
ATOM 5700 C CA . PHE B 1 236 ? -20.703 1.101 8.195 1 93.88 236 PHE B CA 1
ATOM 5701 C C . PHE B 1 236 ? -19.828 2.133 8.898 1 93.88 236 PHE B C 1
ATOM 5703 O O . PHE B 1 236 ? -20.219 3.287 9.055 1 93.88 236 PHE B O 1
ATOM 5710 N N . PHE B 1 237 ? -18.734 1.745 9.375 1 93.69 237 PHE B N 1
ATOM 5711 C CA . PHE B 1 237 ? -17.875 2.461 10.312 1 93.69 237 PHE B CA 1
ATOM 5712 C C . PHE B 1 237 ? -17.5 3.83 9.766 1 93.69 237 PHE B C 1
ATOM 5714 O O . PHE B 1 237 ? -17.625 4.84 10.461 1 93.69 237 PHE B O 1
ATOM 5721 N N . GLU B 1 238 ? -17.016 3.928 8.523 1 93.81 238 GLU B N 1
ATOM 5722 C CA . GLU B 1 238 ? -16.594 5.188 7.934 1 93.81 238 GLU B CA 1
ATOM 5723 C C . GLU B 1 238 ? -17.75 6.184 7.844 1 93.81 238 GLU B C 1
ATOM 5725 O O . GLU B 1 238 ? -17.547 7.387 8.008 1 93.81 238 GLU B O 1
ATOM 5730 N N . LEU B 1 239 ? -18.875 5.641 7.555 1 93.44 239 LEU B N 1
ATOM 5731 C CA . LEU B 1 239 ? -20.062 6.484 7.508 1 93.44 239 LEU B CA 1
ATOM 5732 C C . LEU B 1 239 ? -20.391 7.043 8.891 1 93.44 239 LEU B C 1
ATOM 5734 O O . LEU B 1 239 ? -20.688 8.227 9.031 1 93.44 239 LEU B O 1
ATOM 5738 N N . ARG B 1 240 ? -20.391 6.203 9.906 1 92.75 240 ARG B N 1
ATOM 5739 C CA . ARG B 1 240 ? -20.641 6.645 11.273 1 92.75 240 ARG B CA 1
ATOM 5740 C C . ARG B 1 240 ? -19.641 7.711 11.695 1 92.75 240 ARG B C 1
ATOM 5742 O O . ARG B 1 240 ? -20 8.695 12.336 1 92.75 240 ARG B O 1
ATOM 5749 N N . LYS B 1 241 ? -18.469 7.504 11.336 1 90.75 241 LYS B N 1
ATOM 5750 C CA . LYS B 1 241 ? -17.422 8.484 11.656 1 90.75 241 LYS B CA 1
ATOM 5751 C C . LYS B 1 241 ? -17.719 9.82 10.984 1 90.75 241 LYS B C 1
ATOM 5753 O O . LYS B 1 241 ? -17.578 10.875 11.609 1 90.75 241 LYS B O 1
ATOM 5758 N N . ALA B 1 242 ? -18.031 9.727 9.711 1 91.38 242 ALA B N 1
ATOM 5759 C CA . ALA B 1 242 ? -18.328 10.945 8.961 1 91.38 242 ALA B CA 1
ATOM 5760 C C . ALA B 1 242 ? -19.5 11.695 9.578 1 91.38 242 ALA B C 1
ATOM 5762 O O . ALA B 1 242 ? -19.484 12.93 9.672 1 91.38 242 ALA B O 1
ATOM 5763 N N . ARG B 1 243 ? -20.484 11.008 10.008 1 91 243 ARG B N 1
ATOM 5764 C CA . ARG B 1 243 ? -21.656 11.609 10.648 1 91 243 ARG B CA 1
ATOM 5765 C C . ARG B 1 243 ? -21.266 12.281 11.961 1 91 243 ARG B C 1
ATOM 5767 O O . ARG B 1 243 ? -21.734 13.375 12.273 1 91 243 ARG B O 1
ATOM 5774 N N . GLU B 1 244 ? -20.5 11.57 12.719 1 88.56 244 GLU B N 1
ATOM 5775 C CA . GLU B 1 244 ? -20.031 12.117 13.992 1 88.56 244 GLU B CA 1
ATOM 5776 C C . GLU B 1 244 ? -19.234 13.398 13.781 1 88.56 244 GLU B C 1
ATOM 5778 O O . GLU B 1 244 ? -19.422 14.375 14.516 1 88.56 244 GLU B O 1
ATOM 5783 N N . ARG B 1 245 ? -18.422 13.43 12.789 1 86.12 245 ARG B N 1
ATOM 5784 C CA . ARG B 1 245 ? -17.609 14.609 12.492 1 86.12 245 ARG B CA 1
ATOM 5785 C C . ARG B 1 245 ? -18.5 15.766 12.016 1 86.12 245 ARG B C 1
ATOM 5787 O O . ARG B 1 245 ? -18.234 16.922 12.352 1 86.12 245 ARG B O 1
ATOM 5794 N N . LEU B 1 246 ? -19.422 15.422 11.242 1 86.56 246 LEU B N 1
ATOM 5795 C CA . LEU B 1 246 ? -20.359 16.438 10.797 1 86.56 246 LEU B CA 1
ATOM 5796 C C . LEU B 1 246 ? -21.109 17.031 11.977 1 86.56 246 LEU B C 1
ATOM 5798 O O . LEU B 1 246 ? -21.312 18.25 12.047 1 86.56 246 LEU B O 1
ATOM 5802 N N . GLN B 1 247 ? -21.578 16.234 12.859 1 85.44 247 GLN B N 1
ATOM 5803 C CA . GLN B 1 247 ? -22.312 16.703 14.039 1 85.44 247 GLN B CA 1
ATOM 5804 C C . GLN B 1 247 ? -21.438 17.625 14.891 1 85.44 247 GLN B C 1
ATOM 5806 O O . GLN B 1 247 ? -21.906 18.656 15.375 1 85.44 247 GLN B O 1
ATOM 5811 N N . ARG B 1 248 ? -20.281 17.281 15.062 1 78.88 248 ARG B N 1
ATOM 5812 C CA . ARG B 1 248 ? -19.359 18.078 15.859 1 78.88 248 ARG B CA 1
ATOM 5813 C C . ARG B 1 248 ? -19.078 19.422 15.188 1 78.88 248 ARG B C 1
ATOM 5815 O O . ARG B 1 248 ? -18.984 20.453 15.867 1 78.88 248 ARG B O 1
ATOM 5822 N N . THR B 1 249 ? -18.906 19.344 13.961 1 76.56 249 THR B N 1
ATOM 5823 C CA . THR B 1 249 ? -18.625 20.562 13.219 1 76.56 249 THR B CA 1
ATOM 5824 C C . THR B 1 249 ? -19.828 21.5 13.266 1 76.56 249 THR B C 1
ATOM 5826 O O . THR B 1 249 ? -19.672 22.719 13.383 1 76.56 249 THR B O 1
ATOM 5829 N N . THR B 1 250 ? -21.016 21 13.219 1 76.25 250 THR B N 1
ATOM 5830 C CA . THR B 1 250 ? -22.234 21.797 13.25 1 76.25 250 THR B CA 1
ATOM 5831 C C . THR B 1 250 ? -22.5 22.328 14.656 1 76.25 250 THR B C 1
ATOM 5833 O O . THR B 1 250 ? -22.984 23.453 14.82 1 76.25 250 THR B O 1
ATOM 5836 N N . ALA B 1 251 ? -22.297 21.531 15.68 1 72.75 251 ALA B N 1
ATOM 5837 C CA . ALA B 1 251 ? -22.469 21.969 17.062 1 72.75 251 ALA B CA 1
ATOM 5838 C C . ALA B 1 251 ? -21.547 23.125 17.391 1 72.75 251 ALA B C 1
ATOM 5840 O O . ALA B 1 251 ? -21.906 24.031 18.141 1 72.75 251 ALA B O 1
ATOM 5841 N N . ASN B 1 252 ? -20.453 23 16.953 1 63.78 252 ASN B N 1
ATOM 5842 C CA . ASN B 1 252 ? -19.484 24.078 17.172 1 63.78 252 ASN B CA 1
ATOM 5843 C C . ASN B 1 252 ? -19.906 25.359 16.484 1 63.78 252 ASN B C 1
ATOM 5845 O O . ASN B 1 252 ? -19.609 26.453 16.969 1 63.78 252 ASN B O 1
ATOM 5849 N N . LEU B 1 253 ? -20.688 25.312 15.43 1 59.78 253 LEU B N 1
ATOM 5850 C CA . LEU B 1 253 ? -21.203 26.484 14.75 1 59.78 253 LEU B CA 1
ATOM 5851 C C . LEU B 1 253 ? -22.391 27.078 15.508 1 59.78 253 LEU B C 1
ATOM 5853 O O . LEU B 1 253 ? -22.562 28.297 15.516 1 59.78 253 LEU B O 1
ATOM 5857 N N . GLY B 1 254 ? -23.391 26.328 16.172 1 52.25 254 GLY B N 1
ATOM 5858 C CA . GLY B 1 254 ? -24.547 26.812 16.922 1 52.25 254 GLY B CA 1
ATOM 5859 C C . GLY B 1 254 ? -24.172 27.406 18.281 1 52.25 254 GLY B C 1
ATOM 5860 O O . GLY B 1 254 ? -24.922 28.172 18.859 1 52.25 254 GLY B O 1
ATOM 5861 N N . SER B 1 255 ? -23.562 26.75 19.266 1 48.16 255 SER B N 1
ATOM 5862 C CA . SER B 1 255 ? -23.219 27.375 20.531 1 48.16 255 SER B CA 1
ATOM 5863 C C . SER B 1 255 ? -22.531 28.719 20.312 1 48.16 255 SER B C 1
ATOM 5865 O O . SER B 1 255 ? -21.906 28.938 19.266 1 48.16 255 SER B O 1
ATOM 5867 N N . GLY B 1 256 ? -22.797 29.859 21.375 1 37.34 256 GLY B N 1
ATOM 5868 C CA . GLY B 1 256 ? -22.609 31.297 21.281 1 37.34 256 GLY B CA 1
ATOM 5869 C C . GLY B 1 256 ? -21.484 31.688 20.344 1 37.34 256 GLY B C 1
ATOM 5870 O O . GLY B 1 256 ? -21.469 31.312 19.188 1 37.34 256 GLY B O 1
ATOM 5871 N N . GLY B 1 257 ? -20.453 32.781 21.094 1 33.62 257 GLY B N 1
ATOM 5872 C CA . GLY B 1 257 ? -19.672 34.031 21.016 1 33.62 257 GLY B CA 1
ATOM 5873 C C . GLY B 1 257 ? -18.406 33.875 20.172 1 33.62 257 GLY B C 1
ATOM 5874 O O . GLY B 1 257 ? -17.656 34.812 20 1 33.62 257 GLY B O 1
ATOM 5875 N N . GLY B 1 258 ? -17.609 32.844 20.578 1 31.89 258 GLY B N 1
ATOM 5876 C CA . GLY B 1 258 ? -16.266 33.094 20.109 1 31.89 258 GLY B CA 1
ATOM 5877 C C . GLY B 1 258 ? -16.125 33.125 18.609 1 31.89 258 GLY B C 1
ATOM 5878 O O . GLY B 1 258 ? -16.484 32.156 17.938 1 31.89 258 GLY B O 1
ATOM 5879 N N . ALA B 1 259 ? -16.578 34.281 18.094 1 31.44 259 ALA B N 1
ATOM 5880 C CA . ALA B 1 259 ? -16.062 34.75 16.812 1 31.44 259 ALA B CA 1
ATOM 5881 C C . ALA B 1 259 ? -14.703 34.156 16.484 1 31.44 259 ALA B C 1
ATOM 5883 O O . ALA B 1 259 ? -13.672 34.656 16.953 1 31.44 259 ALA B O 1
ATOM 5884 N N . GLY B 1 260 ? -14.406 33.062 17.016 1 31.05 260 GLY B N 1
ATOM 5885 C CA . GLY B 1 260 ? -13.031 32.844 16.578 1 31.05 260 GLY B CA 1
ATOM 5886 C C . GLY B 1 260 ? -12.695 33.562 15.289 1 31.05 260 GLY B C 1
ATOM 5887 O O . GLY B 1 260 ? -13.578 33.844 14.477 1 31.05 260 GLY B O 1
ATOM 5888 N N . SER B 1 261 ? -11.711 34.469 15.562 1 28.16 261 SER B N 1
ATOM 5889 C CA . SER B 1 261 ? -11.094 35.188 14.453 1 28.16 261 SER B CA 1
ATOM 5890 C C . SER B 1 261 ? -11.211 34.406 13.148 1 28.16 261 SER B C 1
ATOM 5892 O O . SER B 1 261 ? -10.789 33.219 13.086 1 28.16 261 SER B O 1
ATOM 5894 N N . LYS B 1 262 ? -12.266 34.531 12.516 1 32.38 262 LYS B N 1
ATOM 5895 C CA . LYS B 1 262 ? -12.086 34.375 11.07 1 32.38 262 LYS B CA 1
ATOM 5896 C C . LYS B 1 262 ? -10.648 34.656 10.664 1 32.38 262 LYS B C 1
ATOM 5898 O O . LYS B 1 262 ? -10.289 35.781 10.344 1 32.38 262 LYS B O 1
ATOM 5903 N N . ARG B 1 263 ? -9.695 34.281 11.555 1 31.05 263 ARG B N 1
ATOM 5904 C CA . ARG B 1 263 ? -8.484 34.5 10.766 1 31.05 263 ARG B CA 1
ATOM 5905 C C . ARG B 1 263 ? -8.703 34.125 9.305 1 31.05 263 ARG B C 1
ATOM 5907 O O . ARG B 1 263 ? -9.102 33 9.008 1 31.05 263 ARG B O 1
ATOM 5914 N N . LYS B 1 264 ? -9.164 35.062 8.641 1 29.23 264 LYS B N 1
ATOM 5915 C CA . LYS B 1 264 ? -9.016 35.094 7.191 1 29.23 264 LYS B CA 1
ATOM 5916 C C . LYS B 1 264 ? -7.797 34.312 6.742 1 29.23 264 LYS B C 1
ATOM 5918 O O . LYS B 1 264 ? -6.66 34.781 6.887 1 29.23 264 LYS B O 1
ATOM 5923 N N . ARG B 1 265 ? -7.598 33.156 7.188 1 28.66 265 ARG B N 1
ATOM 5924 C CA . ARG B 1 265 ? -6.512 32.531 6.434 1 28.66 265 ARG B CA 1
ATOM 5925 C C . ARG B 1 265 ? -6.535 33 4.977 1 28.66 265 ARG B C 1
ATOM 5927 O O . ARG B 1 265 ? -7.559 32.875 4.301 1 28.66 265 ARG B O 1
ATOM 5934 N N . ASP B 1 266 ? -5.949 34.062 4.789 1 26.77 266 ASP B N 1
ATOM 5935 C CA . ASP B 1 266 ? -5.488 34.406 3.447 1 26.77 266 ASP B CA 1
ATOM 5936 C C . ASP B 1 266 ? -5.172 33.156 2.637 1 26.77 266 ASP B C 1
ATOM 5938 O O . ASP B 1 266 ? -4.086 32.594 2.766 1 26.77 266 ASP B O 1
ATOM 5942 N N . MET B 1 267 ? -5.902 32.219 2.852 1 28.02 267 MET B N 1
ATOM 5943 C CA . MET B 1 267 ? -5.789 31.047 1.983 1 28.02 267 MET B CA 1
ATOM 5944 C C . MET B 1 267 ? -5.68 31.469 0.521 1 28.02 267 MET B C 1
ATOM 5946 O O . MET B 1 267 ? -6.684 31.781 -0.118 1 28.02 267 MET B O 1
ATOM 5950 N N . ASP B 1 268 ? -4.762 32.25 0.214 1 27.28 268 ASP B N 1
ATOM 5951 C CA . ASP B 1 268 ? -4.438 32.438 -1.194 1 27.28 268 ASP B CA 1
ATOM 5952 C C . ASP B 1 268 ? -4.426 31.125 -1.954 1 27.28 268 ASP B C 1
ATOM 5954 O O . ASP B 1 268 ? -4.141 31.094 -3.152 1 27.28 268 ASP B O 1
ATOM 595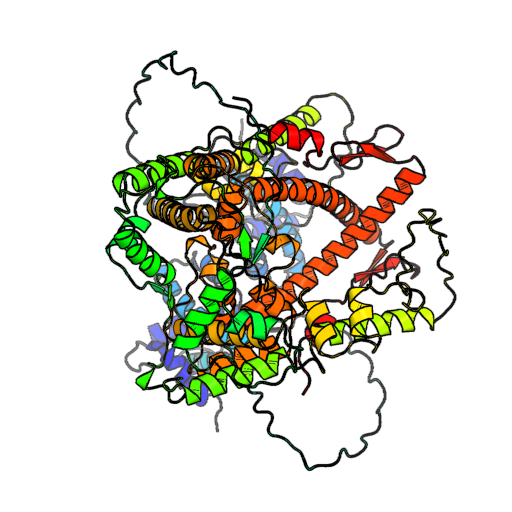8 N N . HIS B 1 269 ? -3.963 30.078 -1.284 1 28.05 269 HIS B N 1
ATOM 5959 C CA . HIS B 1 269 ? -3.609 29.109 -2.309 1 28.05 269 HIS B CA 1
ATOM 5960 C C . HIS B 1 269 ? -4.852 28.578 -3.025 1 28.05 269 HIS B C 1
ATOM 5962 O O . HIS B 1 269 ? -5.766 28.047 -2.391 1 28.05 269 HIS B O 1
ATOM 5968 N N . ASP B 1 270 ? -5.133 29.094 -4.145 1 26.95 270 ASP B N 1
ATOM 5969 C CA . ASP B 1 270 ? -6.059 28.984 -5.27 1 26.95 270 ASP B CA 1
ATOM 5970 C C . ASP B 1 270 ? -6.223 27.547 -5.723 1 26.95 270 ASP B C 1
ATOM 5972 O O . ASP B 1 270 ? -6.473 27.281 -6.898 1 26.95 270 ASP B O 1
ATOM 5976 N N . ASP B 1 271 ? -5.676 26.469 -5.219 1 30.3 271 ASP B N 1
ATOM 5977 C CA . ASP B 1 271 ? -5.883 25.328 -6.105 1 30.3 271 ASP B CA 1
ATOM 5978 C C . ASP B 1 271 ? -7.367 25.016 -6.266 1 30.3 271 ASP B C 1
ATOM 5980 O O . ASP B 1 271 ? -8.102 24.938 -5.273 1 30.3 271 ASP B O 1
ATOM 5984 N N . GLY B 1 272 ? -8 25.297 -7.379 1 29.77 272 GLY B N 1
ATOM 5985 C CA . GLY B 1 272 ? -9.289 25.25 -8.047 1 29.77 272 GLY B CA 1
ATOM 5986 C C . GLY B 1 272 ? -10 23.922 -7.895 1 29.77 272 GLY B C 1
ATOM 5987 O O . GLY B 1 272 ? -10.922 23.609 -8.648 1 29.77 272 GLY B O 1
ATOM 5988 N N . ALA B 1 273 ? -9.5 22.828 -7.527 1 30.94 273 ALA B N 1
ATOM 5989 C CA . ALA B 1 273 ? -10.484 21.766 -7.633 1 30.94 273 ALA B CA 1
ATOM 5990 C C . ALA B 1 273 ? -11.742 22.078 -6.824 1 30.94 273 ALA B C 1
ATOM 5992 O O . ALA B 1 273 ? -11.688 22.156 -5.594 1 30.94 273 ALA B O 1
ATOM 5993 N N . GLU B 1 274 ? -12.609 22.828 -7.352 1 33.53 274 GLU B N 1
ATOM 5994 C CA . GLU B 1 274 ? -13.969 22.906 -6.82 1 33.53 274 GLU B CA 1
ATOM 5995 C C . GLU B 1 274 ? -14.555 21.516 -6.613 1 33.53 274 GLU B C 1
ATOM 5997 O O . GLU B 1 274 ? -14.883 20.828 -7.582 1 33.53 274 GLU B O 1
ATOM 6002 N N . SER B 1 275 ? -14.219 20.562 -6.012 1 36 275 SER B N 1
ATOM 6003 C CA . SER B 1 275 ? -15.172 19.562 -5.531 1 36 275 SER B CA 1
ATOM 6004 C C . SER B 1 275 ? -16.484 20.203 -5.113 1 36 275 SER B C 1
ATOM 6006 O O . SER B 1 275 ? -16.5 21.328 -4.594 1 36 275 SER B O 1
ATOM 6008 N N . SER B 1 276 ? -17.703 19.984 -5.852 1 39.78 276 SER B N 1
ATOM 6009 C CA . SER B 1 276 ? -19.109 20.172 -5.488 1 39.78 276 SER B CA 1
ATOM 6010 C C . SER B 1 276 ? -19.281 20.281 -3.979 1 39.78 276 SER B C 1
ATOM 6012 O O . SER B 1 276 ? -20.344 19.953 -3.443 1 39.78 276 SER B O 1
ATOM 6014 N N . ASN B 1 277 ? -18.375 20.578 -3.324 1 44.28 277 ASN B N 1
ATOM 6015 C CA . ASN B 1 277 ? -18.453 20.625 -1.867 1 44.28 277 ASN B CA 1
ATOM 6016 C C . ASN B 1 277 ? -19.078 21.922 -1.376 1 44.28 277 ASN B C 1
ATOM 6018 O O . ASN B 1 277 ? -18.672 22.469 -0.351 1 44.28 277 ASN B O 1
ATOM 6022 N N . GLU B 1 278 ? -19.781 22.766 -2.215 1 48.09 278 GLU B N 1
ATOM 6023 C CA . GLU B 1 278 ? -20.375 24.016 -1.789 1 48.09 278 GLU B CA 1
ATOM 6024 C C . GLU B 1 278 ? -21.094 23.875 -0.456 1 48.09 278 GLU B C 1
ATOM 6026 O O . GLU B 1 278 ? -21.047 24.766 0.387 1 48.09 278 GLU B O 1
ATOM 6031 N N . ASP B 1 279 ? -21.844 22.797 -0.436 1 63.03 279 ASP B N 1
ATOM 6032 C CA . ASP B 1 279 ? -22.672 22.656 0.758 1 63.03 279 ASP B CA 1
ATOM 6033 C C . ASP B 1 279 ? -21.922 21.922 1.861 1 63.03 279 ASP B C 1
ATOM 6035 O O . ASP B 1 279 ? -22.516 21.547 2.875 1 63.03 279 ASP B O 1
ATOM 6039 N N . LYS B 1 280 ? -20.688 21.938 1.343 1 75.81 280 LYS B N 1
ATOM 6040 C CA . LYS B 1 280 ? -19.953 21.234 2.391 1 75.81 280 LYS B CA 1
ATOM 6041 C C . LYS B 1 280 ? -19.594 22.172 3.543 1 75.81 280 LYS B C 1
ATOM 6043 O O . LYS B 1 280 ? -18.969 23.203 3.334 1 75.81 280 LYS B O 1
ATOM 6048 N N . PRO B 1 281 ? -20.078 21.875 4.574 1 75.12 281 PRO B N 1
ATOM 6049 C CA . PRO B 1 281 ? -19.703 22.688 5.738 1 75.12 281 PRO B CA 1
ATOM 6050 C C . PRO B 1 281 ? -18.188 22.812 5.918 1 75.12 281 PRO B C 1
ATOM 6052 O O . PRO B 1 281 ? -17.453 21.875 5.602 1 75.12 281 PRO B O 1
ATOM 6055 N N . HIS B 1 282 ? -17.75 23.953 6.242 1 71.62 282 HIS B N 1
ATOM 6056 C CA . HIS B 1 282 ? -16.328 24.156 6.523 1 71.62 282 HIS B CA 1
ATOM 6057 C C . HIS B 1 282 ? -15.828 23.188 7.578 1 71.62 282 HIS B C 1
ATOM 6059 O O . HIS B 1 282 ? -16.516 22.922 8.562 1 71.62 282 HIS B O 1
ATOM 6065 N N . GLY B 1 283 ? -14.625 22.656 7.324 1 70.25 283 GLY B N 1
ATOM 6066 C CA . GLY B 1 283 ? -14.016 21.781 8.312 1 70.25 283 GLY B CA 1
ATOM 6067 C C . GLY B 1 283 ? -14.258 20.312 8.039 1 70.25 283 GLY B C 1
ATOM 6068 O O . GLY B 1 283 ? -13.648 19.453 8.68 1 70.25 283 GLY B O 1
ATOM 6069 N N . ILE B 1 284 ? -15.094 20.094 7.121 1 79.62 284 ILE B N 1
ATOM 6070 C CA . ILE B 1 284 ? -15.383 18.703 6.793 1 79.62 284 ILE B CA 1
ATOM 6071 C C . ILE B 1 284 ? -14.602 18.297 5.551 1 79.62 284 ILE B C 1
ATOM 6073 O O . ILE B 1 284 ? -14.484 19.062 4.594 1 79.62 284 ILE B O 1
ATOM 6077 N N . SER B 1 285 ? -14.031 17.125 5.621 1 82.38 285 SER B N 1
ATOM 6078 C CA . SER B 1 285 ? -13.281 16.641 4.473 1 82.38 285 SER B CA 1
ATOM 6079 C C . SER B 1 285 ? -14.211 16.297 3.309 1 82.38 285 SER B C 1
ATOM 6081 O O . SER B 1 285 ? -15.406 16.094 3.506 1 82.38 285 SER B O 1
ATOM 6083 N N . LYS B 1 286 ? -13.602 16.266 2.195 1 83.69 286 LYS B N 1
ATOM 6084 C CA . LYS B 1 286 ? -14.367 15.883 1.014 1 83.69 286 LYS B CA 1
ATOM 6085 C C . LYS B 1 286 ? -14.914 14.461 1.151 1 83.69 286 LYS B C 1
ATOM 6087 O O . LYS B 1 286 ? -16.062 14.195 0.797 1 83.69 286 LYS B O 1
ATOM 6092 N N . LEU B 1 287 ? -14.148 13.602 1.58 1 88.19 287 LEU B N 1
ATOM 6093 C CA . LEU B 1 287 ? -14.555 12.211 1.754 1 88.19 287 LEU B CA 1
ATOM 6094 C C . LEU B 1 287 ? -15.734 12.109 2.715 1 88.19 287 LEU B C 1
ATOM 6096 O O . LEU B 1 287 ? -16.734 11.438 2.418 1 88.19 287 LEU B O 1
ATOM 6100 N N . ASP B 1 288 ? -15.617 12.789 3.799 1 89.5 288 ASP B N 1
ATOM 6101 C CA . ASP B 1 288 ? -16.703 12.766 4.777 1 89.5 288 ASP B CA 1
ATOM 6102 C C . ASP B 1 288 ? -17.984 13.344 4.188 1 89.5 288 ASP B C 1
ATOM 6104 O O . ASP B 1 288 ? -19.078 12.797 4.402 1 89.5 288 ASP B O 1
ATOM 6108 N N . TRP B 1 289 ? -17.766 14.375 3.566 1 89.81 289 TRP B N 1
ATOM 6109 C CA . TRP B 1 289 ? -18.922 15.016 2.975 1 89.81 289 TRP B CA 1
ATOM 6110 C C . TRP B 1 289 ? -19.594 14.102 1.949 1 89.81 289 TRP B C 1
ATOM 6112 O O . TRP B 1 289 ? -20.812 13.977 1.922 1 89.81 289 TRP B O 1
ATOM 6122 N N . ASP B 1 290 ? -18.812 13.492 1.147 1 90.81 290 ASP B N 1
ATOM 6123 C CA . ASP B 1 290 ? -19.328 12.562 0.149 1 90.81 290 ASP B CA 1
ATOM 6124 C C . ASP B 1 290 ? -20.125 11.438 0.804 1 90.81 290 ASP B C 1
ATOM 6126 O O . ASP B 1 290 ? -21.078 10.93 0.217 1 90.81 290 ASP B O 1
ATOM 6130 N N . LEU B 1 291 ? -19.812 11.117 1.954 1 93.31 291 LEU B N 1
ATOM 6131 C CA . LEU B 1 291 ? -20.453 10.008 2.648 1 93.31 291 LEU B CA 1
ATOM 6132 C C . LEU B 1 291 ? -21.766 10.445 3.285 1 93.31 291 LEU B C 1
ATOM 6134 O O . LEU B 1 291 ? -22.703 9.648 3.414 1 93.31 291 LEU B O 1
ATOM 6138 N N . VAL B 1 292 ? -21.859 11.727 3.654 1 91.69 292 VAL B N 1
ATOM 6139 C CA . VAL B 1 292 ? -22.969 12.086 4.535 1 91.69 292 VAL B CA 1
ATOM 6140 C C . VAL B 1 292 ? -23.938 13.008 3.801 1 91.69 292 VAL B C 1
ATOM 6142 O O . VAL B 1 292 ? -25.062 13.219 4.254 1 91.69 292 VAL B O 1
ATOM 6145 N N . ASN B 1 293 ? -23.656 13.547 2.693 1 87 293 ASN B N 1
ATOM 6146 C CA . ASN B 1 293 ? -24.469 14.594 2.088 1 87 293 ASN B CA 1
ATOM 6147 C C . ASN B 1 293 ? -25.703 14.016 1.411 1 87 293 ASN B C 1
ATOM 6149 O O . ASN B 1 293 ? -26.531 14.758 0.882 1 87 293 ASN B O 1
ATOM 6153 N N . GLY B 1 294 ? -25.875 12.812 1.338 1 84.81 294 GLY B N 1
ATOM 6154 C CA . GLY B 1 294 ? -27.094 12.148 0.904 1 84.81 294 GLY B CA 1
ATOM 6155 C C . GLY B 1 294 ? -27.25 12.125 -0.604 1 84.81 294 GLY B C 1
ATOM 6156 O O . GLY B 1 294 ? -28.281 11.672 -1.117 1 84.81 294 GLY B O 1
ATOM 6157 N N . THR B 1 295 ? -26.25 12.555 -1.293 1 84.75 295 THR B N 1
ATOM 6158 C CA . THR B 1 295 ? -26.359 12.664 -2.744 1 84.75 295 THR B CA 1
ATOM 6159 C C . THR B 1 295 ? -25.859 11.383 -3.418 1 84.75 295 THR B C 1
ATOM 6161 O O . THR B 1 295 ? -26.141 11.148 -4.594 1 84.75 295 THR B O 1
ATOM 6164 N N . LYS B 1 296 ? -25.219 10.633 -2.688 1 87.12 296 LYS B N 1
ATOM 6165 C CA . LYS B 1 296 ? -24.594 9.469 -3.295 1 87.12 296 LYS B CA 1
ATOM 6166 C C . LYS B 1 296 ? -25.422 8.211 -3.062 1 87.12 296 LYS B C 1
ATOM 6168 O O . LYS B 1 296 ? -26.031 8.047 -2.002 1 87.12 296 LYS B O 1
ATOM 6173 N N . THR B 1 297 ? -25.438 7.422 -4.156 1 85.12 297 THR B N 1
ATOM 6174 C CA . THR B 1 297 ? -26.047 6.102 -4.062 1 85.12 297 THR B CA 1
ATOM 6175 C C . THR B 1 297 ? -25.203 5.172 -3.199 1 85.12 297 THR B C 1
ATOM 6177 O O . THR B 1 297 ? -24.031 5.453 -2.938 1 85.12 297 THR B O 1
ATOM 6180 N N . PRO B 1 298 ? -25.766 4.125 -2.76 1 81.38 298 PRO B N 1
ATOM 6181 C CA . PRO B 1 298 ? -25 3.146 -1.993 1 81.38 298 PRO B CA 1
ATOM 6182 C C . PRO B 1 298 ? -23.734 2.689 -2.723 1 81.38 298 PRO B C 1
ATOM 6184 O O . PRO B 1 298 ? -22.688 2.51 -2.1 1 81.38 298 PRO B O 1
ATOM 6187 N N . PHE B 1 299 ? -23.828 2.596 -3.969 1 81.88 299 PHE B N 1
ATOM 6188 C CA . PHE B 1 299 ? -22.703 2.172 -4.781 1 81.88 299 PHE B CA 1
ATOM 6189 C C . PHE B 1 299 ? -21.594 3.227 -4.77 1 81.88 299 PHE B C 1
ATOM 6191 O O . PHE B 1 299 ? -20.422 2.898 -4.645 1 81.88 299 PHE B O 1
ATOM 6198 N N . GLN B 1 300 ? -22.047 4.379 -4.844 1 87.5 300 GLN B N 1
ATOM 6199 C CA . GLN B 1 300 ? -21.094 5.484 -4.863 1 87.5 300 GLN B CA 1
ATOM 6200 C C . GLN B 1 300 ? -20.438 5.664 -3.5 1 87.5 300 GLN B C 1
ATOM 6202 O O . GLN B 1 300 ? -19.281 6.086 -3.416 1 87.5 300 GLN B O 1
ATOM 6207 N N . LEU B 1 301 ? -21.188 5.293 -2.498 1 92.25 301 LEU B N 1
ATOM 6208 C CA . LEU B 1 301 ? -20.625 5.363 -1.157 1 92.25 301 LEU B CA 1
ATOM 6209 C C . LEU B 1 301 ? -19.469 4.375 -1.001 1 92.25 301 LEU B C 1
ATOM 6211 O O . LEU B 1 301 ? -18.391 4.738 -0.524 1 92.25 301 LEU B O 1
ATOM 6215 N N . LEU B 1 302 ? -19.719 3.164 -1.429 1 94 302 LEU B N 1
ATOM 6216 C CA . LEU B 1 302 ? -18.672 2.143 -1.38 1 94 302 LEU B CA 1
ATOM 6217 C C . LEU B 1 302 ? -17.469 2.551 -2.225 1 94 302 LEU B C 1
ATOM 6219 O O . LEU B 1 302 ? -16.328 2.443 -1.776 1 94 302 LEU B O 1
ATOM 6223 N N . GLY B 1 303 ? -17.766 3.053 -3.389 1 92.81 303 GLY B N 1
ATOM 6224 C CA . GLY B 1 303 ? -16.703 3.514 -4.281 1 92.81 303 GLY B CA 1
ATOM 6225 C C . GLY B 1 303 ? -15.883 4.637 -3.691 1 92.81 303 GLY B C 1
ATOM 6226 O O . GLY B 1 303 ? -14.672 4.719 -3.934 1 92.81 303 GLY B O 1
ATOM 6227 N N . THR B 1 304 ? -16.516 5.449 -2.93 1 92.19 304 THR B N 1
ATOM 6228 C CA . THR B 1 304 ? -15.836 6.562 -2.285 1 92.19 304 THR B CA 1
ATOM 6229 C C . THR B 1 304 ? -14.805 6.059 -1.285 1 92.19 304 THR B C 1
ATOM 6231 O O . THR B 1 304 ? -13.695 6.598 -1.2 1 92.19 304 THR B O 1
ATOM 6234 N N . VAL B 1 305 ? -15.164 5.039 -0.6 1 94 305 VAL B N 1
ATOM 6235 C CA . VAL B 1 305 ? -14.273 4.52 0.432 1 94 305 VAL B CA 1
ATOM 6236 C C . VAL B 1 305 ? -13.172 3.684 -0.21 1 94 305 VAL B C 1
ATOM 6238 O O . VAL B 1 305 ?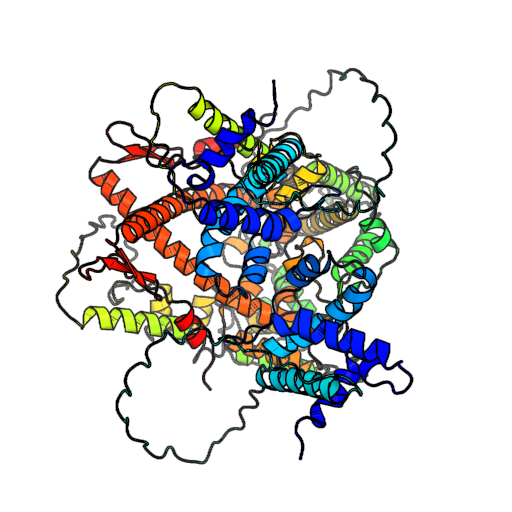 -12 3.789 0.17 1 94 305 VAL B O 1
ATOM 6241 N N . ILE B 1 306 ? -13.445 2.91 -1.188 1 93.81 306 ILE B N 1
ATOM 6242 C CA . ILE B 1 306 ? -12.477 1.952 -1.718 1 93.81 306 ILE B CA 1
ATOM 6243 C C . ILE B 1 306 ? -11.711 2.58 -2.881 1 93.81 306 ILE B C 1
ATOM 6245 O O . ILE B 1 306 ? -10.742 2.004 -3.377 1 93.81 306 ILE B O 1
ATOM 6249 N N . HIS B 1 307 ? -12.141 3.791 -3.363 1 91.44 307 HIS B N 1
ATOM 6250 C CA . HIS B 1 307 ? -11.5 4.551 -4.43 1 91.44 307 HIS B CA 1
ATOM 6251 C C . HIS B 1 307 ? -11.555 3.797 -5.754 1 91.44 307 HIS B C 1
ATOM 6253 O O . HIS B 1 307 ? -10.57 3.783 -6.504 1 91.44 307 HIS B O 1
ATOM 6259 N N . HIS B 1 308 ? -12.664 3.059 -5.895 1 92.19 308 HIS B N 1
ATOM 6260 C CA . HIS B 1 308 ? -12.93 2.277 -7.098 1 92.19 308 HIS B CA 1
ATOM 6261 C C . HIS B 1 308 ? -14.414 1.957 -7.23 1 92.19 308 HIS B C 1
ATOM 6263 O O . HIS B 1 308 ? -15.039 1.475 -6.281 1 92.19 308 HIS B O 1
ATOM 6269 N N . ASN B 1 309 ? -14.969 2.354 -8.383 1 91.62 309 ASN B N 1
ATOM 6270 C CA . ASN B 1 309 ? -16.344 1.929 -8.648 1 91.62 309 ASN B CA 1
ATOM 6271 C C . ASN B 1 309 ? -16.422 0.435 -8.945 1 91.62 309 ASN B C 1
ATOM 6273 O O . ASN B 1 309 ? -16.438 0.035 -10.117 1 91.62 309 ASN B O 1
ATOM 6277 N N . ILE B 1 310 ? -16.531 -0.307 -7.98 1 94.88 310 ILE B N 1
ATOM 6278 C CA . ILE B 1 310 ? -16.406 -1.759 -8.055 1 94.88 310 ILE B CA 1
ATOM 6279 C C . ILE B 1 310 ? -17.688 -2.355 -8.633 1 94.88 310 ILE B C 1
ATOM 6281 O O . ILE B 1 310 ? -18.797 -1.928 -8.289 1 94.88 310 ILE B O 1
ATOM 6285 N N . THR B 1 311 ? -17.625 -3.307 -9.531 1 95.5 311 THR B N 1
ATOM 6286 C CA . THR B 1 311 ? -18.75 -3.939 -10.203 1 95.5 311 THR B CA 1
ATOM 6287 C C . THR B 1 311 ? -19.172 -5.215 -9.477 1 95.5 311 THR B C 1
ATOM 6289 O O . THR B 1 311 ? -18.453 -5.691 -8.594 1 95.5 311 THR B O 1
ATOM 6292 N N . ASP B 1 312 ? -20.328 -5.762 -9.891 1 97.06 312 ASP B N 1
ATOM 6293 C CA . ASP B 1 312 ? -20.844 -6.977 -9.266 1 97.06 312 ASP B CA 1
ATOM 6294 C C . ASP B 1 312 ? -19.875 -8.141 -9.461 1 97.06 312 ASP B C 1
ATOM 6296 O O . ASP B 1 312 ? -19.609 -8.898 -8.516 1 97.06 312 ASP B O 1
ATOM 6300 N N . VAL B 1 313 ? -19.359 -8.211 -10.609 1 97.75 313 VAL B N 1
ATOM 6301 C CA . VAL B 1 313 ? -18.484 -9.336 -10.914 1 97.75 313 VAL B CA 1
ATOM 6302 C C . VAL B 1 313 ? -17.188 -9.211 -10.109 1 97.75 313 VAL B C 1
ATOM 6304 O O . VAL B 1 313 ? -16.625 -10.219 -9.664 1 97.75 313 VAL B O 1
ATOM 6307 N N . GLU B 1 314 ? -16.703 -7.984 -9.93 1 97.56 314 GLU B N 1
ATOM 6308 C CA . GLU B 1 314 ? -15.5 -7.766 -9.141 1 97.56 314 GLU B CA 1
ATOM 6309 C C . GLU B 1 314 ? -15.727 -8.148 -7.68 1 97.56 314 GLU B C 1
ATOM 6311 O O . GLU B 1 314 ? -14.852 -8.734 -7.043 1 97.56 314 GLU B O 1
ATOM 6316 N N . ILE B 1 315 ? -16.844 -7.809 -7.176 1 98.19 315 ILE B N 1
ATOM 6317 C CA . ILE B 1 315 ? -17.156 -8.164 -5.797 1 98.19 315 ILE B CA 1
ATOM 6318 C C . ILE B 1 315 ? -17.234 -9.688 -5.664 1 98.19 315 ILE B C 1
ATOM 6320 O O . ILE B 1 315 ? -16.719 -10.258 -4.703 1 98.19 315 ILE B O 1
ATOM 6324 N N . GLU B 1 316 ? -17.859 -10.344 -6.605 1 98.69 316 GLU B N 1
ATOM 6325 C CA . GLU B 1 316 ? -17.922 -11.805 -6.543 1 98.69 316 GLU B CA 1
ATOM 6326 C C . GLU B 1 316 ? -16.516 -12.414 -6.652 1 98.69 316 GLU B C 1
ATOM 6328 O O . GLU B 1 316 ? -16.203 -13.391 -5.965 1 98.69 316 GLU B O 1
ATOM 6333 N N . LEU B 1 317 ? -15.703 -11.812 -7.559 1 98.56 317 LEU B N 1
ATOM 6334 C CA . LEU B 1 317 ? -14.32 -12.258 -7.656 1 98.56 317 LEU B CA 1
ATOM 6335 C C . LEU B 1 317 ? -13.617 -12.164 -6.305 1 98.56 317 LEU B C 1
ATOM 6337 O O . LEU B 1 317 ? -12.922 -13.094 -5.891 1 98.56 317 LEU B O 1
ATOM 6341 N N . LEU B 1 318 ? -13.836 -11.07 -5.715 1 98.56 318 LEU B N 1
ATOM 6342 C CA . LEU B 1 318 ? -13.242 -10.828 -4.402 1 98.56 318 LEU B CA 1
ATOM 6343 C C . LEU B 1 318 ? -13.727 -11.859 -3.391 1 98.56 318 LEU B C 1
ATOM 6345 O O . LEU B 1 318 ? -12.922 -12.422 -2.641 1 98.56 318 LEU B O 1
ATOM 6349 N N . CYS B 1 319 ? -14.938 -12.172 -3.375 1 98.88 319 CYS B N 1
ATOM 6350 C CA . CYS B 1 319 ? -15.547 -13.094 -2.424 1 98.88 319 CYS B CA 1
ATOM 6351 C C . CYS B 1 319 ? -15.055 -14.516 -2.658 1 98.88 319 CYS B C 1
ATOM 6353 O O . CYS B 1 319 ? -14.758 -15.242 -1.705 1 98.88 319 CYS B O 1
ATOM 6355 N N . TRP B 1 320 ? -15.008 -14.906 -3.883 1 98.75 320 TRP B N 1
ATOM 6356 C CA . TRP B 1 320 ? -14.523 -16.25 -4.203 1 98.75 320 TRP B CA 1
ATOM 6357 C C . TRP B 1 320 ? -13.062 -16.406 -3.797 1 98.75 320 TRP B C 1
ATOM 6359 O O . TRP B 1 320 ? -12.664 -17.453 -3.295 1 98.75 320 TRP B O 1
ATOM 6369 N N . ASN B 1 321 ? -12.297 -15.367 -4.074 1 98.62 321 ASN B N 1
ATOM 6370 C CA . ASN B 1 321 ? -10.906 -15.414 -3.65 1 98.62 321 ASN B CA 1
ATOM 6371 C C . ASN B 1 321 ? -10.781 -15.555 -2.135 1 98.62 321 ASN B C 1
ATOM 6373 O O . ASN B 1 321 ? -9.977 -16.344 -1.643 1 98.62 321 ASN B O 1
ATOM 6377 N N . LEU B 1 322 ? -11.57 -14.828 -1.432 1 98.81 322 LEU B N 1
ATOM 6378 C CA . LEU B 1 322 ? -11.555 -14.906 0.024 1 98.81 322 LEU B CA 1
ATOM 6379 C C . LEU B 1 322 ? -12.016 -16.281 0.496 1 98.81 322 LEU B C 1
ATOM 6381 O O . LEU B 1 322 ? -11.523 -16.797 1.499 1 98.81 322 LEU B O 1
ATOM 6385 N N . LEU B 1 323 ? -13.023 -16.844 -0.198 1 98.75 323 LEU B N 1
ATOM 6386 C CA . LEU B 1 323 ? -13.484 -18.172 0.156 1 98.75 323 LEU B CA 1
ATOM 6387 C C . LEU B 1 323 ? -12.344 -19.188 0.097 1 98.75 323 LEU B C 1
ATOM 6389 O O . LEU B 1 323 ? -12.125 -19.938 1.045 1 98.75 323 LEU B O 1
ATOM 6393 N N . ASN B 1 324 ? -11.633 -19.172 -0.98 1 97.75 324 ASN B N 1
ATOM 6394 C CA . ASN B 1 324 ? -10.523 -20.109 -1.161 1 97.75 324 ASN B CA 1
ATOM 6395 C C . ASN B 1 324 ? -9.414 -19.859 -0.145 1 97.75 324 ASN B C 1
ATOM 6397 O O . ASN B 1 324 ? -8.828 -20.812 0.384 1 97.75 324 ASN B O 1
ATOM 6401 N N . THR B 1 325 ? -9.133 -18.609 0.105 1 97.75 325 THR B N 1
ATOM 6402 C CA . THR B 1 325 ? -8.102 -18.266 1.07 1 97.75 325 THR B CA 1
ATOM 6403 C C . THR B 1 325 ? -8.523 -18.641 2.484 1 97.75 325 THR B C 1
ATOM 6405 O O . THR B 1 325 ? -7.707 -19.094 3.283 1 97.75 325 THR B O 1
ATOM 6408 N N . ALA B 1 326 ? -9.773 -18.453 2.771 1 97.75 326 ALA B N 1
ATOM 6409 C CA . ALA B 1 326 ? -10.312 -18.812 4.082 1 97.75 326 ALA B CA 1
ATOM 6410 C C . ALA B 1 326 ? -10.258 -20.312 4.305 1 97.75 326 ALA B C 1
ATOM 6412 O O . ALA B 1 326 ? -10.047 -20.781 5.43 1 97.75 326 ALA B O 1
ATOM 6413 N N . LYS B 1 327 ? -10.523 -21.078 3.244 1 95.75 327 LYS B N 1
ATOM 6414 C CA . LYS B 1 327 ? -10.398 -22.531 3.354 1 95.75 327 LYS B CA 1
ATOM 6415 C C . LYS B 1 327 ? -8.984 -22.938 3.773 1 95.75 327 LYS B C 1
ATOM 6417 O O . LYS B 1 327 ? -8.805 -23.781 4.652 1 95.75 327 LYS B O 1
ATOM 6422 N N . MET B 1 328 ? -8.008 -22.281 3.17 1 93.62 328 MET B N 1
ATOM 6423 C CA . MET B 1 328 ? -6.621 -22.562 3.521 1 93.62 328 MET B CA 1
ATOM 6424 C C . MET B 1 328 ? -6.34 -22.172 4.969 1 93.62 328 MET B C 1
ATOM 6426 O O . MET B 1 328 ? -5.656 -22.906 5.688 1 93.62 328 MET B O 1
ATOM 6430 N N . ALA B 1 329 ? -6.867 -21.031 5.34 1 93.69 329 ALA B N 1
ATOM 6431 C CA . ALA B 1 329 ? -6.684 -20.578 6.719 1 93.69 329 ALA B CA 1
ATOM 6432 C C . ALA B 1 329 ? -7.305 -21.562 7.703 1 93.69 329 ALA B C 1
ATOM 6434 O O . ALA B 1 329 ? -6.707 -21.875 8.734 1 93.69 329 ALA B O 1
ATOM 6435 N N . GLN B 1 330 ? -8.484 -22.078 7.316 1 93.44 330 GLN B N 1
ATOM 6436 C CA . GLN B 1 330 ? -9.164 -23.016 8.211 1 93.44 330 GLN B CA 1
ATOM 6437 C C . GLN B 1 330 ? -8.43 -24.344 8.281 1 93.44 330 GLN B C 1
ATOM 6439 O O . GLN B 1 330 ? -8.539 -25.078 9.266 1 93.44 330 GLN B O 1
ATOM 6444 N N . LEU B 1 331 ? -7.672 -24.625 7.242 1 89.69 331 LEU B N 1
ATOM 6445 C CA . LEU B 1 331 ? -6.809 -25.812 7.25 1 89.69 331 LEU B CA 1
ATOM 6446 C C . LEU B 1 331 ? -5.516 -25.531 8.016 1 89.69 331 LEU B C 1
ATOM 6448 O O . LEU B 1 331 ? -4.594 -26.344 7.992 1 89.69 331 LEU B O 1
ATOM 6452 N N . ARG B 1 332 ? -5.355 -24.297 8.531 1 86.12 332 ARG B N 1
ATOM 6453 C CA . ARG B 1 332 ? -4.305 -23.938 9.477 1 86.12 332 ARG B CA 1
ATOM 6454 C C . ARG B 1 332 ? -3.1 -23.344 8.75 1 86.12 332 ARG B C 1
ATOM 6456 O O . ARG B 1 332 ? -2.01 -23.266 9.32 1 86.12 332 ARG B O 1
ATOM 6463 N N . PHE B 1 333 ? -3.35 -22.984 7.516 1 87.25 333 PHE B N 1
ATOM 6464 C CA . PHE B 1 333 ? -2.311 -22.297 6.762 1 87.25 333 PHE B CA 1
ATOM 6465 C C . PHE B 1 333 ? -2.604 -20.812 6.676 1 87.25 333 PHE B C 1
ATOM 6467 O O . PHE B 1 333 ? -3.588 -20.391 6.062 1 87.25 333 PHE B O 1
ATOM 6474 N N . SER B 1 334 ? -1.745 -20.031 7.309 1 84.5 334 SER B N 1
ATOM 6475 C CA . SER B 1 334 ? -1.962 -18.578 7.262 1 84.5 334 SER B CA 1
ATOM 6476 C C . SER B 1 334 ? -1.622 -18.016 5.887 1 84.5 334 SER B C 1
ATOM 6478 O O . SER B 1 334 ? -2.074 -16.922 5.531 1 84.5 334 SER B O 1
ATOM 6480 N N . MET B 1 335 ? -0.836 -18.766 5.152 1 89.56 335 MET B N 1
ATOM 6481 C CA . MET B 1 335 ? -0.373 -18.344 3.83 1 89.56 335 MET B CA 1
ATOM 6482 C C . MET B 1 335 ? 0.406 -17.047 3.912 1 89.56 335 MET B C 1
ATOM 6484 O O . MET B 1 335 ? 0.448 -16.281 2.947 1 89.56 335 MET B O 1
ATOM 6488 N N . ARG B 1 336 ? 0.92 -16.703 5.082 1 90.88 336 ARG B N 1
ATOM 6489 C CA . ARG B 1 336 ? 1.792 -15.555 5.309 1 90.88 336 ARG B CA 1
ATOM 6490 C C . ARG B 1 336 ? 3.254 -15.984 5.387 1 90.88 336 ARG B C 1
ATOM 6492 O O . ARG B 1 336 ? 3.672 -16.609 6.363 1 90.88 336 ARG B O 1
ATOM 6499 N N . PRO B 1 337 ? 3.986 -15.594 4.383 1 92.19 337 PRO B N 1
ATOM 6500 C CA . PRO B 1 337 ? 5.379 -16.047 4.383 1 92.19 337 PRO B CA 1
ATOM 6501 C C . PRO B 1 337 ? 6.18 -15.484 5.559 1 92.19 337 PRO B C 1
ATOM 6503 O O . PRO B 1 337 ? 5.957 -14.344 5.973 1 92.19 337 PRO B O 1
ATOM 6506 N N . PRO B 1 338 ? 7.152 -16.203 6.027 1 90.25 338 PRO B N 1
ATOM 6507 C CA . PRO B 1 338 ? 7.969 -15.773 7.16 1 90.25 338 PRO B CA 1
ATOM 6508 C C . PRO B 1 338 ? 8.672 -14.438 6.906 1 90.25 338 PRO B C 1
ATOM 6510 O O . PRO B 1 338 ? 8.844 -13.641 7.832 1 90.25 338 PRO B O 1
ATOM 6513 N N . TRP B 1 339 ? 8.969 -14.164 5.688 1 95.44 339 TRP B N 1
ATOM 6514 C CA . TRP B 1 339 ? 9.734 -12.953 5.41 1 95.44 339 TRP B CA 1
ATOM 6515 C C . TRP B 1 339 ? 8.867 -11.711 5.562 1 95.44 339 TRP B C 1
ATOM 6517 O O . TRP B 1 339 ? 9.367 -10.586 5.484 1 95.44 339 TRP B O 1
ATOM 6527 N N . SER B 1 340 ? 7.586 -11.852 5.773 1 93.31 340 SER B N 1
ATOM 6528 C CA . SER B 1 340 ? 6.699 -10.695 5.883 1 93.31 340 SER B CA 1
ATOM 6529 C C . SER B 1 340 ? 6.852 -10.008 7.234 1 93.31 340 SER B C 1
ATOM 6531 O O . SER B 1 340 ? 6.203 -8.992 7.496 1 93.31 340 SER B O 1
ATOM 6533 N N . GLY B 1 341 ? 7.68 -10.445 8.078 1 85.38 341 GLY B N 1
ATOM 6534 C CA . GLY B 1 341 ? 7.879 -9.883 9.398 1 85.38 341 GLY B CA 1
ATOM 6535 C C . GLY B 1 341 ? 7.238 -10.711 10.5 1 85.38 341 GLY B C 1
ATOM 6536 O O . GLY B 1 341 ? 6.18 -11.305 10.297 1 85.38 341 GLY B O 1
ATOM 6537 N N . GLN B 1 342 ? 7.809 -10.641 11.609 1 81.5 342 GLN B N 1
ATOM 6538 C CA . GLN B 1 342 ? 7.387 -11.492 12.711 1 81.5 342 GLN B CA 1
ATOM 6539 C C . GLN B 1 342 ? 5.938 -11.219 13.102 1 81.5 342 GLN B C 1
ATOM 6541 O O . GLN B 1 342 ? 5.137 -12.141 13.242 1 81.5 342 GLN B O 1
ATOM 6546 N N . LYS B 1 343 ? 5.598 -10 13.227 1 82.38 343 LYS B N 1
ATOM 6547 C CA . LYS B 1 343 ? 4.246 -9.633 13.648 1 82.38 343 LYS B CA 1
ATOM 6548 C C . LYS B 1 343 ? 3.213 -10.062 12.609 1 82.38 343 LYS B C 1
ATOM 6550 O O . LYS B 1 343 ? 2.193 -10.664 12.961 1 82.38 343 LYS B O 1
ATOM 6555 N N . SER B 1 344 ? 3.504 -9.766 11.391 1 88.31 344 SER B N 1
ATOM 6556 C CA . SER B 1 344 ? 2.586 -10.125 10.312 1 88.31 344 SER B CA 1
ATOM 6557 C C . SER B 1 344 ? 2.463 -11.641 10.164 1 88.31 344 SER B C 1
ATOM 6559 O O . SER B 1 344 ? 1.356 -12.172 10.062 1 88.31 344 SER B O 1
ATOM 6561 N N . ALA B 1 345 ? 3.527 -12.352 10.219 1 85.5 345 ALA B N 1
ATOM 6562 C CA . ALA B 1 345 ? 3.557 -13.789 9.984 1 85.5 345 ALA B CA 1
ATOM 6563 C C . ALA B 1 345 ? 2.881 -14.547 11.125 1 85.5 345 ALA B C 1
ATOM 6565 O O . ALA B 1 345 ? 2.309 -15.617 10.914 1 85.5 345 ALA B O 1
ATOM 6566 N N . SER B 1 346 ? 2.867 -13.914 12.297 1 82.62 346 SER B N 1
ATOM 6567 C CA . SER B 1 346 ? 2.379 -14.648 13.461 1 82.62 346 SER B CA 1
ATOM 6568 C C . SER B 1 346 ? 0.938 -14.266 13.789 1 82.62 346 SER B C 1
ATOM 6570 O O . SER B 1 346 ? 0.334 -14.828 14.703 1 82.62 346 SER B O 1
ATOM 6572 N N . SER B 1 347 ? 0.355 -13.344 13.102 1 87.5 347 SER B N 1
ATOM 6573 C CA . SER B 1 347 ? -1.023 -12.938 13.352 1 87.5 347 SER B CA 1
ATOM 6574 C C . SER B 1 347 ? -2.004 -14.055 12.984 1 87.5 347 SER B C 1
ATOM 6576 O O . SER B 1 347 ? -1.948 -14.594 11.883 1 87.5 347 SER B O 1
ATOM 6578 N N . TRP B 1 348 ? -2.879 -14.383 13.938 1 89.69 348 TRP B N 1
ATOM 6579 C CA . TRP B 1 348 ? -3.764 -15.523 13.734 1 89.69 348 TRP B CA 1
ATOM 6580 C C . TRP B 1 348 ? -5.004 -15.422 14.609 1 89.69 348 TRP B C 1
ATOM 6582 O O . TRP B 1 348 ? -4.91 -15.039 15.781 1 89.69 348 TRP B O 1
ATOM 6592 N N . ASN B 1 349 ? -6.176 -15.648 13.977 1 91.25 349 ASN B N 1
ATOM 6593 C CA . ASN B 1 349 ? -7.41 -15.852 14.727 1 91.25 349 ASN B CA 1
ATOM 6594 C C . ASN B 1 349 ? -7.883 -17.297 14.641 1 91.25 349 ASN B C 1
ATOM 6596 O O . ASN B 1 349 ? -8.047 -17.844 13.539 1 91.25 349 ASN B O 1
ATOM 6600 N N . GLN B 1 350 ? -8.102 -17.828 15.773 1 88.75 350 GLN B N 1
ATOM 6601 C CA . GLN B 1 350 ? -8.547 -19.219 15.82 1 88.75 350 GLN B CA 1
ATOM 6602 C C . GLN B 1 350 ? -10.062 -19.312 15.758 1 88.75 350 GLN B C 1
ATOM 6604 O O . GLN B 1 350 ? -10.766 -18.531 16.422 1 88.75 350 GLN B O 1
ATOM 6609 N N . PHE B 1 351 ? -10.547 -20.188 14.867 1 92.31 351 PHE B N 1
ATOM 6610 C CA . PHE B 1 351 ? -11.961 -20.531 14.781 1 92.31 351 PHE B CA 1
ATOM 6611 C C . PHE B 1 351 ? -12.164 -22.031 14.773 1 92.31 351 PHE B C 1
ATOM 6613 O O . PHE B 1 351 ? -11.375 -22.766 14.164 1 92.31 351 PHE B O 1
ATOM 6620 N N . ASP B 1 352 ? -13.141 -22.469 15.398 1 89.62 352 ASP B N 1
ATOM 6621 C CA . ASP B 1 352 ? -13.383 -23.906 15.484 1 89.62 352 ASP B CA 1
ATOM 6622 C C . ASP B 1 352 ? -13.93 -24.438 14.164 1 89.62 352 ASP B C 1
ATOM 6624 O O . ASP B 1 352 ? -13.578 -25.547 13.742 1 89.62 352 ASP B O 1
ATOM 6628 N N . THR B 1 353 ? -14.836 -23.688 13.594 1 93.88 353 THR B N 1
ATOM 6629 C CA . THR B 1 353 ? -15.469 -24.125 12.352 1 93.88 353 THR B CA 1
ATOM 6630 C C . THR B 1 353 ? -15.227 -23.125 11.234 1 93.88 353 THR B C 1
ATOM 6632 O O . THR B 1 353 ? -14.859 -21.969 11.492 1 93.88 353 THR B O 1
ATOM 6635 N N . PHE B 1 354 ? -15.461 -23.578 10.039 1 96.56 354 PHE B N 1
ATOM 6636 C CA . PHE B 1 354 ? -15.32 -22.688 8.891 1 96.56 354 PHE B CA 1
ATOM 6637 C C . PHE B 1 354 ? -16.344 -21.562 8.938 1 96.56 354 PHE B C 1
ATOM 6639 O O . PHE B 1 354 ? -16.031 -20.406 8.641 1 96.56 354 PHE B O 1
ATOM 6646 N N . GLN B 1 355 ? -17.516 -21.922 9.336 1 97.38 355 GLN B N 1
ATOM 6647 C CA . GLN B 1 355 ? -18.594 -20.953 9.414 1 97.38 355 GLN B CA 1
ATOM 6648 C C . GLN B 1 355 ? -18.234 -19.812 10.367 1 97.38 355 GLN B C 1
ATOM 6650 O O . GLN B 1 355 ? -18.547 -18.656 10.094 1 97.38 355 GLN B O 1
ATOM 6655 N N . GLU B 1 356 ? -17.656 -20.125 11.445 1 95.69 356 GLU B N 1
ATOM 6656 C CA . GLU B 1 356 ? -17.266 -19.094 12.398 1 95.69 356 GLU B CA 1
ATOM 6657 C C . GLU B 1 356 ? -16.266 -18.125 11.781 1 95.69 356 GLU B C 1
ATOM 6659 O O . GLU B 1 356 ? -16.391 -16.922 11.938 1 95.69 356 GLU B O 1
ATOM 6664 N N . ARG B 1 357 ? -15.281 -18.672 11.117 1 96.25 357 ARG B N 1
ATOM 6665 C CA . ARG B 1 357 ? -14.289 -17.844 10.438 1 96.25 357 ARG B CA 1
ATOM 6666 C C . ARG B 1 357 ? -14.945 -16.969 9.383 1 96.25 357 ARG B C 1
ATOM 6668 O O . ARG B 1 357 ? -14.688 -15.758 9.328 1 96.25 357 ARG B O 1
ATOM 6675 N N . TRP B 1 358 ? -15.797 -17.594 8.617 1 98.5 358 TRP B N 1
ATOM 6676 C CA . TRP B 1 358 ? -16.453 -16.875 7.535 1 98.5 358 TRP B CA 1
ATOM 6677 C C . TRP B 1 358 ? -17.344 -15.758 8.078 1 98.5 358 TRP B C 1
ATOM 6679 O O . TRP B 1 358 ? -17.328 -14.641 7.555 1 98.5 358 TRP B O 1
ATOM 6689 N N . SER B 1 359 ? -18.031 -16.031 9.094 1 97.94 359 SER B N 1
ATOM 6690 C CA . SER B 1 359 ? -18.922 -15.039 9.695 1 97.94 359 SER B CA 1
ATOM 6691 C C . SER B 1 359 ? -18.141 -13.859 10.258 1 97.94 359 SER B C 1
ATOM 6693 O O . SER B 1 359 ? -18.562 -12.703 10.141 1 97.94 359 SER B O 1
ATOM 6695 N N . ALA B 1 360 ? -17.031 -14.195 10.836 1 97.25 360 ALA B N 1
ATOM 6696 C CA . ALA B 1 360 ? -16.188 -13.125 11.352 1 97.25 360 ALA B CA 1
ATOM 6697 C C . ALA B 1 360 ? -15.727 -12.203 10.227 1 97.25 360 ALA B C 1
ATOM 6699 O O . ALA B 1 360 ? -15.734 -10.977 10.375 1 97.25 360 ALA B O 1
ATOM 6700 N N . MET B 1 361 ? -15.352 -12.789 9.148 1 98.56 361 MET B N 1
ATOM 6701 C CA . MET B 1 361 ? -14.914 -12 8 1 98.56 361 MET B CA 1
ATOM 6702 C C . MET B 1 361 ? -16.062 -11.156 7.453 1 98.56 361 MET B C 1
ATOM 6704 O O . MET B 1 361 ? -15.875 -9.969 7.16 1 98.56 361 MET B O 1
ATOM 6708 N N . CYS B 1 362 ? -17.203 -11.734 7.32 1 98.5 362 CYS B N 1
ATOM 6709 C CA . CYS B 1 362 ? -18.375 -11.016 6.824 1 98.5 362 CYS B CA 1
ATOM 6710 C C . CYS B 1 362 ? -18.719 -9.836 7.73 1 98.5 362 CYS B C 1
ATOM 6712 O O . CYS B 1 362 ? -19.016 -8.742 7.246 1 98.5 362 CYS B O 1
ATOM 6714 N N . ASP B 1 363 ? -18.609 -10.062 8.992 1 96.69 363 ASP B N 1
ATOM 6715 C CA . ASP B 1 363 ? -18.906 -9.016 9.961 1 96.69 363 ASP B CA 1
ATOM 6716 C C . ASP B 1 363 ? -17.969 -7.828 9.805 1 96.69 363 ASP B C 1
ATOM 6718 O O . ASP B 1 363 ? -18.391 -6.672 9.844 1 96.69 363 ASP B O 1
ATOM 6722 N N . GLU B 1 364 ? -16.719 -8.164 9.672 1 97 364 GLU B N 1
ATOM 6723 C CA . GLU B 1 364 ? -15.742 -7.094 9.516 1 97 364 GLU B CA 1
ATOM 6724 C C . GLU B 1 364 ? -15.984 -6.316 8.219 1 97 364 GLU B C 1
ATOM 6726 O O . GLU B 1 364 ? -15.914 -5.086 8.211 1 97 364 GLU B O 1
ATOM 6731 N N . LEU B 1 365 ? -16.312 -7.004 7.125 1 97.75 365 LEU B N 1
ATOM 6732 C CA . LEU B 1 365 ? -16.516 -6.352 5.836 1 97.75 365 LEU B CA 1
ATOM 6733 C C . LEU B 1 365 ? -17.828 -5.586 5.824 1 97.75 365 LEU B C 1
ATOM 6735 O O . LEU B 1 365 ? -18 -4.625 5.062 1 97.75 365 LEU B O 1
ATOM 6739 N N . LEU B 1 366 ? -18.75 -6.047 6.609 1 96.5 366 LEU B N 1
ATOM 6740 C CA . LEU B 1 366 ? -20 -5.324 6.781 1 96.5 366 LEU B CA 1
ATOM 6741 C C . LEU B 1 366 ? -19.766 -3.969 7.441 1 96.5 366 LEU B C 1
ATOM 6743 O O . LEU B 1 366 ? -20.344 -2.963 7.039 1 96.5 366 LEU B O 1
ATOM 6747 N N . ASP B 1 367 ? -18.859 -3.982 8.312 1 94.88 367 ASP B N 1
ATOM 6748 C CA . ASP B 1 367 ? -18.703 -2.816 9.172 1 94.88 367 ASP B CA 1
ATOM 6749 C C . ASP B 1 367 ? -17.625 -1.884 8.641 1 94.88 367 ASP B C 1
ATOM 6751 O O . ASP B 1 367 ? -17.688 -0.668 8.836 1 94.88 367 ASP B O 1
ATOM 6755 N N . CYS B 1 368 ? -16.562 -2.396 8.102 1 95.81 368 CYS B N 1
ATOM 6756 C CA . CYS B 1 368 ? -15.422 -1.596 7.695 1 95.81 368 CYS B CA 1
ATOM 6757 C C . CYS B 1 368 ? -15.117 -1.779 6.211 1 95.81 368 CYS B C 1
ATOM 6759 O O . CYS B 1 368 ? -14.461 -2.746 5.82 1 95.81 368 CYS B O 1
ATOM 6761 N N . LYS B 1 369 ? -15.453 -0.782 5.457 1 96.44 369 LYS B N 1
ATOM 6762 C CA . LYS B 1 369 ? -15.312 -0.885 4.008 1 96.44 369 LYS B CA 1
ATOM 6763 C C . LYS B 1 369 ? -13.875 -0.602 3.574 1 96.44 369 LYS B C 1
ATOM 6765 O O . LYS B 1 369 ? -13.477 -0.969 2.469 1 96.44 369 LYS B O 1
ATOM 6770 N N . THR B 1 370 ? -13.086 0.035 4.434 1 96.25 370 THR B N 1
ATOM 6771 C CA . THR B 1 370 ? -11.68 0.251 4.141 1 96.25 370 THR B CA 1
ATOM 6772 C C . THR B 1 370 ? -10.945 -1.08 3.994 1 96.25 370 THR B C 1
ATOM 6774 O O . THR B 1 370 ? -9.93 -1.164 3.299 1 96.25 370 THR B O 1
ATOM 6777 N N . LEU B 1 371 ? -11.438 -2.135 4.613 1 97.69 371 LEU B N 1
ATOM 6778 C CA . LEU B 1 371 ? -10.867 -3.465 4.453 1 97.69 371 LEU B CA 1
ATOM 6779 C C . LEU B 1 371 ? -10.992 -3.941 3.01 1 97.69 371 LEU B C 1
ATOM 6781 O O . LEU B 1 371 ? -10.102 -4.621 2.496 1 97.69 371 LEU B O 1
ATOM 6785 N N . VAL B 1 372 ? -12.07 -3.547 2.375 1 97.88 372 VAL B N 1
ATOM 6786 C CA . VAL B 1 372 ? -12.25 -3.883 0.965 1 97.88 372 VAL B CA 1
ATOM 6787 C C . VAL B 1 372 ? -11.188 -3.176 0.128 1 97.88 372 VAL B C 1
ATOM 6789 O O . VAL B 1 372 ? -10.617 -3.77 -0.792 1 97.88 372 VAL B O 1
ATOM 6792 N N . HIS B 1 373 ? -10.945 -1.979 0.48 1 97.12 373 HIS B N 1
ATOM 6793 C CA . HIS B 1 373 ? -9.883 -1.244 -0.202 1 97.12 373 HIS B CA 1
ATOM 6794 C C . HIS B 1 373 ? -8.547 -1.959 -0.07 1 97.12 373 HIS B C 1
ATOM 6796 O O . HIS B 1 373 ? -7.789 -2.061 -1.041 1 97.12 373 HIS B O 1
ATOM 6802 N N . SER B 1 374 ? -8.234 -2.414 1.093 1 97.38 374 SER B N 1
ATOM 6803 C CA . SER B 1 374 ? -6.988 -3.133 1.336 1 97.38 374 SER B CA 1
ATOM 6804 C C . SER B 1 374 ? -6.902 -4.391 0.478 1 97.38 374 SER B C 1
ATOM 6806 O O . SER B 1 374 ? -5.828 -4.738 -0.017 1 97.38 374 SER B O 1
ATOM 6808 N N . LEU B 1 375 ? -7.988 -5.023 0.277 1 97.94 375 LEU B N 1
ATOM 6809 C CA . LEU B 1 375 ? -8.047 -6.273 -0.474 1 97.94 375 LEU B CA 1
ATOM 6810 C C . LEU B 1 375 ? -7.824 -6.023 -1.962 1 97.94 375 LEU B C 1
ATOM 6812 O O . LEU B 1 375 ? -7.477 -6.945 -2.703 1 97.94 375 LEU B O 1
ATOM 6816 N N . THR B 1 376 ? -8.023 -4.801 -2.436 1 96.75 376 THR B N 1
ATOM 6817 C CA . THR B 1 376 ? -7.961 -4.508 -3.863 1 96.75 376 THR B CA 1
ATOM 6818 C C . THR B 1 376 ? -6.582 -3.973 -4.242 1 96.75 376 THR B C 1
ATOM 6820 O O . THR B 1 376 ? -6.375 -3.523 -5.371 1 96.75 376 THR B O 1
ATOM 6823 N N . ARG B 1 377 ? -5.637 -4.059 -3.365 1 95.25 377 ARG B N 1
ATOM 6824 C CA . ARG B 1 377 ? -4.289 -3.58 -3.656 1 95.25 377 ARG B CA 1
ATOM 6825 C C . ARG B 1 377 ? -3.57 -4.52 -4.621 1 95.25 377 ARG B C 1
ATOM 6827 O O . ARG B 1 377 ? -3.725 -5.738 -4.539 1 95.25 377 ARG B O 1
ATOM 6834 N N . ALA B 1 378 ? -2.756 -3.9 -5.441 1 95.12 378 ALA B N 1
ATOM 6835 C CA . ALA B 1 378 ? -1.989 -4.688 -6.406 1 95.12 378 ALA B CA 1
ATOM 6836 C C . ALA B 1 378 ? -0.826 -5.402 -5.723 1 95.12 378 ALA B C 1
ATOM 6838 O O . ALA B 1 378 ? -0.253 -4.891 -4.762 1 95.12 378 ALA B O 1
ATOM 6839 N N . ASP B 1 379 ? -0.503 -6.562 -6.27 1 95.56 379 ASP B N 1
ATOM 6840 C CA . ASP B 1 379 ? 0.624 -7.359 -5.793 1 95.56 379 ASP B CA 1
ATOM 6841 C C . ASP B 1 379 ? 1.952 -6.676 -6.105 1 95.56 379 ASP B C 1
ATOM 6843 O O . ASP B 1 379 ? 2.141 -6.148 -7.207 1 95.56 379 ASP B O 1
ATOM 6847 N N . TRP B 1 380 ? 2.844 -6.629 -5.172 1 97.06 380 TRP B N 1
ATOM 6848 C CA . TRP B 1 380 ? 4.098 -5.898 -5.32 1 97.06 380 TRP B CA 1
ATOM 6849 C C . TRP B 1 380 ? 4.973 -6.531 -6.395 1 97.06 380 TRP B C 1
ATOM 6851 O O . TRP B 1 380 ? 5.719 -5.836 -7.086 1 97.06 380 TRP B O 1
ATOM 6861 N N . PHE B 1 381 ? 4.969 -7.926 -6.555 1 97.94 381 PHE B N 1
ATOM 6862 C CA . PHE B 1 381 ? 5.758 -8.555 -7.605 1 97.94 381 PHE B CA 1
ATOM 6863 C C . PHE B 1 381 ? 5.293 -8.086 -8.984 1 97.94 381 PHE B C 1
ATOM 6865 O O . PHE B 1 381 ? 6.113 -7.777 -9.844 1 97.94 381 PHE B O 1
ATOM 6872 N N . ALA B 1 382 ? 3.986 -7.988 -9.094 1 96.75 382 ALA B N 1
ATOM 6873 C CA . ALA B 1 382 ? 3.418 -7.52 -10.352 1 96.75 382 ALA B CA 1
ATOM 6874 C C . ALA B 1 382 ? 3.754 -6.051 -10.594 1 96.75 382 ALA B C 1
ATOM 6876 O O . ALA B 1 382 ? 4.145 -5.668 -11.695 1 96.75 382 ALA B O 1
ATOM 6877 N N . ARG B 1 383 ? 3.605 -5.246 -9.57 1 96.69 383 ARG B N 1
ATOM 6878 C CA . ARG B 1 383 ? 3.906 -3.818 -9.664 1 96.69 383 ARG B CA 1
ATOM 6879 C C . ARG B 1 383 ? 5.352 -3.59 -10.094 1 96.69 383 ARG B C 1
ATOM 6881 O O . ARG B 1 383 ? 5.605 -2.885 -11.07 1 96.69 383 ARG B O 1
ATOM 6888 N N . PHE B 1 384 ? 6.25 -4.25 -9.445 1 97.88 384 PHE B N 1
ATOM 6889 C CA . PHE B 1 384 ? 7.672 -4.008 -9.672 1 97.88 384 PHE B CA 1
ATOM 6890 C C . PHE B 1 384 ? 8.102 -4.574 -11.023 1 97.88 384 PHE B C 1
ATOM 6892 O O . PHE B 1 384 ? 8.859 -3.938 -11.758 1 97.88 384 PHE B O 1
ATOM 6899 N N . ALA B 1 385 ? 7.633 -5.785 -11.352 1 97.81 385 ALA B N 1
ATOM 6900 C CA . ALA B 1 385 ? 8.031 -6.418 -12.609 1 97.81 385 ALA B CA 1
ATOM 6901 C C . ALA B 1 385 ? 7.508 -5.629 -13.805 1 97.81 385 ALA B C 1
ATOM 6903 O O . ALA B 1 385 ? 8.18 -5.543 -14.844 1 97.81 385 ALA B O 1
ATOM 6904 N N . SER B 1 386 ? 6.352 -5.059 -13.664 1 95.31 386 SER B N 1
ATOM 6905 C CA . SER B 1 386 ? 5.734 -4.379 -14.797 1 95.31 386 SER B CA 1
ATOM 6906 C C . SER B 1 386 ? 6.277 -2.963 -14.953 1 95.31 386 SER B C 1
ATOM 6908 O O . SER B 1 386 ? 6.352 -2.443 -16.062 1 95.31 386 SER B O 1
ATOM 6910 N N . ALA B 1 387 ? 6.621 -2.377 -13.844 1 96.19 387 ALA B N 1
ATOM 6911 C CA . ALA B 1 387 ? 7.059 -0.985 -13.906 1 96.19 387 ALA B CA 1
ATOM 6912 C C . ALA B 1 387 ? 8.133 -0.703 -12.859 1 96.19 387 ALA B C 1
ATOM 6914 O O . ALA B 1 387 ? 7.941 0.132 -11.969 1 96.19 387 ALA B O 1
ATOM 6915 N N . PRO B 1 388 ? 9.312 -1.317 -13.062 1 96.88 388 PRO B N 1
ATOM 6916 C CA . PRO B 1 388 ? 10.352 -1.178 -12.047 1 96.88 388 PRO B CA 1
ATOM 6917 C C . PRO B 1 388 ? 10.789 0.271 -11.836 1 96.88 388 PRO B C 1
ATOM 6919 O O . PRO B 1 388 ? 11.008 0.7 -10.703 1 96.88 388 PRO B O 1
ATOM 6922 N N . SER B 1 389 ? 10.859 1.066 -12.828 1 93.62 389 SER B N 1
ATOM 6923 C CA . SER B 1 389 ? 11.305 2.451 -12.711 1 93.62 389 SER B CA 1
ATOM 6924 C C . SER B 1 389 ? 10.242 3.316 -12.031 1 93.62 389 SER B C 1
ATOM 6926 O O . SER B 1 389 ? 10.578 4.227 -11.273 1 93.62 389 SER B O 1
ATOM 6928 N N . GLU B 1 390 ? 9.016 3.002 -12.328 1 93.62 390 GLU B N 1
ATOM 6929 C CA . GLU B 1 390 ? 7.93 3.744 -11.688 1 93.62 390 GLU B CA 1
ATOM 6930 C C . GLU B 1 390 ? 7.887 3.477 -10.188 1 93.62 390 GLU B C 1
ATOM 6932 O O . GLU B 1 390 ? 7.656 4.391 -9.391 1 93.62 390 GLU B O 1
ATOM 6937 N N . GLU B 1 391 ? 8.117 2.238 -9.891 1 95.44 391 GLU B N 1
ATOM 6938 C CA . GLU B 1 391 ? 8.102 1.889 -8.469 1 95.44 391 GLU B CA 1
ATOM 6939 C C . GLU B 1 391 ? 9.258 2.543 -7.727 1 95.44 391 GLU B C 1
ATOM 6941 O O . GLU B 1 391 ? 9.094 3.021 -6.602 1 95.44 391 GLU B O 1
ATOM 6946 N N . ARG B 1 392 ? 10.391 2.607 -8.336 1 93.94 392 ARG B N 1
ATOM 6947 C CA . ARG B 1 392 ? 11.531 3.303 -7.754 1 93.94 392 ARG B CA 1
ATOM 6948 C C . ARG B 1 392 ? 11.25 4.793 -7.609 1 93.94 392 ARG B C 1
ATOM 6950 O O . ARG B 1 392 ? 11.555 5.395 -6.574 1 93.94 392 ARG B O 1
ATOM 6957 N N . GLY B 1 393 ? 10.758 5.316 -8.656 1 90.75 393 GLY B N 1
ATOM 6958 C CA . GLY B 1 393 ? 10.383 6.723 -8.602 1 90.75 393 GLY B CA 1
ATOM 6959 C C . GLY B 1 393 ? 9.383 7.031 -7.504 1 90.75 393 GLY B C 1
ATOM 6960 O O . GLY B 1 393 ? 9.477 8.07 -6.844 1 90.75 393 GLY B O 1
ATOM 6961 N N . GLY B 1 394 ? 8.477 6.098 -7.316 1 91.81 394 GLY B N 1
ATOM 6962 C CA . GLY B 1 394 ? 7.508 6.254 -6.246 1 91.81 394 GLY B CA 1
ATOM 6963 C C . GLY B 1 394 ? 8.141 6.273 -4.867 1 91.81 394 GLY B C 1
ATOM 6964 O O . GLY B 1 394 ? 7.754 7.074 -4.012 1 91.81 394 GLY B O 1
ATOM 6965 N N . LYS B 1 395 ? 9.109 5.418 -4.652 1 92.38 395 LYS B N 1
ATOM 6966 C CA . LYS B 1 395 ? 9.82 5.383 -3.377 1 92.38 395 LYS B CA 1
ATOM 6967 C C . LYS B 1 395 ? 10.531 6.703 -3.109 1 92.38 395 LYS B C 1
ATOM 6969 O O . LYS B 1 395 ? 10.523 7.203 -1.982 1 92.38 395 LYS B O 1
ATOM 6974 N N . LEU B 1 396 ? 11.133 7.258 -4.094 1 87.88 396 LEU B N 1
ATOM 6975 C CA . LEU B 1 396 ? 11.875 8.508 -3.953 1 87.88 396 LEU B CA 1
ATOM 6976 C C . LEU B 1 396 ? 10.93 9.664 -3.65 1 87.88 396 LEU B C 1
ATOM 6978 O O . LEU B 1 396 ? 11.195 10.461 -2.748 1 87.88 396 LEU B O 1
ATOM 6982 N N . THR B 1 397 ? 9.891 9.68 -4.383 1 88 397 THR B N 1
ATOM 6983 C CA . THR B 1 397 ? 8.906 10.742 -4.191 1 88 397 THR B CA 1
ATOM 6984 C C . THR B 1 397 ? 8.289 10.656 -2.797 1 88 397 THR B C 1
ATOM 6986 O O . THR B 1 397 ? 8.133 11.672 -2.121 1 88 397 THR B O 1
ATOM 6989 N N . ASN B 1 398 ? 8.008 9.484 -2.434 1 89.31 398 ASN B N 1
ATOM 6990 C CA . ASN B 1 398 ? 7.414 9.273 -1.117 1 89.31 398 ASN B CA 1
ATOM 6991 C C . ASN B 1 398 ? 8.375 9.672 -0.002 1 89.31 398 ASN B C 1
ATOM 6993 O O . ASN B 1 398 ? 7.953 10.18 1.04 1 89.31 398 ASN B O 1
ATOM 6997 N N . GLU B 1 399 ? 9.547 9.461 -0.153 1 86.44 399 GLU B N 1
ATOM 6998 C CA . GLU B 1 399 ? 10.539 9.828 0.852 1 86.44 399 GLU B CA 1
ATOM 6999 C C . GLU B 1 399 ? 10.609 11.336 1.037 1 86.44 399 GLU B C 1
ATOM 7001 O O . GLU B 1 399 ? 10.727 11.828 2.162 1 86.44 399 GLU B O 1
ATOM 7006 N N . VAL B 1 400 ? 10.57 12.031 0.003 1 82.94 400 VAL B N 1
ATOM 7007 C CA . VAL B 1 400 ? 10.617 13.492 0.054 1 82.94 400 VAL B CA 1
ATOM 7008 C C . VAL B 1 400 ? 9.367 14.016 0.757 1 82.94 400 VAL B C 1
ATOM 7010 O O . VAL B 1 400 ? 9.461 14.891 1.626 1 82.94 400 VAL B O 1
ATOM 7013 N N . LEU B 1 401 ? 8.281 13.453 0.38 1 86.44 401 LEU B N 1
ATOM 7014 C CA . LEU B 1 401 ? 7.02 13.883 0.976 1 86.44 401 LEU B CA 1
ATOM 7015 C C . LEU B 1 401 ? 6.98 13.555 2.465 1 86.44 401 LEU B C 1
ATOM 7017 O O . LEU B 1 401 ? 6.496 14.352 3.27 1 86.44 401 LEU B O 1
ATOM 7021 N N . ASN B 1 402 ? 7.512 12.438 2.77 1 86.25 402 ASN B N 1
ATOM 7022 C CA . ASN B 1 402 ? 7.547 12.031 4.172 1 86.25 402 ASN B CA 1
ATOM 7023 C C . ASN B 1 402 ? 8.492 12.906 4.984 1 86.25 402 ASN B C 1
ATOM 7025 O O . ASN B 1 402 ? 8.234 13.188 6.156 1 86.25 402 ASN B O 1
ATOM 7029 N N . ALA B 1 403 ? 9.547 13.289 4.375 1 82.62 403 ALA B N 1
ATOM 7030 C CA . ALA B 1 403 ? 10.477 14.188 5.055 1 82.62 403 ALA B CA 1
ATOM 7031 C C . ALA B 1 403 ? 9.812 15.516 5.395 1 82.62 403 ALA B C 1
ATOM 7033 O O . ALA B 1 403 ? 9.953 16.016 6.512 1 82.62 403 ALA B O 1
ATOM 7034 N N . LYS B 1 404 ? 9.125 16.031 4.488 1 82.25 404 LYS B N 1
ATOM 7035 C CA . LYS B 1 404 ? 8.398 17.266 4.707 1 82.25 404 LYS B CA 1
ATOM 7036 C C . LYS B 1 404 ? 7.379 17.125 5.832 1 82.25 404 LYS B C 1
ATOM 7038 O O . LYS B 1 404 ? 7.281 17.984 6.707 1 82.25 404 LYS B O 1
ATOM 7043 N N . ARG B 1 405 ? 6.688 16.094 5.738 1 86.88 405 ARG B N 1
ATOM 7044 C CA . ARG B 1 405 ? 5.672 15.82 6.75 1 86.88 405 ARG B CA 1
ATOM 7045 C C . ARG B 1 405 ? 6.309 15.641 8.125 1 86.88 405 ARG B C 1
ATOM 7047 O O . ARG B 1 405 ? 5.762 16.094 9.133 1 86.88 405 ARG B O 1
ATOM 7054 N N . ASP B 1 406 ? 7.383 14.984 8.156 1 83.75 406 ASP B N 1
ATOM 7055 C CA . ASP B 1 406 ? 8.062 14.719 9.414 1 83.75 406 ASP B CA 1
ATOM 7056 C C . ASP B 1 406 ? 8.523 16.016 10.07 1 83.75 406 ASP B C 1
ATOM 7058 O O . ASP B 1 406 ? 8.484 16.156 11.297 1 83.75 406 ASP B O 1
ATOM 7062 N N . VAL B 1 407 ? 8.977 16.922 9.273 1 82.75 407 VAL B N 1
ATOM 7063 C CA . VAL B 1 407 ? 9.398 18.219 9.789 1 82.75 407 VAL B CA 1
ATOM 7064 C C . VAL B 1 407 ? 8.203 18.938 10.422 1 82.75 407 VAL B C 1
ATOM 7066 O O . VAL B 1 407 ? 8.305 19.438 11.547 1 82.75 407 VAL B O 1
ATOM 7069 N N . GLN B 1 408 ? 7.18 18.953 9.719 1 86.12 408 GLN B N 1
ATOM 7070 C CA . GLN B 1 408 ? 5.965 19.578 10.234 1 86.12 408 GLN B CA 1
ATOM 7071 C C . GLN B 1 408 ? 5.5 18.906 11.516 1 86.12 408 GLN B C 1
ATOM 7073 O O . GLN B 1 408 ? 5.145 19.578 12.484 1 86.12 408 GLN B O 1
ATOM 7078 N N . ASN B 1 409 ? 5.551 17.641 11.461 1 87.31 409 ASN B N 1
ATOM 7079 C CA . ASN B 1 409 ? 5.121 16.859 12.617 1 87.31 409 ASN B CA 1
ATOM 7080 C C . ASN B 1 409 ? 6 17.125 13.836 1 87.31 409 ASN B C 1
ATOM 7082 O O . ASN B 1 409 ? 5.496 17.234 14.953 1 87.31 409 ASN B O 1
ATOM 7086 N N . GLN B 1 410 ? 7.234 17.188 13.641 1 84.31 410 GLN B N 1
ATOM 7087 C CA . GLN B 1 410 ? 8.156 17.406 14.75 1 84.31 410 GLN B CA 1
ATOM 7088 C C . GLN B 1 410 ? 7.969 18.797 15.344 1 84.31 410 GLN B C 1
ATOM 7090 O O . GLN B 1 410 ? 7.961 18.969 16.562 1 84.31 410 GLN B O 1
ATOM 7095 N N . ILE B 1 411 ? 7.852 19.75 14.508 1 85.12 411 ILE B N 1
ATOM 7096 C CA . ILE B 1 411 ? 7.633 21.109 14.984 1 85.12 411 ILE B CA 1
ATOM 7097 C C . ILE B 1 411 ? 6.316 21.188 15.758 1 85.12 411 ILE B C 1
ATOM 7099 O O . ILE B 1 411 ? 6.254 21.781 16.844 1 85.12 411 ILE B O 1
ATOM 7103 N N . GLY B 1 412 ? 5.363 20.594 15.172 1 87.19 412 GLY B N 1
ATOM 7104 C CA . GLY B 1 412 ? 4.086 20.562 15.867 1 87.19 412 GLY B CA 1
ATOM 7105 C C . GLY B 1 412 ? 4.156 19.906 17.234 1 87.19 412 GLY B C 1
ATOM 7106 O O . GLY B 1 412 ? 3.588 20.406 18.203 1 87.19 412 GLY B O 1
ATOM 7107 N N . ARG B 1 413 ? 4.797 18.797 17.281 1 86.12 413 ARG B N 1
ATOM 7108 C CA . ARG B 1 413 ? 4.945 18.047 18.531 1 86.12 413 ARG B CA 1
ATOM 7109 C C . ARG B 1 413 ? 5.672 18.891 19.578 1 86.12 413 ARG B C 1
ATOM 7111 O O . ARG B 1 413 ? 5.277 18.922 20.734 1 86.12 413 ARG B O 1
ATOM 7118 N N . GLU B 1 414 ? 6.695 19.578 19.203 1 83.25 414 GLU B N 1
ATOM 7119 C CA . GLU B 1 414 ? 7.5 20.375 20.125 1 83.25 414 GLU B CA 1
ATOM 7120 C C . GLU B 1 414 ? 6.723 21.578 20.625 1 83.25 414 GLU B C 1
ATOM 7122 O O . GLU B 1 414 ? 6.793 21.922 21.812 1 83.25 414 GLU B O 1
ATOM 7127 N N . ILE B 1 415 ? 6.059 22.156 19.766 1 85.69 415 ILE B N 1
ATOM 7128 C CA . ILE B 1 415 ? 5.289 23.328 20.172 1 85.69 415 ILE B CA 1
ATOM 7129 C C . ILE B 1 415 ? 4.168 22.906 21.109 1 85.69 415 ILE B C 1
ATOM 7131 O O . ILE B 1 415 ? 3.906 23.594 22.109 1 85.69 415 ILE B O 1
ATOM 7135 N N . ILE B 1 416 ? 3.541 21.859 20.812 1 84.38 416 ILE B N 1
ATOM 7136 C CA . ILE B 1 416 ? 2.477 21.375 21.672 1 84.38 416 ILE B CA 1
ATOM 7137 C C . ILE B 1 416 ? 3.043 21.047 23.062 1 84.38 416 ILE B C 1
ATOM 7139 O O . ILE B 1 416 ? 2.445 21.406 24.078 1 84.38 416 ILE B O 1
ATOM 7143 N N . LYS B 1 417 ? 4.168 20.391 23.047 1 84.5 417 LYS B N 1
ATOM 7144 C CA . LYS B 1 417 ? 4.816 20.047 24.312 1 84.5 417 LYS B CA 1
ATOM 7145 C C . LYS B 1 417 ? 5.184 21.297 25.094 1 84.5 417 LYS B C 1
ATOM 7147 O O . LYS B 1 417 ? 4.961 21.359 26.312 1 84.5 417 LYS B O 1
ATOM 7152 N N . GLU B 1 418 ? 5.746 22.234 24.438 1 84.81 418 GLU B N 1
ATOM 7153 C CA . GLU B 1 418 ? 6.172 23.484 25.078 1 84.81 418 GLU B CA 1
ATOM 7154 C C . GLU B 1 418 ? 4.98 24.25 25.656 1 84.81 418 GLU B C 1
ATOM 7156 O O . GLU B 1 418 ? 5.008 24.656 26.812 1 84.81 418 GLU B O 1
ATOM 7161 N N . LYS B 1 419 ? 4.004 24.391 24.891 1 87.75 419 LYS B N 1
ATOM 7162 C CA . LYS B 1 419 ? 2.855 25.188 25.312 1 87.75 419 LYS B CA 1
ATOM 7163 C C . LYS B 1 419 ? 2.031 24.469 26.375 1 87.75 419 LYS B C 1
ATOM 7165 O O . LYS B 1 419 ? 1.449 25.109 27.25 1 87.75 419 LYS B O 1
ATOM 7170 N N . THR B 1 420 ? 1.972 23.203 26.25 1 85.12 420 THR B N 1
ATOM 7171 C CA . THR B 1 420 ? 1.268 22.438 27.266 1 85.12 420 THR B CA 1
ATOM 7172 C C . THR B 1 420 ? 2.062 22.422 28.562 1 85.12 420 THR B C 1
ATOM 7174 O O . THR B 1 420 ? 1.483 22.469 29.656 1 85.12 420 THR B O 1
ATOM 7177 N N . GLY B 1 421 ? 3.369 22.25 28.438 1 82.75 421 GLY B N 1
ATOM 7178 C CA . GLY B 1 421 ? 4.227 22.312 29.609 1 82.75 421 GLY B CA 1
ATOM 7179 C C . GLY B 1 421 ? 4.145 23.625 30.344 1 82.75 421 GLY B C 1
ATOM 7180 O O . GLY B 1 421 ? 4.195 23.656 31.578 1 82.75 421 GLY B O 1
ATOM 7181 N N . ALA B 1 422 ? 3.994 24.703 29.625 1 88.69 422 ALA B N 1
ATOM 7182 C CA . ALA B 1 422 ? 3.877 26.047 30.188 1 88.69 422 ALA B CA 1
ATOM 7183 C C . ALA B 1 422 ? 2.449 26.328 30.656 1 88.69 422 ALA B C 1
ATOM 7185 O O . ALA B 1 422 ? 2.137 27.438 31.094 1 88.69 422 ALA B O 1
ATOM 7186 N N . LYS B 1 423 ? 1.564 25.344 30.516 1 86.56 423 LYS B N 1
ATOM 7187 C CA . LYS B 1 423 ? 0.167 25.422 30.922 1 86.56 423 LYS B CA 1
ATOM 7188 C C . LYS B 1 423 ? -0.583 26.5 30.125 1 86.56 423 LYS B C 1
ATOM 7190 O O . LYS B 1 423 ? -1.532 27.094 30.641 1 86.56 423 LYS B O 1
ATOM 7195 N N . GLU B 1 424 ? -0.079 26.75 28.922 1 88.06 424 GLU B N 1
ATOM 7196 C CA . GLU B 1 424 ? -0.75 27.672 28.016 1 88.06 424 GLU B CA 1
ATOM 7197 C C . GLU B 1 424 ? -1.826 26.969 27.188 1 88.06 424 GLU B C 1
ATOM 7199 O O . GLU B 1 424 ? -2.807 27.594 26.781 1 88.06 424 GLU B O 1
ATOM 7204 N N . TRP B 1 425 ? -1.438 25.734 26.859 1 88.19 425 TRP B N 1
ATOM 7205 C CA . TRP B 1 425 ? -2.379 24.906 26.109 1 88.19 425 TRP B CA 1
ATOM 7206 C C . TRP B 1 425 ? -2.822 23.703 26.938 1 88.19 425 TRP B C 1
ATOM 7208 O O . TRP B 1 425 ? -2.107 23.266 27.844 1 88.19 425 TRP B O 1
ATOM 7218 N N . ARG B 1 426 ? -4.047 23.234 26.703 1 81.38 426 ARG B N 1
ATOM 7219 C CA . ARG B 1 426 ? -4.594 22 27.266 1 81.38 426 ARG B CA 1
ATOM 7220 C C . ARG B 1 426 ? -5.074 21.078 26.156 1 81.38 426 ARG B C 1
ATOM 7222 O O . ARG B 1 426 ? -5.719 21.516 25.203 1 81.38 426 ARG B O 1
ATOM 7229 N N . ASN B 1 427 ? -4.586 19.812 26.297 1 78.19 427 ASN B N 1
ATOM 7230 C CA . ASN B 1 427 ? -4.996 18.781 25.344 1 78.19 427 ASN B CA 1
ATOM 7231 C C . ASN B 1 427 ? -6.234 18.031 25.828 1 78.19 427 ASN B C 1
ATOM 7233 O O . ASN B 1 427 ? -6.379 17.766 27.031 1 78.19 427 ASN B O 1
ATOM 7237 N N . PHE B 1 428 ? -7.102 17.75 24.875 1 74.5 428 PHE B N 1
ATOM 7238 C CA . PHE B 1 428 ? -8.297 16.984 25.203 1 74.5 428 PHE B CA 1
ATOM 7239 C C . PHE B 1 428 ? -8.289 15.633 24.516 1 74.5 428 PHE B C 1
ATOM 7241 O O . PHE B 1 428 ? -7.504 15.414 23.594 1 74.5 428 PHE B O 1
ATOM 7248 N N . GLU B 1 429 ? -9.148 14.719 24.922 1 69.31 429 GLU B N 1
ATOM 7249 C CA . GLU B 1 429 ? -9.211 13.352 24.406 1 69.31 429 GLU B CA 1
ATOM 7250 C C . GLU B 1 429 ? -9.633 13.32 22.938 1 69.31 429 GLU B C 1
ATOM 7252 O O . GLU B 1 429 ? -9.32 12.375 22.219 1 69.31 429 GLU B O 1
ATOM 7257 N N . ASP B 1 430 ? -10.273 14.383 22.516 1 72 430 ASP B N 1
ATOM 7258 C CA . ASP B 1 430 ? -10.719 14.43 21.125 1 72 430 ASP B CA 1
ATOM 7259 C C . ASP B 1 430 ? -9.719 15.211 20.266 1 72 430 ASP B C 1
ATOM 7261 O O . ASP B 1 430 ? -10.086 15.75 19.219 1 72 430 ASP B O 1
ATOM 7265 N N . PHE B 1 431 ? -8.492 15.352 20.75 1 75.12 431 PHE B N 1
ATOM 7266 C CA . PHE B 1 431 ? -7.352 15.961 20.062 1 75.12 431 PHE B CA 1
ATOM 7267 C C . PHE B 1 431 ? -7.551 17.453 19.906 1 75.12 431 PHE B C 1
ATOM 7269 O O . PHE B 1 431 ? -6.922 18.094 19.047 1 75.12 431 PHE B O 1
ATOM 7276 N N . ARG B 1 432 ? -8.531 17.969 20.672 1 76.62 432 ARG B N 1
ATOM 7277 C CA . ARG B 1 432 ? -8.695 19.422 20.688 1 76.62 432 ARG B CA 1
ATOM 7278 C C . ARG B 1 432 ? -7.656 20.078 21.594 1 76.62 432 ARG B C 1
ATOM 7280 O O . ARG B 1 432 ? -7.27 19.516 22.609 1 76.62 432 ARG B O 1
ATOM 7287 N N . ILE B 1 433 ? -7.234 21.172 21.141 1 81.31 433 ILE B N 1
ATOM 7288 C CA . ILE B 1 433 ? -6.289 21.953 21.922 1 81.31 433 ILE B CA 1
ATOM 7289 C C . ILE B 1 433 ? -6.855 23.344 22.188 1 81.31 433 ILE B C 1
ATOM 7291 O O . ILE B 1 433 ? -7.336 24.016 21.266 1 81.31 433 ILE B O 1
ATOM 7295 N N . ARG B 1 434 ? -6.859 23.703 23.469 1 83.19 434 ARG B N 1
ATOM 7296 C CA . ARG B 1 434 ? -7.328 25.031 23.859 1 83.19 434 ARG B CA 1
ATOM 7297 C C . ARG B 1 434 ? -6.285 25.75 24.703 1 83.19 434 ARG B C 1
ATOM 7299 O O . ARG B 1 434 ? -5.426 25.109 25.328 1 83.19 434 ARG B O 1
ATOM 7306 N N . THR B 1 435 ? -6.402 26.984 24.641 1 86.94 435 THR B N 1
ATOM 7307 C CA . THR B 1 435 ? -5.555 27.781 25.531 1 86.94 435 THR B CA 1
ATOM 7308 C C . THR B 1 435 ? -6.051 27.703 26.969 1 86.94 435 THR B C 1
ATOM 7310 O O . THR B 1 435 ? -7.133 27.188 27.234 1 86.94 435 THR B O 1
ATOM 7313 N N . LYS B 1 436 ? -5.199 28.188 27.875 1 83 436 LYS B N 1
ATOM 7314 C CA . LYS B 1 436 ? -5.562 28.234 29.281 1 83 436 LYS B CA 1
ATOM 7315 C C . LYS B 1 436 ? -6.875 28.984 29.484 1 83 436 LYS B C 1
ATOM 7317 O O . LYS B 1 436 ? -7.664 28.641 30.375 1 83 436 LYS B O 1
ATOM 7322 N N . ASP B 1 437 ? -7.102 29.969 28.703 1 85.81 437 ASP B N 1
ATOM 7323 C CA . ASP B 1 437 ? -8.289 30.812 28.828 1 85.81 437 ASP B CA 1
ATOM 7324 C C . ASP B 1 437 ? -9.484 30.188 28.109 1 85.81 437 ASP B C 1
ATOM 7326 O O . ASP B 1 437 ? -10.57 30.75 28.094 1 85.81 437 ASP B O 1
ATOM 7330 N N . GLY B 1 438 ? -9.258 29 27.375 1 78.88 438 GLY B N 1
ATOM 7331 C CA . GLY B 1 438 ? -10.359 28.266 26.797 1 78.88 438 GLY B CA 1
ATOM 7332 C C . GLY B 1 438 ? -10.516 28.484 25.297 1 78.88 438 GLY B C 1
ATOM 7333 O O . GLY B 1 438 ? -11.422 27.953 24.672 1 78.88 438 GLY B O 1
ATOM 7334 N N . GLU B 1 439 ? -9.57 29.297 24.766 1 79.69 439 GLU B N 1
ATOM 7335 C CA . GLU B 1 439 ? -9.648 29.578 23.344 1 79.69 439 GLU B CA 1
ATOM 7336 C C . GLU B 1 439 ? -9.195 28.375 22.516 1 79.69 439 GLU B C 1
ATOM 7338 O O . GLU B 1 439 ? -8.227 27.703 22.859 1 79.69 439 GLU B O 1
ATOM 7343 N N . LEU B 1 440 ? -9.875 28.141 21.438 1 78.31 440 LEU B N 1
ATOM 7344 C CA . LEU B 1 440 ? -9.602 26.984 20.594 1 78.31 440 LEU B CA 1
ATOM 7345 C C . LEU B 1 440 ? -8.359 27.219 19.734 1 78.31 440 LEU B C 1
ATOM 7347 O O . LEU B 1 440 ? -8.273 28.234 19.031 1 78.31 440 LEU B O 1
ATOM 7351 N N . VAL B 1 441 ? -7.398 26.391 19.906 1 76.12 441 VAL B N 1
ATOM 7352 C CA . VAL B 1 441 ? -6.184 26.438 19.094 1 76.12 441 VAL B CA 1
ATOM 7353 C C . VAL B 1 441 ? -6.316 25.469 17.906 1 76.12 441 VAL B C 1
ATOM 7355 O O . VAL B 1 441 ? -5.934 25.797 16.781 1 76.12 441 VAL B O 1
ATOM 7358 N N . TYR B 1 442 ? -6.801 24.297 18.188 1 77.31 442 TYR B N 1
ATOM 7359 C CA . TYR B 1 442 ? -6.969 23.281 17.141 1 77.31 442 TYR B CA 1
ATOM 7360 C C . TYR B 1 442 ? -8.234 22.469 17.391 1 77.31 442 TYR B C 1
ATOM 7362 O O . TYR B 1 442 ? -8.484 22.016 18.5 1 77.31 442 TYR B O 1
ATOM 7370 N N . ASP B 1 443 ? -9.094 22.547 16.469 1 66.56 443 ASP B N 1
ATOM 7371 C CA . ASP B 1 443 ? -10.297 21.719 16.531 1 66.56 443 ASP B CA 1
ATOM 7372 C C . ASP B 1 443 ? -10.312 20.688 15.391 1 66.56 443 ASP B C 1
ATOM 7374 O O . ASP B 1 443 ? -11.344 20.078 15.125 1 66.56 443 ASP B O 1
ATOM 7378 N N . GLY B 1 444 ? -9.172 20.172 15.109 1 59.81 444 GLY B N 1
ATOM 7379 C CA . GLY B 1 444 ? -9.195 19.281 13.953 1 59.81 444 GLY B CA 1
ATOM 7380 C C . GLY B 1 444 ? -10.359 18.312 13.969 1 59.81 444 GLY B C 1
ATOM 7381 O O . GLY B 1 444 ? -11.062 18.188 14.969 1 59.81 444 GLY B O 1
ATOM 7382 N N . SER B 1 445 ? -10.906 17.797 12.828 1 65.12 445 SER B N 1
ATOM 7383 C CA . SER B 1 445 ? -12.062 16.938 12.555 1 65.12 445 SER B CA 1
ATOM 7384 C C . SER B 1 445 ? -11.812 15.508 13.008 1 65.12 445 SER B C 1
ATOM 7386 O O . SER B 1 445 ? -12.625 14.617 12.742 1 65.12 445 SER B O 1
ATOM 7388 N N . HIS B 1 446 ? -10.75 15.312 13.922 1 77.56 446 HIS B N 1
ATOM 7389 C CA . HIS B 1 446 ? -10.438 13.922 14.258 1 77.56 446 HIS B CA 1
ATOM 7390 C C . HIS B 1 446 ? -11.172 13.484 15.523 1 77.56 446 HIS B C 1
ATOM 7392 O O . HIS B 1 446 ? -11.469 14.305 16.391 1 77.56 446 HIS B O 1
ATOM 7398 N N . LEU B 1 447 ? -11.469 12.258 15.508 1 79.75 447 LEU B N 1
ATOM 7399 C CA . LEU B 1 447 ? -12.141 11.648 16.656 1 79.75 447 LEU B CA 1
ATOM 7400 C C . LEU B 1 447 ? -11.125 11.023 17.609 1 79.75 447 LEU B C 1
ATOM 7402 O O . LEU B 1 447 ? -10.117 10.461 17.172 1 79.75 447 LEU B O 1
ATOM 7406 N N . GLY B 1 448 ? -11.367 11.203 18.938 1 76.25 448 GLY B N 1
ATOM 7407 C CA . GLY B 1 448 ? -10.523 10.57 19.938 1 76.25 448 GLY B CA 1
ATOM 7408 C C . GLY B 1 448 ? -10.633 9.055 19.922 1 76.25 448 GLY B C 1
ATOM 7409 O O . GLY B 1 448 ? -11.508 8.492 19.266 1 76.25 448 GLY B O 1
ATOM 7410 N N . ASP B 1 449 ? -9.703 8.469 20.594 1 76.94 449 ASP B N 1
ATOM 7411 C CA . ASP B 1 449 ? -9.617 7.008 20.641 1 76.94 449 ASP B CA 1
ATOM 7412 C C . ASP B 1 449 ? -10.914 6.398 21.172 1 76.94 449 ASP B C 1
ATOM 7414 O O . ASP B 1 449 ? -11.477 5.496 20.562 1 76.94 449 ASP B O 1
ATOM 7418 N N . ALA B 1 450 ? -11.375 6.918 22.297 1 76.88 450 ALA B N 1
ATOM 7419 C CA . ALA B 1 450 ? -12.578 6.379 22.922 1 76.88 450 ALA B CA 1
ATOM 7420 C C . ALA B 1 450 ? -13.781 6.508 22 1 76.88 450 ALA B C 1
ATOM 7422 O O . ALA B 1 450 ? -14.57 5.566 21.859 1 76.88 450 ALA B O 1
ATOM 7423 N N . ALA B 1 451 ? -13.93 7.668 21.391 1 81.25 451 ALA B N 1
ATOM 7424 C CA . ALA B 1 451 ? -15.039 7.902 20.469 1 81.25 451 ALA B CA 1
ATOM 7425 C C . ALA B 1 451 ? -14.969 6.969 19.266 1 81.25 451 ALA B C 1
ATOM 7427 O O . ALA B 1 451 ? -15.992 6.445 18.828 1 81.25 451 ALA B O 1
ATOM 7428 N N . GLN B 1 452 ? -13.836 6.777 18.781 1 81.56 452 GLN B N 1
ATOM 7429 C CA . GLN B 1 452 ? -13.656 5.902 17.625 1 81.56 452 GLN B CA 1
ATOM 7430 C C . GLN B 1 452 ? -14.023 4.461 17.969 1 81.56 452 GLN B C 1
ATOM 7432 O O . GLN B 1 452 ? -14.68 3.777 17.172 1 81.56 452 GLN B O 1
ATOM 7437 N N . ARG B 1 453 ? -13.57 4.016 19.062 1 79.75 453 ARG B N 1
ATOM 7438 C CA . ARG B 1 453 ? -13.844 2.643 19.469 1 79.75 453 ARG B CA 1
ATOM 7439 C C . ARG B 1 453 ? -15.328 2.434 19.734 1 79.75 453 ARG B C 1
ATOM 7441 O O . ARG B 1 453 ? -15.859 1.353 19.469 1 79.75 453 ARG B O 1
ATOM 7448 N N . ASP B 1 454 ? -15.906 3.49 20.25 1 80.94 454 ASP B N 1
ATOM 7449 C CA . ASP B 1 454 ? -17.344 3.416 20.453 1 80.94 454 ASP B CA 1
ATOM 7450 C C . ASP B 1 454 ? -18.094 3.283 19.125 1 80.94 454 ASP B C 1
ATOM 7452 O O . ASP B 1 454 ? -19.047 2.51 19.016 1 80.94 454 ASP B O 1
ATOM 7456 N N . LEU B 1 455 ? -17.609 4.008 18.172 1 85.31 455 LEU B N 1
ATOM 7457 C CA . LEU B 1 455 ? -18.234 4 16.859 1 85.31 455 LEU B CA 1
ATOM 7458 C C . LEU B 1 455 ? -17.969 2.691 16.125 1 85.31 455 LEU B C 1
ATOM 7460 O O . LEU B 1 455 ? -18.703 2.326 15.211 1 85.31 455 LEU B O 1
ATOM 7464 N N . ALA B 1 456 ? -16.891 2.061 16.469 1 82.44 456 ALA B N 1
ATOM 7465 C CA . ALA B 1 456 ? -16.5 0.818 15.812 1 82.44 456 ALA B CA 1
ATOM 7466 C C . ALA B 1 456 ? -17.406 -0.337 16.25 1 82.44 456 ALA B C 1
ATOM 7468 O O . ALA B 1 456 ? -17.469 -1.367 15.57 1 82.44 456 ALA B O 1
ATOM 7469 N N . MET B 1 457 ? -18.016 -0.149 17.438 1 73 457 MET B N 1
ATOM 7470 C CA . MET B 1 457 ? -18.969 -1.156 17.891 1 73 457 MET B CA 1
ATOM 7471 C C . MET B 1 457 ? -20.312 -1.008 17.172 1 73 457 MET B C 1
ATOM 7473 O O . MET B 1 457 ? -20.906 0.066 17.188 1 73 457 MET B O 1
ATOM 7477 N N . ARG B 1 458 ? -20.578 -1.895 16.172 1 64.81 458 ARG B N 1
ATOM 7478 C CA . ARG B 1 458 ? -21.844 -1.826 15.453 1 64.81 458 ARG B CA 1
ATOM 7479 C C . ARG B 1 458 ? -23.031 -2.02 16.391 1 64.81 458 ARG B C 1
ATOM 7481 O O . ARG B 1 458 ? -23.078 -2.996 17.141 1 64.81 458 ARG B O 1
ATOM 7488 N N . ARG B 1 459 ? -23.656 -0.983 16.844 1 47.72 459 ARG B N 1
ATOM 7489 C CA . ARG B 1 459 ? -24.844 -1.132 17.672 1 47.72 459 ARG B CA 1
ATOM 7490 C C . ARG B 1 459 ? -26 -1.726 16.859 1 47.72 459 ARG B C 1
ATOM 7492 O O . ARG B 1 459 ? -26.25 -1.318 15.727 1 47.72 459 ARG B O 1
ATOM 7499 N N . SER B 1 460 ? -26.281 -3.061 16.984 1 41.84 460 SER B N 1
ATOM 7500 C CA . SER B 1 460 ? -27.469 -3.73 16.469 1 41.84 460 SER B CA 1
ATOM 7501 C C . SER B 1 460 ? -28.719 -2.879 16.656 1 41.84 460 SER B C 1
ATOM 7503 O O . SER B 1 460 ? -28.812 -2.129 17.641 1 41.84 460 SER B O 1
#

Secondary structure (DSSP, 8-state):
--TTGGGHHHHHHHSGGGT-TTS-HHHHHHHHHIIIIIIGGGS--SSS-PPPPHHHHHHHHTT-TTHHHHHHHHHHHHHHHHHHHHH-HHHHHHHHHHHHHHHHHSTT--------------S-----------------------------B---EEE---HHHHHHHHSPP--S---SS-SHHHHHHHHHHHHT-EEE--S--GGG-TTS--SHHHHHHHHHHHHHHHH--SS-HHHHHHHHHHHHHHHHHHSS-------------------S-TTPPTT--HHHHHHHSS-S-HHHHHHHHHTS---HHHHHHHHHHHHHHHHHHHTTB----GGG-HHHHH---B-SSHHHHHHHHHHHHHH-THHHHHHTPPPHHHHHHH-HHHHHHHHHHHHHHHHHHHHHHHHHHHHHHHHHHTTSEEE-TTS-EEETT--EEE--SPPPHHHHHHHHS---/--TTGGGHHHHHHHSGGGT-TTS-HHHHHHHHHIIIIIIGGGS--SSS-PPPPHHHHHHHHTT-TTHHHHHHHHHHHHHHHHHHHHH-HHHHHHHHHHHHHHHHHSTT------------------------------S-----------------EEE---HHHHHHHHSPP--S---SS-SHHHHHHHHHHHHT-EEE--S--GGG-TTS--SHHHHHHHHHHHHHHHH--SS-HHHHHHHHHHHHHHHHHHS--------------------SGGGSPTT--HHHHHHHSS-S-HHHHHHHHHTS---HHHHHHHHHHHHHHHHHHHTTB----GGG-HHHHH-----SSHHHHHHHHHHHHHH-THHHHHHTPPPHHHHHHH-HHHHHHHHHHHHHHHHHHHHHHHHHHHHHHHHHHTTSEEE-TTS-EEETTS-EEE--SPPPHHHHHHHHS---

pLDDT: mean 75.59, std 22.72, range [19.08, 98.88]

Radius of gyration: 32.09 Å; Cα contacts (8 Å, |Δi|>4): 1130; chains: 2; bounding box: 91×90×87 Å

Solvent-accessible surface area (backbone atoms only — not comparable to full-atom values): 52150 Å² total; per-residue (Å²): 131,69,73,55,67,68,48,46,62,56,46,35,71,66,40,44,64,72,63,40,84,85,47,52,66,69,54,43,50,49,51,47,49,47,43,48,65,67,47,55,64,57,36,36,84,70,80,78,42,30,56,69,56,71,66,46,50,51,60,65,40,61,74,41,92,57,28,82,71,45,42,62,54,49,51,49,44,46,63,50,47,41,52,37,20,71,76,33,44,67,57,36,48,46,47,53,49,36,51,48,49,54,46,50,66,36,86,89,51,72,80,75,82,75,78,75,79,77,74,83,77,74,77,77,76,79,78,85,75,82,82,79,81,79,74,79,74,86,78,75,85,68,69,81,70,78,61,77,76,77,76,49,50,85,50,56,74,42,67,49,75,45,66,69,59,55,52,48,67,68,43,78,63,76,77,56,87,76,64,85,65,72,41,69,69,51,39,55,53,50,50,51,40,45,29,40,24,47,18,36,60,59,85,47,52,66,90,72,28,89,56,41,68,83,43,63,69,50,42,50,51,54,33,44,52,37,46,52,21,58,60,44,64,85,78,20,37,68,51,52,49,29,48,53,38,51,50,53,52,50,50,60,63,68,50,84,80,80,70,67,75,72,71,71,69,76,68,66,77,67,78,69,79,72,66,85,60,80,80,62,62,85,82,57,51,68,69,38,45,56,60,60,69,70,80,53,50,63,65,52,42,53,16,65,63,40,60,35,84,74,36,49,56,55,48,50,51,51,33,50,52,42,50,57,39,30,52,41,22,57,72,17,26,39,50,32,33,67,65,34,20,69,70,63,38,65,55,61,46,29,53,72,40,48,49,55,46,52,50,50,43,28,51,46,35,29,33,34,53,58,56,54,32,56,57,36,54,59,52,48,55,30,50,38,46,19,10,39,66,59,50,52,49,47,53,55,54,49,49,41,54,48,41,54,47,48,50,23,26,49,49,13,46,50,50,50,50,50,35,37,72,69,56,44,33,43,81,44,73,46,63,31,30,22,33,69,90,63,48,79,75,36,69,60,76,47,68,16,60,69,57,47,54,56,54,63,51,78,79,127,130,68,72,53,66,68,46,45,61,57,44,35,70,64,40,42,64,71,61,40,82,81,47,54,66,68,54,42,50,51,50,47,48,45,44,49,66,68,47,55,62,57,36,36,80,56,79,79,40,29,55,70,53,60,66,45,51,50,61,64,38,62,75,43,91,57,27,82,69,44,43,62,55,50,51,48,43,46,55,51,48,44,46,37,18,68,66,32,43,66,56,36,49,45,46,52,50,37,52,51,47,52,45,46,67,35,87,88,48,72,77,74,82,74,78,74,76,75,61,84,80,76,77,74,77,80,77,85,80,78,84,81,78,81,74,78,81,82,81,75,83,74,76,80,75,81,69,79,78,74,77,55,60,86,67,59,79,41,70,48,77,46,68,71,59,55,51,48,68,69,43,79,62,75,77,58,88,75,63,87,64,73,42,70,70,51,40,54,53,51,49,50,44,44,30,40,22,48,21,42,70,61,85,48,53,67,91,72,27,89,55,41,68,83,44,61,69,50,42,48,52,52,34,44,52,36,46,53,21,57,59,44,64,85,78,20,36,66,51,52,49,28,48,52,40,50,50,52,53,51,50,65,65,69,56,89,77,81,66,61,73,70,64,66,66,77,67,66,79,58,82,59,80,65,64,86,48,71,83,42,57,80,81,57,50,69,69,37,42,57,58,60,70,72,79,51,51,61,64,52,43,54,15,63,63,37,62,35,84,74,34,50,56,55,48,49,52,51,32,50,52,42,50,57,39,30,51,40,22,60,73,19,26,40,49,33,33,70,66,36,22,71,70,63,42,65,54,68,50,61,53,70,39,50,48,56,47,50,50,50,43,28,51,48,37,29,33,34,52,59,57,55,30,55,57,35,54,59,54,48,53,30,49,38,46,18,10,39,67,59,49,52,50,48,54,55,52,49,49,41,54,47,39,54,47,48,51,23,26,50,49,14,47,50,49,51,51,52,35,38,73,69,56,42,33,44,83,44,76,44,65,30,30,23,33,68,89,64,47,77,74,36,71,61,72,48,66,17,60,68,58,45,56,56,56,64,50,77,78,128

Organism: Colletotrichum orbiculare (strain 104-T / ATCC 96160 / CBS 514.97 / LARS 414 / MAFF 240422) (NCBI:txid1213857)

Sequence (920 aa):
MDSSAFMSPMLGTNIPPLQDSRSPLEQKRWMLDTLLCDVVSWRFTVGPRLFPDREFYFTLLSKRDDFFAVWPLVDKFHSWVYQLAFDDPEKTDLVVKALRRMRDELPGTVPEVATEVAVPGLFREPTPLMQVINTPPDESAKQQSFKKKTRARRSQQTAHQHPFLAEELKRQPTYAYSGIIRDNKHFAEVKWAYDTHLKWETRLAPEDDFSWPNTTDKEREYVEAMFNSIVNTENFFELRKARERLQRTTANLGSGGGAGSKRKRDMDHDDGAESSNEDKPHGISKLDWDLVNGTKTPFQLLGTVIHHNITDVEIELLCWNLLNTAKMAQLRFSMRPPWSGQKSASSWNQFDTFQERWSAMCDELLDCKTLVHSLTRADWFARFASAPSEERGGKLTNEVLNAKRDVQNQIGREIIKEKTGAKEWRNFEDFRIRTKDGELVYDGSHLGDAAQRDLAMRRSMDSSAFMSPMLGTNIPPLQDSRSPLEQKRWMLDTLLCDVVSWRFTVGPRLFPDREFYFTLLSKRDDFFAVWPLVDKFHSWVYQLAFDDPEKTDLVVKALRRMRDELPGTVPEVATEVAVPGLFREPTPLMQVINTPPDESAKQQSFKKKTRARRSQQTAHQHPFLAEELKRQPTYAYSGIIRDNKHFAEVKWAYDTHLKWETRLAPEDDFSWPNTTDKEREYVEAMFNSIVNTENFFELRKARERLQRTTANLGSGGGAGSKRKRDMDHDDGAESSNEDKPHGISKLDWDLVNGTKTPFQLLGTVIHHNITDVEIELLCWNLLNTAKMAQLRFSMRPPWSGQKSASSWNQFDTFQERWSAMCDELLDCKTLVHSLTRADWFARFASAPSEERGGKLTNEVLNAKRDVQNQIGREIIKEKTGAKEWRNFEDFRIRTKDGELVYDGSHLGDAAQRDLAMRRS

Foldseek 3Di:
DPLLVVCVVVCCVLPVLCVDPPRDLVVNLVLLCLCLVQWQVQADPPDLRATDDLVVSLVVLVPPPCSVVSNVSNVSVCVVLRVVSNVPVVVSVSVSVSSLVSNVPRPPDDNDPPPPPPPDDPPDDPDDPDDPDCPPPDPPDPPPPPPPLPFFPQFDKDFPDPPLLNVVVPDDDPPDDDCSPPDPVSVVVNLVSQLQRTFTDADDDLVRFPLRQPDPVSLVVLLVLLLCLQLQLPAAQLLLLLVVLVVVLVVVVPDDDDPPPPPPPCPPPPDPPPPVCVPDDPQHDPLSCQSHVPPDDSQVNLCSLLVHSADSVRSSVLSSVVSVQLSCVNVGRNSDGPVVDDVRSSDHGHDRHSVSVSVVVSVCSNHHSNVVSVSPDDDVVCVCVVCVPVVVVVVVVVVVVVVVVVVVVVVVVVVCCVCVVVQQWDADQQRWIAGNVGHTPDDRSGGGPVVSVVSSPPDD/DPLLVVCVVVCCVLPVLLVDPPRDLVVNLVLLCLCVVQWQLQADPPDLRATDFPVVSLVVLVPPPCSVVSNVSNLSVNLVLRLVSLQPVPVSVSVSVSSLVSNVPRPPDDNDPPPPPPPDDPPDDPDDDDDPDCDDDDPPPPPPPPPPPPDFPQWDKDFDDPPLLNVVVPDDDPPDDDCSPPDPVSVVVSLVSQLQGIFTDADDDLVRFPLRQPDPVSLVVLLVLLLCLQLQLPAAQLLLLLVVLVVVLVVVVPDDDCPPPPPVPPCSPSRSPNPSCVVPRPQHDPLSCQSHVPPDDSQVNLCSLLVHSADSVRSSVLSSVVSVQLSCVNVGRNSDGPVVDDVRRSDHGHDNHSVVVSVVSSVCSNHHSNVVSVSPDDDVVCVCVVCVPVVVVVVVVVVVVVVVVVVVVVVVVVVVCVCVVVQQWDADQQRWIAGNVGHTPDDRSGGGPVVSVVSSPPDD